Protein AF-0000000084722278 (afdb_homodimer)

Foldseek 3Di:
DDDDDPPDDDDDDDDDDDDDDDDDDDDDDDDDDDDDDDDDDDDDDPDDPPPDVVVVVVVVVVVVVVVVVVVVVCVVVVVVPPDVPDPPPPQDDDDPPDPPQKDKWWKKKKKKKKWFQQQLQDDCVQRLFHDDDPPDGMDIWMFIKTKIWMKGDPDSFKIKIWIKIFRQRPTPPQAFCCFPPHPCPDDDPVPTDDGDFDDDPGSDVDGRMDTQWIWMWGDDPFWIKIFAKDFWADFLQFPAAQQPDPPGRDGDIWGKIKTWGPPDVQKIKIKMKTFDALAQWAAQPWPVDDIDRPDPQQTKMKTKMKIKRHDGPVRCVVQQVVQHKDKIKMKMKIKMFHFWHFAPRPVDDDDNRNVSDRDAQGIGGWGKMWIKMKIKMWMDHNFKIKIKMKMWIWIKTQWQDHHDPDRNDPLLQTRHMATETWMKMKMKMWGAPDNRQKIKMKMKIDTWDALFAAQALCQVQFAPDPPRGHDQQDNYHHRWAGGRNGTPGRYDYKDWTDLRSDDDDRPCNGRNSTDTQKIKMKIKMKGHPDVQKIKMKIKMWMWGNHLCHFQQRHGTTFWIKMKIKMWGADPQFWIKMKMKMKIGGDDSNWHHPPVPPPDGTNGHMMMMMMIMIMGTD/DDDDDDYDDDYDDDDDDDDDDDDDDDDDDDDDDDDDDPDDPDDPCPPPPVCPVVVVVVVVVCVVVVVVVCLVVCVVVVVVVVPPPDVPQPDDDDPQRDPPQKDKWWKKKKKKKKWFQQQLQDDCVQRLFDDDDPVDGMDIWMFIKTKIWMKGDPDPFKIKIWIKIFRQRPTPPQAFCCFFPHPCPDPDPVPTDDGDFDDDPTSDPDGRMDTQDIWMWGDDPFWIKIFAKDFWADALQFPAAQQPDPPGRDGDIWGKIKTWGPPDVQKIKMKMKTFPDLAQWAAQPWDVDDIGRPDNQQTKMKTKMKIKRHDHPVRCVVQQVVFHKDKIKMKMKIKMFHFWHWACRPVDDDDNHNVSDDDLTATGGWGKMWIKMKIKMWMDHNFKIKIKMKMWIWIKTQWQDDRDPDHDDPQLQTRHMATETWMKMKMKMWGAPDNRQKIKMKMKIDTWDALFAAQALCQVQFAPDPPRGHDQQDNYHHRWAGGRNGTPGRYHYWDWTDLRNDDDDRPCNGRNSTDTQKIKMKIKMKGHPDVQKIKMKIKMWMWGNHLCHFQQRHGTTFWIKMKIKMWGADPQFKIKMKMKMKIDGDDRNWHHPPVPPPDGDNGHMMMMMMIMIMGID

Organism: Cystobacter fuscus (strain ATCC 25194 / DSM 2262 / NBRC 100088 / M29) (NCBI:txid1242864)

Solvent-accessible surface area (backbone atoms only — not comparable to full-atom values): 63407 Å² total; per-residue (Å²): 142,90,79,94,83,79,94,78,86,94,90,96,74,99,67,97,76,87,90,78,89,83,85,90,80,91,85,88,95,86,86,91,90,84,91,86,86,82,87,86,83,87,82,92,77,89,82,84,80,78,58,60,71,54,45,52,53,46,45,52,49,44,49,54,46,45,49,45,44,46,51,44,43,48,45,42,50,55,54,62,62,52,71,73,56,55,84,79,60,63,68,78,79,81,80,87,65,83,74,61,47,68,45,71,36,39,35,38,38,41,36,41,38,37,39,33,32,65,43,28,57,48,55,80,94,68,37,60,35,53,64,40,55,95,90,45,52,58,27,54,48,35,28,27,33,34,39,43,33,43,32,41,37,78,46,98,44,33,36,39,42,35,30,36,33,35,40,66,52,37,48,50,19,53,30,24,57,65,30,23,82,51,85,23,60,56,71,51,73,82,69,42,70,25,45,47,52,43,35,45,60,28,41,20,82,48,44,32,69,41,81,60,28,46,29,42,38,40,59,48,98,71,30,37,38,36,40,37,29,34,70,34,70,48,79,83,11,48,74,34,23,43,30,88,48,95,86,42,57,36,55,36,58,43,39,34,40,36,42,40,26,58,91,42,92,48,32,36,43,30,50,33,44,35,59,75,37,59,52,56,56,15,15,67,72,21,82,86,37,74,68,38,72,68,43,72,48,29,22,28,42,29,49,32,42,34,39,33,38,46,73,38,71,66,53,46,51,53,34,30,74,67,72,30,74,44,77,30,40,34,41,35,38,34,42,33,40,30,46,22,38,51,45,65,66,84,74,55,77,92,70,62,43,43,78,41,68,58,68,72,40,38,64,38,66,22,57,26,39,37,42,33,47,36,39,28,41,36,39,36,42,77,49,36,35,39,36,39,32,39,36,36,45,37,39,39,32,43,24,66,57,68,74,61,89,50,59,57,50,78,53,71,50,32,54,52,54,36,39,36,56,20,36,34,36,40,36,40,36,38,39,47,37,80,93,63,34,34,37,44,32,40,35,39,39,38,22,30,41,46,66,40,18,9,47,40,66,45,40,89,43,70,17,85,31,83,95,29,29,38,33,83,44,25,66,29,2,30,53,45,39,68,48,60,87,53,54,87,35,44,45,44,23,55,17,64,42,24,65,44,48,74,84,55,80,48,61,35,54,55,45,57,40,34,52,31,17,25,38,39,42,34,46,33,43,36,37,51,80,47,93,44,31,36,37,38,37,35,44,33,42,35,28,33,72,36,24,33,11,23,27,28,36,73,29,33,45,37,31,42,33,38,38,37,36,40,38,38,44,49,93,67,25,44,34,40,35,41,36,44,33,40,36,44,65,34,64,7,62,32,70,46,76,81,78,78,67,71,76,79,59,68,72,37,64,25,38,38,40,40,38,38,43,33,41,41,74,142,89,91,90,81,93,96,92,85,91,89,92,84,95,85,95,82,92,87,85,91,83,87,91,84,93,90,87,82,91,81,86,87,80,86,82,83,81,81,84,78,81,80,83,70,82,73,70,74,66,46,56,67,50,43,48,48,45,44,51,48,44,48,52,44,46,48,48,43,46,51,45,45,48,42,44,50,52,52,60,60,50,68,74,48,58,91,77,62,75,64,78,87,75,74,90,59,84,68,59,44,69,43,72,37,38,37,38,39,41,37,41,39,38,38,32,32,64,40,27,58,49,58,82,94,66,39,61,35,96,61,75,58,95,84,56,49,71,48,72,52,35,28,28,32,35,39,41,34,44,33,39,31,63,42,97,43,32,35,39,41,37,28,35,32,36,41,65,69,39,50,70,83,62,28,34,59,74,34,54,82,53,63,67,83,56,93,51,78,87,67,64,86,51,73,47,85,41,35,45,84,58,42,32,87,47,45,40,66,40,50,59,27,44,29,41,36,40,59,47,98,74,30,38,39,38,41,39,30,32,70,35,67,47,80,82,12,47,74,35,23,42,31,89,49,91,86,44,90,39,52,20,16,38,31,34,40,37,40,39,26,58,89,43,93,49,31,37,42,32,49,33,43,36,35,35,24,32,50,55,57,17,16,66,67,42,84,62,34,63,63,40,38,32,37,62,44,30,22,22,42,30,50,31,42,35,39,33,38,46,71,46,72,68,52,48,51,54,35,31,75,66,71,31,75,45,78,30,38,34,42,35,37,33,43,33,41,28,45,22,38,53,37,54,68,46,73,46,53,42,72,69,36,40,56,45,60,47,73,73,62,26,71,42,66,21,56,26,42,38,42,34,48,35,39,28,41,37,38,36,41,76,50,37,35,40,36,38,33,39,36,35,43,36,39,37,29,44,23,63,53,65,63,53,94,63,54,73,60,81,51,72,51,31,52,51,55,35,36,36,55,17,35,32,36,41,36,42,35,38,39,47,37,80,93,63,34,34,34,43,31,40,35,39,38,38,22,29,41,47,66,40,18,8,46,41,55,29,30,43,37,68,18,84,31,83,96,29,27,38,33,82,44,26,67,32,3,29,50,45,38,69,48,63,87,52,53,86,35,43,46,42,24,54,17,64,40,22,66,43,49,74,87,54,81,47,62,34,56,58,45,57,48,34,52,32,17,24,38,40,42,34,46,32,44,36,38,50,79,47,95,46,32,37,39,35,39,35,44,32,43,35,26,34,72,36,24,32,12,23,25,28,36,71,28,31,45,37,31,41,33,37,39,39,36,40,39,39,45,48,95,81,24,44,34,39,37,40,35,43,33,38,36,46,65,34,63,7,62,32,66,45,76,82,76,78,67,68,74,78,57,70,72,38,63,25,38,38,38,39,39,36,42,32,40,41,82

InterPro domains:
  IPR030884 Uncharacterised protein family CHP04551 [TIGR04551] (102-617)

Sequence (1234 aa):
MSSNALLAALLVASATAAAQTPETPPTGSPAPAPESAQPATPPSSLEPTDSTEERIRQEVERRVEAAKQEMREEIRAQLATQSLASDWQEEWMEEKRKLELFTLDGYFRLRPNLYYQFDLGKQQERRLFPSPRTNERTQSGADMRLRLEPTFNISEEVRVKAQFDVLDNLLLGSTPSTSFPSDGYYLFDLFNDRQTSPRAGLNALRDAFSVREVYGEVSTPVGLLRFGRMNAHWGLGLLRNDGNCLECDFGDQVDRVMFVTEPLEGFYVTPMFEFNNEGRYAYPNGPDSEPVDVSKTDDVHSFVLAVARRDTPQQVKAKLDNNQGVLNYGLHVSYRSQQSSSEGLNGSGAVLNPDGSVGNSTYVPRNASLVIPDVWLRYEEKNFRVEFEVAAYLGTIGSRQNTPSAPGVEDPNQSQSLTVAEFGGAAVGEYRLLNGKLNIQLELGFASGDRAPGFGAYPGRRGSGPGGFTQPGDADGPQFRCGGTDCADSYLRNFRFNRAYRVDNILFRELIGTVTDAFYAKPTLRYTLTQGFDVFGSAIYSQAIYPQSTPSFTDRPLGLETNLGAKYETEDGFIARVDWSVLFPLSGLQDYNTGTGLQITELKTAHAVRGTIGIRFMSSNALLAALLVASATAAAQTPETPPTGSPAPAPESAQPATPPSSLEPTDSTEERIRQEVERRVEAAKQEMREEIRAQLATQSLASDWQEEWMEEKRKLELFTLDGYFRLRPNLYYQFDLGKQQERRLFPSPRTNERTQSGADMRLRLEPTFNISEEVRVKAQFDVLDNLLLGSTPSTSFPSDGYYLFDLFNDRQTSPRAGLNALRDAFSVREVYGEVSTPVGLLRFGRMNAHWGLGLLRNDGNCLECDFGDQVDRVMFVTEPLEGFYVTPMFEFNNEGRYAYPNGPDSEPVDVSKTDDVHSFVLAVARRDTPQQVKAKLDNNQGVLNYGLHVSYRSQQSSSEGLNGSGAVLNPDGSVGNSTYVPRNASLVIPDVWLRYEEKNFRVEFEVAAYLGTIGSRQNTPSAPGVEDPNQSQSLTVAEFGGAAVGEYRLLNGKLNIQLELGFASGDRAPGFGAYPGRRGSGPGGFTQPGDADGPQFRCGGTDCADSYLRNFRFNRAYRVDNILFRELIGTVTDAFYAKPTLRYTLTQGFDVFGSAIYSQAIYPQSTPSFTDRPLGLETNLGAKYETEDGFIARVDWSVLFPLSGLQDYNTGTGLQITELKTAHAVRGTIGIRF

Radius of gyration: 37.82 Å; Cα contacts (8 Å, |Δi|>4): 3107; chains: 2; bounding box: 111×126×102 Å

pLDDT: mean 81.74, std 25.51, range [13.97, 98.88]

Secondary structure (DSSP, 8-state):
------S------------------------------------------THHHHHHHHHHHHHHHHHHHHHHHHHHHHHHHHH---TTTTTS--------SEEEEEEEEEEEEEEESTTTT--GGG-SS----TT--EEEEEEEEEEEEEEEE-SSSEEEEEEEEEEEEEETTSSBTTSSSP-S--SSGGG---B----BTTTBSS-SEEEEEEEEEEEETTEEEEEEEEE---TTSSS-----STT-----EEEEEEEEEEEETTEEEEEEEEEEE--SEE-TT-TTSPPEES-STT-EEEEEEEEEE---HHHHHHHHHTT--EEEEEEEEEEEEEEEEETTTTSS-----TT----TT-EEEEEEEEEEEEEEEEEE-SSEEEEEEEEEEEEEES------SSTT---GGG---EEEEEEEEEEEEEEEETTTTEEEEEEEEEE---SSSS-SS-TTS--SSGGG---TT-SS--S-EE-SS-EEE-EE---B--TTS---SSIIIIIISS-BSEEEEEEEEEEEEETTEEEEEEEEEEEES-GGGSTTSS--EEEEEEEEEEEEE-TTSEEEEEEEEEEEE-GGGSPP--SS----PPP--EEEEEEEEEEE-/------------------------------------------------STHHHHHHHHHHHHHHHHHHHHHHHHHHHHHHTTTT--TTS--S--------SEEEEEEEEEEEEEEESTTTT--GGG-SS---STT--EEEEEEEEEEEEEEEE-SSSEEEEEEEEEEEEEETTSSBTTSSSP-S--SSGGG---B----BTTTBSS-SEEEEEEEEEEEETTEEEEEEEEE---TTSSS-----STT-----EEEEEEEEEEEETTEEEEEEEEEEE---EE-TT-TTSPPEE--STT-EEEEEEEEEE---HHHHHHHHHTT--EEEEEEEEEEEEEEEEETTTTTS-----TT--BTB--EEEEEEEEEEEEEEEEEE-SSEEEEEEEEEEEEEES------SSTT---GGG---EEEEEEEEEEEEEEEETTTTEEEEEEEEEE---SSSS-SS-TTS--SSGGG---TT-SS--S-EE-SS-EEE-EE---B--TTS---SSIIIIIISS-BSEEEEEEEEEEEEETTEEEEEEEEEEEES-GGGSTTSS--EEEEEEEEEEEEE-TTSEEEEEEEEEEEE-GGGSPP--SS----PPP--EEEEEEEEEEE-

Structure (mmCIF, N/CA/C/O backbone):
data_AF-0000000084722278-model_v1
#
loop_
_entity.id
_entity.type
_entity.pdbx_description
1 polymer 'TIGR04551 family protein'
#
loop_
_atom_site.group_PDB
_atom_site.id
_atom_site.type_symbol
_atom_site.label_atom_id
_atom_site.label_alt_id
_atom_site.label_comp_id
_atom_site.label_asym_id
_atom_site.label_entity_id
_atom_site.label_seq_id
_atom_site.pdbx_PDB_ins_code
_atom_site.Cartn_x
_atom_site.Cartn_y
_atom_site.Cartn_z
_atom_site.occupancy
_atom_site.B_iso_or_equiv
_atom_site.auth_seq_id
_atom_site.auth_comp_id
_atom_site.auth_asym_id
_atom_site.auth_atom_id
_atom_site.pdbx_PDB_model_num
ATOM 1 N N . MET A 1 1 ? 25.875 -50.625 -32.469 1 16.55 1 MET A N 1
ATOM 2 C CA . MET A 1 1 ? 26 -51.688 -31.484 1 16.55 1 MET A CA 1
ATOM 3 C C . MET A 1 1 ? 24.734 -51.812 -30.656 1 16.55 1 MET A C 1
ATOM 5 O O . MET A 1 1 ? 23.875 -50.938 -30.688 1 16.55 1 MET A O 1
ATOM 9 N N . SER A 1 2 ? 24.844 -52.531 -29.266 1 16.16 2 SER A N 1
ATOM 10 C CA . SER A 1 2 ? 24.266 -53.438 -28.281 1 16.16 2 SER A CA 1
ATOM 11 C C . SER A 1 2 ? 23.266 -52.719 -27.391 1 16.16 2 SER A C 1
ATOM 13 O O . SER A 1 2 ? 23.172 -51.5 -27.391 1 16.16 2 SER A O 1
ATOM 15 N N . SER A 1 3 ? 23.328 -53.062 -25.938 1 16.06 3 SER A N 1
ATOM 16 C CA . SER A 1 3 ? 22.672 -53.688 -24.812 1 16.06 3 SER A CA 1
ATOM 17 C C . SER A 1 3 ? 22.094 -52.656 -23.844 1 16.06 3 SER A C 1
ATOM 19 O O . SER A 1 3 ? 21.219 -53 -23.031 1 16.06 3 SER A O 1
ATOM 21 N N . ASN A 1 4 ? 22.672 -51.562 -23.359 1 17.06 4 ASN A N 1
ATOM 22 C CA . ASN A 1 4 ? 23.141 -51.469 -21.984 1 17.06 4 ASN A CA 1
ATOM 23 C C . ASN A 1 4 ? 21.984 -51.188 -21.016 1 17.06 4 ASN A C 1
ATOM 25 O O . ASN A 1 4 ? 21.25 -50.219 -21.203 1 17.06 4 ASN A O 1
ATOM 29 N N . ALA A 1 5 ? 21.594 -51.781 -19.781 1 16.22 5 ALA A N 1
ATOM 30 C CA . ALA A 1 5 ? 20.859 -52.844 -19.078 1 16.22 5 ALA A CA 1
ATOM 31 C C . ALA A 1 5 ? 19.922 -52.219 -18.031 1 16.22 5 ALA A C 1
ATOM 33 O O . ALA A 1 5 ? 18.719 -52.5 -18.031 1 16.22 5 ALA A O 1
ATOM 34 N N . LEU A 1 6 ? 20.344 -51.969 -16.531 1 14.98 6 LEU A N 1
ATOM 35 C CA . LEU A 1 6 ? 20.016 -52.688 -15.305 1 14.98 6 LEU A CA 1
ATOM 36 C C . LEU A 1 6 ? 19.109 -51.812 -14.422 1 14.98 6 LEU A C 1
ATOM 38 O O . LEU A 1 6 ? 19.562 -50.875 -13.789 1 14.98 6 LEU A O 1
ATOM 42 N N . LEU A 1 7 ? 18.047 -51.125 -14.414 1 16.62 7 LEU A N 1
ATOM 43 C CA . LEU A 1 7 ? 17.156 -50.656 -13.352 1 16.62 7 LEU A CA 1
ATOM 44 C C . LEU A 1 7 ? 16.719 -51.812 -12.453 1 16.62 7 LEU A C 1
ATOM 46 O O . LEU A 1 7 ? 15.531 -52.125 -12.359 1 16.62 7 LEU A O 1
ATOM 50 N N . ALA A 1 8 ? 17.594 -53 -12.148 1 15 8 ALA A N 1
ATOM 51 C CA . ALA A 1 8 ? 17.5 -54.375 -11.688 1 15 8 ALA A CA 1
ATOM 52 C C . ALA A 1 8 ? 17 -54.438 -10.242 1 15 8 ALA A C 1
ATOM 54 O O . ALA A 1 8 ? 15.922 -53.938 -9.93 1 15 8 ALA A O 1
ATOM 55 N N . ALA A 1 9 ? 17.688 -55.406 -9.18 1 13.97 9 ALA A N 1
ATOM 56 C CA . ALA A 1 9 ? 17.5 -56.656 -8.453 1 13.97 9 ALA A CA 1
ATOM 57 C C . ALA A 1 9 ? 17.172 -56.375 -6.984 1 13.97 9 ALA A C 1
ATOM 59 O O . ALA A 1 9 ? 16.328 -57.062 -6.395 1 13.97 9 ALA A O 1
ATOM 60 N N . LEU A 1 10 ? 18.094 -55.906 -5.984 1 14.27 10 LEU A N 1
ATOM 61 C CA . LEU A 1 10 ? 18.562 -56.719 -4.855 1 14.27 10 LEU A CA 1
ATOM 62 C C . LEU A 1 10 ? 17.516 -56.781 -3.754 1 14.27 10 LEU A C 1
ATOM 64 O O . LEU A 1 10 ? 16.656 -55.875 -3.67 1 14.27 10 LEU A O 1
ATOM 68 N N . LEU A 1 11 ? 17.828 -57.5 -2.344 1 13.98 11 LEU A N 1
ATOM 69 C CA . LEU A 1 11 ? 17.859 -58.625 -1.439 1 13.98 11 LEU A CA 1
ATOM 70 C C . LEU A 1 11 ? 17.125 -58.312 -0.143 1 13.98 11 LEU A C 1
ATOM 72 O O . LEU A 1 11 ? 16.234 -59.062 0.263 1 13.98 11 LEU A O 1
ATOM 76 N N . VAL A 1 12 ? 17.828 -58.281 1.317 1 14.7 12 VAL A N 1
ATOM 77 C CA . VAL A 1 12 ? 18.031 -59.25 2.377 1 14.7 12 VAL A CA 1
ATOM 78 C C . VAL A 1 12 ? 17.062 -58.969 3.527 1 14.7 12 VAL A C 1
ATOM 80 O O . VAL A 1 12 ? 16.516 -57.875 3.633 1 14.7 12 VAL A O 1
ATOM 83 N N . ALA A 1 13 ? 17.25 -59.719 5.059 1 14.06 13 ALA A N 1
ATOM 84 C CA . ALA A 1 13 ? 16.922 -60.75 6.047 1 14.06 13 ALA A CA 1
ATOM 85 C C . ALA A 1 13 ? 16.469 -60.125 7.363 1 14.06 13 ALA A C 1
ATOM 87 O O . ALA A 1 13 ? 15.914 -60.781 8.227 1 14.06 13 ALA A O 1
ATOM 88 N N . SER A 1 14 ? 16.875 -58.938 7.992 1 14.95 14 SER A N 1
ATOM 89 C CA . SER A 1 14 ? 17.219 -59.281 9.375 1 14.95 14 SER A CA 1
ATOM 90 C C . SER A 1 14 ? 15.961 -59.594 10.195 1 14.95 14 SER A C 1
ATOM 92 O O . SER A 1 14 ? 14.984 -58.844 10.141 1 14.95 14 SER A O 1
ATOM 94 N N . ALA A 1 15 ? 15.75 -60.906 10.961 1 14.7 15 ALA A N 1
ATOM 95 C CA . ALA A 1 15 ? 15.117 -61.938 11.766 1 14.7 15 ALA A CA 1
ATOM 96 C C . ALA A 1 15 ? 14.891 -61.469 13.203 1 14.7 15 ALA A C 1
ATOM 98 O O . ALA A 1 15 ? 14.32 -62.188 14.016 1 14.7 15 ALA A O 1
ATOM 99 N N . THR A 1 16 ? 15.562 -60.5 13.891 1 15.42 16 THR A N 1
ATOM 100 C CA . THR A 1 16 ? 15.812 -61.062 15.219 1 15.42 16 THR A CA 1
ATOM 101 C C . THR A 1 16 ? 14.492 -61.438 15.891 1 15.42 16 THR A C 1
ATOM 103 O O . THR A 1 16 ? 13.453 -60.844 15.625 1 15.42 16 THR A O 1
ATOM 106 N N . ALA A 1 17 ? 14.477 -62.562 16.922 1 15.48 17 ALA A N 1
ATOM 107 C CA . ALA A 1 17 ? 14.031 -63.719 17.688 1 15.48 17 ALA A CA 1
ATOM 108 C C . ALA A 1 17 ? 13.25 -63.281 18.922 1 15.48 17 ALA A C 1
ATOM 110 O O . ALA A 1 17 ? 12.195 -63.844 19.219 1 15.48 17 ALA A O 1
ATOM 111 N N . ALA A 1 18 ? 13.953 -62.688 19.984 1 15.55 18 ALA A N 1
ATOM 112 C CA . ALA A 1 18 ? 14.016 -63.562 21.156 1 15.55 18 ALA A CA 1
ATOM 113 C C . ALA A 1 18 ? 12.648 -63.688 21.812 1 15.55 18 ALA A C 1
ATOM 115 O O . ALA A 1 18 ? 11.758 -62.875 21.578 1 15.55 18 ALA A O 1
ATOM 116 N N . ALA A 1 19 ? 12.812 -63.938 23.234 1 15.54 19 ALA A N 1
ATOM 117 C CA . ALA A 1 19 ? 12.57 -65 24.203 1 15.54 19 ALA A CA 1
ATOM 118 C C . ALA A 1 19 ? 11.281 -64.75 24.984 1 15.54 19 ALA A C 1
ATOM 120 O O . ALA A 1 19 ? 10.812 -63.594 25.062 1 15.54 19 ALA A O 1
ATOM 121 N N . GLN A 1 20 ? 11.094 -65.562 25.984 1 15.16 20 GLN A N 1
ATOM 122 C CA . GLN A 1 20 ? 10.094 -66.438 26.594 1 15.16 20 GLN A CA 1
ATOM 123 C C . GLN A 1 20 ? 9.398 -65.75 27.766 1 15.16 20 GLN A C 1
ATOM 125 O O . GLN A 1 20 ? 8.18 -65.875 27.906 1 15.16 20 GLN A O 1
ATOM 130 N N . THR A 1 21 ? 10.102 -65.062 28.766 1 15.09 21 THR A N 1
ATOM 131 C CA . THR A 1 21 ? 9.891 -65.812 30 1 15.09 21 THR A CA 1
ATOM 132 C C . THR A 1 21 ? 8.469 -65.562 30.531 1 15.09 21 THR A C 1
ATOM 134 O O . THR A 1 21 ? 7.859 -64.562 30.281 1 15.09 21 THR A O 1
ATOM 137 N N . PRO A 1 22 ? 8.07 -66.375 31.594 1 15.73 22 PRO A N 1
ATOM 138 C CA . PRO A 1 22 ? 6.984 -67.125 32.156 1 15.73 22 PRO A CA 1
ATOM 139 C C . PRO A 1 22 ? 6.094 -66.312 33.094 1 15.73 22 PRO A C 1
ATOM 141 O O . PRO A 1 22 ? 4.871 -66.375 32.969 1 15.73 22 PRO A O 1
ATOM 144 N N . GLU A 1 23 ? 6.555 -66.125 34.438 1 14.95 23 GLU A N 1
ATOM 145 C CA . GLU A 1 23 ? 5.93 -66.875 35.5 1 14.95 23 GLU A CA 1
ATOM 146 C C . GLU A 1 23 ? 4.762 -66.125 36.125 1 14.95 23 GLU A C 1
ATOM 148 O O . GLU A 1 23 ? 3.615 -66.562 36.062 1 14.95 23 GLU A O 1
ATOM 153 N N . THR A 1 24 ? 4.887 -65.625 37.531 1 15.92 24 THR A N 1
ATOM 154 C CA . THR A 1 24 ? 4.324 -66.312 38.688 1 15.92 24 THR A CA 1
ATOM 155 C C . THR A 1 24 ? 3.051 -65.625 39.156 1 15.92 24 THR A C 1
ATOM 157 O O . THR A 1 24 ? 2.869 -64.438 38.938 1 15.92 24 THR A O 1
ATOM 160 N N . PRO A 1 25 ? 2.373 -66.125 40.312 1 16.52 25 PRO A N 1
ATOM 161 C CA . PRO A 1 25 ? 1.09 -66.5 40.875 1 16.52 25 PRO A CA 1
ATOM 162 C C . PRO A 1 25 ? 0.47 -65.438 41.781 1 16.52 25 PRO A C 1
ATOM 164 O O . PRO A 1 25 ? -0.749 -65.312 41.781 1 16.52 25 PRO A O 1
ATOM 167 N N . PRO A 1 26 ? 1.207 -64.688 42.75 1 15.38 26 PRO A N 1
ATOM 168 C CA . PRO A 1 26 ? 0.715 -65.062 44.094 1 15.38 26 PRO A CA 1
ATOM 169 C C . PRO A 1 26 ? -0.594 -64.312 44.438 1 15.38 26 PRO A C 1
ATOM 171 O O . PRO A 1 26 ? -0.983 -63.375 43.781 1 15.38 26 PRO A O 1
ATOM 174 N N . THR A 1 27 ? -0.877 -64.062 45.906 1 15.91 27 THR A N 1
ATOM 175 C CA . THR A 1 27 ? -1.67 -64.562 47.031 1 15.91 27 THR A CA 1
ATOM 176 C C . THR A 1 27 ? -2.652 -63.5 47.5 1 15.91 27 THR A C 1
ATOM 178 O O . THR A 1 27 ? -3.85 -63.781 47.625 1 15.91 27 THR A O 1
ATOM 181 N N . GLY A 1 28 ? -2.459 -62.719 48.75 1 15.16 28 GLY A N 1
ATOM 182 C CA . GLY A 1 28 ? -3.123 -62.938 50.031 1 15.16 28 GLY A CA 1
ATOM 183 C C . GLY A 1 28 ? -4.184 -61.906 50.312 1 15.16 28 GLY A C 1
ATOM 184 O O . GLY A 1 28 ? -5.371 -62.125 50.062 1 15.16 28 GLY A O 1
ATOM 185 N N . SER A 1 29 ? -4.023 -60.812 51.312 1 16.11 29 SER A N 1
ATOM 186 C CA . SER A 1 29 ? -4.652 -60.844 52.656 1 16.11 29 SER A CA 1
ATOM 187 C C . SER A 1 29 ? -5.918 -60 52.688 1 16.11 29 SER A C 1
ATOM 189 O O . SER A 1 29 ? -6.086 -59.094 51.875 1 16.11 29 SER A O 1
ATOM 191 N N . PRO A 1 30 ? -6.586 -59.625 54 1 17.02 30 PRO A N 1
ATOM 192 C CA . PRO A 1 30 ? -7.816 -59.844 54.781 1 17.02 30 PRO A CA 1
ATOM 193 C C . PRO A 1 30 ? -8.641 -58.562 54.938 1 17.02 30 PRO A C 1
ATOM 195 O O . PRO A 1 30 ? -9.852 -58.562 54.688 1 17.02 30 PRO A O 1
ATOM 198 N N . ALA A 1 31 ? -8.25 -57.312 55.688 1 16.38 31 ALA A N 1
ATOM 199 C CA . ALA A 1 31 ? -8.82 -57.094 57 1 16.38 31 ALA A CA 1
ATOM 200 C C . ALA A 1 31 ? -10.039 -56.156 56.938 1 16.38 31 ALA A C 1
ATOM 202 O O . ALA A 1 31 ? -10.227 -55.469 55.938 1 16.38 31 ALA A O 1
ATOM 203 N N . PRO A 1 32 ? -10.227 -55 57.906 1 16.92 32 PRO A N 1
ATOM 204 C CA . PRO A 1 32 ? -11.281 -54.969 58.906 1 16.92 32 PRO A CA 1
ATOM 205 C C . PRO A 1 32 ? -12.438 -54.031 58.531 1 16.92 32 PRO A C 1
ATOM 207 O O . PRO A 1 32 ? -12.336 -53.312 57.531 1 16.92 32 PRO A O 1
ATOM 210 N N . ALA A 1 33 ? -13.094 -52.969 59.531 1 17.44 33 ALA A N 1
ATOM 211 C CA . ALA A 1 33 ? -14.297 -53.062 60.344 1 17.44 33 ALA A CA 1
ATOM 212 C C . ALA A 1 33 ? -15.289 -51.969 59.969 1 17.44 33 ALA A C 1
ATOM 214 O O . ALA A 1 33 ? -16.453 -52.25 59.688 1 17.44 33 ALA A O 1
ATOM 215 N N . PRO A 1 34 ? -15.508 -50.625 60.875 1 16.86 34 PRO A N 1
ATOM 216 C CA . PRO A 1 34 ? -16.672 -50.406 61.719 1 16.86 34 PRO A CA 1
ATOM 217 C C . PRO A 1 34 ? -17.578 -49.312 61.219 1 16.86 34 PRO A C 1
ATOM 219 O O . PRO A 1 34 ? -18.812 -49.438 61.25 1 16.86 34 PRO A O 1
ATOM 222 N N . GLU A 1 35 ? -17.234 -47.875 60.906 1 19.19 35 GLU A N 1
ATOM 223 C CA . GLU A 1 35 ? -17.828 -46.875 61.781 1 19.19 35 GLU A CA 1
ATOM 224 C C . GLU A 1 35 ? -19.219 -46.438 61.281 1 19.19 35 GLU A C 1
ATOM 226 O O . GLU A 1 35 ? -19.516 -46.562 60.094 1 19.19 35 GLU A O 1
ATOM 231 N N . SER A 1 36 ? -20.141 -45.562 62.188 1 18.22 36 SER A N 1
ATOM 232 C CA . SER A 1 36 ? -21.531 -45.406 62.625 1 18.22 36 SER A CA 1
ATOM 233 C C . SER A 1 36 ? -22.25 -44.344 61.812 1 18.22 36 SER A C 1
ATOM 235 O O . SER A 1 36 ? -21.672 -43.281 61.5 1 18.22 36 SER A O 1
ATOM 237 N N . ALA A 1 37 ? -23.484 -44.469 61.312 1 19.22 37 ALA A N 1
ATOM 238 C CA . ALA A 1 37 ? -24.391 -43.875 60.312 1 19.22 37 ALA A CA 1
ATOM 239 C C . ALA A 1 37 ? -25.172 -42.719 60.906 1 19.22 37 ALA A C 1
ATOM 241 O O . ALA A 1 37 ? -26 -42.906 61.812 1 19.22 37 ALA A O 1
ATOM 242 N N . GLN A 1 38 ? -24.547 -41.5 61 1 20.39 38 GLN A N 1
ATOM 243 C CA . GLN A 1 38 ? -25.281 -40.469 61.719 1 20.39 38 GLN A CA 1
ATOM 244 C C . GLN A 1 38 ? -26.594 -40.156 61 1 20.39 38 GLN A C 1
ATOM 246 O O . GLN A 1 38 ? -26.688 -40.312 59.781 1 20.39 38 GLN A O 1
ATOM 251 N N . PRO A 1 39 ? -27.734 -39.5 61.719 1 18.48 39 PRO A N 1
ATOM 252 C CA . PRO A 1 39 ? -29.188 -39.469 61.688 1 18.48 39 PRO A CA 1
ATOM 253 C C . PRO A 1 39 ? -29.734 -38.5 60.656 1 18.48 39 PRO A C 1
ATOM 255 O O . PRO A 1 39 ? -29.062 -37.531 60.281 1 18.48 39 PRO A O 1
ATOM 258 N N . ALA A 1 40 ? -30.938 -38.656 60 1 19.86 40 ALA A N 1
ATOM 259 C CA . ALA A 1 40 ? -31.781 -38.312 58.844 1 19.86 40 ALA A CA 1
ATOM 260 C C . ALA A 1 40 ? -32.625 -37.062 59.156 1 19.86 40 ALA A C 1
ATOM 262 O O . ALA A 1 40 ? -33.531 -37.125 59.969 1 19.86 40 ALA A O 1
ATOM 263 N N . THR A 1 41 ? -32.062 -35.812 59.406 1 20.67 41 THR A N 1
ATOM 264 C CA . THR A 1 41 ? -33 -34.812 59.906 1 20.67 41 THR A CA 1
ATOM 265 C C . THR A 1 41 ? -34.062 -34.5 58.875 1 20.67 41 THR A C 1
ATOM 267 O O . THR A 1 41 ? -33.781 -34.438 57.688 1 20.67 41 THR A O 1
ATOM 270 N N . PRO A 1 42 ? -35.5 -34.031 59.188 1 20.28 42 PRO A N 1
ATOM 271 C CA . PRO A 1 42 ? -36.844 -34.094 58.688 1 20.28 42 PRO A CA 1
ATOM 272 C C . PRO A 1 42 ? -37.156 -33.031 57.656 1 20.28 42 PRO A C 1
ATOM 274 O O . PRO A 1 42 ? -36.469 -31.984 57.625 1 20.28 42 PRO A O 1
ATOM 277 N N . PRO A 1 43 ? -38.25 -33.094 56.562 1 21.62 43 PRO A N 1
ATOM 278 C CA . PRO A 1 43 ? -38.719 -32.625 55.281 1 21.62 43 PRO A CA 1
ATOM 279 C C . PRO A 1 43 ? -39.562 -31.359 55.375 1 21.62 43 PRO A C 1
ATOM 281 O O . PRO A 1 43 ? -40.156 -30.938 54.375 1 21.62 43 PRO A O 1
ATOM 284 N N . SER A 1 44 ? -39.344 -30.141 56 1 20.66 44 SER A N 1
ATOM 285 C CA . SER A 1 44 ? -40.406 -29.188 56.219 1 20.66 44 SER A CA 1
ATOM 286 C C . SER A 1 44 ? -40.875 -28.578 54.906 1 20.66 44 SER A C 1
ATOM 288 O O . SER A 1 44 ? -40.062 -28.188 54.062 1 20.66 44 SER A O 1
ATOM 290 N N . SER A 1 45 ? -42.312 -28.578 54.344 1 20 45 SER A N 1
ATOM 291 C CA . SER A 1 45 ? -43.188 -28.516 53.188 1 20 45 SER A CA 1
ATOM 292 C C . SER A 1 45 ? -43.594 -27.078 52.875 1 20 45 SER A C 1
ATOM 294 O O . SER A 1 45 ? -44.469 -26.844 52.031 1 20 45 SER A O 1
ATOM 296 N N . LEU A 1 46 ? -43.125 -25.875 53.281 1 22.89 46 LEU A N 1
ATOM 297 C CA . LEU A 1 46 ? -43.938 -24.688 53.156 1 22.89 46 LEU A CA 1
ATOM 298 C C . LEU A 1 46 ? -44.156 -24.312 51.688 1 22.89 46 LEU A C 1
ATOM 300 O O . LEU A 1 46 ? -43.188 -24.25 50.938 1 22.89 46 LEU A O 1
ATOM 304 N N . GLU A 1 47 ? -45.5 -24.219 51.031 1 24.7 47 GLU A N 1
ATOM 305 C CA . GLU A 1 47 ? -46.188 -24.172 49.75 1 24.7 47 GLU A CA 1
ATOM 306 C C . GLU A 1 47 ? -46.25 -22.75 49.188 1 24.7 47 GLU A C 1
ATOM 308 O O . GLU A 1 47 ? -46.938 -21.906 49.719 1 24.7 47 GLU A O 1
ATOM 313 N N . PRO A 1 48 ? -45.188 -21.875 48.844 1 28.22 48 PRO A N 1
ATOM 314 C CA . PRO A 1 48 ? -45.344 -20.438 48.594 1 28.22 48 PRO A CA 1
ATOM 315 C C . PRO A 1 48 ? -46.125 -20.125 47.312 1 28.22 48 PRO A C 1
ATOM 317 O O . PRO A 1 48 ? -46.031 -20.859 46.344 1 28.22 48 PRO A O 1
ATOM 320 N N . THR A 1 49 ? -47.312 -19.375 47.312 1 32.06 49 THR A N 1
ATOM 321 C CA . THR A 1 49 ? -48.438 -18.828 46.531 1 32.06 49 THR A CA 1
ATOM 322 C C . THR A 1 49 ? -47.906 -17.938 45.406 1 32.06 49 THR A C 1
ATOM 324 O O . THR A 1 49 ? -48.688 -17.312 44.688 1 32.06 49 THR A O 1
ATOM 327 N N . ASP A 1 50 ? -46.688 -17.469 45.344 1 32.16 50 ASP A N 1
ATOM 328 C CA . ASP A 1 50 ? -46.219 -16.375 44.5 1 32.16 50 ASP A CA 1
ATOM 329 C C . ASP A 1 50 ? -46.312 -16.719 43.031 1 32.16 50 ASP A C 1
ATOM 331 O O . ASP A 1 50 ? -45.656 -16.094 42.188 1 32.16 50 ASP A O 1
ATOM 335 N N . SER A 1 51 ? -47.312 -17.609 42.531 1 38.75 51 SER A N 1
ATOM 336 C CA . SER A 1 51 ? -47.125 -18.328 41.281 1 38.75 51 SER A CA 1
ATOM 337 C C . SER A 1 51 ? -47.656 -17.531 40.094 1 38.75 51 SER A C 1
ATOM 339 O O . SER A 1 51 ? -47.156 -17.672 39 1 38.75 51 SER A O 1
ATOM 341 N N . THR A 1 52 ? -48.75 -16.734 40.312 1 43.78 52 THR A N 1
ATOM 342 C CA . THR A 1 52 ? -49.5 -16.422 39.125 1 43.78 52 THR A CA 1
ATOM 343 C C . THR A 1 52 ? -48.875 -15.258 38.375 1 43.78 52 THR A C 1
ATOM 345 O O . THR A 1 52 ? -48.812 -15.273 37.125 1 43.78 52 THR A O 1
ATOM 348 N N . GLU A 1 53 ? -48.719 -14.094 39.125 1 43.12 53 GLU A N 1
ATOM 349 C CA . GLU A 1 53 ? -48.156 -12.891 38.5 1 43.12 53 GLU A CA 1
ATOM 350 C C . GLU A 1 53 ? -46.844 -13.188 37.781 1 43.12 53 GLU A C 1
ATOM 352 O O . GLU A 1 53 ? -46.562 -12.633 36.719 1 43.12 53 GLU A O 1
ATOM 357 N N . GLU A 1 54 ? -46.094 -14.117 38.406 1 47.94 54 GLU A N 1
ATOM 358 C CA . GLU A 1 54 ? -44.812 -14.508 37.812 1 47.94 54 GLU A CA 1
ATOM 359 C C . GLU A 1 54 ? -45.031 -15.258 36.5 1 47.94 54 GLU A C 1
ATOM 361 O O . GLU A 1 54 ? -44.219 -15.133 35.562 1 47.94 54 GLU A O 1
ATOM 366 N N . ARG A 1 55 ? -46.281 -15.859 36.406 1 53.31 55 ARG A N 1
ATOM 367 C CA . ARG A 1 55 ? -46.531 -16.609 35.156 1 53.31 55 ARG A CA 1
ATOM 368 C C . ARG A 1 55 ? -46.812 -15.656 34 1 53.31 55 ARG A C 1
ATOM 370 O O . ARG A 1 55 ? -46.344 -15.875 32.906 1 53.31 55 ARG A O 1
ATOM 377 N N . ILE A 1 56 ? -47.594 -14.633 34.312 1 52.28 56 ILE A N 1
ATOM 378 C CA . ILE A 1 56 ? -48 -13.711 33.25 1 52.28 56 ILE A CA 1
ATOM 379 C C . ILE A 1 56 ? -46.781 -12.906 32.812 1 52.28 56 ILE A C 1
ATOM 381 O O . ILE A 1 56 ? -46.594 -12.711 31.594 1 52.28 56 ILE A O 1
ATOM 385 N N . ARG A 1 57 ? -45.969 -12.43 33.75 1 53.56 57 ARG A N 1
ATOM 386 C CA . ARG A 1 57 ? -44.719 -11.766 33.406 1 53.56 57 ARG A CA 1
ATOM 387 C C . ARG A 1 57 ? -43.812 -12.695 32.594 1 53.56 57 ARG A C 1
ATOM 389 O O . ARG A 1 57 ? -43.219 -12.273 31.625 1 53.56 57 ARG A O 1
ATOM 396 N N . GLN A 1 58 ? -43.969 -13.969 33.031 1 55.53 58 GLN A N 1
ATOM 397 C CA . GLN A 1 58 ? -43.125 -14.938 32.281 1 55.53 58 GLN A CA 1
ATOM 398 C C . GLN A 1 58 ? -43.656 -15.164 30.875 1 55.53 58 GLN A C 1
ATOM 400 O O . GLN A 1 58 ? -42.875 -15.336 29.938 1 55.53 58 GLN A O 1
ATOM 405 N N . GLU A 1 59 ? -45.031 -15.023 30.859 1 59.34 59 GLU A N 1
ATOM 406 C CA . GLU A 1 59 ? -45.594 -15.227 29.531 1 59.34 59 GLU A CA 1
ATOM 407 C C . GLU A 1 59 ? -45.312 -14.031 28.625 1 59.34 59 GLU A C 1
ATOM 409 O O . GLU A 1 59 ? -44.969 -14.195 27.453 1 59.34 59 GLU A O 1
ATOM 414 N N . VAL A 1 60 ? -45.5 -12.781 29.141 1 55.09 60 VAL A N 1
ATOM 415 C CA . VAL A 1 60 ? -45.219 -11.586 28.359 1 55.09 60 VAL A CA 1
ATOM 416 C C . VAL A 1 60 ? -43.719 -11.555 28.016 1 55.09 60 VAL A C 1
ATOM 418 O O . VAL A 1 60 ? -43.344 -11.258 26.875 1 55.09 60 VAL A O 1
ATOM 421 N N . GLU A 1 61 ? -42.875 -11.922 28.953 1 57.88 61 GLU A N 1
ATOM 422 C CA . GLU A 1 61 ? -41.438 -11.984 28.688 1 57.88 61 GLU A CA 1
ATOM 423 C C . GLU A 1 61 ? -41.125 -13.062 27.656 1 57.88 61 GLU A C 1
ATOM 425 O O . GLU A 1 61 ? -40.281 -12.859 26.781 1 57.88 61 GLU A O 1
ATOM 430 N N . ARG A 1 62 ? -41.875 -14.195 27.75 1 60.31 62 ARG A N 1
ATOM 431 C CA . ARG A 1 62 ? -41.656 -15.25 26.766 1 60.31 62 ARG A CA 1
ATOM 432 C C . ARG A 1 62 ? -42.125 -14.805 25.375 1 60.31 62 ARG A C 1
ATOM 434 O O . ARG A 1 62 ? -41.469 -15.078 24.375 1 60.31 62 ARG A O 1
ATOM 441 N N . ARG A 1 63 ? -43.25 -14.086 25.453 1 59.84 63 ARG A N 1
ATOM 442 C CA . ARG A 1 63 ? -43.75 -13.656 24.156 1 59.84 63 ARG A CA 1
ATOM 443 C C . ARG A 1 63 ? -42.875 -12.547 23.578 1 59.84 63 ARG A C 1
ATOM 445 O O . ARG A 1 63 ? -42.656 -12.5 22.359 1 59.84 63 ARG A O 1
ATOM 452 N N . VAL A 1 64 ? -42.406 -11.609 24.453 1 56.34 64 VAL A N 1
ATOM 453 C CA . VAL A 1 64 ? -41.469 -10.594 24.016 1 56.34 64 VAL A CA 1
ATOM 454 C C . VAL A 1 64 ? -40.156 -11.258 23.578 1 56.34 64 VAL A C 1
ATOM 456 O O . VAL A 1 64 ? -39.594 -10.898 22.547 1 56.34 64 VAL A O 1
ATOM 459 N N . GLU A 1 65 ? -39.75 -12.312 24.297 1 56.78 65 GLU A N 1
ATOM 460 C CA . GLU A 1 65 ? -38.531 -13.031 23.922 1 56.78 65 GLU A CA 1
ATOM 461 C C . GLU A 1 65 ? -38.781 -13.883 22.672 1 56.78 65 GLU A C 1
ATOM 463 O O . GLU A 1 65 ? -37.906 -13.953 21.797 1 56.78 65 GLU A O 1
ATOM 468 N N . ALA A 1 66 ? -39.938 -14.602 22.641 1 57.38 66 ALA A N 1
ATOM 469 C CA . ALA A 1 66 ? -40.281 -15.367 21.438 1 57.38 66 ALA A CA 1
ATOM 470 C C . ALA A 1 66 ? -40.375 -14.445 20.219 1 57.38 66 ALA A C 1
ATOM 472 O O . ALA A 1 66 ? -39.938 -14.789 19.125 1 57.38 66 ALA A O 1
ATOM 473 N N . ALA A 1 67 ? -41.031 -13.273 20.438 1 53.03 67 ALA A N 1
ATOM 474 C CA . ALA A 1 67 ? -41.125 -12.32 19.328 1 53.03 67 ALA A CA 1
ATOM 475 C C . ALA A 1 67 ? -39.75 -11.758 18.969 1 53.03 67 ALA A C 1
ATOM 477 O O . ALA A 1 67 ? -39.438 -11.57 17.797 1 53.03 67 ALA A O 1
ATOM 478 N N . LYS A 1 68 ? -38.906 -11.617 20.016 1 51.34 68 LYS A N 1
ATOM 479 C CA . LYS A 1 68 ? -37.5 -11.258 19.766 1 51.34 68 LYS A CA 1
ATOM 480 C C . LYS A 1 68 ? -36.781 -12.391 19.062 1 51.34 68 LYS A C 1
ATOM 482 O O . LYS A 1 68 ? -36 -12.156 18.125 1 51.34 68 LYS A O 1
ATOM 487 N N . GLN A 1 69 ? -37 -13.586 19.547 1 50.28 69 GLN A N 1
ATOM 488 C CA . GLN A 1 69 ? -36.375 -14.734 18.906 1 50.28 69 GLN A CA 1
ATOM 489 C C . GLN A 1 69 ? -36.938 -14.953 17.5 1 50.28 69 GLN A C 1
ATOM 491 O O . GLN A 1 69 ? -36.188 -15.242 16.562 1 50.28 69 GLN A O 1
ATOM 496 N N . GLU A 1 70 ? -38.281 -14.875 17.375 1 49.5 70 GLU A N 1
ATOM 497 C CA . GLU A 1 70 ? -38.844 -14.977 16.031 1 49.5 70 GLU A CA 1
ATOM 498 C C . GLU A 1 70 ? -38.344 -13.859 15.125 1 49.5 70 GLU A C 1
ATOM 500 O O . GLU A 1 70 ? -38 -14.094 13.961 1 49.5 70 GLU A O 1
ATOM 505 N N . MET A 1 71 ? -38.312 -12.633 15.672 1 44.88 71 MET A N 1
ATOM 506 C CA . MET A 1 71 ? -37.75 -11.547 14.883 1 44.88 71 MET A CA 1
ATOM 507 C C . MET A 1 71 ? -36.25 -11.773 14.664 1 44.88 71 MET A C 1
ATOM 509 O O . MET A 1 71 ? -35.719 -11.516 13.57 1 44.88 71 MET A O 1
ATOM 513 N N . ARG A 1 72 ? -35.562 -12.352 15.688 1 45.41 72 ARG A N 1
ATOM 514 C CA . ARG A 1 72 ? -34.156 -12.734 15.492 1 45.41 72 ARG A CA 1
ATOM 515 C C . ARG A 1 72 ? -34.062 -13.906 14.516 1 45.41 72 ARG A C 1
ATOM 517 O O . ARG A 1 72 ? -33.188 -13.914 13.648 1 45.41 72 ARG A O 1
ATOM 524 N N . GLU A 1 73 ? -34.844 -14.914 14.68 1 44.59 73 GLU A N 1
ATOM 525 C CA . GLU A 1 73 ? -34.844 -16.031 13.742 1 44.59 73 GLU A CA 1
ATOM 526 C C . GLU A 1 73 ? -35.312 -15.594 12.352 1 44.59 73 GLU A C 1
ATOM 528 O O . GLU A 1 73 ? -34.75 -16.047 11.344 1 44.59 73 GLU A O 1
ATOM 533 N N . GLU A 1 74 ? -36.344 -14.742 12.328 1 41.06 74 GLU A N 1
ATOM 534 C CA . GLU A 1 74 ? -36.719 -14.18 11.031 1 41.06 74 GLU A CA 1
ATOM 535 C C . GLU A 1 74 ? -35.562 -13.336 10.461 1 41.06 74 GLU A C 1
ATOM 537 O O . GLU A 1 74 ? -35.281 -13.406 9.266 1 41.06 74 GLU A O 1
ATOM 542 N N . ILE A 1 75 ? -35 -12.594 11.352 1 37.12 75 ILE A N 1
ATOM 543 C CA . ILE A 1 75 ? -33.812 -11.859 10.875 1 37.12 75 ILE A CA 1
ATOM 544 C C . ILE A 1 75 ? -32.688 -12.836 10.555 1 37.12 75 ILE A C 1
ATOM 546 O O . ILE A 1 75 ? -32.031 -12.719 9.516 1 37.12 75 ILE A O 1
ATOM 550 N N . ARG A 1 76 ? -32.375 -13.789 11.383 1 35.97 76 ARG A N 1
ATOM 551 C CA . ARG A 1 76 ? -31.375 -14.812 11.078 1 35.97 76 ARG A CA 1
ATOM 552 C C . ARG A 1 76 ? -31.781 -15.641 9.867 1 35.97 76 ARG A C 1
ATOM 554 O O . ARG A 1 76 ? -30.969 -15.938 9 1 35.97 76 ARG A O 1
ATOM 561 N N . ALA A 1 77 ? -33 -16.219 9.883 1 33.75 77 ALA A N 1
ATOM 562 C CA . ALA A 1 77 ? -33.469 -16.953 8.719 1 33.75 77 ALA A CA 1
ATOM 563 C C . ALA A 1 77 ? -33.469 -16.078 7.473 1 33.75 77 ALA A C 1
ATOM 565 O O . ALA A 1 77 ? -33.156 -16.547 6.379 1 33.75 77 ALA A O 1
ATOM 566 N N . GLN A 1 78 ? -33.938 -14.812 7.676 1 30.39 78 GLN A N 1
ATOM 567 C CA . GLN A 1 78 ? -33.812 -13.922 6.523 1 30.39 78 GLN A CA 1
ATOM 568 C C . GLN A 1 78 ? -32.344 -13.656 6.207 1 30.39 78 GLN A C 1
ATOM 570 O O . GLN A 1 78 ? -31.969 -13.547 5.039 1 30.39 78 GLN A O 1
ATOM 575 N N . LEU A 1 79 ? -31.594 -13.523 7.285 1 28.02 79 LEU A N 1
ATOM 576 C CA . LEU A 1 79 ? -30.172 -13.297 7.016 1 28.02 79 LEU A CA 1
ATOM 577 C C . LEU A 1 79 ? -29.5 -14.578 6.547 1 28.02 79 LEU A C 1
ATOM 579 O O . LEU A 1 79 ? -28.609 -14.547 5.703 1 28.02 79 LEU A O 1
ATOM 583 N N . ALA A 1 80 ? -29.703 -15.773 7.168 1 28.83 80 ALA A N 1
ATOM 584 C CA . ALA A 1 80 ? -29.125 -17.047 6.77 1 28.83 80 ALA A CA 1
ATOM 585 C C . ALA A 1 80 ? -29.562 -17.438 5.359 1 28.83 80 ALA A C 1
ATOM 587 O O . ALA A 1 80 ? -28.844 -18.156 4.656 1 28.83 80 ALA A O 1
ATOM 588 N N . THR A 1 81 ? -30.859 -17.203 5.074 1 25.64 81 THR A N 1
ATOM 589 C CA . THR A 1 81 ? -31.266 -17.719 3.77 1 25.64 81 THR A CA 1
ATOM 590 C C . THR A 1 81 ? -30.484 -17.031 2.656 1 25.64 81 THR A C 1
ATOM 592 O O . THR A 1 81 ? -30.391 -17.547 1.543 1 25.64 81 THR A O 1
ATOM 595 N N . GLN A 1 82 ? -30.141 -15.719 2.904 1 22.81 82 GLN A N 1
ATOM 596 C CA . GLN A 1 82 ? -29.812 -15.242 1.566 1 22.81 82 GLN A CA 1
ATOM 597 C C . GLN A 1 82 ? -28.484 -15.836 1.081 1 22.81 82 GLN A C 1
ATOM 599 O O . GLN A 1 82 ? -28.359 -16.188 -0.092 1 22.81 82 GLN A O 1
ATOM 604 N N . SER A 1 83 ? -27.281 -15.539 1.791 1 24.03 83 SER A N 1
ATOM 605 C CA . SER A 1 83 ? -26.172 -15.414 0.858 1 24.03 83 SER A CA 1
ATOM 606 C C . SER A 1 83 ? -25.594 -16.781 0.492 1 24.03 83 SER A C 1
ATOM 608 O O . SER A 1 83 ? -24.531 -16.859 -0.12 1 24.03 83 SER A O 1
ATOM 610 N N . LEU A 1 84 ? -26 -17.844 1.117 1 22.03 84 LEU A N 1
ATOM 611 C CA . LEU A 1 84 ? -25.203 -18.984 0.67 1 22.03 84 LEU A CA 1
ATOM 612 C C . LEU A 1 84 ? -25.422 -19.25 -0.815 1 22.03 84 LEU A C 1
ATOM 614 O O . LEU A 1 84 ? -25.781 -20.359 -1.202 1 22.03 84 LEU A O 1
ATOM 618 N N . ALA A 1 85 ? -26.062 -18.359 -1.551 1 22.84 85 ALA A N 1
ATOM 619 C CA . ALA A 1 85 ? -26.234 -18.812 -2.924 1 22.84 85 ALA A CA 1
ATOM 620 C C . ALA A 1 85 ? -24.906 -19.219 -3.545 1 22.84 85 ALA A C 1
ATOM 622 O O . ALA A 1 85 ? -23.969 -18.422 -3.574 1 22.84 85 ALA A O 1
ATOM 623 N N . SER A 1 86 ? -24.5 -20.422 -3.527 1 23.33 86 SER A N 1
ATOM 624 C CA . SER A 1 86 ? -23.562 -21.125 -4.395 1 23.33 86 SER A CA 1
ATOM 625 C C . SER A 1 86 ? -23.609 -20.562 -5.816 1 23.33 86 SER A C 1
ATOM 627 O O . SER A 1 86 ? -24.688 -20.203 -6.312 1 23.33 86 SER A O 1
ATOM 629 N N . ASP A 1 87 ? -22.484 -20.078 -6.426 1 27 87 ASP A N 1
ATOM 630 C CA . ASP A 1 87 ? -22.453 -19.422 -7.727 1 27 87 ASP A CA 1
ATOM 631 C C . ASP A 1 87 ? -23.297 -20.172 -8.75 1 27 87 ASP A C 1
ATOM 633 O O . ASP A 1 87 ? -23.859 -19.562 -9.672 1 27 87 ASP A O 1
ATOM 637 N N . TRP A 1 88 ? -23.125 -21.562 -8.945 1 23.97 88 TRP A N 1
ATOM 638 C CA . TRP A 1 88 ? -23.734 -22.031 -10.188 1 23.97 88 TRP A CA 1
ATOM 639 C C . TRP A 1 88 ? -25.25 -21.938 -10.117 1 23.97 88 TRP A C 1
ATOM 641 O O . TRP A 1 88 ? -25.906 -21.484 -11.062 1 23.97 88 TRP A O 1
ATOM 651 N N . GLN A 1 89 ? -25.812 -22.828 -9.258 1 26.3 89 GLN A N 1
ATOM 652 C CA . GLN A 1 89 ? -27.219 -23.203 -9.344 1 26.3 89 GLN A CA 1
ATOM 653 C C . GLN A 1 89 ? -28.125 -22.125 -8.758 1 26.3 89 GLN A C 1
ATOM 655 O O . GLN A 1 89 ? -29.328 -22.312 -8.648 1 26.3 89 GLN A O 1
ATOM 660 N N . GLU A 1 90 ? -27.641 -21.188 -8.055 1 29.86 90 GLU A N 1
ATOM 661 C CA . GLU A 1 90 ? -28.656 -20.344 -7.438 1 29.86 90 GLU A CA 1
ATOM 662 C C . GLU A 1 90 ? -29.516 -19.672 -8.492 1 29.86 90 GLU A C 1
ATOM 664 O O . GLU A 1 90 ? -30.281 -18.75 -8.18 1 29.86 90 GLU A O 1
ATOM 669 N N . GLU A 1 91 ? -29.469 -20.047 -9.727 1 27.02 91 GLU A N 1
ATOM 670 C CA . GLU A 1 91 ? -30.234 -19.25 -10.688 1 27.02 91 GLU A CA 1
ATOM 671 C C . GLU A 1 91 ? -31.734 -19.391 -10.445 1 27.02 91 GLU A C 1
ATOM 673 O O . GLU A 1 91 ? -32.5 -18.469 -10.773 1 27.02 91 GLU A O 1
ATOM 678 N N . TRP A 1 92 ? -32.438 -20.656 -10.453 1 25.44 92 TRP A N 1
ATOM 679 C CA . TRP A 1 92 ? -33.781 -20.672 -11.031 1 25.44 92 TRP A CA 1
ATOM 680 C C . TRP A 1 92 ? -34.781 -20.047 -10.086 1 25.44 92 TRP A C 1
ATOM 682 O O . TRP A 1 92 ? -35.562 -19.172 -10.477 1 25.44 92 TRP A O 1
ATOM 692 N N . MET A 1 93 ? -35.594 -20.797 -9.266 1 26.92 93 MET A N 1
ATOM 693 C CA . MET A 1 93 ? -37.031 -20.641 -9.047 1 26.92 93 MET A CA 1
ATOM 694 C C . MET A 1 93 ? -37.312 -19.531 -8.023 1 26.92 93 MET A C 1
ATOM 696 O O . MET A 1 93 ? -38.438 -19.016 -7.957 1 26.92 93 MET A O 1
ATOM 700 N N . GLU A 1 94 ? -36.656 -19.359 -6.789 1 28.12 94 GLU A N 1
ATOM 701 C CA . GLU A 1 94 ? -37.594 -19.141 -5.707 1 28.12 94 GLU A CA 1
ATOM 702 C C . GLU A 1 94 ? -38.281 -17.781 -5.836 1 28.12 94 GLU A C 1
ATOM 704 O O . GLU A 1 94 ? -37.812 -16.922 -6.602 1 28.12 94 GLU A O 1
ATOM 709 N N . GLU A 1 95 ? -38.906 -17.266 -4.66 1 31.5 95 GLU A N 1
ATOM 710 C CA . GLU A 1 95 ? -39.688 -16.172 -4.09 1 31.5 95 GLU A CA 1
ATOM 711 C C . GLU A 1 95 ? -38.938 -14.844 -4.258 1 31.5 95 GLU A C 1
ATOM 713 O O . GLU A 1 95 ? -37.75 -14.742 -3.979 1 31.5 95 GLU A O 1
ATOM 718 N N . LYS A 1 96 ? -39.469 -13.828 -4.926 1 35.91 96 LYS A N 1
ATOM 719 C CA . LYS A 1 96 ? -39 -12.523 -5.352 1 35.91 96 LYS A CA 1
ATOM 720 C C . LYS A 1 96 ? -38.344 -11.766 -4.191 1 35.91 96 LYS A C 1
ATOM 722 O O . LYS A 1 96 ? -39.062 -11.18 -3.365 1 35.91 96 LYS A O 1
ATOM 727 N N . ARG A 1 97 ? -37.375 -12.18 -3.51 1 39.81 97 ARG A N 1
ATOM 728 C CA . ARG A 1 97 ? -36.75 -11.328 -2.508 1 39.81 97 ARG A CA 1
ATOM 729 C C . ARG A 1 97 ? -36.312 -10 -3.119 1 39.81 97 ARG A C 1
ATOM 731 O O . ARG A 1 97 ? -35.938 -9.953 -4.293 1 39.81 97 ARG A O 1
ATOM 738 N N . LYS A 1 98 ? -36.562 -8.852 -2.453 1 49.06 98 LYS A N 1
ATOM 739 C CA . LYS A 1 98 ? -36.156 -7.484 -2.766 1 49.06 98 LYS A CA 1
ATOM 740 C C . LYS A 1 98 ? -34.688 -7.402 -3.129 1 49.06 98 LYS 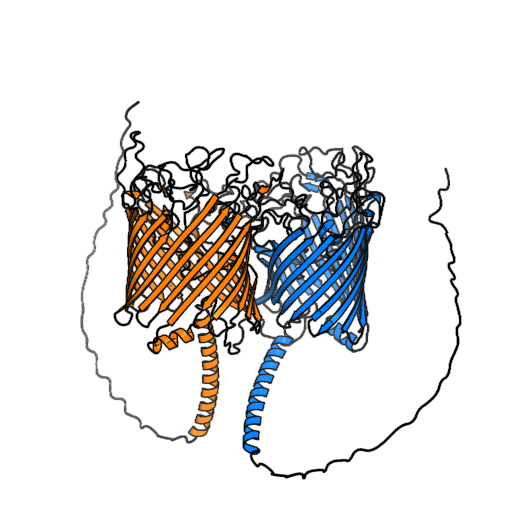A C 1
ATOM 742 O O . LYS A 1 98 ? -33.812 -7.828 -2.354 1 49.06 98 LYS A O 1
ATOM 747 N N . LEU A 1 99 ? -34.406 -7.328 -4.395 1 58.88 99 LEU A N 1
ATOM 748 C CA . LEU A 1 99 ? -33.062 -7.246 -4.973 1 58.88 99 LEU A CA 1
ATOM 749 C C . LEU A 1 99 ? -32.281 -6.113 -4.336 1 58.88 99 LEU A C 1
ATOM 751 O O . LEU A 1 99 ? -32.688 -4.953 -4.375 1 58.88 99 LEU A O 1
ATOM 755 N N . GLU A 1 100 ? -31.438 -6.484 -3.395 1 72.75 100 GLU A N 1
ATOM 756 C CA . GLU A 1 100 ? -30.516 -5.441 -2.949 1 72.75 100 GLU A CA 1
ATOM 757 C C . GLU A 1 100 ? -29.625 -4.965 -4.094 1 72.75 100 GLU A C 1
ATOM 759 O O . GLU A 1 100 ? -28.875 -5.75 -4.672 1 72.75 100 GLU A O 1
ATOM 764 N N . LEU A 1 101 ? -29.922 -3.793 -4.469 1 78.94 101 LEU A N 1
ATOM 765 C CA . LEU A 1 101 ? -29.234 -3.197 -5.605 1 78.94 101 LEU A CA 1
ATOM 766 C C . LEU A 1 101 ? -27.719 -3.305 -5.441 1 78.94 101 LEU A C 1
ATOM 768 O O . LEU A 1 101 ? -27 -3.541 -6.418 1 78.94 101 LEU A O 1
ATOM 772 N N . PHE A 1 102 ? -27.281 -3.23 -4.207 1 87.62 102 PHE A N 1
ATOM 773 C CA . PHE A 1 102 ? -25.844 -3.211 -3.963 1 87.62 102 PHE A CA 1
ATOM 774 C C . PHE A 1 102 ? -25.469 -4.199 -2.865 1 87.62 102 PHE A C 1
ATOM 776 O O . PHE A 1 102 ? -26.031 -4.16 -1.769 1 87.62 102 PHE A O 1
ATOM 783 N N . THR A 1 103 ? -24.625 -5.105 -3.166 1 88.56 103 THR A N 1
ATOM 784 C CA . THR A 1 103 ? -24.047 -6.023 -2.186 1 88.56 103 THR A CA 1
ATOM 785 C C . THR A 1 103 ? -22.531 -5.938 -2.189 1 88.56 103 THR A C 1
ATOM 787 O O . THR A 1 103 ? -21.906 -5.691 -3.232 1 88.56 103 THR A O 1
ATOM 790 N N . LEU A 1 104 ? -21.922 -6.07 -1.007 1 91.25 104 LEU A N 1
ATOM 791 C CA . LEU A 1 104 ? -20.469 -5.957 -0.884 1 91.25 104 LEU A CA 1
ATOM 792 C C . LEU A 1 104 ? -19.906 -7.125 -0.082 1 91.25 104 LEU A C 1
ATOM 794 O O . LEU A 1 104 ? -20.297 -7.344 1.066 1 91.25 104 LEU A O 1
ATOM 798 N N . ASP A 1 105 ? -19.094 -7.895 -0.704 1 92.62 105 ASP A N 1
ATOM 799 C CA . ASP A 1 105 ? -18.297 -8.93 -0.05 1 92.62 105 ASP A CA 1
ATOM 800 C C . ASP A 1 105 ? -16.812 -8.57 -0.069 1 92.62 105 ASP A C 1
ATOM 802 O O . ASP A 1 105 ? -16.391 -7.625 -0.744 1 92.62 105 ASP A O 1
ATOM 806 N N . GLY A 1 106 ? -16.047 -9.242 0.76 1 94.81 106 GLY A N 1
ATOM 807 C CA . GLY A 1 106 ? -14.625 -8.992 0.78 1 94.81 106 GLY A CA 1
ATOM 808 C C . GLY A 1 106 ? -13.953 -9.438 2.07 1 94.81 106 GLY A C 1
ATOM 809 O O . GLY A 1 106 ? -14.516 -10.242 2.816 1 94.81 106 GLY A O 1
ATOM 810 N N . TYR A 1 107 ? -12.719 -9.008 2.221 1 96.94 107 TYR A N 1
ATOM 811 C CA . TYR A 1 107 ? -11.992 -9.266 3.459 1 96.94 107 TYR A CA 1
ATOM 812 C C . TYR A 1 107 ? -10.883 -8.242 3.658 1 96.94 107 TYR A C 1
ATOM 814 O O . TYR A 1 107 ? -10.453 -7.59 2.705 1 96.94 107 TYR A O 1
ATOM 822 N N . PHE A 1 108 ? -10.578 -7.992 4.844 1 98.06 108 PHE A N 1
ATOM 823 C CA . PHE A 1 108 ? -9.352 -7.297 5.23 1 98.06 108 PHE A CA 1
ATOM 824 C C . PHE A 1 108 ? -8.422 -8.227 5.996 1 98.06 108 PHE A C 1
ATOM 826 O O . PHE A 1 108 ? -8.859 -8.977 6.871 1 98.06 108 PHE A O 1
ATOM 833 N N . ARG A 1 109 ? -7.105 -8.164 5.633 1 98.12 109 ARG A N 1
ATOM 834 C CA . ARG A 1 109 ? -6.188 -9.039 6.359 1 98.12 109 ARG A CA 1
ATOM 835 C C . ARG A 1 109 ? -4.859 -8.336 6.617 1 98.12 109 ARG A C 1
ATOM 837 O O . ARG A 1 109 ? -4.453 -7.457 5.855 1 98.12 109 ARG A O 1
ATOM 844 N N . LEU A 1 110 ? -4.23 -8.695 7.688 1 98.25 110 LEU A N 1
ATOM 845 C CA . LEU A 1 110 ? -2.846 -8.422 8.055 1 98.25 110 LEU A CA 1
ATOM 846 C C . LEU A 1 110 ? -2.068 -9.727 8.242 1 98.25 110 LEU A C 1
ATOM 848 O O . LEU A 1 110 ? -2.533 -10.633 8.93 1 98.25 110 LEU A O 1
ATOM 852 N N . ARG A 1 111 ? -0.867 -9.781 7.629 1 97.94 111 ARG A N 1
ATOM 853 C CA . ARG A 1 111 ? -0.101 -11.023 7.645 1 97.94 111 ARG A CA 1
ATOM 854 C C . ARG A 1 111 ? 1.343 -10.773 8.07 1 97.94 111 ARG A C 1
ATOM 856 O O . ARG A 1 111 ? 2.18 -10.391 7.246 1 97.94 111 ARG A O 1
ATOM 863 N N . PRO A 1 112 ? 1.703 -11.016 9.352 1 97.38 112 PRO A N 1
ATOM 864 C CA . PRO A 1 112 ? 3.109 -11.008 9.766 1 97.38 112 PRO A CA 1
ATOM 865 C C . PRO A 1 112 ? 3.857 -12.266 9.336 1 97.38 112 PRO A C 1
ATOM 867 O O . PRO A 1 112 ? 3.297 -13.359 9.359 1 97.38 112 PRO A O 1
ATOM 870 N N . ASN A 1 113 ? 5.113 -12.141 8.945 1 96.75 113 ASN A N 1
ATOM 871 C CA . ASN A 1 113 ? 5.957 -13.242 8.5 1 96.75 113 ASN A CA 1
ATOM 872 C C . ASN A 1 113 ? 7.348 -13.172 9.125 1 96.75 113 ASN A C 1
ATOM 874 O O . ASN A 1 113 ? 7.902 -12.086 9.297 1 96.75 113 ASN A O 1
ATOM 878 N N . LEU A 1 114 ? 7.859 -14.297 9.477 1 97.19 114 LEU A N 1
ATOM 879 C CA . LEU A 1 114 ? 9.227 -14.453 9.953 1 97.19 114 LEU A CA 1
ATOM 880 C C . LEU A 1 114 ? 9.938 -15.586 9.203 1 97.19 114 LEU A C 1
ATOM 882 O O . LEU A 1 114 ? 9.438 -16.703 9.156 1 97.19 114 LEU A O 1
ATOM 886 N N . TYR A 1 115 ? 11.016 -15.219 8.562 1 96.12 115 TYR A N 1
ATOM 887 C CA . TYR A 1 115 ? 11.867 -16.172 7.859 1 96.12 115 TYR A CA 1
ATOM 888 C C . TYR A 1 115 ? 13.195 -16.359 8.586 1 96.12 115 TYR A C 1
ATOM 890 O O . TYR A 1 115 ? 13.883 -15.375 8.883 1 96.12 115 TYR A O 1
ATOM 898 N N . TYR A 1 116 ? 13.523 -17.547 8.891 1 96.44 116 TYR A N 1
ATOM 899 C CA . TYR A 1 116 ? 14.805 -17.844 9.516 1 96.44 116 TYR A CA 1
ATOM 900 C C . TYR A 1 116 ? 15.633 -18.781 8.641 1 96.44 116 TYR A C 1
ATOM 902 O O . TYR A 1 116 ? 15.18 -19.859 8.258 1 96.44 116 TYR A O 1
ATOM 910 N N . GLN A 1 117 ? 16.828 -18.359 8.211 1 94.44 117 GLN A N 1
ATOM 911 C CA . GLN A 1 117 ? 17.828 -19.172 7.52 1 94.44 117 GLN A CA 1
ATOM 912 C C . GLN A 1 117 ? 17.344 -19.578 6.137 1 94.44 117 GLN A C 1
ATOM 914 O O . GLN A 1 117 ? 17.5 -20.734 5.73 1 94.44 117 GLN A O 1
ATOM 919 N N . PHE A 1 118 ? 16.781 -18.656 5.402 1 94.06 118 PHE A N 1
ATOM 920 C CA . PHE A 1 118 ? 16.25 -18.938 4.082 1 94.06 118 PHE A CA 1
ATOM 921 C C . PHE A 1 118 ? 17.359 -19 3.041 1 94.06 118 PHE A C 1
ATOM 923 O O . PHE A 1 118 ? 17.141 -19.406 1.901 1 94.06 118 PHE A O 1
ATOM 930 N N . ASP A 1 119 ? 18.516 -18.625 3.402 1 90.88 119 ASP A N 1
ATOM 931 C CA . ASP A 1 119 ? 19.672 -18.797 2.523 1 90.88 119 ASP A CA 1
ATOM 932 C C . ASP A 1 119 ? 20.125 -20.266 2.482 1 90.88 119 ASP A C 1
ATOM 934 O O . ASP A 1 119 ? 20.922 -20.656 1.63 1 90.88 119 ASP A O 1
ATOM 938 N N . LEU A 1 120 ? 19.688 -21.078 3.395 1 93.44 120 LEU A N 1
ATOM 939 C CA . LEU A 1 120 ? 19.922 -22.516 3.492 1 93.44 120 LEU A CA 1
ATOM 940 C C . LEU A 1 120 ? 21.406 -22.797 3.721 1 93.44 120 LEU A C 1
ATOM 942 O O . LEU A 1 120 ? 21.891 -23.891 3.391 1 93.44 120 LEU A O 1
ATOM 946 N N . GLY A 1 121 ? 22.109 -21.766 4.133 1 89.44 121 GLY A N 1
ATOM 947 C CA . GLY A 1 121 ? 23.547 -21.922 4.312 1 89.44 121 GLY A CA 1
ATOM 948 C C . GLY A 1 121 ? 24.312 -21.875 3.008 1 89.44 121 GLY A C 1
ATOM 949 O O . GLY A 1 121 ? 25.516 -22.172 2.98 1 89.44 121 GLY A O 1
ATOM 950 N N . LYS A 1 122 ? 23.688 -21.484 2.025 1 89.44 122 LYS A N 1
ATOM 951 C CA . LYS A 1 122 ? 24.312 -21.469 0.704 1 89.44 122 LYS A CA 1
ATOM 952 C C . LYS A 1 122 ? 25.203 -20.25 0.526 1 89.44 122 LYS A C 1
ATOM 954 O O . LYS A 1 122 ? 25.078 -19.266 1.267 1 89.44 122 LYS A O 1
ATOM 959 N N . GLN A 1 123 ? 25.969 -20.391 -0.557 1 81.88 123 GLN A N 1
ATOM 960 C CA . GLN A 1 123 ? 26.766 -19.234 -0.937 1 81.88 123 GLN A CA 1
ATOM 961 C C . GLN A 1 123 ? 25.891 -18.109 -1.491 1 81.88 123 GLN A C 1
ATOM 963 O O . GLN A 1 123 ? 24.859 -18.375 -2.115 1 81.88 123 GLN A O 1
ATOM 968 N N . GLN A 1 124 ? 26.297 -16.922 -1.33 1 78.19 124 GLN A N 1
ATOM 969 C CA . GLN A 1 124 ? 25.5 -15.742 -1.626 1 78.19 124 GLN A CA 1
ATOM 970 C C . GLN A 1 124 ? 25.016 -15.75 -3.076 1 78.19 124 GLN A C 1
ATOM 972 O O . GLN A 1 124 ? 23.844 -15.484 -3.35 1 78.19 124 GLN A O 1
ATOM 977 N N . GLU A 1 125 ? 25.859 -16.141 -3.99 1 77.25 125 GLU A N 1
ATOM 978 C CA . GLU A 1 125 ? 25.531 -16.078 -5.41 1 77.25 125 GLU A CA 1
ATOM 979 C C . GLU A 1 125 ? 24.578 -17.203 -5.812 1 77.25 125 GLU A C 1
ATOM 981 O O . GLU A 1 125 ? 24 -17.172 -6.898 1 77.25 125 GLU A O 1
ATOM 986 N N . ARG A 1 126 ? 24.359 -18.125 -4.883 1 85.56 126 ARG A N 1
ATOM 987 C CA . ARG A 1 126 ? 23.578 -19.312 -5.234 1 85.56 126 ARG A CA 1
ATOM 988 C C . ARG A 1 126 ? 22.312 -19.406 -4.379 1 85.56 126 ARG A C 1
ATOM 990 O O . ARG A 1 126 ? 21.641 -20.438 -4.383 1 85.56 126 ARG A O 1
ATOM 997 N N . ARG A 1 127 ? 22.047 -18.391 -3.693 1 88.62 127 ARG A N 1
ATOM 998 C CA . ARG A 1 127 ? 20.875 -18.375 -2.828 1 88.62 127 ARG A CA 1
ATOM 999 C C . ARG A 1 127 ? 19.594 -18.297 -3.648 1 88.62 127 ARG A C 1
ATOM 1001 O O . ARG A 1 127 ? 19.562 -17.688 -4.719 1 88.62 127 ARG A O 1
ATOM 1008 N N . LEU A 1 128 ? 18.531 -18.891 -3.15 1 91.25 128 LEU A N 1
ATOM 1009 C CA . LEU A 1 128 ? 17.25 -18.938 -3.838 1 91.25 128 LEU A CA 1
ATOM 1010 C C . LEU A 1 128 ? 16.297 -17.875 -3.291 1 91.25 128 LEU A C 1
ATOM 1012 O O . LEU A 1 128 ? 15.188 -17.719 -3.799 1 91.25 128 LEU A O 1
ATOM 1016 N N . PHE A 1 129 ? 16.703 -17.234 -2.295 1 91.69 129 PHE A N 1
ATOM 1017 C CA . PHE A 1 129 ? 15.93 -16.219 -1.587 1 91.69 129 PHE A CA 1
ATOM 1018 C C . PHE A 1 129 ? 16.766 -14.977 -1.309 1 91.69 129 PHE A C 1
ATOM 1020 O O . PHE A 1 129 ? 17.984 -15.078 -1.104 1 91.69 129 PHE A O 1
ATOM 1027 N N . PRO A 1 130 ? 16.016 -13.82 -1.349 1 86.5 130 PRO A N 1
ATOM 1028 C CA . PRO A 1 130 ? 16.828 -12.625 -1.098 1 86.5 130 PRO A CA 1
ATOM 1029 C C . PRO A 1 130 ? 17.578 -12.695 0.236 1 86.5 130 PRO A C 1
ATOM 1031 O O . PRO A 1 130 ? 17.047 -13.219 1.218 1 86.5 130 PRO A O 1
ATOM 1034 N N . SER A 1 131 ? 18.875 -12.344 0.144 1 73.62 131 SER A N 1
ATOM 1035 C CA . SER A 1 131 ? 19.781 -12.625 1.249 1 73.62 131 SER A CA 1
ATOM 1036 C C . SER A 1 131 ? 19.906 -11.422 2.184 1 73.62 131 SER A C 1
ATOM 1038 O O . SER A 1 131 ? 20.125 -10.297 1.73 1 73.62 131 SER A O 1
ATOM 1040 N N . PRO A 1 132 ? 19.625 -11.828 3.453 1 72 132 PRO A N 1
ATOM 1041 C CA . PRO A 1 132 ? 20 -10.797 4.426 1 72 132 PRO A CA 1
ATOM 1042 C C . PRO A 1 132 ? 21.5 -10.555 4.477 1 72 132 PRO A C 1
ATOM 1044 O O . PRO A 1 132 ? 22.266 -11.281 3.838 1 72 132 PRO A O 1
ATOM 1047 N N . ARG A 1 133 ? 21.953 -9.75 5.117 1 70.88 133 ARG A N 1
ATOM 1048 C CA . ARG A 1 133 ? 23.359 -9.484 5.359 1 70.88 133 ARG A CA 1
ATOM 1049 C C . ARG A 1 133 ? 24.047 -10.703 5.965 1 70.88 133 ARG A C 1
ATOM 1051 O O . ARG A 1 133 ? 23.391 -11.57 6.547 1 70.88 133 ARG A O 1
ATOM 1058 N N . THR A 1 134 ? 25.312 -10.906 5.715 1 69.19 134 THR A N 1
ATOM 1059 C CA . THR A 1 134 ? 26.078 -12.094 6.059 1 69.19 134 THR A CA 1
ATOM 1060 C C . THR A 1 134 ? 25.891 -12.469 7.527 1 69.19 134 THR A C 1
ATOM 1062 O O . THR A 1 134 ? 25.859 -13.648 7.871 1 69.19 134 THR A O 1
ATOM 1065 N N . ASN A 1 135 ? 25.641 -11.578 8.344 1 74.06 135 ASN A N 1
ATOM 1066 C CA . ASN A 1 135 ? 25.5 -11.891 9.766 1 74.06 135 ASN A CA 1
ATOM 1067 C C . ASN A 1 135 ? 24.031 -11.93 10.195 1 74.06 135 ASN A C 1
ATOM 1069 O O . ASN A 1 135 ? 23.734 -12.086 11.375 1 74.06 135 ASN A O 1
ATOM 1073 N N . GLU A 1 136 ? 23.203 -11.953 9.25 1 84.5 136 GLU A N 1
ATOM 1074 C CA . GLU A 1 136 ? 21.766 -11.961 9.547 1 84.5 136 GLU A CA 1
ATOM 1075 C C . GLU A 1 136 ? 21.094 -13.211 9 1 84.5 136 GLU A C 1
ATOM 1077 O O . GLU A 1 136 ? 21.359 -13.625 7.871 1 84.5 136 GLU A O 1
ATOM 1082 N N . ARG A 1 137 ? 20.266 -13.898 9.914 1 88.88 137 ARG A N 1
ATOM 1083 C CA . ARG A 1 137 ? 19.609 -15.125 9.484 1 88.88 137 ARG A CA 1
ATOM 1084 C C . ARG A 1 137 ? 18.094 -14.977 9.523 1 88.88 137 ARG A C 1
ATOM 1086 O O . ARG A 1 137 ? 17.359 -15.898 9.156 1 88.88 137 ARG A O 1
ATOM 1093 N N . THR A 1 138 ? 17.703 -13.859 10.039 1 92.75 138 THR A N 1
ATOM 1094 C CA . THR A 1 138 ? 16.266 -13.688 10.211 1 92.75 138 THR A CA 1
ATOM 1095 C C . THR A 1 138 ? 15.766 -12.5 9.391 1 92.75 138 THR A C 1
ATOM 1097 O O . THR A 1 138 ? 16.438 -11.469 9.305 1 92.75 138 THR A O 1
ATOM 1100 N N . GLN A 1 139 ? 14.656 -12.695 8.719 1 92.25 139 GLN A N 1
ATOM 1101 C CA . GLN A 1 139 ? 13.898 -11.656 8.031 1 92.25 139 GLN A CA 1
ATOM 1102 C C . GLN A 1 139 ? 12.445 -11.648 8.5 1 92.25 139 GLN A C 1
ATOM 1104 O O . GLN A 1 139 ? 11.844 -12.711 8.695 1 92.25 139 GLN A O 1
ATOM 1109 N N . SER A 1 140 ? 11.969 -10.453 8.781 1 94.12 140 SER A N 1
ATOM 1110 C CA . SER A 1 140 ? 10.586 -10.383 9.242 1 94.12 140 SER A CA 1
ATOM 1111 C C . SER A 1 140 ? 9.891 -9.148 8.68 1 94.12 140 SER A C 1
ATOM 1113 O O . SER A 1 140 ? 10.539 -8.148 8.359 1 94.12 140 SER A O 1
ATOM 1115 N N . GLY A 1 141 ? 8.633 -9.203 8.469 1 94.38 141 GLY A N 1
ATOM 1116 C CA . GLY A 1 141 ? 7.75 -8.141 8.016 1 94.38 141 GLY A CA 1
ATOM 1117 C C . GLY A 1 141 ? 6.281 -8.508 8.094 1 94.38 141 GLY A C 1
ATOM 1118 O O . GLY A 1 141 ? 5.934 -9.609 8.531 1 94.38 141 GLY A O 1
ATOM 1119 N N . ALA A 1 142 ? 5.426 -7.562 7.812 1 97.56 142 ALA A N 1
ATOM 1120 C CA . ALA A 1 142 ? 3.982 -7.781 7.758 1 97.56 142 ALA A CA 1
ATOM 1121 C C . ALA A 1 142 ? 3.359 -7.051 6.574 1 97.56 142 ALA A C 1
ATOM 1123 O O . ALA A 1 142 ? 3.762 -5.93 6.246 1 97.56 142 ALA A O 1
ATOM 1124 N N . ASP A 1 143 ? 2.418 -7.688 5.93 1 97.75 143 ASP A N 1
ATOM 1125 C CA . ASP A 1 143 ? 1.722 -7.039 4.824 1 97.75 143 ASP A CA 1
ATOM 1126 C C . ASP A 1 143 ? 0.213 -7.023 5.059 1 97.75 143 ASP A C 1
ATOM 1128 O O . ASP A 1 143 ? -0.298 -7.762 5.902 1 97.75 143 ASP A O 1
ATOM 1132 N N . MET A 1 144 ? -0.498 -6.18 4.309 1 98.19 144 MET A N 1
ATOM 1133 C CA . MET A 1 144 ? -1.946 -6.062 4.449 1 98.19 144 MET A CA 1
ATOM 1134 C C . MET A 1 144 ? -2.621 -5.977 3.086 1 98.19 144 MET A C 1
ATOM 1136 O O . MET A 1 144 ? -1.975 -5.656 2.088 1 98.19 144 MET A O 1
ATOM 1140 N N . ARG A 1 145 ? -3.92 -6.262 3.064 1 98.12 145 ARG A N 1
ATOM 1141 C CA . ARG A 1 145 ? -4.762 -6.152 1.877 1 98.12 145 ARG A CA 1
ATOM 1142 C C . ARG A 1 145 ? -6.23 -6.027 2.258 1 98.12 145 ARG A C 1
ATOM 1144 O O . ARG A 1 145 ? -6.711 -6.746 3.139 1 98.12 145 ARG A O 1
ATOM 1151 N N . LEU A 1 146 ? -6.906 -5.09 1.688 1 98.44 146 LEU A N 1
ATOM 1152 C CA . LEU A 1 146 ? -8.367 -5.031 1.679 1 98.44 146 LEU A CA 1
ATOM 1153 C C . LEU A 1 146 ? -8.914 -5.398 0.304 1 98.44 146 LEU A C 1
ATOM 1155 O O . LEU A 1 146 ? -8.609 -4.734 -0.689 1 98.44 146 LEU A O 1
ATOM 1159 N N . ARG A 1 147 ? -9.641 -6.441 0.206 1 97.75 147 ARG A N 1
ATOM 1160 C CA . ARG A 1 147 ? -10.32 -6.812 -1.03 1 97.75 147 ARG A CA 1
ATOM 1161 C C . ARG A 1 147 ? -11.812 -6.484 -0.951 1 97.75 147 ARG A C 1
ATOM 1163 O O . ARG A 1 147 ? -12.492 -6.895 -0.008 1 97.75 147 ARG A O 1
ATOM 1170 N N . LEU A 1 148 ? -12.289 -5.727 -1.922 1 97 148 LEU A N 1
ATOM 1171 C CA . LEU A 1 148 ? -13.695 -5.363 -2.061 1 97 148 LEU A CA 1
ATOM 1172 C C . LEU A 1 148 ? -14.32 -6.055 -3.268 1 97 148 LEU A C 1
ATOM 1174 O O . LEU A 1 148 ? -13.766 -6.012 -4.367 1 97 148 LEU A O 1
ATOM 1178 N N . GLU A 1 149 ? -15.445 -6.617 -3.049 1 96.31 149 GLU A N 1
ATOM 1179 C CA . GLU A 1 149 ? -16.156 -7.309 -4.125 1 96.31 149 GLU A CA 1
ATOM 1180 C C . GLU A 1 149 ? -17.594 -6.82 -4.242 1 96.31 149 GLU A C 1
ATOM 1182 O O . GLU A 1 149 ? -18.531 -7.578 -3.994 1 96.31 149 GLU A O 1
ATOM 1187 N N . PRO A 1 150 ? -17.766 -5.672 -4.754 1 95.06 150 PRO A N 1
ATOM 1188 C CA . PRO A 1 150 ? -19.125 -5.16 -4.949 1 95.06 150 PRO A CA 1
ATOM 1189 C C . PRO A 1 150 ? -19.859 -5.852 -6.094 1 95.06 150 PRO A C 1
ATOM 1191 O O . PRO A 1 150 ? -19.25 -6.188 -7.113 1 95.06 150 PRO A O 1
ATOM 1194 N N . THR A 1 151 ? -21.125 -6.051 -5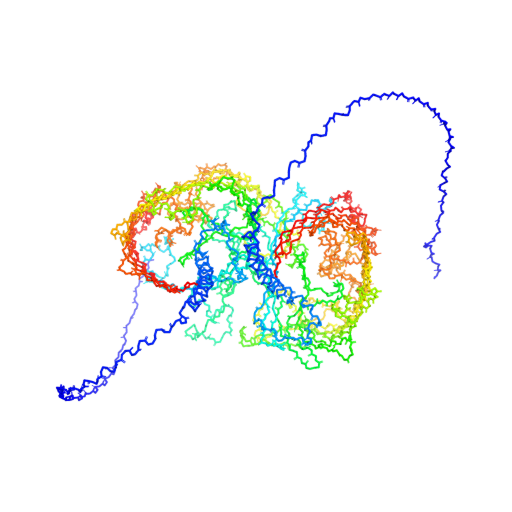.938 1 94.19 151 THR A N 1
ATOM 1195 C CA . THR A 1 151 ? -22.047 -6.527 -6.961 1 94.19 151 THR A CA 1
ATOM 1196 C C . THR A 1 151 ? -23.219 -5.566 -7.129 1 94.19 151 THR A C 1
ATOM 1198 O O . THR A 1 151 ? -23.906 -5.246 -6.156 1 94.19 151 THR A O 1
ATOM 1201 N N . PHE A 1 152 ? -23.359 -5.074 -8.312 1 94.75 152 PHE A N 1
ATOM 1202 C CA . PHE A 1 152 ? -24.5 -4.223 -8.656 1 94.75 152 PHE A CA 1
ATOM 1203 C C . PHE A 1 152 ? -25.609 -5.035 -9.305 1 94.75 152 PHE A C 1
ATOM 1205 O O . PHE A 1 152 ? -25.516 -5.387 -10.484 1 94.75 152 PHE A O 1
ATOM 1212 N N . ASN A 1 153 ? -26.609 -5.281 -8.547 1 93.5 153 ASN A N 1
ATOM 1213 C CA . ASN A 1 153 ? -27.766 -6.016 -9.055 1 93.5 153 ASN A CA 1
ATOM 1214 C C . ASN A 1 153 ? -28.781 -5.082 -9.711 1 93.5 153 ASN A C 1
ATOM 1216 O O . ASN A 1 153 ? -29.688 -4.578 -9.047 1 93.5 153 ASN A O 1
ATOM 1220 N N . ILE A 1 154 ? -28.672 -5.004 -10.961 1 92.19 154 ILE A N 1
ATOM 1221 C CA . ILE A 1 154 ? -29.531 -4.078 -11.703 1 92.19 154 ILE A CA 1
ATOM 1222 C C . ILE A 1 154 ? -30.953 -4.645 -11.797 1 92.19 154 ILE A C 1
ATOM 1224 O O . ILE A 1 154 ? -31.922 -3.916 -11.617 1 92.19 154 ILE A O 1
ATOM 1228 N N . SER A 1 155 ? -31.016 -5.875 -12.141 1 91.12 155 SER A N 1
ATOM 1229 C CA . SER A 1 155 ? -32.25 -6.652 -12.148 1 91.12 155 SER A CA 1
ATOM 1230 C C . SER A 1 155 ? -32 -8.102 -11.766 1 91.12 155 SER A C 1
ATOM 1232 O O . SER A 1 155 ? -30.875 -8.461 -11.383 1 91.12 155 SER A O 1
ATOM 1234 N N . GLU A 1 156 ? -33 -8.789 -11.781 1 88 156 GLU A N 1
ATOM 1235 C CA . GLU A 1 156 ? -32.844 -10.211 -11.492 1 88 156 GLU A CA 1
ATOM 1236 C C . GLU A 1 156 ? -31.984 -10.906 -12.555 1 88 156 GLU A C 1
ATOM 1238 O O . GLU A 1 156 ? -31.375 -11.938 -12.289 1 88 156 GLU A O 1
ATOM 1243 N N . GLU A 1 157 ? -31.984 -10.305 -13.672 1 92.31 157 GLU A N 1
ATOM 1244 C CA . GLU A 1 157 ? -31.359 -10.969 -14.805 1 92.31 157 GLU A CA 1
ATOM 1245 C C . GLU A 1 157 ? -30.031 -10.305 -15.156 1 92.31 157 GLU A C 1
ATOM 1247 O O . GLU A 1 157 ? -29.219 -10.875 -15.891 1 92.31 157 GLU A O 1
ATOM 1252 N N . VAL A 1 158 ? -29.859 -9.148 -14.703 1 94.62 158 VAL A N 1
ATOM 1253 C CA . VAL A 1 158 ? -28.703 -8.375 -15.125 1 94.62 158 VAL A CA 1
ATOM 1254 C C . VAL A 1 158 ? -27.938 -7.887 -13.906 1 94.62 158 VAL A C 1
ATOM 1256 O O . VAL A 1 158 ? -28.516 -7.309 -12.984 1 94.62 158 VAL A O 1
ATOM 1259 N N . ARG A 1 159 ? -26.688 -8.172 -13.938 1 96.06 159 ARG A N 1
ATOM 1260 C CA . ARG A 1 159 ? -25.844 -7.68 -12.852 1 96.06 159 ARG A CA 1
ATOM 1261 C C . ARG A 1 159 ? -24.453 -7.312 -13.359 1 96.06 159 ARG A C 1
ATOM 1263 O O . ARG A 1 159 ? -24.047 -7.75 -14.43 1 96.06 159 ARG A O 1
ATOM 1270 N N . VAL A 1 160 ? -23.703 -6.445 -12.633 1 97.62 160 VAL A N 1
ATOM 1271 C CA . VAL A 1 160 ? -22.297 -6.105 -12.828 1 97.62 160 VAL A CA 1
ATOM 1272 C C . VAL A 1 160 ? -21.5 -6.488 -11.586 1 97.62 160 VAL A C 1
ATOM 1274 O O . VAL A 1 160 ? -21.875 -6.145 -10.469 1 97.62 160 VAL A O 1
ATOM 1277 N N . LYS A 1 161 ? -20.469 -7.199 -11.805 1 97.19 161 LYS A N 1
ATOM 1278 C CA . LYS A 1 161 ? -19.578 -7.613 -10.719 1 97.19 161 LYS A CA 1
ATOM 1279 C C . LYS A 1 161 ? -18.203 -6.969 -10.852 1 97.19 161 LYS A C 1
ATOM 1281 O O . LYS A 1 161 ? -17.703 -6.785 -11.969 1 97.19 161 LYS A O 1
ATOM 1286 N N . ALA A 1 162 ? -17.641 -6.617 -9.703 1 97.81 162 ALA A N 1
ATOM 1287 C CA . ALA A 1 162 ? -16.312 -6.023 -9.672 1 97.81 162 ALA A CA 1
ATOM 1288 C C . ALA A 1 162 ? -15.523 -6.516 -8.461 1 97.81 162 ALA A C 1
ATOM 1290 O O . ALA A 1 162 ? -16.109 -7.043 -7.508 1 97.81 162 ALA A O 1
ATOM 1291 N N . GLN A 1 163 ? -14.258 -6.52 -8.562 1 97.81 163 GLN A N 1
ATOM 1292 C CA . GLN A 1 163 ? -13.344 -6.828 -7.465 1 97.81 163 GLN A CA 1
ATOM 1293 C C . GLN A 1 163 ? -12.164 -5.859 -7.445 1 97.81 163 GLN A C 1
ATOM 1295 O O . GLN A 1 163 ? -11.492 -5.672 -8.461 1 97.81 163 GLN A O 1
ATOM 1300 N N . PHE A 1 164 ? -11.984 -5.23 -6.277 1 97.06 164 PHE A N 1
ATOM 1301 C CA . PHE A 1 164 ? -10.906 -4.27 -6.082 1 97.06 164 PHE A CA 1
ATOM 1302 C C . PHE A 1 164 ? -10 -4.691 -4.93 1 97.06 164 PHE A C 1
ATOM 1304 O O . PHE A 1 164 ? -10.484 -5.18 -3.904 1 97.06 164 PHE A O 1
ATOM 1311 N N . ASP A 1 165 ? -8.742 -4.559 -5.125 1 97.31 165 ASP A N 1
ATOM 1312 C CA . ASP A 1 165 ? -7.793 -4.676 -4.023 1 97.31 165 ASP A CA 1
ATOM 1313 C C . ASP A 1 165 ? -7.254 -3.309 -3.613 1 97.31 165 ASP A C 1
ATOM 1315 O O . ASP A 1 165 ? -6.863 -2.508 -4.465 1 97.31 165 ASP A O 1
ATOM 1319 N N . VAL A 1 166 ? -7.348 -3.055 -2.291 1 98.12 166 VAL A N 1
ATOM 1320 C CA . VAL A 1 166 ? -6.789 -1.844 -1.698 1 98.12 166 VAL A CA 1
ATOM 1321 C C . VAL A 1 166 ? -5.574 -2.201 -0.842 1 98.12 166 VAL A C 1
ATOM 1323 O O . VAL A 1 166 ? -5.652 -3.078 0.021 1 98.12 166 VAL A O 1
ATOM 1326 N N . LEU A 1 167 ? -4.438 -1.52 -1.087 1 98 167 LEU A N 1
ATOM 1327 C CA . LEU A 1 167 ? -3.188 -1.801 -0.39 1 98 167 LEU A CA 1
ATOM 1328 C C . LEU A 1 167 ? -2.816 -3.275 -0.515 1 98 167 LEU A C 1
ATOM 1330 O O . LEU A 1 167 ? -2.564 -3.943 0.491 1 98 167 LEU A O 1
ATOM 1334 N N . ASP A 1 168 ? -2.744 -3.713 -1.748 1 97.12 168 ASP A N 1
ATOM 1335 C CA . ASP A 1 168 ? -2.564 -5.121 -2.094 1 97.12 168 ASP A CA 1
ATOM 1336 C C . ASP A 1 168 ? -1.171 -5.605 -1.707 1 97.12 168 ASP A C 1
ATOM 1338 O O . ASP A 1 168 ? -0.193 -5.324 -2.402 1 97.12 168 ASP A O 1
ATOM 1342 N N . ASN A 1 169 ? -1.104 -6.488 -0.677 1 96.88 169 ASN A N 1
ATOM 1343 C CA . ASN A 1 169 ? 0.148 -7.012 -0.136 1 96.88 169 ASN A CA 1
ATOM 1344 C C . ASN A 1 169 ? 1.133 -5.887 0.18 1 96.88 169 ASN A C 1
ATOM 1346 O O . ASN A 1 169 ? 2.32 -5.996 -0.128 1 96.88 169 ASN A O 1
ATOM 1350 N N . LEU A 1 170 ? 0.611 -4.84 0.694 1 97.12 170 LEU A N 1
ATOM 1351 C CA . LEU A 1 170 ? 1.481 -3.727 1.059 1 97.12 170 LEU A CA 1
ATOM 1352 C C . LEU A 1 170 ? 2.258 -4.039 2.334 1 97.12 170 LEU A C 1
ATOM 1354 O O . LEU A 1 170 ? 1.66 -4.297 3.381 1 97.12 170 LEU A O 1
ATOM 1358 N N . LEU A 1 171 ? 3.586 -4.062 2.17 1 96.88 171 LEU A N 1
ATOM 1359 C CA . LEU A 1 171 ? 4.445 -4.258 3.332 1 96.88 171 LEU A CA 1
ATOM 1360 C C . LEU A 1 171 ? 4.336 -3.082 4.297 1 96.88 171 LEU A C 1
ATOM 1362 O O . LEU A 1 171 ? 4.484 -1.927 3.893 1 96.88 171 LEU A O 1
ATOM 1366 N N . LEU A 1 172 ? 4.012 -3.373 5.57 1 98.06 172 LEU A N 1
ATOM 1367 C CA . LEU A 1 172 ? 3.893 -2.303 6.555 1 98.06 172 LEU A CA 1
ATOM 1368 C C . LEU A 1 172 ? 5.191 -1.51 6.656 1 98.06 172 LEU A C 1
ATOM 1370 O O . LEU A 1 172 ? 6.277 -2.092 6.695 1 98.06 172 LEU A O 1
ATOM 1374 N N . GLY A 1 173 ? 5.039 -0.145 6.613 1 96.88 173 GLY A N 1
ATOM 1375 C CA . GLY A 1 173 ? 6.184 0.742 6.742 1 96.88 173 GLY A CA 1
ATOM 1376 C C . GLY A 1 173 ? 6.941 0.937 5.445 1 96.88 173 GLY A C 1
ATOM 1377 O O . GLY A 1 173 ? 8.008 1.551 5.426 1 96.88 173 GLY A O 1
ATOM 1378 N N . SER A 1 174 ? 6.422 0.496 4.336 1 95.12 174 SER A N 1
ATOM 1379 C CA . SER A 1 174 ? 7.184 0.505 3.09 1 95.12 174 SER A CA 1
ATOM 1380 C C . SER A 1 174 ? 6.945 1.791 2.307 1 95.12 174 SER A C 1
ATOM 1382 O O . SER A 1 174 ? 7.57 2.016 1.268 1 95.12 174 SER A O 1
ATOM 1384 N N . THR A 1 175 ? 6.02 2.617 2.766 1 95.69 175 THR A N 1
ATOM 1385 C CA . THR A 1 175 ? 5.766 3.869 2.064 1 95.69 175 THR A CA 1
ATOM 1386 C C . THR A 1 175 ? 5.883 5.055 3.018 1 95.69 175 THR A C 1
ATOM 1388 O O . THR A 1 175 ? 4.977 5.887 3.098 1 95.69 175 THR A O 1
ATOM 1391 N N . PRO A 1 176 ? 6.977 5.113 3.621 1 94.31 176 PRO A N 1
ATOM 1392 C CA . PRO A 1 176 ? 7.168 6.254 4.523 1 94.31 176 PRO A CA 1
ATOM 1393 C C . PRO A 1 176 ? 7.164 7.594 3.791 1 94.31 176 PRO A C 1
ATOM 1395 O O . PRO A 1 176 ? 7.336 7.633 2.57 1 94.31 176 PRO A O 1
ATOM 1398 N N . SER A 1 177 ? 6.949 8.648 4.484 1 92 177 SER A N 1
ATOM 1399 C CA . SER A 1 177 ? 6.93 9.977 3.877 1 92 177 SER A CA 1
ATOM 1400 C C . SER A 1 177 ? 8.312 10.359 3.354 1 92 177 SER A C 1
ATOM 1402 O O . SER A 1 177 ? 8.438 11.305 2.57 1 92 177 SER A O 1
ATOM 1404 N N . THR A 1 178 ? 9.281 9.656 3.771 1 88 178 THR A N 1
ATOM 1405 C CA . THR A 1 178 ? 10.641 9.906 3.301 1 88 178 THR A CA 1
ATOM 1406 C C . THR A 1 178 ? 10.875 9.234 1.948 1 88 178 THR A C 1
ATOM 1408 O O . THR A 1 178 ? 11.914 9.453 1.315 1 88 178 THR A O 1
ATOM 1411 N N . SER A 1 179 ? 9.859 8.461 1.561 1 86.5 179 SER A N 1
ATOM 1412 C CA . SER A 1 179 ? 10.023 7.758 0.293 1 86.5 179 SER A CA 1
ATOM 1413 C C . SER A 1 179 ? 10.039 8.734 -0.882 1 86.5 179 SER A C 1
ATOM 1415 O O . SER A 1 179 ? 9.594 9.875 -0.755 1 86.5 179 SER A O 1
ATOM 1417 N N . PHE A 1 180 ? 10.445 8.234 -1.972 1 85 180 PHE A N 1
ATOM 1418 C CA . PHE A 1 180 ? 10.531 9.016 -3.203 1 85 180 PHE A CA 1
ATOM 1419 C C . PHE A 1 180 ? 9.141 9.367 -3.713 1 85 180 PHE A C 1
ATOM 1421 O O . PHE A 1 180 ? 8.273 8.5 -3.826 1 85 180 PHE A O 1
ATOM 1428 N N . PRO A 1 181 ? 8.875 10.617 -4.02 1 85.62 181 PRO A N 1
ATOM 1429 C CA . PRO A 1 181 ? 9.797 11.742 -3.854 1 85.62 181 PRO A CA 1
ATOM 1430 C C . PRO A 1 181 ? 9.727 12.367 -2.461 1 85.62 181 PRO A C 1
ATOM 1432 O O . PRO A 1 181 ? 8.633 12.602 -1.944 1 85.62 181 PRO A O 1
ATOM 1435 N N . SER A 1 182 ? 10.867 12.586 -1.955 1 84.31 182 SER A N 1
ATOM 1436 C CA . SER A 1 182 ? 10.922 13.172 -0.618 1 84.31 182 SER A CA 1
ATOM 1437 C C . SER A 1 182 ? 10.922 14.695 -0.68 1 84.31 182 SER A C 1
ATOM 1439 O O . SER A 1 182 ? 11.539 15.289 -1.566 1 84.31 182 SER A O 1
ATOM 1441 N N . ASP A 1 183 ? 10.32 15.281 0.289 1 82.06 183 ASP A N 1
ATOM 1442 C CA . ASP A 1 183 ? 10.297 16.734 0.342 1 82.06 183 ASP A CA 1
ATOM 1443 C C . ASP A 1 183 ? 11.383 17.266 1.275 1 82.06 183 ASP A C 1
ATOM 1445 O O . ASP A 1 183 ? 11.523 18.484 1.447 1 82.06 183 ASP A O 1
ATOM 1449 N N . GLY A 1 184 ? 12.094 16.438 1.93 1 85.81 184 GLY A N 1
ATOM 1450 C CA . GLY A 1 184 ? 13.195 16.859 2.779 1 85.81 184 GLY A CA 1
ATOM 1451 C C . GLY A 1 184 ? 12.75 17.281 4.168 1 85.81 184 GLY A C 1
ATOM 1452 O O . GLY A 1 184 ? 13.539 17.844 4.934 1 85.81 184 GLY A O 1
ATOM 1453 N N . TYR A 1 185 ? 11.578 17 4.52 1 91.25 185 TYR A N 1
ATOM 1454 C CA . TYR A 1 185 ? 11.062 17.375 5.832 1 91.25 185 TYR A CA 1
ATOM 1455 C C . TYR A 1 185 ? 11.781 16.594 6.938 1 91.25 185 TYR A C 1
ATOM 1457 O O . TYR A 1 185 ? 12.047 17.141 8.008 1 91.25 185 TYR A O 1
ATOM 1465 N N . TYR A 1 186 ? 12.109 15.352 6.637 1 89.56 186 TYR A N 1
ATOM 1466 C CA . TYR A 1 186 ? 12.844 14.547 7.605 1 89.56 186 TYR A CA 1
ATOM 1467 C C . TYR A 1 186 ? 14.297 14.367 7.172 1 89.56 186 TYR A C 1
ATOM 1469 O O . TYR A 1 186 ? 14.578 14.164 5.988 1 89.56 186 TYR A O 1
ATOM 1477 N N . LEU A 1 187 ? 15.109 14.43 8.141 1 87.88 187 LEU A N 1
ATOM 1478 C CA . LEU A 1 187 ? 16.531 14.297 7.895 1 87.88 187 LEU A CA 1
ATOM 1479 C C . LEU A 1 187 ? 16.922 12.828 7.723 1 87.88 187 LEU A C 1
ATOM 1481 O O . LEU A 1 187 ? 17.688 12.484 6.812 1 87.88 187 LEU A O 1
ATOM 1485 N N . PHE A 1 188 ? 16.469 12.023 8.68 1 89.25 188 PHE A N 1
ATOM 1486 C CA . PHE A 1 188 ? 16.734 10.594 8.672 1 89.25 188 PHE A CA 1
ATOM 1487 C C . PHE A 1 188 ? 15.43 9.797 8.703 1 89.25 188 PHE A C 1
ATOM 1489 O O . PHE A 1 188 ? 14.414 10.273 9.219 1 89.25 188 PHE A O 1
ATOM 1496 N N . ASP A 1 189 ? 15.484 8.5 8.289 1 89.75 189 ASP A N 1
ATOM 1497 C CA . ASP A 1 189 ? 14.336 7.598 8.344 1 89.75 189 ASP A CA 1
ATOM 1498 C C . ASP A 1 189 ? 13.859 7.414 9.781 1 89.75 189 ASP A C 1
ATOM 1500 O O . ASP A 1 189 ? 12.672 7.184 10.023 1 89.75 189 ASP A O 1
ATOM 1504 N N . LEU A 1 190 ? 14.758 7.594 10.641 1 92.25 190 LEU A N 1
ATOM 1505 C CA . LEU A 1 190 ? 14.5 7.422 12.07 1 92.25 190 LEU A CA 1
ATOM 1506 C C . LEU A 1 190 ? 13.375 8.344 12.531 1 92.25 190 LEU A C 1
ATOM 1508 O O . LEU A 1 190 ? 12.641 8.008 13.469 1 92.25 190 LEU A O 1
ATOM 1512 N N . PHE A 1 191 ? 13.156 9.461 11.859 1 93.19 191 PHE A N 1
ATOM 1513 C CA . PHE A 1 191 ? 12.219 10.484 12.312 1 93.19 191 PHE A CA 1
ATOM 1514 C C . PHE A 1 191 ? 10.867 10.312 11.633 1 93.19 191 PHE A C 1
ATOM 1516 O O . PHE A 1 191 ? 9.93 11.062 11.914 1 93.19 191 PHE A O 1
ATOM 1523 N N . ASN A 1 192 ? 10.742 9.352 10.789 1 92.62 192 ASN A N 1
ATOM 1524 C CA . ASN A 1 192 ? 9.516 9.219 10.023 1 92.62 192 ASN A CA 1
ATOM 1525 C C . ASN A 1 192 ? 8.32 8.891 10.914 1 92.62 192 ASN A C 1
ATOM 1527 O O . ASN A 1 192 ? 8.359 7.914 11.672 1 92.62 192 ASN A O 1
ATOM 1531 N N . ASP A 1 193 ? 7.215 9.68 10.625 1 92.19 193 ASP A N 1
ATOM 1532 C CA . ASP A 1 193 ? 6.047 9.492 11.484 1 92.19 193 ASP A CA 1
ATOM 1533 C C . ASP A 1 193 ? 4.809 9.164 10.656 1 92.19 193 ASP A C 1
ATOM 1535 O O . ASP A 1 193 ? 3.697 9.094 11.188 1 92.19 193 ASP A O 1
ATOM 1539 N N . ARG A 1 194 ? 4.996 9.031 9.453 1 94 194 ARG A N 1
ATOM 1540 C CA . ARG A 1 194 ? 3.775 8.82 8.68 1 94 194 ARG A CA 1
ATOM 1541 C C . ARG A 1 194 ? 4.055 7.992 7.434 1 94 194 ARG A C 1
ATOM 1543 O O . ARG A 1 194 ? 5.184 7.969 6.938 1 94 194 ARG A O 1
ATOM 1550 N N . GLN A 1 195 ? 3.014 7.336 7.039 1 96.69 195 GLN A N 1
ATOM 1551 C CA . GLN A 1 195 ? 2.99 6.617 5.77 1 96.69 195 GLN A CA 1
ATOM 1552 C C . GLN A 1 195 ? 2.191 7.383 4.719 1 96.69 195 GLN A C 1
ATOM 1554 O O . GLN A 1 195 ? 1.281 8.141 5.055 1 96.69 195 GLN A O 1
ATOM 1559 N N . THR A 1 196 ? 2.605 7.207 3.467 1 95.12 196 THR A N 1
ATOM 1560 C CA . THR A 1 196 ? 1.866 7.82 2.367 1 95.12 196 THR A CA 1
ATOM 1561 C C . THR A 1 196 ? 1.219 6.75 1.492 1 95.12 196 THR A C 1
ATOM 1563 O O . THR A 1 196 ? 1.599 5.578 1.552 1 95.12 196 THR A O 1
ATOM 1566 N N . SER A 1 197 ? 0.192 7.199 0.792 1 96.88 197 SER A N 1
ATOM 1567 C CA . SER A 1 197 ? -0.462 6.281 -0.135 1 96.88 197 SER A CA 1
ATOM 1568 C C . SER A 1 197 ? 0.521 5.75 -1.174 1 96.88 197 SER A C 1
ATOM 1570 O O . SER A 1 197 ? 1.348 6.5 -1.693 1 96.88 197 SER A O 1
ATOM 1572 N N . PRO A 1 198 ? 0.441 4.469 -1.424 1 96.31 198 PRO A N 1
ATOM 1573 C CA . PRO A 1 198 ? 1.323 3.938 -2.465 1 96.31 198 PRO A CA 1
ATOM 1574 C C . PRO A 1 198 ? 0.983 4.469 -3.855 1 96.31 198 PRO A C 1
ATOM 1576 O O . PRO A 1 198 ? -0.194 4.582 -4.207 1 96.31 198 PRO A O 1
ATOM 1579 N N . ARG A 1 199 ? 1.994 4.832 -4.672 1 94.06 199 ARG A N 1
ATOM 1580 C CA . ARG A 1 199 ? 1.933 5.32 -6.047 1 94.06 199 ARG A CA 1
ATOM 1581 C C . ARG A 1 199 ? 2.895 4.547 -6.945 1 94.06 199 ARG A C 1
ATOM 1583 O O . ARG A 1 199 ? 4.113 4.617 -6.762 1 94.06 199 ARG A O 1
ATOM 1590 N N . ALA A 1 200 ? 2.295 3.906 -7.895 1 91.56 200 ALA A N 1
ATOM 1591 C CA . ALA A 1 200 ? 3.092 3.039 -8.758 1 91.56 200 ALA A CA 1
ATOM 1592 C C . ALA A 1 200 ? 4.172 3.832 -9.484 1 91.56 200 ALA A C 1
ATOM 1594 O O . ALA A 1 200 ? 3.896 4.895 -10.047 1 91.56 200 ALA A O 1
ATOM 1595 N N . GLY A 1 201 ? 5.406 3.254 -9.484 1 87.81 201 GLY A N 1
ATOM 1596 C CA . GLY A 1 201 ? 6.52 3.855 -10.195 1 87.81 201 GLY A CA 1
ATOM 1597 C C . GLY A 1 201 ? 7.215 4.949 -9.406 1 87.81 201 GLY A C 1
ATOM 1598 O O . GLY A 1 201 ? 8.25 5.465 -9.828 1 87.81 201 GLY A O 1
ATOM 1599 N N . LEU A 1 202 ? 6.613 5.289 -8.312 1 92.81 202 LEU A N 1
ATOM 1600 C CA . LEU A 1 202 ? 7.223 6.297 -7.449 1 92.81 202 LEU A CA 1
ATOM 1601 C C . LEU A 1 202 ? 7.621 5.691 -6.109 1 92.81 202 LEU A C 1
ATOM 1603 O O . LEU A 1 202 ? 8.68 5.062 -5.996 1 92.81 202 LEU A O 1
ATOM 1607 N N . ASN A 1 203 ? 6.746 5.488 -5.203 1 92.62 203 ASN A N 1
ATOM 1608 C CA . ASN A 1 203 ? 7.148 4.988 -3.893 1 92.62 203 ASN A CA 1
ATOM 1609 C C . ASN A 1 203 ? 6.758 3.523 -3.711 1 92.62 203 ASN A C 1
ATOM 1611 O O . ASN A 1 203 ? 6.992 2.941 -2.65 1 92.62 203 ASN A O 1
ATOM 1615 N N . ALA A 1 204 ? 6.109 2.963 -4.688 1 92.44 204 ALA A N 1
ATOM 1616 C CA . ALA A 1 204 ? 5.715 1.557 -4.68 1 92.44 204 ALA A CA 1
ATOM 1617 C C . ALA A 1 204 ? 5.621 1.005 -6.098 1 92.44 204 ALA A C 1
ATOM 1619 O O . ALA A 1 204 ? 5.672 1.763 -7.07 1 92.44 204 ALA A O 1
ATOM 1620 N N . LEU A 1 205 ? 5.473 -0.316 -6.219 1 90.44 205 LEU A N 1
ATOM 1621 C CA . LEU A 1 205 ? 5.328 -0.929 -7.535 1 90.44 205 LEU A CA 1
ATOM 1622 C C . LEU A 1 205 ? 3.861 -0.993 -7.945 1 90.44 205 LEU A C 1
ATOM 1624 O O . LEU A 1 205 ? 3.549 -1.185 -9.125 1 90.44 205 LEU A O 1
ATOM 1628 N N . ARG A 1 206 ? 3.035 -0.864 -6.926 1 92 206 ARG A N 1
ATOM 1629 C CA . ARG A 1 206 ? 1.601 -0.915 -7.188 1 92 206 ARG A CA 1
ATOM 1630 C C . ARG A 1 206 ? 0.898 0.32 -6.633 1 92 206 ARG A C 1
ATOM 1632 O O . ARG A 1 206 ? 1.348 0.904 -5.645 1 92 206 ARG A O 1
ATOM 1639 N N . ASP A 1 207 ? -0.229 0.611 -7.305 1 94.81 207 ASP A N 1
ATOM 1640 C CA . ASP A 1 207 ? -1.042 1.714 -6.801 1 94.81 207 ASP A CA 1
ATOM 1641 C C . ASP A 1 207 ? -1.852 1.285 -5.578 1 94.81 207 ASP A C 1
ATOM 1643 O O . ASP A 1 207 ? -1.948 0.094 -5.277 1 94.81 207 ASP A O 1
ATOM 1647 N N . ALA A 1 208 ? -2.418 2.262 -4.996 1 96.31 208 ALA A N 1
ATOM 1648 C CA . ALA A 1 208 ? -3.221 2.016 -3.799 1 96.31 208 ALA A CA 1
ATOM 1649 C C . ALA A 1 208 ? -4.469 1.205 -4.133 1 96.31 208 ALA A C 1
ATOM 1651 O O . ALA A 1 208 ? -4.945 0.417 -3.312 1 96.31 208 ALA A O 1
ATOM 1652 N N . PHE A 1 209 ? -5.02 1.411 -5.316 1 95.31 209 PHE A N 1
ATOM 1653 C CA . PHE A 1 209 ? -6.184 0.689 -5.816 1 95.31 209 PHE A CA 1
ATOM 1654 C C . PHE A 1 209 ? -5.824 -0.127 -7.051 1 95.31 209 PHE A C 1
ATOM 1656 O O . PHE A 1 209 ? -5.219 0.393 -7.992 1 95.31 209 PHE A O 1
ATOM 1663 N N . SER A 1 210 ? -6.176 -1.355 -6.922 1 95.19 210 SER A N 1
ATOM 1664 C CA . SER A 1 210 ? -6.016 -2.215 -8.094 1 95.19 210 SER A CA 1
ATOM 1665 C C . SER A 1 210 ? -7.324 -2.906 -8.453 1 95.19 210 SER A C 1
ATOM 1667 O O . SER A 1 210 ? -8.102 -3.287 -7.57 1 95.19 210 SER A O 1
ATOM 1669 N N . VAL A 1 211 ? -7.598 -3.027 -9.766 1 96.44 211 VAL A N 1
ATOM 1670 C CA . VAL A 1 211 ? -8.805 -3.682 -10.25 1 96.44 211 VAL A CA 1
ATOM 1671 C C . VAL A 1 211 ? -8.484 -5.117 -10.664 1 96.44 211 VAL A C 1
ATOM 1673 O O . VAL A 1 211 ? -7.586 -5.352 -11.477 1 96.44 211 VAL A O 1
ATOM 1676 N N . ARG A 1 212 ? -9.227 -6.023 -10.188 1 96.81 212 ARG A N 1
ATOM 1677 C CA . ARG A 1 212 ? -9.023 -7.426 -10.539 1 96.81 212 ARG A CA 1
ATOM 1678 C C . ARG A 1 212 ? -10.062 -7.891 -11.555 1 96.81 212 ARG A C 1
ATOM 1680 O O . ARG A 1 212 ? -9.719 -8.523 -12.555 1 96.81 212 ARG A O 1
ATOM 1687 N N . GLU A 1 213 ? -11.328 -7.469 -11.203 1 97.38 213 GLU A N 1
ATOM 1688 C CA . GLU A 1 213 ? -12.406 -7.91 -12.078 1 97.38 213 GLU A CA 1
ATOM 1689 C C . GLU A 1 213 ? -13.422 -6.793 -12.305 1 97.38 213 GLU A C 1
ATOM 1691 O O . GLU A 1 213 ? -13.664 -5.977 -11.414 1 97.38 213 GLU A O 1
ATOM 1696 N N . VAL A 1 214 ? -13.953 -6.746 -13.469 1 98.38 214 VAL A N 1
ATOM 1697 C CA . VAL A 1 214 ? -15.156 -6.012 -13.844 1 98.38 214 VAL A CA 1
ATOM 1698 C C . VAL A 1 214 ? -15.836 -6.699 -15.031 1 98.38 214 VAL A C 1
ATOM 1700 O O . VAL A 1 214 ? -15.281 -6.734 -16.125 1 98.38 214 VAL A O 1
ATOM 1703 N N . TYR A 1 215 ? -17.031 -7.219 -14.82 1 98.31 215 TYR A N 1
ATOM 1704 C CA . TYR A 1 215 ? -17.703 -7.887 -15.922 1 98.31 215 TYR A CA 1
ATOM 1705 C C . TYR A 1 215 ? -19.219 -7.828 -15.75 1 98.31 215 TYR A C 1
ATOM 1707 O O . TYR A 1 215 ? -19.719 -7.652 -14.633 1 98.31 215 TYR A O 1
ATOM 1715 N N . GLY A 1 216 ? -19.906 -7.902 -16.891 1 98.12 216 GLY A N 1
ATOM 1716 C CA . GLY A 1 216 ? -21.359 -7.973 -16.906 1 98.12 216 GLY A CA 1
ATOM 1717 C C . GLY A 1 216 ? -21.891 -9.391 -17.016 1 98.12 216 GLY A C 1
ATOM 1718 O O . GLY A 1 216 ? -21.25 -10.242 -17.641 1 98.12 216 GLY A O 1
ATOM 1719 N N . GLU A 1 217 ? -23 -9.609 -16.391 1 96.81 217 GLU A N 1
ATOM 1720 C CA . GLU A 1 217 ? -23.688 -10.898 -16.438 1 96.81 217 GLU A CA 1
ATOM 1721 C C . GLU A 1 217 ? -25.156 -10.711 -16.828 1 96.81 217 GLU A C 1
ATOM 1723 O O . GLU A 1 217 ? -25.875 -9.898 -16.234 1 96.81 217 GLU A O 1
ATOM 1728 N N . VAL A 1 218 ? -25.562 -11.438 -17.812 1 96.75 218 VAL A N 1
ATOM 1729 C CA . VAL A 1 218 ? -26.938 -11.383 -18.281 1 96.75 218 VAL A CA 1
ATOM 1730 C C . VAL A 1 218 ? -27.516 -12.797 -18.328 1 96.75 218 VAL A C 1
ATOM 1732 O O . VAL A 1 218 ? -27.016 -13.656 -19.062 1 96.75 218 VAL A O 1
ATOM 1735 N N . SER A 1 219 ? -28.516 -13 -17.609 1 94.19 219 SER A N 1
ATOM 1736 C CA . SER A 1 219 ? -29.234 -14.273 -17.641 1 94.19 219 SER A CA 1
ATOM 1737 C C . SER A 1 219 ? -30.25 -14.312 -18.766 1 94.19 219 SER A C 1
ATOM 1739 O O . SER A 1 219 ? -31.125 -13.453 -18.844 1 94.19 219 SER A O 1
ATOM 1741 N N . THR A 1 220 ? -30.109 -15.32 -19.562 1 94 220 THR A N 1
ATOM 1742 C CA . THR A 1 220 ? -31.062 -15.562 -20.625 1 94 220 THR A CA 1
ATOM 1743 C C . THR A 1 220 ? -31.781 -16.891 -20.422 1 94 220 THR A C 1
ATOM 1745 O O . THR A 1 220 ? -31.359 -17.719 -19.609 1 94 220 THR A O 1
ATOM 1748 N N . PRO A 1 221 ? -32.844 -17.109 -21.172 1 91.69 221 PRO A N 1
ATOM 1749 C CA . PRO A 1 221 ? -33.562 -18.375 -21.031 1 91.69 221 PRO A CA 1
ATOM 1750 C C . PRO A 1 221 ? -32.719 -19.578 -21.391 1 91.69 221 PRO A C 1
ATOM 1752 O O . PRO A 1 221 ? -32.969 -20.688 -20.922 1 91.69 221 PRO A O 1
ATOM 1755 N N . VAL A 1 222 ? -31.719 -19.328 -22.188 1 93.19 222 VAL A N 1
ATOM 1756 C CA . VAL A 1 222 ? -30.953 -20.469 -22.688 1 93.19 222 VAL A CA 1
ATOM 1757 C C . VAL A 1 222 ? -29.594 -20.531 -21.984 1 93.19 222 VAL A C 1
ATOM 1759 O O . VAL A 1 222 ? -28.812 -21.453 -22.203 1 93.19 222 VAL A O 1
ATOM 1762 N N . GLY A 1 223 ? -29.344 -19.578 -21.203 1 95.25 223 GLY A N 1
ATOM 1763 C CA . GLY A 1 223 ? -28.047 -19.609 -20.547 1 95.25 223 GLY A CA 1
ATOM 1764 C C . GLY A 1 223 ? -27.641 -18.266 -19.969 1 95.25 223 GLY A C 1
ATOM 1765 O O . GLY A 1 223 ? -28.453 -17.328 -19.906 1 95.25 223 GLY A O 1
ATOM 1766 N N . LEU A 1 224 ? -26.422 -18.25 -19.484 1 96.25 224 LEU A N 1
ATOM 1767 C CA . LEU A 1 224 ? -25.859 -17.078 -18.844 1 96.25 224 LEU A CA 1
ATOM 1768 C C . LEU A 1 224 ? -24.719 -16.5 -19.656 1 96.25 224 LEU A C 1
ATOM 1770 O O . LEU A 1 224 ? -23.734 -17.188 -19.938 1 96.25 224 LEU A O 1
ATOM 1774 N N . LEU A 1 225 ? -24.844 -15.234 -20.016 1 98 225 LEU A N 1
ATOM 1775 C CA . LEU A 1 225 ? -23.812 -14.516 -20.734 1 98 225 LEU A CA 1
ATOM 1776 C C . LEU A 1 225 ? -22.953 -13.688 -19.781 1 98 225 LEU A C 1
ATOM 1778 O O . LEU A 1 225 ? -23.484 -12.93 -18.969 1 98 225 LEU A O 1
ATOM 1782 N N . ARG A 1 226 ? -21.703 -13.844 -19.844 1 98.19 226 ARG A N 1
ATOM 1783 C CA . ARG A 1 226 ? -20.75 -13.023 -19.094 1 98.19 226 ARG A CA 1
ATOM 1784 C C . ARG A 1 226 ? -19.719 -12.398 -20.031 1 98.19 226 ARG A C 1
ATOM 1786 O O . ARG A 1 226 ? -19.281 -13.031 -21 1 98.19 226 ARG A O 1
ATOM 1793 N N . PHE A 1 227 ? -19.344 -11.141 -19.828 1 98.62 227 PHE A N 1
ATOM 1794 C CA . PHE A 1 227 ? -18.391 -10.461 -20.688 1 98.62 227 PHE A CA 1
ATOM 1795 C C . PHE A 1 227 ? -17.625 -9.398 -19.906 1 98.62 227 PHE A C 1
ATOM 1797 O O . PHE A 1 227 ? -18.203 -8.695 -19.078 1 98.62 227 PHE A O 1
ATOM 1804 N N . GLY A 1 228 ? -16.359 -9.32 -20.062 1 98.75 228 GLY A N 1
ATOM 1805 C CA . GLY A 1 228 ? -15.461 -8.414 -19.359 1 98.75 228 GLY A CA 1
ATOM 1806 C C . GLY A 1 228 ? -14.242 -9.117 -18.781 1 98.75 228 GLY A C 1
ATOM 1807 O O . GLY A 1 228 ? -13.797 -10.141 -19.312 1 98.75 228 GLY A O 1
ATOM 1808 N N . ARG A 1 229 ? -13.531 -8.539 -17.906 1 98.25 229 ARG A N 1
ATOM 1809 C CA . ARG A 1 229 ? -12.414 -9.133 -17.172 1 98.25 229 ARG A CA 1
ATOM 1810 C C . ARG A 1 229 ? -12.914 -9.922 -15.969 1 98.25 229 ARG A C 1
ATOM 1812 O O . ARG A 1 229 ? -13.57 -9.367 -15.086 1 98.25 229 ARG A O 1
ATOM 1819 N N . MET A 1 230 ? -12.609 -11.125 -15.906 1 97 230 MET A N 1
ATOM 1820 C CA . MET A 1 230 ? -13.164 -11.969 -14.852 1 97 230 MET A CA 1
ATOM 1821 C C . MET A 1 230 ? -12.117 -12.953 -14.336 1 97 230 MET A C 1
ATOM 1823 O O . MET A 1 230 ? -11.094 -13.18 -14.984 1 97 230 MET A O 1
ATOM 1827 N N . ASN A 1 231 ? -12.375 -13.477 -13.203 1 95.75 231 ASN A N 1
ATOM 1828 C CA . ASN A 1 231 ? -11.531 -14.508 -12.617 1 95.75 231 ASN A CA 1
ATOM 1829 C C . ASN A 1 231 ? -11.664 -15.836 -13.367 1 95.75 231 ASN A C 1
ATOM 1831 O O . ASN A 1 231 ? -12.734 -16.156 -13.891 1 95.75 231 ASN A O 1
ATOM 1835 N N . ALA A 1 232 ? -10.555 -16.516 -13.438 1 97.38 232 ALA A N 1
ATOM 1836 C CA . ALA A 1 232 ? -10.539 -17.844 -14.047 1 97.38 232 ALA A CA 1
ATOM 1837 C C . ALA A 1 232 ? -10.148 -18.906 -13.031 1 97.38 232 ALA A C 1
ATOM 1839 O O . ALA A 1 232 ? -9.094 -18.828 -12.406 1 97.38 232 ALA A O 1
ATOM 1840 N N . HIS A 1 233 ? -11.023 -19.828 -12.93 1 96.44 233 HIS A N 1
ATOM 1841 C CA . HIS A 1 233 ? -10.781 -20.938 -12.008 1 96.44 233 HIS A CA 1
ATOM 1842 C C . HIS A 1 233 ? -11.352 -22.25 -12.555 1 96.44 233 HIS A C 1
ATOM 1844 O O . HIS A 1 233 ? -12.438 -22.266 -13.141 1 96.44 233 HIS A O 1
ATOM 1850 N N . TRP A 1 234 ? -10.609 -23.328 -12.391 1 97.81 234 TRP A N 1
ATOM 1851 C CA . TRP A 1 234 ? -11.078 -24.641 -12.828 1 97.81 234 TRP A CA 1
ATOM 1852 C C . TRP A 1 234 ? -10.562 -25.734 -11.898 1 97.81 234 TRP A C 1
ATOM 1854 O O . TRP A 1 234 ? -9.383 -25.766 -11.555 1 97.81 234 TRP A O 1
ATOM 1864 N N . GLY A 1 235 ? -11.406 -26.5 -11.461 1 97.25 235 GLY A N 1
ATOM 1865 C CA . GLY A 1 235 ? -11.047 -27.656 -10.641 1 97.25 235 GLY A CA 1
ATOM 1866 C C . GLY A 1 235 ? -10.32 -27.281 -9.367 1 97.25 235 GLY A C 1
ATOM 1867 O O . GLY A 1 235 ? -10.773 -26.422 -8.609 1 97.25 235 GLY A O 1
ATOM 1868 N N . LEU A 1 236 ? -9.148 -27.953 -9.18 1 97.75 236 LEU A N 1
ATOM 1869 C CA . LEU A 1 236 ? -8.328 -27.703 -8 1 97.75 236 LEU A CA 1
ATOM 1870 C C . LEU A 1 236 ? -7.574 -26.391 -8.133 1 97.75 236 LEU A C 1
ATOM 1872 O O . LEU A 1 236 ? -6.992 -25.891 -7.164 1 97.75 236 LEU A O 1
ATOM 1876 N N . GLY A 1 237 ? -7.605 -25.828 -9.25 1 98.25 237 GLY A N 1
ATOM 1877 C CA . GLY A 1 237 ? -6.867 -24.609 -9.508 1 98.25 237 GLY A CA 1
ATOM 1878 C C . GLY A 1 237 ? -5.426 -24.859 -9.914 1 98.25 237 GLY A C 1
ATOM 1879 O O . GLY A 1 237 ? -4.555 -24.031 -9.656 1 98.25 237 GLY A O 1
ATOM 1880 N N . LEU A 1 238 ? -5.207 -25.938 -10.508 1 97.94 238 LEU A N 1
ATOM 1881 C CA . LEU A 1 238 ? -3.84 -26.297 -10.867 1 97.94 238 LEU A CA 1
ATOM 1882 C C . LEU A 1 238 ? -3.322 -25.406 -12 1 97.94 238 LEU A C 1
ATOM 1884 O O . LEU A 1 238 ? -2.168 -24.984 -11.969 1 97.94 238 LEU A O 1
ATOM 1888 N N . LEU A 1 239 ? -4.156 -25.203 -12.961 1 97.44 239 LEU A N 1
ATOM 1889 C CA . LEU A 1 239 ? -3.764 -24.391 -14.109 1 97.44 239 LEU A CA 1
ATOM 1890 C C . LEU A 1 239 ? -4.402 -23.016 -14.039 1 97.44 239 LEU A C 1
ATOM 1892 O O . LEU A 1 239 ? -3.74 -22 -14.289 1 97.44 239 LEU A O 1
ATOM 1896 N N . ARG A 1 240 ? -5.629 -22.984 -13.789 1 97.5 240 ARG A N 1
ATOM 1897 C CA . ARG A 1 240 ? -6.379 -21.75 -13.633 1 97.5 240 ARG A CA 1
ATOM 1898 C C . ARG A 1 240 ? -6.867 -21.578 -12.195 1 97.5 240 ARG A C 1
ATOM 1900 O O . ARG A 1 240 ? -7.648 -22.391 -11.703 1 97.5 240 ARG A O 1
ATOM 1907 N N . ASN A 1 241 ? -6.41 -20.562 -11.594 1 98.06 241 ASN A N 1
ATOM 1908 C CA . ASN A 1 241 ? -6.727 -20.266 -10.195 1 98.06 241 ASN A CA 1
ATOM 1909 C C . ASN A 1 241 ? -7.016 -18.781 -9.992 1 98.06 241 ASN A C 1
ATOM 1911 O O . ASN A 1 241 ? -6.176 -17.938 -10.305 1 98.06 241 ASN A O 1
ATOM 1915 N N . ASP A 1 242 ? -8.164 -18.531 -9.461 1 96.5 242 ASP A N 1
ATOM 1916 C CA . ASP A 1 242 ? -8.586 -17.141 -9.352 1 96.5 242 ASP A CA 1
ATOM 1917 C C . ASP A 1 242 ? -7.902 -16.453 -8.172 1 96.5 242 ASP A C 1
ATOM 1919 O O . ASP A 1 242 ? -7.922 -15.219 -8.062 1 96.5 242 ASP A O 1
ATOM 1923 N N . GLY A 1 243 ? -7.254 -17.203 -7.234 1 96.5 243 GLY A N 1
ATOM 1924 C CA . GLY A 1 243 ? -6.52 -16.625 -6.117 1 96.5 243 GLY A CA 1
ATOM 1925 C C . GLY A 1 243 ? -7.422 -15.977 -5.082 1 96.5 243 GLY A C 1
ATOM 1926 O O . GLY A 1 243 ? -7.008 -15.047 -4.387 1 96.5 243 GLY A O 1
ATOM 1927 N N . ASN A 1 244 ? -8.68 -16.359 -5.039 1 93.94 244 ASN A N 1
ATOM 1928 C CA . ASN A 1 244 ? -9.602 -15.781 -4.062 1 93.94 244 ASN A CA 1
ATOM 1929 C C . ASN A 1 244 ? -9.516 -16.5 -2.721 1 93.94 244 ASN A C 1
ATOM 1931 O O . ASN A 1 244 ? -10.461 -17.188 -2.32 1 93.94 244 ASN A O 1
ATOM 1935 N N . CYS A 1 245 ? -8.477 -16.391 -2.094 1 92.62 245 CYS A N 1
ATOM 1936 C CA . CYS A 1 245 ? -8.25 -16.922 -0.753 1 92.62 245 CYS A CA 1
ATOM 1937 C C . CYS A 1 245 ? -7.547 -15.891 0.124 1 92.62 245 CYS A C 1
ATOM 1939 O O . CYS A 1 245 ? -6.883 -14.984 -0.384 1 92.62 245 CYS A O 1
ATOM 1941 N N . LEU A 1 246 ? -7.668 -16.047 1.343 1 93.44 246 LEU A N 1
ATOM 1942 C CA . LEU A 1 246 ? -7.156 -15.062 2.301 1 93.44 246 LEU A CA 1
ATOM 1943 C C . LEU A 1 246 ? -5.637 -14.992 2.246 1 93.44 246 LEU A C 1
ATOM 1945 O O . LEU A 1 246 ? -5.055 -13.922 2.412 1 93.44 246 LEU A O 1
ATOM 1949 N N . GLU A 1 247 ? -5.016 -16.141 1.916 1 93.06 247 GLU A N 1
ATOM 1950 C CA . GLU A 1 247 ? -3.557 -16.188 1.978 1 93.06 247 GLU A CA 1
ATOM 1951 C C . GLU A 1 247 ? -2.943 -16.156 0.58 1 93.06 247 GLU A C 1
ATOM 1953 O O . GLU A 1 247 ? -1.724 -16.25 0.429 1 93.06 247 GLU A O 1
ATOM 1958 N N . CYS A 1 248 ? -3.771 -16.016 -0.438 1 94.69 248 CYS A N 1
ATOM 1959 C CA . CYS A 1 248 ? -3.268 -16.062 -1.806 1 94.69 248 CYS A CA 1
ATOM 1960 C C . CYS A 1 248 ? -2.684 -14.719 -2.221 1 94.69 248 CYS A C 1
ATOM 1962 O O . CYS A 1 248 ? -3.195 -13.672 -1.827 1 94.69 248 CYS A O 1
ATOM 1964 N N . ASP A 1 249 ? -1.638 -14.812 -3.02 1 96 249 ASP A N 1
ATOM 1965 C CA . ASP A 1 249 ? -0.978 -13.609 -3.514 1 96 249 ASP A CA 1
ATOM 1966 C C . ASP A 1 249 ? -1.182 -13.453 -5.02 1 96 249 ASP A C 1
ATOM 1968 O O . ASP A 1 249 ? -1.096 -12.344 -5.547 1 96 249 ASP A O 1
ATOM 1972 N N . PHE A 1 250 ? -1.437 -14.586 -5.645 1 96.44 250 PHE A N 1
ATOM 1973 C CA . PHE A 1 250 ? -1.591 -14.609 -7.094 1 96.44 250 PHE A CA 1
ATOM 1974 C C . PHE A 1 250 ? -3.025 -14.945 -7.48 1 96.44 250 PHE A C 1
ATOM 1976 O O . PHE A 1 250 ? -3.82 -15.367 -6.633 1 96.44 250 PHE A O 1
ATOM 1983 N N . GLY A 1 251 ? -3.379 -14.727 -8.758 1 95.81 251 GLY A N 1
ATOM 1984 C CA . GLY A 1 251 ? -4.668 -15.086 -9.32 1 95.81 251 GLY A CA 1
ATOM 1985 C C . GLY A 1 251 ? -4.781 -14.789 -10.805 1 95.81 251 GLY A C 1
ATOM 1986 O O . GLY A 1 251 ? -4.207 -13.812 -11.289 1 95.81 251 GLY A O 1
ATOM 1987 N N . ASP A 1 252 ? -5.605 -15.562 -11.445 1 96.81 252 ASP A N 1
ATOM 1988 C CA . ASP A 1 252 ? -5.777 -15.398 -12.883 1 96.81 252 ASP A CA 1
ATOM 1989 C C . ASP A 1 252 ? -7.02 -14.562 -13.188 1 96.81 252 ASP A C 1
ATOM 1991 O O . ASP A 1 252 ? -8.141 -14.992 -12.914 1 96.81 252 ASP A O 1
ATOM 1995 N N . GLN A 1 253 ? -6.773 -13.445 -13.68 1 97.44 253 GLN A N 1
ATOM 1996 C CA . GLN A 1 253 ? -7.828 -12.648 -14.297 1 97.44 253 GLN A CA 1
ATOM 1997 C C . GLN A 1 253 ? -7.68 -12.617 -15.82 1 97.44 253 GLN A C 1
ATOM 1999 O O . GLN A 1 253 ? -6.578 -12.422 -16.344 1 97.44 253 GLN A O 1
ATOM 2004 N N . VAL A 1 254 ? -8.773 -12.812 -16.484 1 98.06 254 VAL A N 1
ATOM 2005 C CA . VAL A 1 254 ? -8.719 -12.891 -17.938 1 98.06 254 VAL A CA 1
ATOM 2006 C C . VAL A 1 254 ? -9.789 -11.992 -18.547 1 98.06 254 VAL A C 1
ATOM 2008 O O . VAL A 1 254 ? -10.836 -11.766 -17.938 1 98.06 254 VAL A O 1
ATOM 2011 N N . ASP A 1 255 ? -9.508 -11.461 -19.719 1 98.5 255 ASP A N 1
ATOM 2012 C CA . ASP A 1 255 ? -10.5 -10.773 -20.547 1 98.5 255 ASP A CA 1
ATOM 2013 C C . ASP A 1 255 ? -11.219 -11.75 -21.469 1 98.5 255 ASP A C 1
ATOM 2015 O O . ASP A 1 255 ? -10.594 -12.375 -22.328 1 98.5 255 ASP A O 1
ATOM 2019 N N . ARG A 1 256 ? -12.594 -11.859 -21.281 1 98.31 256 ARG A N 1
ATOM 2020 C CA . ARG A 1 256 ? -13.242 -12.859 -22.125 1 98.31 256 ARG A CA 1
ATOM 2021 C C . ARG A 1 256 ? -14.742 -12.594 -22.234 1 98.31 256 ARG A C 1
ATOM 2023 O O . ARG A 1 256 ? -15.281 -11.766 -21.5 1 98.31 256 ARG A O 1
ATOM 2030 N N . VAL A 1 257 ? -15.305 -13.227 -23.234 1 98.25 257 VAL A N 1
ATOM 2031 C CA . VAL A 1 257 ? -16.75 -13.422 -23.375 1 98.25 257 VAL A CA 1
ATOM 2032 C C . VAL A 1 257 ? -17.078 -14.906 -23.203 1 98.25 257 VAL A C 1
ATOM 2034 O O . VAL A 1 257 ? -16.422 -15.766 -23.797 1 98.25 257 VAL A O 1
ATOM 2037 N N . MET A 1 258 ? -18.016 -15.164 -22.375 1 97.75 258 MET A N 1
ATOM 2038 C CA . MET A 1 258 ? -18.359 -16.562 -22.172 1 97.75 258 MET A CA 1
ATOM 2039 C C . MET A 1 258 ? -19.875 -16.734 -22.078 1 97.75 258 MET A C 1
ATOM 2041 O O . MET A 1 258 ? -20.594 -15.82 -21.672 1 97.75 258 MET A O 1
ATOM 2045 N N . PHE A 1 259 ? -20.344 -17.844 -22.5 1 97.94 259 PHE A N 1
ATOM 2046 C CA . PHE A 1 259 ? -21.766 -18.203 -22.453 1 97.94 259 PHE A CA 1
ATOM 2047 C C . PHE A 1 259 ? -21.938 -19.547 -21.766 1 97.94 259 PHE A C 1
ATOM 2049 O O . PHE A 1 259 ? -21.516 -20.578 -22.297 1 97.94 259 PHE A O 1
ATOM 2056 N N . VAL A 1 260 ? -22.578 -19.562 -20.641 1 96.19 260 VAL A N 1
ATOM 2057 C CA . VAL A 1 260 ? -22.812 -20.797 -19.891 1 96.19 260 VAL A CA 1
ATOM 2058 C C . VAL A 1 260 ? -24.203 -21.344 -20.188 1 96.19 260 VAL A C 1
ATOM 2060 O O . VAL A 1 260 ? -25.203 -20.641 -19.984 1 96.19 260 VAL A O 1
ATOM 2063 N N . THR A 1 261 ? -24.266 -22.531 -20.641 1 95.88 261 THR A N 1
ATOM 2064 C CA . THR A 1 261 ? -25.562 -23.156 -20.922 1 95.88 261 THR A CA 1
ATOM 2065 C C . THR A 1 261 ? -25.641 -24.531 -20.281 1 95.88 261 THR A C 1
ATOM 2067 O O . THR A 1 261 ? -24.625 -25.156 -19.984 1 95.88 261 THR A O 1
ATOM 2070 N N . GLU A 1 262 ? -26.844 -24.938 -20.031 1 93.81 262 GLU A N 1
ATOM 2071 C CA . GLU A 1 262 ? -27.141 -26.25 -19.484 1 93.81 262 GLU A CA 1
ATOM 2072 C C . GLU A 1 262 ? -28.094 -27.031 -20.406 1 93.81 262 GLU A C 1
ATOM 2074 O O . GLU A 1 262 ? -29.266 -27.219 -20.062 1 93.81 262 GLU A O 1
ATOM 2079 N N . PRO A 1 263 ? -27.594 -27.594 -21.422 1 93.25 263 PRO A N 1
ATOM 2080 C CA . PRO A 1 263 ? -28.469 -28.281 -22.375 1 93.25 263 PRO A CA 1
ATOM 2081 C C . PRO A 1 263 ? -29.141 -29.531 -21.766 1 93.25 263 PRO A C 1
ATOM 2083 O O . PRO A 1 263 ? -30.25 -29.891 -22.172 1 93.25 263 PRO A O 1
ATOM 2086 N N . LEU A 1 264 ? -28.375 -30.25 -20.922 1 92.69 264 LEU A N 1
ATOM 2087 C CA . LEU A 1 264 ? -28.891 -31.375 -20.141 1 92.69 264 LEU A CA 1
ATOM 2088 C C . LEU A 1 264 ? -28.719 -31.109 -18.641 1 92.69 264 LEU A C 1
ATOM 2090 O O . LEU A 1 264 ? -27.734 -30.516 -18.219 1 92.69 264 LEU A O 1
ATOM 2094 N N . GLU A 1 265 ? -29.703 -31.562 -17.953 1 88 265 GLU A N 1
ATOM 2095 C CA . GLU A 1 265 ? -29.672 -31.312 -16.516 1 88 265 GLU A CA 1
ATOM 2096 C C . GLU A 1 265 ? -28.359 -31.75 -15.898 1 88 265 GLU A C 1
ATOM 2098 O O . GLU A 1 265 ? -27.969 -32.906 -16.031 1 88 265 GLU A O 1
ATOM 2103 N N . GLY A 1 266 ? -27.719 -30.797 -15.328 1 91.56 266 GLY A N 1
ATOM 2104 C CA . GLY A 1 266 ? -26.484 -31.094 -14.641 1 91.56 266 GLY A CA 1
ATOM 2105 C C . GLY A 1 266 ? -25.25 -30.984 -15.531 1 91.56 266 GLY A C 1
ATOM 2106 O O . GLY A 1 266 ? -24.125 -31.047 -15.047 1 91.56 266 GLY A O 1
ATOM 2107 N N . PHE A 1 267 ? -25.5 -30.953 -16.812 1 94.75 267 PHE A N 1
ATOM 2108 C CA . PHE A 1 267 ? -24.391 -30.812 -17.75 1 94.75 267 PHE A CA 1
ATOM 2109 C C . PHE A 1 267 ? -24.25 -29.375 -18.234 1 94.75 267 PHE A C 1
ATOM 2111 O O . PHE A 1 267 ? -25.156 -28.844 -18.906 1 94.75 267 PHE A O 1
ATOM 2118 N N . TYR A 1 268 ? -23.156 -28.812 -17.953 1 95.56 268 TYR A N 1
ATOM 2119 C CA . TYR A 1 268 ? -22.922 -27.438 -18.344 1 95.56 268 TYR A CA 1
ATOM 2120 C C . TYR A 1 268 ? -21.906 -27.359 -19.484 1 95.56 268 TYR A C 1
ATOM 2122 O O . TYR A 1 268 ? -20.875 -28.031 -19.453 1 95.56 268 TYR A O 1
ATOM 2130 N N . VAL A 1 269 ? -22.234 -26.625 -20.438 1 97.69 269 VAL A N 1
ATOM 2131 C CA . VAL A 1 269 ? -21.359 -26.359 -21.578 1 97.69 269 VAL A CA 1
ATOM 2132 C C . VAL A 1 269 ? -21.078 -24.859 -21.656 1 97.69 269 VAL A C 1
ATOM 2134 O O . VAL A 1 269 ? -22 -24.047 -21.719 1 97.69 269 VAL A O 1
ATOM 2137 N N . THR A 1 270 ? -19.797 -24.453 -21.703 1 97.88 270 THR A N 1
ATOM 2138 C CA . THR A 1 270 ? -19.438 -23.047 -21.625 1 97.88 270 THR A CA 1
ATOM 2139 C C . THR A 1 270 ? -18.422 -22.688 -22.719 1 97.88 270 THR A C 1
ATOM 2141 O O . THR A 1 270 ? -17.219 -22.719 -22.469 1 97.88 270 THR A O 1
ATOM 2144 N N . PRO A 1 271 ? -18.844 -22.328 -23.859 1 98.31 271 PRO A N 1
ATOM 2145 C CA . PRO A 1 271 ? -17.906 -21.75 -24.828 1 98.31 271 PRO A CA 1
ATOM 2146 C C . PRO A 1 271 ? -17.391 -20.375 -24.391 1 98.31 271 PRO A C 1
ATOM 2148 O O . PRO A 1 271 ? -18.141 -19.578 -23.828 1 98.31 271 PRO A O 1
ATOM 2151 N N . MET A 1 272 ? -16.125 -20.156 -24.594 1 98.38 272 MET A N 1
ATOM 2152 C CA . MET A 1 272 ? -15.484 -18.891 -24.234 1 98.38 272 MET A CA 1
ATOM 2153 C C . MET A 1 272 ? -14.531 -18.422 -25.328 1 98.38 272 MET A C 1
ATOM 2155 O O . MET A 1 272 ? -13.977 -19.234 -26.062 1 98.38 272 MET A O 1
ATOM 2159 N N . PHE A 1 273 ? -14.414 -17.125 -25.453 1 98.44 273 PHE A N 1
ATOM 2160 C CA . PHE A 1 273 ? -13.375 -16.469 -26.25 1 98.44 273 PHE A CA 1
ATOM 2161 C C . PHE A 1 273 ? -12.539 -15.539 -25.375 1 98.44 273 PHE A C 1
ATOM 2163 O O . PHE A 1 273 ? -13.062 -14.602 -24.781 1 98.44 273 PHE A O 1
ATOM 2170 N N . GLU A 1 274 ? -11.172 -15.797 -25.344 1 98.38 274 GLU A N 1
ATOM 2171 C CA . GLU A 1 274 ? -10.289 -15.062 -24.453 1 98.38 274 GLU A CA 1
ATOM 2172 C C . GLU A 1 274 ? -9.289 -14.219 -25.234 1 98.38 274 GLU A C 1
ATOM 2174 O O . GLU A 1 274 ? -8.75 -14.664 -26.25 1 98.38 274 GLU A O 1
ATOM 2179 N N . PHE A 1 275 ? -9.062 -13 -24.75 1 98.06 275 PHE A N 1
ATOM 2180 C CA . PHE A 1 275 ? -8.055 -12.086 -25.266 1 98.06 275 PHE A CA 1
ATOM 2181 C C . PHE A 1 275 ? -6.797 -12.125 -24.406 1 98.06 275 PHE A C 1
ATOM 2183 O O . PHE A 1 275 ? -6.703 -11.414 -23.406 1 98.06 275 PHE A O 1
ATOM 2190 N N . ASN A 1 276 ? -5.852 -12.906 -24.828 1 96.75 276 ASN A N 1
ATOM 2191 C CA . ASN A 1 276 ? -4.684 -13.164 -23.984 1 96.75 276 ASN A CA 1
ATOM 2192 C C . ASN A 1 276 ? -3.641 -12.055 -24.125 1 96.75 276 ASN A C 1
ATOM 2194 O O . ASN A 1 276 ? -2.984 -11.68 -23.156 1 96.75 276 ASN A O 1
ATOM 2198 N N . ASN A 1 277 ? -3.363 -11.562 -25.344 1 94.88 277 ASN A N 1
ATOM 2199 C CA . ASN A 1 277 ? -2.428 -10.484 -25.656 1 94.88 277 ASN A CA 1
ATOM 2200 C C . ASN A 1 277 ? -2.805 -9.773 -26.953 1 94.88 277 ASN A C 1
ATOM 2202 O O . ASN A 1 277 ? -2.869 -10.406 -28.016 1 94.88 277 ASN A O 1
ATOM 2206 N N . GLU A 1 278 ? -2.941 -8.492 -26.891 1 91.81 278 GLU A N 1
ATOM 2207 C CA . GLU A 1 278 ? -3.369 -7.742 -28.062 1 91.81 278 GLU A CA 1
ATOM 2208 C C . GLU A 1 278 ? -2.17 -7.242 -28.875 1 91.81 278 GLU A C 1
ATOM 2210 O O . GLU A 1 278 ? -2.33 -6.73 -29.984 1 91.81 278 GLU A O 1
ATOM 2215 N N . GLY A 1 279 ? -1.054 -7.473 -28.297 1 88.5 279 GLY A N 1
ATOM 2216 C CA . GLY A 1 279 ? 0.134 -6.996 -28.984 1 88.5 279 GLY A CA 1
ATOM 2217 C C . GLY A 1 279 ? 0.239 -5.48 -29.016 1 88.5 279 GLY A C 1
ATOM 2218 O O . GLY A 1 279 ? -0.104 -4.812 -28.031 1 88.5 279 GLY A O 1
ATOM 2219 N N . ARG A 1 280 ? 0.803 -5.016 -30.078 1 84.62 280 ARG A N 1
ATOM 2220 C CA . ARG A 1 280 ? 1.025 -3.578 -30.188 1 84.62 280 ARG A CA 1
ATOM 2221 C C . ARG A 1 280 ? -0.282 -2.842 -30.469 1 84.62 280 ARG A C 1
ATOM 2223 O O . ARG A 1 280 ? -1.107 -3.309 -31.266 1 84.62 280 ARG A O 1
ATOM 2230 N N . TYR A 1 281 ? -0.51 -1.809 -29.812 1 87.56 281 TYR A N 1
ATOM 2231 C CA . TYR A 1 281 ? -1.674 -0.958 -30.031 1 87.56 281 TYR A CA 1
ATOM 2232 C C . TYR A 1 281 ? -1.274 0.513 -30.062 1 87.56 281 TYR A C 1
ATOM 2234 O O . TYR A 1 281 ? -0.173 0.875 -29.641 1 87.56 281 TYR A O 1
ATOM 2242 N N . ALA A 1 282 ? -2.105 1.332 -30.641 1 86.88 282 ALA A N 1
ATOM 2243 C CA . ALA A 1 282 ? -1.812 2.748 -30.844 1 86.88 282 ALA A CA 1
ATOM 2244 C C . ALA A 1 282 ? -2.971 3.621 -30.359 1 86.88 282 ALA A C 1
ATOM 2246 O O . ALA A 1 282 ? -4.082 3.129 -30.156 1 86.88 282 ALA A O 1
ATOM 2247 N N . TYR A 1 283 ? -2.645 4.812 -30.078 1 88.44 283 TYR A N 1
ATOM 2248 C CA . TYR A 1 283 ? -3.617 5.863 -29.797 1 88.44 283 TYR A CA 1
ATOM 2249 C C . TYR A 1 283 ? -3.59 6.934 -30.891 1 88.44 283 TYR A C 1
ATOM 2251 O O . TYR A 1 283 ? -3 8 -30.703 1 88.44 283 TYR A O 1
ATOM 2259 N N . PRO A 1 284 ? -4.332 6.695 -31.906 1 87.06 284 PRO A N 1
ATOM 2260 C CA . PRO A 1 284 ? -4.219 7.625 -33.031 1 87.06 284 PRO A CA 1
ATOM 2261 C C . PRO A 1 284 ? -4.746 9.016 -32.719 1 87.06 284 PRO A C 1
ATOM 2263 O O . PRO A 1 284 ? -4.305 10.008 -33.312 1 87.06 284 PRO A O 1
ATOM 2266 N N . ASN A 1 285 ? -5.723 9.023 -31.844 1 87.69 285 ASN A N 1
ATOM 2267 C CA . ASN A 1 285 ? -6.367 10.305 -31.562 1 87.69 285 ASN A CA 1
ATOM 2268 C C . ASN A 1 285 ? -6.125 10.742 -30.125 1 87.69 285 ASN A C 1
ATOM 2270 O O . ASN A 1 285 ? -7.012 11.328 -29.484 1 87.69 285 ASN A O 1
ATOM 2274 N N . GLY A 1 286 ? -5.02 10.398 -29.609 1 83.69 286 GLY A N 1
ATOM 2275 C CA . GLY A 1 286 ? -4.645 10.836 -28.281 1 83.69 286 GLY A CA 1
ATOM 2276 C C . GLY A 1 286 ? -4.941 9.805 -27.203 1 83.69 286 GLY A C 1
ATOM 2277 O O . GLY A 1 286 ? -5.613 8.805 -27.469 1 83.69 286 GLY A O 1
ATOM 2278 N N . PRO A 1 287 ? -4.445 10.008 -26.031 1 81.56 287 PRO A N 1
ATOM 2279 C CA . PRO A 1 287 ? -4.488 9.008 -24.969 1 81.56 287 PRO A CA 1
ATOM 2280 C C . PRO A 1 287 ? -5.91 8.727 -24.484 1 81.56 287 PRO A C 1
ATOM 2282 O O . PRO A 1 287 ? -6.172 7.664 -23.906 1 81.56 287 PRO A O 1
ATOM 2285 N N . ASP A 1 288 ? -6.785 9.672 -24.703 1 83.69 288 ASP A N 1
ATOM 2286 C CA . ASP A 1 288 ? -8.148 9.477 -24.219 1 83.69 288 ASP A CA 1
ATOM 2287 C C . ASP A 1 288 ? -9.016 8.773 -25.266 1 83.69 288 ASP A C 1
ATOM 2289 O O . ASP A 1 288 ? -10.148 8.391 -24.984 1 83.69 288 ASP A O 1
ATOM 2293 N N . SER A 1 289 ? -8.414 8.602 -26.344 1 86.94 289 SER A N 1
ATOM 2294 C CA . SER A 1 289 ? -9.172 8 -27.438 1 86.94 289 SER A CA 1
ATOM 2295 C C . SER A 1 289 ? -9.211 6.48 -27.312 1 86.94 289 SER A C 1
ATOM 2297 O O . SER A 1 289 ? -8.539 5.906 -26.453 1 86.94 289 SER A O 1
ATOM 2299 N N . GLU A 1 290 ? -10.008 5.934 -28.156 1 91.25 290 GLU A N 1
ATOM 2300 C CA . GLU A 1 290 ? -10.008 4.477 -28.266 1 91.25 290 GLU A CA 1
ATOM 2301 C C . GLU A 1 290 ? -8.703 3.961 -28.859 1 91.25 290 GLU A C 1
ATOM 2303 O O . GLU A 1 290 ? -8.297 4.395 -29.953 1 91.25 290 GLU A O 1
ATOM 2308 N N . PRO A 1 291 ? -8.062 3.139 -28.125 1 91.19 291 PRO A N 1
ATOM 2309 C CA . PRO A 1 291 ? -6.887 2.527 -28.75 1 91.19 291 PRO A CA 1
ATOM 2310 C C . PRO A 1 291 ? -7.25 1.589 -29.891 1 91.19 291 PRO A C 1
ATOM 2312 O O . PRO A 1 291 ? -8.359 1.058 -29.938 1 91.19 291 PRO A O 1
ATOM 2315 N N . VAL A 1 292 ? -6.273 1.5 -30.734 1 91 292 VAL A N 1
ATOM 2316 C CA . VAL A 1 292 ? -6.504 0.639 -31.891 1 91 292 VAL A CA 1
ATOM 2317 C C . VAL A 1 292 ? -5.422 -0.436 -31.953 1 91 292 VAL A C 1
ATOM 2319 O O . VAL A 1 292 ? -4.242 -0.151 -31.734 1 91 292 VAL A O 1
ATOM 2322 N N . ASP A 1 293 ? -5.879 -1.651 -32.219 1 91.25 293 ASP A N 1
ATOM 2323 C CA . ASP A 1 293 ? -4.941 -2.736 -32.469 1 91.25 293 ASP A CA 1
ATOM 2324 C C . ASP A 1 293 ? -4.223 -2.527 -33.812 1 91.25 293 ASP A C 1
ATOM 2326 O O . ASP A 1 293 ? -4.867 -2.428 -34.844 1 91.25 293 ASP A O 1
ATOM 2330 N N . VAL A 1 294 ? -2.904 -2.525 -33.75 1 86.88 294 VAL A N 1
ATOM 2331 C CA . VAL A 1 294 ? -2.137 -2.18 -34.938 1 86.88 294 VAL A CA 1
ATOM 2332 C C . VAL A 1 294 ? -2.105 -3.369 -35.906 1 86.88 294 VAL A C 1
ATOM 2334 O O . VAL A 1 294 ? -2.117 -3.193 -37.125 1 86.88 294 VAL A O 1
ATOM 2337 N N . SER A 1 295 ? -1.991 -4.516 -35.25 1 87.75 295 SER A N 1
ATOM 2338 C CA . SER A 1 295 ? -1.917 -5.707 -36.094 1 87.75 295 SER A CA 1
ATOM 2339 C C . SER A 1 295 ? -2.539 -6.914 -35.406 1 87.75 295 SER A C 1
ATOM 2341 O O . SER A 1 295 ? -2.363 -7.102 -34.188 1 87.75 295 SER A O 1
ATOM 2343 N N . LYS A 1 296 ? -3.148 -7.676 -36.156 1 91.56 296 LYS A N 1
ATOM 2344 C CA . LYS A 1 296 ? -3.752 -8.898 -35.656 1 91.56 296 LYS A CA 1
ATOM 2345 C C . LYS A 1 296 ? -2.717 -10.008 -35.5 1 91.56 296 LYS A C 1
ATOM 2347 O O . LYS A 1 296 ? -2.941 -10.992 -34.812 1 91.56 296 LYS A O 1
ATOM 2352 N N . THR A 1 297 ? -1.636 -9.844 -36.25 1 89.56 297 THR A N 1
ATOM 2353 C CA . THR A 1 297 ? -0.688 -10.953 -36.344 1 89.56 297 THR A CA 1
ATOM 2354 C C . THR A 1 297 ? 0.002 -11.172 -35 1 89.56 297 THR A C 1
ATOM 2356 O O . THR A 1 297 ? 0.462 -12.273 -34.688 1 89.56 297 THR A O 1
ATOM 2359 N N . ASP A 1 298 ? 0.121 -10.133 -34.219 1 89.69 298 ASP A N 1
ATOM 2360 C CA . ASP A 1 298 ? 0.814 -10.289 -32.938 1 89.69 298 ASP A CA 1
ATOM 2361 C C . ASP A 1 298 ? -0.178 -10.484 -31.797 1 89.69 298 ASP A C 1
ATOM 2363 O O . ASP A 1 298 ? 0.208 -10.477 -30.625 1 89.69 298 ASP A O 1
ATOM 2367 N N . ASP A 1 299 ? -1.418 -10.656 -32.188 1 93.5 299 ASP A N 1
ATOM 2368 C CA . ASP A 1 299 ? -2.434 -10.961 -31.172 1 93.5 299 ASP A CA 1
ATOM 2369 C C . ASP A 1 299 ? -2.342 -12.414 -30.719 1 93.5 299 ASP A C 1
ATOM 2371 O O . ASP A 1 299 ? -1.969 -13.297 -31.5 1 93.5 299 ASP A O 1
ATOM 2375 N N . VAL A 1 300 ? -2.65 -12.617 -29.453 1 96.19 300 VAL A N 1
ATOM 2376 C CA . VAL A 1 300 ? -2.846 -13.953 -28.906 1 96.19 300 VAL A CA 1
ATOM 2377 C C . VAL A 1 300 ? -4.281 -14.109 -28.406 1 96.19 300 VAL A C 1
ATOM 2379 O O . VAL A 1 300 ? -4.73 -13.344 -27.562 1 96.19 300 VAL A O 1
ATOM 2382 N N . HIS A 1 301 ? -4.969 -15.039 -28.938 1 96.62 301 HIS A N 1
ATOM 2383 C CA . HIS A 1 301 ? -6.34 -15.344 -28.531 1 96.62 301 HIS A CA 1
ATOM 2384 C C . HIS A 1 301 ? -6.512 -16.828 -28.234 1 96.62 301 HIS A C 1
ATOM 2386 O O . HIS A 1 301 ? -5.754 -17.656 -28.734 1 96.62 301 HIS A O 1
ATOM 2392 N N . SER A 1 302 ? -7.523 -17.109 -27.422 1 98.06 302 SER A N 1
ATOM 2393 C CA . SER A 1 302 ? -7.859 -18.484 -27.109 1 98.06 302 SER A CA 1
ATOM 2394 C C . SER A 1 302 ? -9.344 -18.766 -27.328 1 98.06 302 SER A C 1
ATOM 2396 O O . SER A 1 302 ? -10.195 -17.953 -26.938 1 98.06 302 SER A O 1
ATOM 2398 N N . PHE A 1 303 ? -9.586 -19.812 -28.031 1 98.44 303 PHE A N 1
ATOM 2399 C CA . PHE A 1 303 ? -10.906 -20.422 -28.016 1 98.44 303 PHE A CA 1
ATOM 2400 C C . PHE A 1 303 ? -10.992 -21.5 -26.953 1 98.44 303 PHE A C 1
ATOM 2402 O O . PHE A 1 303 ? -10.227 -22.469 -26.969 1 98.44 303 PHE A O 1
ATOM 2409 N N . VAL A 1 304 ? -11.906 -21.266 -26.047 1 98.56 304 VAL A N 1
ATOM 2410 C CA . VAL A 1 304 ? -11.969 -22.156 -24.891 1 98.56 304 VAL A CA 1
ATOM 2411 C C . VAL A 1 304 ? -13.344 -22.812 -24.812 1 98.56 304 VAL A C 1
ATOM 2413 O O . VAL A 1 304 ? -14.367 -22.172 -25.078 1 98.56 304 VAL A O 1
ATOM 2416 N N . LEU A 1 305 ? -13.398 -24.047 -24.5 1 98.56 305 LEU A N 1
ATOM 2417 C CA . LEU A 1 305 ? -14.625 -24.781 -24.25 1 98.56 305 LEU A CA 1
ATOM 2418 C C . LEU A 1 305 ? -14.531 -25.578 -22.953 1 98.56 305 LEU A C 1
ATOM 2420 O O . LEU A 1 305 ? -13.609 -26.375 -22.766 1 98.56 305 LEU A O 1
ATOM 2424 N N . ALA A 1 306 ? -15.414 -25.266 -22.094 1 98.31 306 ALA A N 1
ATOM 2425 C CA . ALA A 1 306 ? -15.508 -26.031 -20.844 1 98.31 306 ALA A CA 1
ATOM 2426 C C . ALA A 1 306 ? -16.812 -26.828 -20.781 1 98.31 306 ALA A C 1
ATOM 2428 O O . ALA A 1 306 ? -17.891 -26.297 -21.062 1 98.31 306 ALA A O 1
ATOM 2429 N N . VAL A 1 307 ? -16.734 -28.094 -20.516 1 98.19 307 VAL A N 1
ATOM 2430 C CA . VAL A 1 307 ? -17.875 -28.969 -20.312 1 98.19 307 VAL A CA 1
ATOM 2431 C C . VAL A 1 307 ? -17.766 -29.656 -18.953 1 98.19 307 VAL A C 1
ATOM 2433 O O . VAL A 1 307 ? -16.719 -30.219 -18.609 1 98.19 307 VAL A O 1
ATOM 2436 N N . ALA A 1 308 ? -18.844 -29.531 -18.203 1 97.5 308 ALA A N 1
ATOM 2437 C CA . ALA A 1 308 ? -18.766 -30.125 -16.875 1 97.5 308 ALA A CA 1
ATOM 2438 C C . ALA A 1 308 ? -20.125 -30.719 -16.469 1 97.5 308 ALA A C 1
ATOM 2440 O O . ALA A 1 308 ? -21.172 -30.156 -16.797 1 97.5 308 ALA A O 1
ATOM 2441 N N . ARG A 1 309 ? -20.109 -31.812 -15.844 1 97.75 309 ARG A N 1
ATOM 2442 C CA . ARG A 1 309 ? -21.25 -32.344 -15.109 1 97.75 309 ARG A CA 1
ATOM 2443 C C . ARG A 1 309 ? -21.125 -32.062 -13.617 1 97.75 309 ARG A C 1
ATOM 2445 O O . ARG A 1 309 ? -20.219 -32.562 -12.953 1 97.75 309 ARG A O 1
ATOM 2452 N N . ARG A 1 310 ? -21.984 -31.266 -13.125 1 94.5 310 ARG A N 1
ATOM 2453 C CA . ARG A 1 310 ? -21.906 -30.844 -11.727 1 94.5 310 ARG A CA 1
ATOM 2454 C C . ARG A 1 310 ? -23.297 -30.828 -11.094 1 94.5 310 ARG A C 1
ATOM 2456 O O . ARG A 1 310 ? -24.266 -30.406 -11.727 1 94.5 310 ARG A O 1
ATOM 2463 N N . ASP A 1 311 ? -23.297 -31.281 -9.852 1 92.69 311 ASP A N 1
ATOM 2464 C CA . ASP A 1 311 ? -24.5 -31.125 -9.047 1 92.69 311 ASP A CA 1
ATOM 2465 C C . ASP A 1 311 ? -24.5 -29.766 -8.344 1 92.69 311 ASP A C 1
ATOM 2467 O O . ASP A 1 311 ? -23.453 -29.219 -8.023 1 92.69 311 ASP A O 1
ATOM 2471 N N . THR A 1 312 ? -25.688 -29.219 -8.172 1 87.94 312 THR A N 1
ATOM 2472 C CA . THR A 1 312 ? -25.797 -28.016 -7.363 1 87.94 312 THR A CA 1
ATOM 2473 C C . THR A 1 312 ? -25.453 -28.297 -5.906 1 87.94 312 THR A C 1
ATOM 2475 O O . THR A 1 312 ? -25.484 -29.438 -5.469 1 87.94 312 THR A O 1
ATOM 2478 N N . PRO A 1 313 ? -25.172 -27.312 -5.242 1 87.31 313 PRO A N 1
ATOM 2479 C CA . PRO A 1 313 ? -24.844 -27.516 -3.832 1 87.31 313 PRO A CA 1
ATOM 2480 C C . PRO A 1 313 ? -25.984 -28.172 -3.053 1 87.31 313 PRO A C 1
ATOM 2482 O O . PRO A 1 313 ? -25.734 -29 -2.166 1 87.31 313 PRO A O 1
ATOM 2485 N N . GLN A 1 314 ? -27.141 -27.828 -3.35 1 86.69 314 GLN A N 1
ATOM 2486 C CA . GLN A 1 314 ? -28.297 -28.422 -2.684 1 86.69 314 GLN A CA 1
ATOM 2487 C C . GLN A 1 314 ? -28.406 -29.906 -3.008 1 86.69 314 GLN A C 1
ATOM 2489 O O . GLN A 1 314 ? -28.719 -30.719 -2.129 1 86.69 314 GLN A O 1
ATOM 2494 N N . GLN A 1 315 ? -28.156 -30.141 -4.266 1 89.88 315 GLN A N 1
ATOM 2495 C CA . GLN A 1 315 ? -28.203 -31.547 -4.684 1 89.88 315 GLN A CA 1
ATOM 2496 C C . GLN A 1 315 ? -27.109 -32.375 -4.012 1 89.88 315 GLN A C 1
ATOM 2498 O O . GLN A 1 315 ? -27.328 -33.5 -3.609 1 89.88 315 GLN A O 1
ATOM 2503 N N . VAL A 1 316 ? -26 -31.844 -3.936 1 91.19 316 VAL A N 1
ATOM 2504 C CA . VAL A 1 316 ? -24.875 -32.531 -3.299 1 91.19 316 VAL A CA 1
ATOM 2505 C C . VAL A 1 316 ? -25.219 -32.844 -1.845 1 91.19 316 VAL A C 1
ATOM 2507 O O . VAL A 1 316 ? -25.031 -33.969 -1.387 1 91.19 316 VAL A O 1
ATOM 2510 N N . LYS A 1 317 ? -25.734 -31.844 -1.194 1 91.44 317 LYS A N 1
ATOM 2511 C CA . LYS A 1 317 ? -26.094 -32.031 0.207 1 91.44 317 LYS A CA 1
ATOM 2512 C C . LYS A 1 317 ? -27.156 -33.125 0.361 1 91.44 317 LYS A C 1
ATOM 2514 O O . LYS A 1 317 ? -27.047 -33.969 1.254 1 91.44 317 LYS A O 1
ATOM 2519 N N . ALA A 1 318 ? -28.094 -33.031 -0.428 1 92.06 318 ALA A N 1
ATOM 2520 C CA . ALA A 1 318 ? -29.188 -34 -0.362 1 92.06 318 ALA A CA 1
ATOM 2521 C C . ALA A 1 318 ? -28.656 -35.406 -0.601 1 92.06 318 ALA A C 1
ATOM 2523 O O . ALA A 1 318 ? -29.047 -36.344 0.094 1 92.06 318 ALA A O 1
ATOM 2524 N N . LYS A 1 319 ? -27.859 -35.5 -1.552 1 94.25 319 LYS A N 1
ATOM 2525 C CA . LYS A 1 319 ? -27.312 -36.812 -1.88 1 94.25 319 LYS A CA 1
ATOM 2526 C C . LYS A 1 319 ? -26.422 -37.344 -0.758 1 94.25 319 LYS A C 1
ATOM 2528 O O . LYS A 1 319 ? -26.5 -38.531 -0.392 1 94.25 319 LYS A O 1
ATOM 2533 N N . LEU A 1 320 ? -25.625 -36.594 -0.242 1 92.06 320 LEU A N 1
ATOM 2534 C CA . LEU A 1 320 ? -24.734 -37 0.834 1 92.06 320 LEU A CA 1
ATOM 2535 C C . LEU A 1 320 ? -25.516 -37.375 2.086 1 92.06 320 LEU A C 1
ATOM 2537 O O . LEU A 1 320 ? -25.172 -38.344 2.779 1 92.06 320 LEU A O 1
ATOM 2541 N N . ASP A 1 321 ? -26.562 -36.594 2.355 1 91.69 321 ASP A N 1
ATOM 2542 C CA . ASP A 1 321 ? -27.422 -36.906 3.504 1 91.69 321 ASP A CA 1
ATOM 2543 C C . ASP A 1 321 ? -28.094 -38.281 3.34 1 91.69 321 ASP A C 1
ATOM 2545 O O . ASP A 1 321 ? -28.391 -38.938 4.328 1 91.69 321 ASP A O 1
ATOM 2549 N N . ASN A 1 322 ? -28.281 -38.625 2.135 1 94.06 322 ASN A N 1
ATOM 2550 C CA . ASN A 1 322 ? -28.922 -39.906 1.858 1 94.06 322 ASN A CA 1
ATOM 2551 C C . ASN A 1 322 ? -27.875 -41 1.634 1 94.06 322 ASN A C 1
ATOM 2553 O O . ASN A 1 322 ? -28.188 -42.062 1.063 1 94.06 322 ASN A O 1
ATOM 2557 N N . ASN A 1 323 ? -26.672 -40.75 1.887 1 92 323 ASN A N 1
ATOM 2558 C CA . ASN A 1 323 ? -25.562 -41.688 1.806 1 92 323 ASN A CA 1
ATOM 2559 C C . ASN A 1 323 ? -25.297 -42.094 0.366 1 92 323 ASN A C 1
ATOM 2561 O O . ASN A 1 323 ? -25.016 -43.281 0.108 1 92 323 ASN A O 1
ATOM 2565 N N . GLN A 1 324 ? -25.531 -41.188 -0.481 1 94.06 324 GLN A N 1
ATOM 2566 C CA . GLN A 1 324 ? -25.219 -41.438 -1.884 1 94.06 324 GLN A CA 1
ATOM 2567 C C . GLN A 1 324 ? -23.938 -40.719 -2.303 1 94.06 324 GLN A C 1
ATOM 2569 O O . GLN A 1 324 ? -23.672 -39.625 -1.817 1 94.06 324 GLN A O 1
ATOM 2574 N N . GLY A 1 325 ? -23.234 -41.375 -3.164 1 94.94 325 GLY A N 1
ATOM 2575 C CA . GLY A 1 325 ? -22.047 -40.75 -3.697 1 94.94 325 GLY A CA 1
ATOM 2576 C C . GLY A 1 325 ? -22.344 -39.656 -4.734 1 94.94 325 GLY A C 1
ATOM 2577 O O . GLY A 1 325 ? -23.359 -39.719 -5.422 1 94.94 325 GLY A O 1
ATOM 2578 N N . VAL A 1 326 ? -21.516 -38.656 -4.754 1 96.56 326 VAL A N 1
ATOM 2579 C CA . VAL A 1 326 ? -21.641 -37.562 -5.727 1 96.56 326 VAL A CA 1
ATOM 2580 C C . VAL A 1 326 ? -20.406 -37.562 -6.641 1 96.56 326 VAL A C 1
ATOM 2582 O O . VAL A 1 326 ? -19.281 -37.531 -6.168 1 96.56 326 VAL A O 1
ATOM 2585 N N . LEU A 1 327 ? -20.641 -37.688 -7.926 1 97.06 327 LEU A N 1
ATOM 2586 C CA . LEU A 1 327 ? -19.562 -37.656 -8.914 1 97.06 327 LEU A CA 1
ATOM 2587 C C . LEU A 1 327 ? -19.703 -36.406 -9.805 1 97.06 327 LEU A C 1
ATOM 2589 O O . LEU A 1 327 ? -20.688 -36.281 -10.531 1 97.06 327 LEU A O 1
ATOM 2593 N N . ASN A 1 328 ? -18.812 -35.469 -9.711 1 97.31 328 ASN A N 1
ATOM 2594 C CA . ASN A 1 328 ? -18.688 -34.312 -10.586 1 97.31 328 ASN A CA 1
ATOM 2595 C C . ASN A 1 328 ? -17.422 -34.375 -11.43 1 97.31 328 ASN A C 1
ATOM 2597 O O . ASN A 1 328 ? -16.359 -34.812 -10.945 1 97.31 328 ASN A O 1
ATOM 2601 N N . TYR A 1 329 ? -17.469 -34.125 -12.672 1 98.06 329 TYR A N 1
ATOM 2602 C CA . TYR A 1 329 ? -16.312 -34.156 -13.555 1 98.06 329 TYR A CA 1
ATOM 2603 C C . TYR A 1 329 ? -16.453 -33.156 -14.695 1 98.06 329 TYR A C 1
ATOM 2605 O O . TYR A 1 329 ? -17.547 -32.625 -14.914 1 98.06 329 TYR A O 1
ATOM 2613 N N . GLY A 1 330 ? -15.336 -32.812 -15.336 1 98.38 330 GLY A N 1
ATOM 2614 C CA . GLY A 1 330 ? -15.383 -31.875 -16.438 1 98.38 330 GLY A CA 1
ATOM 2615 C C . GLY A 1 330 ? -14.102 -31.828 -17.234 1 98.38 330 GLY A C 1
ATOM 2616 O O . GLY A 1 330 ? -13.094 -32.406 -16.844 1 98.38 330 GLY A O 1
ATOM 2617 N N . LEU A 1 331 ? -14.258 -31.188 -18.344 1 98.5 331 LEU A N 1
ATOM 2618 C CA . LEU A 1 331 ? -13.156 -30.984 -19.281 1 98.5 331 LEU A CA 1
ATOM 2619 C C . LEU A 1 331 ? -13.094 -29.531 -19.734 1 98.5 331 LEU A C 1
ATOM 2621 O O . LEU A 1 331 ? -14.117 -28.938 -20.078 1 98.5 331 LEU A O 1
ATOM 2625 N N . HIS A 1 332 ? -11.984 -28.938 -19.578 1 98.38 332 HIS A N 1
ATOM 2626 C CA . HIS A 1 332 ? -11.664 -27.594 -20.062 1 98.38 332 HIS A CA 1
ATOM 2627 C C . HIS A 1 332 ? -10.586 -27.641 -21.141 1 98.38 332 HIS A C 1
ATOM 2629 O O . HIS A 1 332 ? -9.492 -28.172 -20.922 1 98.38 332 HIS A O 1
ATOM 2635 N N . VAL A 1 333 ? -10.898 -27.156 -22.328 1 98.69 333 VAL A N 1
ATOM 2636 C CA . VAL A 1 333 ? -9.938 -27.203 -23.422 1 98.69 333 VAL A CA 1
ATOM 2637 C C . VAL A 1 333 ? -9.766 -25.797 -24.016 1 98.69 333 VAL A C 1
ATOM 2639 O O . VAL A 1 333 ? -10.75 -25.125 -24.312 1 98.69 333 VAL A O 1
ATOM 2642 N N . SER A 1 334 ? -8.539 -25.375 -24.156 1 98.56 334 SER A N 1
ATOM 2643 C CA . SER A 1 334 ? -8.219 -24.094 -24.781 1 98.56 334 SER A CA 1
ATOM 2644 C C . SER A 1 334 ? -7.344 -24.297 -26.016 1 98.56 334 SER A C 1
ATOM 2646 O O . SER A 1 334 ? -6.406 -25.094 -26 1 98.56 334 SER A O 1
ATOM 2648 N N . TYR A 1 335 ? -7.719 -23.703 -27.062 1 98.81 335 TYR A N 1
ATOM 2649 C CA . TYR A 1 335 ? -6.867 -23.562 -28.234 1 98.81 335 TYR A CA 1
ATOM 2650 C C . TYR A 1 335 ? -6.348 -22.141 -28.375 1 98.81 335 TYR A C 1
ATOM 2652 O O . TYR A 1 335 ? -7.129 -21.203 -28.531 1 98.81 335 TYR A O 1
ATOM 2660 N N . ARG A 1 336 ? -5.012 -21.953 -28.375 1 98.38 336 ARG A N 1
ATOM 2661 C CA . ARG A 1 336 ? -4.359 -20.656 -28.406 1 98.38 336 ARG A CA 1
ATOM 2662 C C . ARG A 1 336 ? -3.41 -20.531 -29.594 1 98.38 336 ARG A C 1
ATOM 2664 O O . ARG A 1 336 ? -2.721 -21.5 -29.938 1 98.38 336 ARG A O 1
ATOM 2671 N N . SER A 1 337 ? -3.363 -19.375 -30.188 1 97.31 337 SER A N 1
ATOM 2672 C CA . SER A 1 337 ? -2.484 -19.203 -31.328 1 97.31 337 SER A CA 1
ATOM 2673 C C . SER A 1 337 ? -1.93 -17.797 -31.422 1 97.31 337 SER A C 1
ATOM 2675 O O . SER A 1 337 ? -2.504 -16.859 -30.844 1 97.31 337 SER A O 1
ATOM 2677 N N . GLN A 1 338 ? -0.789 -17.703 -32.031 1 94.81 338 GLN A N 1
ATOM 2678 C CA . GLN A 1 338 ? -0.11 -16.438 -32.312 1 94.81 338 GLN A CA 1
ATOM 2679 C C . GLN A 1 338 ? 0.696 -16.531 -33.625 1 94.81 338 GLN A C 1
ATOM 2681 O O . GLN A 1 338 ? 1.466 -17.484 -33.812 1 94.81 338 GLN A O 1
ATOM 2686 N N . GLN A 1 339 ? 0.55 -15.539 -34.406 1 93.5 339 GLN A N 1
ATOM 2687 C CA . GLN A 1 339 ? 1.265 -15.57 -35.688 1 93.5 339 GLN A CA 1
ATOM 2688 C C . GLN A 1 339 ? 2.609 -14.852 -35.562 1 93.5 339 GLN A C 1
ATOM 2690 O O . GLN A 1 339 ? 3.617 -15.336 -36.094 1 93.5 339 GLN A O 1
ATOM 2695 N N . SER A 1 340 ? 2.59 -13.75 -35 1 88.69 340 SER A N 1
ATOM 2696 C CA . SER A 1 340 ? 3.818 -12.984 -34.844 1 88.69 340 SER A CA 1
ATOM 2697 C C . SER A 1 340 ? 3.855 -12.305 -33.469 1 88.69 340 SER A C 1
ATOM 2699 O O . SER A 1 340 ? 2.85 -12.273 -32.75 1 88.69 340 SER A O 1
ATOM 2701 N N . SER A 1 341 ? 5.066 -11.93 -33.094 1 85.88 341 SER A N 1
ATOM 2702 C CA . SER A 1 341 ? 5.258 -11.117 -31.875 1 85.88 341 SER A CA 1
ATOM 2703 C C . SER A 1 341 ? 5.855 -9.758 -32.219 1 85.88 341 SER A C 1
ATOM 2705 O O . SER A 1 341 ? 6.648 -9.641 -33.156 1 85.88 341 SER A O 1
ATOM 2707 N N . SER A 1 342 ? 5.391 -8.781 -31.406 1 80 342 SER A N 1
ATOM 2708 C CA . SER A 1 342 ? 5.934 -7.445 -31.625 1 80 342 SER A CA 1
ATOM 2709 C C . SER A 1 342 ? 7.203 -7.227 -30.812 1 80 342 SER A C 1
ATOM 2711 O O . SER A 1 342 ? 7.199 -7.402 -29.594 1 80 342 SER A O 1
ATOM 2713 N N . GLU A 1 343 ? 8.219 -6.832 -31.484 1 69.94 343 GLU A N 1
ATOM 2714 C CA . GLU A 1 343 ? 9.5 -6.602 -30.812 1 69.94 343 GLU A CA 1
ATOM 2715 C C . GLU A 1 343 ? 9.406 -5.449 -29.812 1 69.94 343 GLU A C 1
ATOM 2717 O O . GLU A 1 343 ? 8.773 -4.43 -30.094 1 69.94 343 GLU A O 1
ATOM 2722 N N . GLY A 1 344 ? 10.016 -5.652 -28.672 1 66.75 344 GLY A N 1
ATOM 2723 C CA . GLY A 1 344 ? 10.172 -4.586 -27.703 1 66.75 344 GLY A CA 1
ATOM 2724 C C . GLY A 1 344 ? 8.891 -4.266 -26.953 1 66.75 344 GLY A C 1
ATOM 2725 O O . GLY A 1 344 ? 8.836 -3.305 -26.188 1 66.75 344 GLY A O 1
ATOM 2726 N N . LEU A 1 345 ? 7.82 -4.848 -27.25 1 67.62 345 LEU A N 1
ATOM 2727 C CA . LEU A 1 345 ? 6.512 -4.535 -26.688 1 67.62 345 LEU A CA 1
ATOM 2728 C C . LEU A 1 345 ? 6.566 -4.492 -25.172 1 67.62 345 LEU A C 1
ATOM 2730 O O . LEU A 1 345 ? 5.969 -3.611 -24.547 1 67.62 345 LEU A O 1
ATOM 2734 N N . ASN A 1 346 ? 7.344 -5.281 -24.438 1 68.44 346 ASN A N 1
ATOM 2735 C CA . ASN A 1 346 ? 7.281 -5.359 -22.969 1 68.44 346 ASN A CA 1
ATOM 2736 C C . ASN A 1 346 ? 8.609 -4.957 -22.344 1 68.44 346 ASN A C 1
ATOM 2738 O O . ASN A 1 346 ? 8.883 -5.312 -21.188 1 68.44 346 ASN A O 1
ATOM 2742 N N . GLY A 1 347 ? 9.273 -4.215 -23.109 1 69.12 347 GLY A N 1
ATOM 2743 C CA . GLY A 1 347 ? 10.586 -3.83 -22.609 1 69.12 347 GLY A CA 1
ATOM 2744 C C . GLY A 1 347 ? 10.594 -2.488 -21.906 1 69.12 347 GLY A C 1
ATOM 2745 O O . GLY A 1 347 ? 11.555 -2.145 -21.219 1 69.12 347 GLY A O 1
ATOM 2746 N N . SER A 1 348 ? 9.555 -1.763 -22.219 1 71.06 348 SER A N 1
ATOM 2747 C CA . SER A 1 348 ? 9.445 -0.449 -21.594 1 71.06 348 SER A CA 1
ATOM 2748 C C . SER A 1 348 ? 8 -0.149 -21.188 1 71.06 348 SER A C 1
ATOM 2750 O O . SER A 1 348 ? 7.094 -0.923 -21.5 1 71.06 348 SER A O 1
ATOM 2752 N N . GLY A 1 349 ? 7.906 0.981 -20.547 1 71.94 349 GLY A N 1
ATOM 2753 C CA . GLY A 1 349 ? 6.574 1.397 -20.125 1 71.94 349 GLY A CA 1
ATOM 2754 C C . GLY A 1 349 ? 5.695 1.816 -21.297 1 71.94 349 GLY A C 1
ATOM 2755 O O . GLY A 1 349 ? 6.18 1.98 -22.422 1 71.94 349 GLY A O 1
ATOM 2756 N N . ALA A 1 350 ? 4.379 1.913 -21.047 1 72 350 ALA A N 1
ATOM 2757 C CA . ALA A 1 350 ? 3.398 2.299 -22.062 1 72 350 ALA A CA 1
ATOM 2758 C C . ALA A 1 350 ? 3.691 3.695 -22.594 1 72 350 ALA A C 1
ATOM 2760 O O . ALA A 1 350 ? 4.074 4.594 -21.844 1 72 350 ALA A O 1
ATOM 2761 N N . VAL A 1 351 ? 3.584 3.842 -23.953 1 71.19 351 VAL A N 1
ATOM 2762 C CA . VAL A 1 351 ? 3.803 5.129 -24.609 1 71.19 351 VAL A CA 1
ATOM 2763 C C . VAL A 1 351 ? 2.611 5.465 -25.5 1 71.19 351 VAL A C 1
ATOM 2765 O O . VAL A 1 351 ? 1.902 4.57 -25.969 1 71.19 351 VAL A O 1
ATOM 2768 N N . LEU A 1 352 ? 2.1 6.707 -25.719 1 73.94 352 LEU A N 1
ATOM 2769 C CA . LEU A 1 352 ? 0.989 7.168 -26.547 1 73.94 352 LEU A CA 1
ATOM 2770 C C . LEU A 1 352 ? 1.103 6.621 -27.969 1 73.94 352 LEU A C 1
ATOM 2772 O O . LEU A 1 352 ? 0.105 6.195 -28.562 1 73.94 352 LEU A O 1
ATOM 2776 N N . ASN A 1 353 ? 2.135 6.27 -28.438 1 75.81 353 ASN A N 1
ATOM 2777 C CA . ASN A 1 353 ? 2.381 5.742 -29.781 1 75.81 353 ASN A CA 1
ATOM 2778 C C . ASN A 1 353 ? 1.218 6.043 -30.719 1 75.81 353 ASN A C 1
ATOM 2780 O O . ASN A 1 353 ? 0.477 5.137 -31.109 1 75.81 353 ASN A O 1
ATOM 2784 N N . PRO A 1 354 ? 1.001 7.336 -31.156 1 76.31 354 PRO A N 1
ATOM 2785 C CA . PRO A 1 354 ? -0.171 7.727 -31.938 1 76.31 354 PRO A CA 1
ATOM 2786 C C . PRO A 1 354 ? -0.252 6.996 -33.281 1 76.31 354 PRO A C 1
ATOM 2788 O O . PRO A 1 354 ? -1.35 6.742 -33.781 1 76.31 354 PRO A O 1
ATOM 2791 N N . ASP A 1 355 ? 0.909 6.82 -33.875 1 75.31 355 ASP A N 1
ATOM 2792 C CA . ASP A 1 355 ? 0.9 6.27 -35.25 1 75.31 355 ASP A CA 1
ATOM 2793 C C . ASP A 1 355 ? 1.079 4.754 -35.219 1 75.31 355 ASP A C 1
ATOM 2795 O O . ASP A 1 355 ? 1.061 4.109 -36.25 1 75.31 355 ASP A O 1
ATOM 2799 N N . GLY A 1 356 ? 1.091 4.352 -34.094 1 69.94 356 GLY A N 1
ATOM 2800 C CA . GLY A 1 356 ? 1.287 2.912 -34 1 69.94 356 GLY A CA 1
ATOM 2801 C C . GLY A 1 356 ? 2.625 2.457 -34.531 1 69.94 356 GLY A C 1
ATOM 2802 O O . GLY A 1 356 ? 2.809 1.277 -34.844 1 69.94 356 GLY A O 1
ATOM 2803 N N . SER A 1 357 ? 3.352 3.699 -34.938 1 64.69 357 SER A N 1
ATOM 2804 C CA . SER A 1 357 ? 4.613 3.357 -35.594 1 64.69 357 SER A CA 1
ATOM 2805 C C . SER A 1 357 ? 5.438 2.404 -34.719 1 64.69 357 SER A C 1
ATOM 2807 O O . SER A 1 357 ? 5.43 2.502 -33.5 1 64.69 357 SER A O 1
ATOM 2809 N N . VAL A 1 358 ? 5.473 1.329 -35.406 1 55.38 358 VAL A N 1
ATOM 2810 C CA . VAL A 1 358 ? 6.426 0.385 -34.812 1 55.38 358 VAL A CA 1
ATOM 2811 C C . VAL A 1 358 ? 7.82 0.655 -35.375 1 55.38 358 VAL A C 1
ATOM 2813 O O . VAL A 1 358 ? 7.965 1.104 -36.531 1 55.38 358 VAL A O 1
ATOM 2816 N N . GLY A 1 359 ? 8.617 1.366 -34.906 1 49.25 359 GLY A N 1
ATOM 2817 C CA . GLY A 1 359 ? 9.875 1.435 -35.625 1 49.25 359 GLY A CA 1
ATOM 2818 C C . GLY A 1 359 ? 9.969 0.418 -36.75 1 49.25 359 GLY A C 1
ATOM 2819 O O . GLY A 1 359 ? 9.008 -0.297 -37.031 1 49.25 359 GLY A O 1
ATOM 2820 N N . ASN A 1 360 ? 10.938 0.391 -37.688 1 46.34 360 ASN A N 1
ATOM 2821 C CA . ASN A 1 360 ? 11.109 -0.508 -38.812 1 46.34 360 ASN A CA 1
ATOM 2822 C C . ASN A 1 360 ? 10.555 -1.896 -38.531 1 46.34 360 ASN A C 1
ATOM 2824 O O . ASN A 1 360 ? 10.102 -2.166 -37.406 1 46.34 360 ASN A O 1
ATOM 2828 N N . SER A 1 361 ? 11.305 -3.154 -38.938 1 51.97 361 SER A N 1
ATOM 2829 C CA . SER A 1 361 ? 11.172 -4.59 -39.156 1 51.97 361 SER A CA 1
ATOM 2830 C C . SER A 1 361 ? 10.609 -5.281 -37.906 1 51.97 361 SER A C 1
ATOM 2832 O O . SER A 1 361 ? 11.109 -6.324 -37.5 1 51.97 361 SER A O 1
ATOM 2834 N N . THR A 1 362 ? 9.5 -4.844 -37.219 1 66.62 362 THR A N 1
ATOM 2835 C CA . THR A 1 362 ? 9.5 -4.953 -35.75 1 66.62 362 THR A CA 1
ATOM 2836 C C . THR A 1 362 ? 8.68 -6.16 -35.312 1 66.62 362 THR A C 1
ATOM 2838 O O . THR A 1 362 ? 8.477 -6.363 -34.125 1 66.62 362 THR A O 1
ATOM 2841 N N . TYR A 1 363 ? 7.996 -6.945 -36.312 1 79.12 363 TYR A N 1
ATOM 2842 C CA . TYR A 1 363 ? 7.277 -8.156 -35.938 1 79.12 363 TYR A CA 1
ATOM 2843 C C . TYR A 1 363 ? 8.133 -9.398 -36.188 1 79.12 363 TYR A C 1
ATOM 2845 O O . TYR A 1 363 ? 8.781 -9.523 -37.219 1 79.12 363 TYR A O 1
ATOM 2853 N N . VAL A 1 364 ? 8.219 -10.281 -35.312 1 81.12 364 VAL A N 1
ATOM 2854 C CA . VAL A 1 364 ? 8.93 -11.547 -35.375 1 81.12 364 VAL A CA 1
ATOM 2855 C C . VAL A 1 364 ? 7.934 -12.695 -35.562 1 81.12 364 VAL A C 1
ATOM 2857 O O . VAL A 1 364 ? 7 -12.828 -34.75 1 81.12 364 VAL A O 1
ATOM 2860 N N . PRO A 1 365 ? 8.211 -13.484 -36.656 1 85.06 365 PRO A N 1
ATOM 2861 C CA . PRO A 1 365 ? 7.285 -14.609 -36.812 1 85.06 365 PRO A CA 1
ATOM 2862 C C . PRO A 1 365 ? 7.32 -15.57 -35.625 1 85.06 365 PRO A C 1
ATOM 2864 O O . PRO A 1 365 ? 8.398 -15.922 -35.125 1 85.06 365 PRO A O 1
ATOM 2867 N N . ARG A 1 366 ? 6.184 -15.945 -35.125 1 89.81 366 ARG A N 1
ATOM 2868 C CA . ARG A 1 366 ? 6.051 -16.906 -34.031 1 89.81 366 ARG A CA 1
ATOM 2869 C C . ARG A 1 366 ? 5.391 -18.188 -34.5 1 89.81 366 ARG A C 1
ATOM 2871 O O . ARG A 1 366 ? 5.84 -19.297 -34.188 1 89.81 366 ARG A O 1
ATOM 2878 N N . ASN A 1 367 ? 4.344 -18.094 -35.344 1 92.75 367 ASN A N 1
ATOM 2879 C CA . ASN A 1 367 ? 3.586 -19.234 -35.875 1 92.75 367 ASN A CA 1
ATOM 2880 C C . ASN A 1 367 ? 3.387 -20.312 -34.812 1 92.75 367 ASN A C 1
ATOM 2882 O O . ASN A 1 367 ? 3.744 -21.469 -35.031 1 92.75 367 ASN A O 1
ATOM 2886 N N . ALA A 1 368 ? 2.787 -19.906 -33.781 1 95.94 368 ALA A N 1
ATOM 2887 C CA . ALA A 1 368 ? 2.66 -20.797 -32.625 1 95.94 368 ALA A CA 1
ATOM 2888 C C . ALA A 1 368 ? 1.206 -21.203 -32.406 1 95.94 368 ALA A C 1
ATOM 2890 O O . ALA A 1 368 ? 0.288 -20.438 -32.719 1 95.94 368 ALA A O 1
ATOM 2891 N N . SER A 1 369 ? 1.024 -22.375 -31.938 1 97.56 369 SER A N 1
ATOM 2892 C CA . SER A 1 369 ? -0.287 -22.859 -31.531 1 97.56 369 SER A CA 1
ATOM 2893 C C . SER A 1 369 ? -0.176 -23.812 -30.344 1 97.56 369 SER A C 1
ATOM 2895 O O . SER A 1 369 ? 0.763 -24.609 -30.266 1 97.56 369 SER A O 1
ATOM 2897 N N . LEU A 1 370 ? -1.162 -23.719 -29.469 1 98.56 370 LEU A N 1
ATOM 2898 C CA . LEU A 1 370 ? -1.216 -24.562 -28.281 1 98.56 370 LEU A CA 1
ATOM 2899 C C . LEU A 1 370 ? -2.613 -25.141 -28.094 1 98.56 370 LEU A C 1
ATOM 2901 O O . LEU A 1 370 ? -3.611 -24.453 -28.312 1 98.56 370 LEU A O 1
ATOM 2905 N N . VAL A 1 371 ? -2.674 -26.375 -27.766 1 98.75 371 VAL A N 1
ATOM 2906 C CA . VAL A 1 371 ? -3.869 -27.016 -27.219 1 98.75 371 VAL A CA 1
ATOM 2907 C C . VAL A 1 371 ? -3.662 -27.328 -25.734 1 98.75 371 VAL A C 1
ATOM 2909 O O . VAL A 1 371 ? -2.688 -27.984 -25.359 1 98.75 371 VAL A O 1
ATOM 2912 N N . ILE A 1 372 ? -4.59 -26.875 -24.906 1 98.75 372 ILE A N 1
ATOM 2913 C CA . ILE A 1 372 ? -4.426 -26.984 -23.469 1 98.75 372 ILE A CA 1
ATOM 2914 C C . ILE A 1 372 ? -5.617 -27.719 -22.859 1 98.75 372 ILE A C 1
ATOM 2916 O O . ILE A 1 372 ? -6.57 -27.109 -22.391 1 98.75 372 ILE A O 1
ATOM 2920 N N . PRO A 1 373 ? -5.543 -29 -22.781 1 98.75 373 PRO A N 1
ATOM 2921 C CA . PRO A 1 373 ? -6.582 -29.781 -22.094 1 98.75 373 PRO A CA 1
ATOM 2922 C C . PRO A 1 373 ? -6.414 -29.781 -20.578 1 98.75 373 PRO A C 1
ATOM 2924 O O . PRO A 1 373 ? -5.285 -29.828 -20.078 1 98.75 373 PRO A O 1
ATOM 2927 N N . ASP A 1 374 ? -7.488 -29.719 -19.859 1 98.81 374 ASP A N 1
ATOM 2928 C CA . ASP A 1 374 ? -7.539 -29.766 -18.406 1 98.81 374 ASP A CA 1
ATOM 2929 C C . ASP A 1 374 ? -8.742 -30.562 -17.906 1 98.81 374 ASP A C 1
ATOM 2931 O O . ASP A 1 374 ? -9.883 -30.141 -18.047 1 98.81 374 ASP A O 1
ATOM 2935 N N . VAL A 1 375 ? -8.445 -31.734 -17.328 1 98.81 375 VAL A N 1
ATOM 2936 C CA . VAL A 1 375 ? -9.492 -32.625 -16.875 1 98.81 375 VAL A CA 1
ATOM 2937 C C . VAL A 1 375 ? -9.594 -32.594 -15.352 1 98.81 375 VAL A C 1
ATOM 2939 O O . VAL A 1 375 ? -8.578 -32.625 -14.656 1 98.81 375 VAL A O 1
ATOM 2942 N N . TRP A 1 376 ? -10.797 -32.5 -14.875 1 98.5 376 TRP A N 1
ATOM 2943 C CA . TRP A 1 376 ? -11.062 -32.438 -13.438 1 98.5 376 TRP A CA 1
ATOM 2944 C C . TRP A 1 376 ? -12.133 -33.438 -13.031 1 98.5 376 TRP A C 1
ATOM 2946 O O . TRP A 1 376 ? -13.078 -33.688 -13.781 1 98.5 376 TRP A O 1
ATOM 2956 N N . LEU A 1 377 ? -11.969 -34.125 -11.914 1 98.44 377 LEU A N 1
ATOM 2957 C CA . LEU A 1 377 ? -12.914 -35.094 -11.367 1 98.44 377 LEU A CA 1
ATOM 2958 C C . LEU A 1 377 ? -12.953 -35 -9.844 1 98.44 377 LEU A C 1
ATOM 2960 O O . LEU A 1 377 ? -11.914 -34.906 -9.195 1 98.44 377 LEU A O 1
ATOM 2964 N N . ARG A 1 378 ? -14.141 -34.969 -9.312 1 97.88 378 ARG A N 1
ATOM 2965 C CA . ARG A 1 378 ? -14.352 -35 -7.867 1 97.88 378 ARG A CA 1
ATOM 2966 C C . ARG A 1 378 ? -15.406 -36.031 -7.473 1 97.88 378 ARG A C 1
ATOM 2968 O O . ARG A 1 378 ? -16.531 -36 -7.98 1 97.88 378 ARG A O 1
ATOM 2975 N N . TYR A 1 379 ? -15.062 -36.906 -6.633 1 98.06 379 TYR A N 1
ATOM 2976 C CA . TYR A 1 379 ? -15.977 -37.906 -6.055 1 98.06 379 TYR A CA 1
ATOM 2977 C C . TYR A 1 379 ? -16.047 -37.75 -4.543 1 98.06 379 TYR A C 1
ATOM 2979 O O . TYR A 1 379 ? -15.023 -37.656 -3.863 1 98.06 379 TYR A O 1
ATOM 2987 N N . GLU A 1 380 ? -17.281 -37.656 -4.082 1 96.31 380 GLU A N 1
ATOM 2988 C CA . GLU A 1 380 ? -17.453 -37.406 -2.652 1 96.31 380 GLU A CA 1
ATOM 2989 C C . GLU A 1 380 ? -18.547 -38.281 -2.066 1 96.31 380 GLU A C 1
ATOM 2991 O O . GLU A 1 380 ? -19.578 -38.531 -2.707 1 96.31 380 GLU A O 1
ATOM 2996 N N . GLU A 1 381 ? -18.266 -38.781 -0.929 1 95.25 381 GLU A N 1
ATOM 2997 C CA . GLU A 1 381 ? -19.234 -39.438 -0.048 1 95.25 381 GLU A CA 1
ATOM 2998 C C . GLU A 1 381 ? -19.266 -38.781 1.326 1 95.25 381 GLU A C 1
ATOM 3000 O O . GLU A 1 381 ? -18.594 -37.75 1.552 1 95.25 381 GLU A O 1
ATOM 3005 N N . LYS A 1 382 ? -20.094 -39.25 2.209 1 90.38 382 LYS A N 1
ATOM 3006 C CA . LYS A 1 382 ? -20.266 -38.625 3.51 1 90.38 382 LYS A CA 1
ATOM 3007 C C . LYS A 1 382 ? -18.938 -38.5 4.254 1 90.38 382 LYS A C 1
ATOM 3009 O O . LYS A 1 382 ? -18.656 -37.469 4.852 1 90.38 382 LYS A O 1
ATOM 3014 N N . ASN A 1 383 ? -18.094 -39.531 4.199 1 92.25 383 ASN A N 1
ATOM 3015 C CA . ASN A 1 383 ? -16.891 -39.5 5.012 1 92.25 383 ASN A CA 1
ATOM 3016 C C . ASN A 1 383 ? -15.633 -39.469 4.141 1 92.25 383 ASN A C 1
ATOM 3018 O O . ASN A 1 383 ? -14.508 -39.5 4.656 1 92.25 383 ASN A O 1
ATOM 3022 N N . PHE A 1 384 ? -15.828 -39.438 2.871 1 94.12 384 PHE A N 1
ATOM 3023 C CA . PHE A 1 384 ? -14.664 -39.531 1.99 1 94.12 384 PHE A CA 1
ATOM 3024 C C . PHE A 1 384 ? -14.836 -38.625 0.768 1 94.12 384 PHE A C 1
ATOM 3026 O O . PHE A 1 384 ? -15.945 -38.469 0.263 1 94.12 384 PHE A O 1
ATOM 3033 N N . ARG A 1 385 ? -13.75 -38.031 0.366 1 96.62 385 ARG A N 1
ATOM 3034 C CA . ARG A 1 385 ? -13.742 -37.219 -0.854 1 96.62 385 ARG A CA 1
ATOM 3035 C C . ARG A 1 385 ? -12.43 -37.406 -1.616 1 96.62 385 ARG A C 1
ATOM 3037 O O . ARG A 1 385 ? -11.359 -37.5 -1.011 1 96.62 385 ARG A O 1
ATOM 3044 N N . VAL A 1 386 ? -12.508 -37.594 -2.9 1 97.88 386 VAL A N 1
ATOM 3045 C CA . VAL A 1 386 ? -11.336 -37.625 -3.779 1 97.88 386 VAL A CA 1
ATOM 3046 C C . VAL A 1 386 ? -11.531 -36.656 -4.93 1 97.88 386 VAL A C 1
ATOM 3048 O O . VAL A 1 386 ? -12.617 -36.562 -5.512 1 97.88 386 VAL A O 1
ATOM 3051 N N . GLU A 1 387 ? -10.523 -35.906 -5.199 1 98.12 387 GLU A N 1
ATOM 3052 C CA . GLU A 1 387 ? -10.539 -34.938 -6.281 1 98.12 387 GLU A CA 1
ATOM 3053 C C . GLU A 1 387 ? -9.227 -34.969 -7.062 1 98.12 387 GLU A C 1
ATOM 3055 O O . GLU A 1 387 ? -8.148 -35.094 -6.48 1 98.12 387 GLU A O 1
ATOM 3060 N N . PHE A 1 388 ? -9.242 -34.875 -8.328 1 97.38 388 PHE A N 1
ATOM 3061 C CA . PHE A 1 388 ? -8.008 -34.844 -9.109 1 97.38 388 PHE A CA 1
ATOM 3062 C C . PHE A 1 388 ? -8.164 -33.906 -10.305 1 97.38 388 PHE A C 1
ATOM 3064 O O . PHE A 1 388 ? -9.281 -33.625 -10.734 1 97.38 388 PHE A O 1
ATOM 3071 N N . GLU A 1 389 ? -7.102 -33.375 -10.75 1 98.75 389 GLU A N 1
ATOM 3072 C CA . GLU A 1 389 ? -6.977 -32.531 -11.93 1 98.75 389 GLU A CA 1
ATOM 3073 C C . GLU A 1 389 ? -5.691 -32.812 -12.695 1 98.75 389 GLU A C 1
ATOM 3075 O O . GLU A 1 389 ? -4.629 -33 -12.102 1 98.75 389 GLU A O 1
ATOM 3080 N N . VAL A 1 390 ? -5.805 -33.062 -14.008 1 98.75 390 VAL A N 1
ATOM 3081 C CA . VAL A 1 390 ? -4.672 -33.281 -14.898 1 98.75 390 VAL A CA 1
ATOM 3082 C C . VAL A 1 390 ? -4.762 -32.375 -16.109 1 98.75 390 VAL A C 1
ATOM 3084 O O . VAL A 1 390 ? -5.844 -32.188 -16.672 1 98.75 390 VAL A O 1
ATOM 3087 N N . ALA A 1 391 ? -3.656 -31.75 -16.406 1 98.81 391 ALA A N 1
ATOM 3088 C CA . ALA A 1 391 ? -3.641 -30.797 -17.516 1 98.81 391 ALA A CA 1
ATOM 3089 C C . ALA A 1 391 ? -2.352 -30.906 -18.328 1 98.81 391 ALA A C 1
ATOM 3091 O O . ALA A 1 391 ? -1.4 -31.562 -17.891 1 98.81 391 ALA A O 1
ATOM 3092 N N . ALA A 1 392 ? -2.379 -30.281 -19.5 1 98.81 392 ALA A N 1
ATOM 3093 C CA . ALA A 1 392 ? -1.21 -30.312 -20.375 1 98.81 392 ALA A CA 1
ATOM 3094 C C . ALA A 1 392 ? -1.171 -29.078 -21.297 1 98.81 392 ALA A C 1
ATOM 3096 O O . ALA A 1 392 ? -2.199 -28.438 -21.531 1 98.81 392 ALA A O 1
ATOM 3097 N N . TYR A 1 393 ? -0.033 -28.641 -21.656 1 98.62 393 TYR A N 1
ATOM 3098 C CA . TYR A 1 393 ? 0.224 -27.766 -22.781 1 98.62 393 TYR A CA 1
ATOM 3099 C C . TYR A 1 393 ? 0.853 -28.516 -23.953 1 98.62 393 TYR A C 1
ATOM 3101 O O . TYR A 1 393 ? 1.933 -29.094 -23.812 1 98.62 393 TYR A O 1
ATOM 3109 N N . LEU A 1 394 ? 0.154 -28.547 -25.078 1 98.75 394 LEU A N 1
ATOM 3110 C CA . LEU A 1 394 ? 0.637 -29.25 -26.266 1 98.75 394 LEU A CA 1
ATOM 3111 C C . LEU A 1 394 ? 0.632 -28.344 -27.484 1 98.75 394 LEU A C 1
ATOM 3113 O O . LEU A 1 394 ? -0.364 -27.656 -27.766 1 98.75 394 LEU A O 1
ATOM 3117 N N . GLY A 1 395 ? 1.792 -28.234 -28.156 1 98.5 395 GLY A N 1
ATOM 3118 C CA . GLY A 1 395 ? 1.797 -27.438 -29.359 1 98.5 395 GLY A CA 1
ATOM 3119 C C . GLY A 1 395 ? 3.191 -27.172 -29.891 1 98.5 395 GLY A C 1
ATOM 3120 O O . GLY A 1 395 ? 4.109 -27.953 -29.672 1 98.5 395 GLY A O 1
ATOM 3121 N N . THR A 1 396 ? 3.254 -26.141 -30.781 1 97.56 396 THR A N 1
ATOM 3122 C CA . THR A 1 396 ? 4.512 -25.812 -31.438 1 97.56 396 THR A CA 1
ATOM 3123 C C . THR A 1 396 ? 4.699 -24.297 -31.516 1 97.56 396 THR A C 1
ATOM 3125 O O . THR A 1 396 ? 3.725 -23.547 -31.578 1 97.56 396 THR A O 1
ATOM 3128 N N . ILE A 1 397 ? 5.902 -23.938 -31.438 1 95.19 397 ILE A N 1
ATOM 3129 C CA . ILE A 1 397 ? 6.34 -22.578 -31.672 1 95.19 397 ILE A CA 1
ATOM 3130 C C . ILE A 1 397 ? 7.273 -22.531 -32.875 1 95.19 397 ILE A C 1
ATOM 3132 O O . ILE A 1 397 ? 8.359 -23.125 -32.844 1 95.19 397 ILE A O 1
ATOM 3136 N N . GLY A 1 398 ? 6.902 -21.797 -33.844 1 92.06 398 GLY A N 1
ATOM 3137 C CA . GLY A 1 398 ? 7.633 -21.812 -35.094 1 92.06 398 GLY A CA 1
ATOM 3138 C C . GLY A 1 398 ? 8.977 -21.109 -35.031 1 92.06 398 GLY A C 1
ATOM 3139 O O . GLY A 1 398 ? 9.914 -21.469 -35.75 1 92.06 398 GLY A O 1
ATOM 3140 N N . SER A 1 399 ? 9.062 -20.062 -34.188 1 88.06 399 SER A N 1
ATOM 3141 C CA . SER A 1 399 ? 10.312 -19.328 -34 1 88.06 399 SER A CA 1
ATOM 3142 C C . SER A 1 399 ? 10.5 -18.891 -32.562 1 88.06 399 SER A C 1
ATOM 3144 O O . SER A 1 399 ? 9.594 -18.297 -31.969 1 88.06 399 SER A O 1
ATOM 3146 N N . ARG A 1 400 ? 11.719 -19.094 -32.062 1 87.44 400 ARG A N 1
ATOM 3147 C CA . ARG A 1 400 ? 11.992 -18.75 -30.672 1 87.44 400 ARG A CA 1
ATOM 3148 C C . ARG A 1 400 ? 12.562 -17.328 -30.562 1 87.44 400 ARG A C 1
ATOM 3150 O O . ARG A 1 400 ? 13 -16.922 -29.484 1 87.44 400 ARG A O 1
ATOM 3157 N N . GLN A 1 401 ? 12.594 -16.594 -31.562 1 77.94 401 GLN A N 1
ATOM 3158 C CA . GLN A 1 401 ? 13.242 -15.289 -31.578 1 77.94 401 GLN A CA 1
ATOM 3159 C C . GLN A 1 401 ? 12.523 -14.312 -30.656 1 77.94 401 GLN A C 1
ATOM 3161 O O . GLN A 1 401 ? 11.312 -14.125 -30.766 1 77.94 401 GLN A O 1
ATOM 3166 N N . ASN A 1 402 ? 13.125 -13.875 -29.562 1 65.5 402 ASN A N 1
ATOM 3167 C CA . ASN A 1 402 ? 12.469 -12.898 -28.703 1 65.5 402 ASN A CA 1
ATOM 3168 C C . ASN A 1 402 ? 12.789 -11.469 -29.141 1 65.5 402 ASN A C 1
ATOM 3170 O O . ASN A 1 402 ? 11.914 -10.602 -29.094 1 65.5 402 ASN A O 1
ATOM 3174 N N . THR A 1 403 ? 14.227 -10.836 -28.812 1 53.88 403 THR A N 1
ATOM 3175 C CA . THR A 1 403 ? 14.578 -9.438 -29.016 1 53.88 403 THR A CA 1
ATOM 3176 C C . THR A 1 403 ? 15.203 -9.234 -30.406 1 53.88 403 THR A C 1
ATOM 3178 O O . THR A 1 403 ? 16.328 -9.656 -30.641 1 53.88 403 THR A O 1
ATOM 3181 N N . PRO A 1 404 ? 14.398 -8.992 -31.406 1 47.53 404 PRO A N 1
ATOM 3182 C CA . PRO A 1 404 ? 15.281 -8.805 -32.562 1 47.53 404 PRO A CA 1
ATOM 3183 C C . PRO A 1 404 ? 16.234 -7.613 -32.375 1 47.53 404 PRO A C 1
ATOM 3185 O O . PRO A 1 404 ? 15.844 -6.598 -31.797 1 47.53 404 PRO A O 1
ATOM 3188 N N . SER A 1 405 ? 17.547 -7.781 -32.156 1 44.5 405 SER A N 1
ATOM 3189 C CA . SER A 1 405 ? 18.547 -6.715 -32.156 1 44.5 405 SER A CA 1
ATOM 3190 C C . SER A 1 405 ? 18.125 -5.559 -33.062 1 44.5 405 SER A C 1
ATOM 3192 O O . SER A 1 405 ? 18.375 -4.395 -32.719 1 44.5 405 SER A O 1
ATOM 3194 N N . ALA A 1 406 ? 18 -5.793 -34.312 1 40.69 406 ALA A N 1
ATOM 3195 C CA . ALA A 1 406 ? 17.625 -4.77 -35.281 1 40.69 406 ALA A CA 1
ATOM 3196 C C . ALA A 1 406 ? 16.312 -5.121 -35.969 1 40.69 406 ALA A C 1
ATOM 3198 O O . ALA A 1 406 ? 16.016 -6.301 -36.188 1 40.69 406 ALA A O 1
ATOM 3199 N N . PRO A 1 407 ? 15.398 -4.191 -36.031 1 44.12 407 PRO A N 1
ATOM 3200 C CA . PRO A 1 407 ? 14.18 -4.309 -36.844 1 44.12 407 PRO A CA 1
ATOM 3201 C C . PRO A 1 407 ? 14.414 -4.992 -38.188 1 44.12 407 PRO A C 1
ATOM 3203 O O . PRO A 1 407 ? 15.375 -4.664 -38.875 1 44.12 407 PRO A O 1
ATOM 3206 N N . GLY A 1 408 ? 13.664 -6.074 -38.5 1 46.84 408 GLY A N 1
ATOM 3207 C CA . GLY A 1 408 ? 13.617 -6.625 -39.844 1 46.84 408 GLY A CA 1
ATOM 3208 C C . GLY A 1 408 ? 14.578 -7.781 -40.062 1 46.84 408 GLY A C 1
ATOM 3209 O O . GLY A 1 408 ? 14.57 -8.422 -41.125 1 46.84 408 GLY A O 1
ATOM 3210 N N . VAL A 1 409 ? 15.516 -7.828 -39.25 1 48.78 409 VAL A N 1
ATOM 3211 C CA . VAL A 1 409 ? 16.469 -8.867 -39.625 1 48.78 409 VAL A CA 1
ATOM 3212 C C . VAL A 1 409 ? 16.266 -10.102 -38.75 1 48.78 409 VAL A C 1
ATOM 3214 O O . VAL A 1 409 ? 16.406 -10.023 -37.531 1 48.78 409 VAL A O 1
ATOM 3217 N N . GLU A 1 410 ? 15.469 -10.992 -39.281 1 57.31 410 GLU A N 1
ATOM 3218 C CA . GLU A 1 410 ? 15.492 -12.312 -38.656 1 57.31 410 GLU A CA 1
ATOM 3219 C C . GLU A 1 410 ? 16.922 -12.75 -38.344 1 57.31 410 GLU A C 1
ATOM 3221 O O . GLU A 1 410 ? 17.812 -12.633 -39.156 1 57.31 410 GLU A O 1
ATOM 3226 N N . ASP A 1 411 ? 17.094 -12.844 -37.062 1 65.31 411 ASP A N 1
ATOM 3227 C CA . ASP A 1 411 ? 18.359 -13.492 -36.719 1 65.31 411 ASP A CA 1
ATOM 3228 C C . ASP A 1 411 ? 18.297 -14.992 -37 1 65.31 411 ASP A C 1
ATOM 3230 O O . ASP A 1 411 ? 17.625 -15.734 -36.281 1 65.31 411 ASP A O 1
ATOM 3234 N N . PRO A 1 412 ? 18.812 -15.273 -38.188 1 65.12 412 PRO A N 1
ATOM 3235 C CA . PRO A 1 412 ? 18.734 -16.688 -38.562 1 65.12 412 PRO A CA 1
ATOM 3236 C C . PRO A 1 412 ? 19.156 -17.625 -37.438 1 65.12 412 PRO A C 1
ATOM 3238 O O . PRO A 1 412 ? 18.781 -18.797 -37.438 1 65.12 412 PRO A O 1
ATOM 3241 N N . ASN A 1 413 ? 19.828 -17.016 -36.469 1 68.88 413 ASN A N 1
ATOM 3242 C CA . ASN A 1 413 ? 20.312 -17.875 -35.406 1 68.88 413 ASN A CA 1
ATOM 3243 C C . ASN A 1 413 ? 19.25 -18.078 -34.312 1 68.88 413 ASN A C 1
ATOM 3245 O O . ASN A 1 413 ? 19.484 -18.812 -33.375 1 68.88 413 ASN A O 1
ATOM 3249 N N . GLN A 1 414 ? 18.047 -17.547 -34.562 1 79.25 414 GLN A N 1
ATOM 3250 C CA . GLN A 1 414 ? 17 -17.688 -33.562 1 79.25 414 GLN A CA 1
ATOM 3251 C C . GLN A 1 414 ? 15.68 -18.109 -34.188 1 79.25 414 GLN A C 1
ATOM 3253 O O . GLN A 1 414 ? 14.609 -17.922 -33.594 1 79.25 414 GLN A O 1
ATOM 3258 N N . SER A 1 415 ? 15.68 -18.688 -35.375 1 79.94 415 SER A N 1
ATOM 3259 C CA . SER A 1 415 ? 14.477 -19.016 -36.125 1 79.94 415 SER A CA 1
ATOM 3260 C C . SER A 1 415 ? 14.078 -20.469 -35.906 1 79.94 415 SER A C 1
ATOM 3262 O O . SER A 1 415 ? 13.195 -21 -36.594 1 79.94 415 SER A O 1
ATOM 3264 N N . GLN A 1 416 ? 14.664 -21.094 -34.969 1 88.44 416 GLN A N 1
ATOM 3265 C CA . GLN A 1 416 ? 14.375 -22.516 -34.75 1 88.44 416 GLN A CA 1
ATOM 3266 C C . GLN A 1 416 ? 13 -22.688 -34.125 1 88.44 416 GLN A C 1
ATOM 3268 O O . GLN A 1 416 ? 12.547 -21.844 -33.344 1 88.44 416 GLN A O 1
ATOM 3273 N N . SER A 1 417 ? 12.445 -23.844 -34.469 1 91.75 417 SER A N 1
ATOM 3274 C CA . SER A 1 417 ? 11.148 -24.188 -33.906 1 91.75 417 SER A CA 1
ATOM 3275 C C . SER A 1 417 ? 11.289 -24.922 -32.562 1 91.75 417 SER A C 1
ATOM 3277 O O . SER A 1 417 ? 12.297 -25.578 -32.344 1 91.75 417 SER A O 1
ATOM 3279 N N . LEU A 1 418 ? 10.312 -24.734 -31.766 1 95.25 418 LEU A N 1
ATOM 3280 C CA . LEU A 1 418 ? 10.234 -25.438 -30.484 1 95.25 418 LEU A CA 1
ATOM 3281 C C . LEU A 1 418 ? 8.938 -26.25 -30.391 1 95.25 418 LEU A C 1
ATOM 3283 O O . LEU A 1 418 ? 7.914 -25.844 -30.953 1 95.25 418 LEU A O 1
ATOM 3287 N N . THR A 1 419 ? 9.016 -27.391 -29.781 1 97.5 419 THR A N 1
ATOM 3288 C CA . THR A 1 419 ? 7.84 -28.203 -29.484 1 97.5 419 THR A CA 1
ATOM 3289 C C . THR A 1 419 ? 7.465 -28.094 -28 1 97.5 419 THR A C 1
ATOM 3291 O O . THR A 1 419 ? 8.328 -28.203 -27.125 1 97.5 419 THR A O 1
ATOM 3294 N N . VAL A 1 420 ? 6.227 -27.828 -27.719 1 98.06 420 VAL A N 1
ATOM 3295 C CA . VAL A 1 420 ? 5.738 -27.719 -26.359 1 98.06 420 VAL A CA 1
ATOM 3296 C C . VAL A 1 420 ? 5.035 -29 -25.953 1 98.06 420 VAL A C 1
ATOM 3298 O O . VAL A 1 420 ? 4.074 -29.422 -26.594 1 98.06 420 VAL A O 1
ATOM 3301 N N . ALA A 1 421 ? 5.461 -29.656 -24.906 1 98.38 421 ALA A N 1
ATOM 3302 C CA . ALA A 1 421 ? 4.867 -30.859 -24.328 1 98.38 421 ALA A CA 1
ATOM 3303 C C . ALA A 1 421 ? 5.004 -30.875 -22.812 1 98.38 421 ALA A C 1
ATOM 3305 O O . ALA A 1 421 ? 5.887 -31.531 -22.266 1 98.38 421 ALA A O 1
ATOM 3306 N N . GLU A 1 422 ? 4.18 -30.188 -22.219 1 98.38 422 GLU A N 1
ATOM 3307 C CA . GLU A 1 422 ? 4.141 -30.078 -20.766 1 98.38 422 GLU A CA 1
ATOM 3308 C C . GLU A 1 422 ? 2.922 -30.797 -20.188 1 98.38 422 GLU A C 1
ATOM 3310 O O . GLU A 1 422 ? 1.826 -30.719 -20.734 1 98.38 422 GLU A O 1
ATOM 3315 N N . PHE A 1 423 ? 3.031 -31.5 -19.109 1 98.38 423 PHE A N 1
ATOM 3316 C CA . PHE A 1 423 ? 1.867 -32.125 -18.484 1 98.38 423 PHE A CA 1
ATOM 3317 C C . PHE A 1 423 ? 2.062 -32.25 -16.969 1 98.38 423 PHE A C 1
ATOM 3319 O O . PHE A 1 423 ? 3.195 -32.312 -16.484 1 98.38 423 PHE A O 1
ATOM 3326 N N . GLY A 1 424 ? 1.051 -32.219 -16.234 1 98.69 424 GLY A N 1
ATOM 3327 C CA . GLY A 1 424 ? 1.045 -32.344 -14.789 1 98.69 424 GLY A CA 1
ATOM 3328 C C . GLY A 1 424 ? -0.33 -32.625 -14.219 1 98.69 424 GLY A C 1
ATOM 3329 O O . GLY A 1 424 ? -1.317 -32.656 -14.953 1 98.69 424 GLY A O 1
ATOM 3330 N N . GLY A 1 425 ? -0.348 -32.938 -12.93 1 98.75 425 GLY A N 1
ATOM 3331 C CA . GLY A 1 425 ? -1.594 -33.25 -12.242 1 98.75 425 GLY A CA 1
ATOM 3332 C C . GLY A 1 425 ? -1.451 -33.281 -10.734 1 98.75 425 GLY A C 1
ATOM 3333 O O . GLY A 1 425 ? -0.335 -33.281 -10.211 1 98.75 425 GLY A O 1
ATOM 3334 N N . ALA A 1 426 ? -2.576 -33.156 -10.086 1 98.81 426 ALA A N 1
ATOM 3335 C CA . ALA A 1 426 ? -2.648 -33.281 -8.625 1 98.81 426 ALA A CA 1
ATOM 3336 C C . ALA A 1 426 ? -3.889 -34.031 -8.195 1 98.81 426 ALA A C 1
ATOM 3338 O O . ALA A 1 426 ? -4.867 -34.125 -8.945 1 98.81 426 ALA A O 1
ATOM 3339 N N . ALA A 1 427 ? -3.76 -34.688 -7.078 1 98.69 427 ALA A N 1
ATOM 3340 C CA . ALA A 1 427 ? -4.867 -35.406 -6.473 1 98.69 427 ALA A CA 1
ATOM 3341 C C . ALA A 1 427 ? -4.953 -35.125 -4.973 1 98.69 427 ALA A C 1
ATOM 3343 O O . ALA A 1 427 ? -3.93 -35.031 -4.293 1 98.69 427 ALA A O 1
ATOM 3344 N N . VAL A 1 428 ? -6.16 -35 -4.504 1 98.31 428 VAL A N 1
ATOM 3345 C CA . VAL A 1 428 ? -6.414 -34.781 -3.084 1 98.31 428 VAL A CA 1
ATOM 3346 C C . VAL A 1 428 ? -7.418 -35.812 -2.576 1 98.31 428 VAL A C 1
ATOM 3348 O O . VAL A 1 428 ? -8.492 -35.969 -3.162 1 98.31 428 VAL A O 1
ATOM 3351 N N . GLY A 1 429 ? -7.062 -36.531 -1.545 1 97.94 429 GLY A N 1
ATOM 3352 C CA . GLY A 1 429 ? -7.953 -37.438 -0.842 1 97.94 429 GLY A CA 1
ATOM 3353 C C . GLY A 1 429 ? -8.164 -37.062 0.612 1 97.94 429 GLY A C 1
ATOM 3354 O O . GLY A 1 429 ? -7.215 -36.719 1.314 1 97.94 429 GLY A O 1
ATOM 3355 N N . GLU A 1 430 ? -9.43 -37.062 0.966 1 97.44 430 GLU A N 1
ATOM 3356 C CA . GLU A 1 430 ? -9.766 -36.719 2.342 1 97.44 430 GLU A CA 1
ATOM 3357 C C . GLU A 1 430 ? -10.672 -37.781 2.979 1 97.44 430 GLU A C 1
ATOM 3359 O O . GLU A 1 430 ? -11.562 -38.312 2.32 1 97.44 430 GLU A O 1
ATOM 3364 N N . TYR A 1 431 ? -10.344 -38.031 4.184 1 97.38 431 TYR A N 1
ATOM 3365 C CA . TYR A 1 431 ? -11.172 -38.938 4.984 1 97.38 431 TYR A CA 1
ATOM 3366 C C . TYR A 1 431 ? -11.516 -38.312 6.328 1 97.38 431 TYR A C 1
ATOM 3368 O O . TYR A 1 431 ? -10.625 -37.875 7.062 1 97.38 431 TYR A O 1
ATOM 3376 N N . ARG A 1 432 ? -12.781 -38.281 6.629 1 95 432 ARG A N 1
ATOM 3377 C CA . ARG A 1 432 ? -13.258 -37.688 7.871 1 95 432 ARG A CA 1
ATOM 3378 C C . ARG A 1 432 ? -13.555 -38.75 8.914 1 95 432 ARG A C 1
ATOM 3380 O O . ARG A 1 432 ? -14.273 -39.719 8.641 1 95 432 ARG A O 1
ATOM 3387 N N . LEU A 1 433 ? -12.945 -38.562 10.078 1 94.19 433 LEU A N 1
ATOM 3388 C CA . LEU A 1 433 ? -13.117 -39.5 11.188 1 94.19 433 LEU A CA 1
ATOM 3389 C C . LEU A 1 433 ? -13.688 -38.75 12.406 1 94.19 433 LEU A C 1
ATOM 3391 O O . LEU A 1 433 ? -13.695 -37.531 12.461 1 94.19 433 LEU A O 1
ATOM 3395 N N . LEU A 1 434 ? -14.227 -39.562 13.375 1 93.69 434 LEU A N 1
ATOM 3396 C CA . LEU A 1 434 ? -14.734 -39.062 14.648 1 93.69 434 LEU A CA 1
ATOM 3397 C C . LEU A 1 434 ? -15.82 -38 14.43 1 93.69 434 LEU A C 1
ATOM 3399 O O . LEU A 1 434 ? -15.75 -36.906 14.969 1 93.69 434 LEU A O 1
ATOM 3403 N N . ASN A 1 435 ? -16.766 -38.281 13.609 1 88.25 435 ASN A N 1
ATOM 3404 C CA . ASN A 1 435 ? -17.922 -37.438 13.297 1 88.25 435 ASN A CA 1
ATOM 3405 C C . ASN A 1 435 ? -17.484 -36.094 12.742 1 88.25 435 ASN A C 1
ATOM 3407 O O . ASN A 1 435 ? -18.016 -35.062 13.148 1 88.25 435 ASN A O 1
ATOM 3411 N N . GLY A 1 436 ? -16.328 -36.188 12.055 1 86 436 GLY A N 1
ATOM 3412 C CA . GLY A 1 436 ? -15.914 -35 11.328 1 86 436 GLY A CA 1
ATOM 3413 C C . GLY A 1 436 ? -14.891 -34.156 12.086 1 86 436 GLY A C 1
ATOM 3414 O O . GLY A 1 436 ? -14.391 -33.156 11.57 1 86 436 GLY A O 1
ATOM 3415 N N . LYS A 1 437 ? -14.508 -34.531 13.25 1 92.31 437 LYS A N 1
ATOM 3416 C CA . LYS A 1 437 ? -13.57 -33.75 14.047 1 92.31 437 LYS A CA 1
ATOM 3417 C C . LYS A 1 437 ? -12.133 -33.969 13.578 1 92.31 437 LYS A C 1
ATOM 3419 O O . LYS A 1 437 ? -11.281 -33.094 13.758 1 92.31 437 LYS A O 1
ATOM 3424 N N . LEU A 1 438 ? -11.938 -35.125 13.117 1 95.62 438 LEU A N 1
ATOM 3425 C CA . LEU A 1 438 ? -10.609 -35.438 12.602 1 95.62 438 LEU A CA 1
ATOM 3426 C C . LEU A 1 438 ? -10.641 -35.656 11.094 1 95.62 438 LEU A C 1
ATOM 3428 O O . LEU A 1 438 ? -11.375 -36.531 10.609 1 95.62 438 LEU A O 1
ATOM 3432 N N . ASN A 1 439 ? -9.852 -34.906 10.43 1 96.31 439 ASN A N 1
ATOM 3433 C CA . ASN A 1 439 ? -9.742 -35 8.977 1 96.31 439 ASN A CA 1
ATOM 3434 C C . ASN A 1 439 ? -8.344 -35.438 8.547 1 96.31 439 ASN A C 1
ATOM 3436 O O . ASN A 1 439 ? -7.363 -34.75 8.883 1 96.31 439 ASN A O 1
ATOM 3440 N N . ILE A 1 440 ? -8.258 -36.531 7.805 1 97.75 440 ILE A N 1
ATOM 3441 C CA . ILE A 1 440 ? -7 -37 7.23 1 97.75 440 ILE A CA 1
ATOM 3442 C C . ILE A 1 440 ? -6.996 -36.75 5.723 1 97.75 440 ILE A C 1
ATOM 3444 O O . ILE A 1 440 ? -7.895 -37.188 5.008 1 97.75 440 ILE A O 1
ATOM 3448 N N . GLN A 1 441 ? -5.996 -36.094 5.324 1 98 441 GLN A N 1
ATOM 3449 C CA . GLN A 1 441 ? -5.922 -35.719 3.914 1 98 441 GLN A CA 1
ATOM 3450 C C . GLN A 1 441 ? -4.578 -36.125 3.309 1 98 441 GLN A C 1
ATOM 3452 O O . GLN A 1 441 ? -3.549 -36.062 3.98 1 98 441 GLN A O 1
ATOM 3457 N N . LEU A 1 442 ? -4.598 -36.562 2.117 1 98.44 442 LEU A N 1
ATOM 3458 C CA . LEU A 1 442 ? -3.395 -36.844 1.335 1 98.44 442 LEU A CA 1
ATOM 3459 C C . LEU A 1 442 ? -3.449 -36.125 -0.007 1 98.44 442 LEU A C 1
ATOM 3461 O O . LEU A 1 442 ? -4.414 -36.25 -0.76 1 98.44 442 LEU A O 1
ATOM 3465 N N . GLU A 1 443 ? -2.443 -35.312 -0.256 1 98.62 443 GLU A N 1
ATOM 3466 C CA . GLU A 1 443 ? -2.287 -34.656 -1.545 1 98.62 443 GLU A CA 1
ATOM 3467 C C . GLU A 1 443 ? -1.064 -35.156 -2.293 1 98.62 443 GLU A C 1
ATOM 3469 O O . GLU A 1 443 ? 0.015 -35.312 -1.712 1 98.62 443 GLU A O 1
ATOM 3474 N N . LEU A 1 444 ? -1.253 -35.5 -3.529 1 98.69 444 LEU A N 1
ATOM 3475 C CA . LEU A 1 444 ? -0.186 -35.906 -4.441 1 98.69 444 LEU A CA 1
ATOM 3476 C C . LEU A 1 444 ? -0.15 -35 -5.668 1 98.69 444 LEU A C 1
ATOM 3478 O O . LEU A 1 444 ? -1.195 -34.531 -6.145 1 98.69 444 LEU A O 1
ATOM 3482 N N . GLY A 1 445 ? 1.057 -34.688 -6.113 1 98.75 445 GLY A N 1
ATOM 3483 C CA . GLY A 1 445 ? 1.179 -33.875 -7.328 1 98.75 445 GLY A CA 1
ATOM 3484 C C . GLY A 1 445 ? 2.4 -34.219 -8.156 1 98.75 445 GLY A C 1
ATOM 3485 O O . GLY A 1 445 ? 3.357 -34.812 -7.637 1 98.75 445 GLY A O 1
ATOM 3486 N N . PHE A 1 446 ? 2.23 -33.938 -9.398 1 98.5 446 PHE A N 1
ATOM 3487 C CA . PHE A 1 446 ? 3.281 -34.219 -10.375 1 98.5 446 PHE A CA 1
ATOM 3488 C C . PHE A 1 446 ? 3.289 -33.125 -11.461 1 98.5 446 PHE A C 1
ATOM 3490 O O . PHE A 1 446 ? 2.236 -32.781 -11.984 1 98.5 446 PHE A O 1
ATOM 3497 N N . ALA A 1 447 ? 4.434 -32.594 -11.719 1 98.88 447 ALA A N 1
ATOM 3498 C CA . ALA A 1 447 ? 4.656 -31.672 -12.836 1 98.88 447 ALA A CA 1
ATOM 3499 C C . ALA A 1 447 ? 5.855 -32.125 -13.672 1 98.88 447 ALA A C 1
ATOM 3501 O O . ALA A 1 447 ? 6.938 -32.344 -13.133 1 98.88 447 ALA A O 1
ATOM 3502 N N . SER A 1 448 ? 5.68 -32.156 -14.953 1 98.56 448 SER A N 1
ATOM 3503 C CA . SER A 1 448 ? 6.766 -32.562 -15.836 1 98.56 448 SER A CA 1
ATOM 3504 C C . SER A 1 448 ? 7.902 -31.531 -15.82 1 98.56 448 SER A C 1
ATOM 3506 O O . SER A 1 448 ? 7.688 -30.359 -15.5 1 98.56 448 SER A O 1
ATOM 3508 N N . GLY A 1 449 ? 9.133 -32.062 -16.078 1 97.56 449 GLY A N 1
ATOM 3509 C CA . GLY A 1 449 ? 10.312 -31.203 -16.156 1 97.56 449 GLY A CA 1
ATOM 3510 C C . GLY A 1 449 ? 11.211 -31.531 -17.328 1 97.56 449 GLY A C 1
ATOM 3511 O O . GLY A 1 449 ? 10.789 -32.219 -18.266 1 97.56 449 GLY A O 1
ATOM 3512 N N . ASP A 1 450 ? 12.336 -30.906 -17.25 1 95.81 450 ASP A N 1
ATOM 3513 C CA . ASP A 1 450 ? 13.344 -31.047 -18.297 1 95.81 450 ASP A CA 1
ATOM 351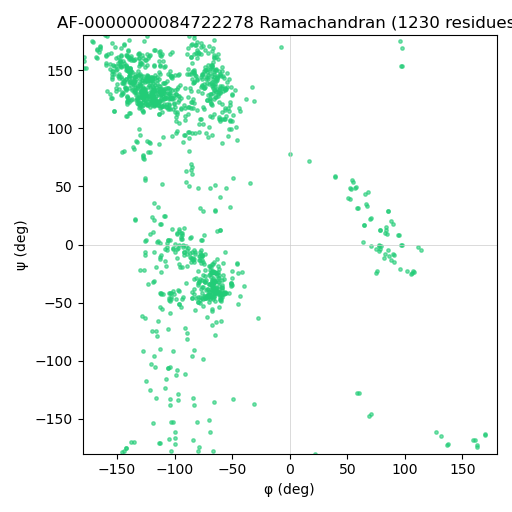4 C C . ASP A 1 450 ? 14.711 -31.359 -17.688 1 95.81 450 ASP A C 1
ATOM 3516 O O . ASP A 1 450 ? 14.953 -31.094 -16.516 1 95.81 450 ASP A O 1
ATOM 3520 N N . ARG A 1 451 ? 15.586 -31.891 -18.531 1 95.25 451 ARG A N 1
ATOM 3521 C CA . ARG A 1 451 ? 16.938 -32.219 -18.078 1 95.25 451 ARG A CA 1
ATOM 3522 C C . ARG A 1 451 ? 17.828 -30.984 -18.125 1 95.25 451 ARG A C 1
ATOM 3524 O O . ARG A 1 451 ? 18.953 -31 -17.625 1 95.25 451 ARG A O 1
ATOM 3531 N N . ALA A 1 452 ? 17.375 -29.938 -18.766 1 95.62 452 ALA A N 1
ATOM 3532 C CA . ALA A 1 452 ? 18.156 -28.688 -18.75 1 95.62 452 ALA A CA 1
ATOM 3533 C C . ALA A 1 452 ? 18.375 -28.203 -17.328 1 95.62 452 ALA A C 1
ATOM 3535 O O . ALA A 1 452 ? 17.484 -28.297 -16.484 1 95.62 452 ALA A O 1
ATOM 3536 N N . PRO A 1 453 ? 19.547 -27.609 -17.094 1 95.75 453 PRO A N 1
ATOM 3537 C CA . PRO A 1 453 ? 19.797 -27.078 -15.758 1 95.75 453 PRO A CA 1
ATOM 3538 C C . PRO A 1 453 ? 18.781 -26 -15.375 1 95.75 453 PRO A C 1
ATOM 3540 O O . PRO A 1 453 ? 18.375 -25.188 -16.219 1 95.75 453 PRO A O 1
ATOM 3543 N N . GLY A 1 454 ? 18.469 -25.969 -14.023 1 96.56 454 GLY A N 1
ATOM 3544 C CA . GLY A 1 454 ? 17.469 -25.047 -13.508 1 96.56 454 GLY A CA 1
ATOM 3545 C C . GLY A 1 454 ? 16.094 -25.672 -13.344 1 96.56 454 GLY A C 1
ATOM 3546 O O . GLY A 1 454 ? 15.703 -26.531 -14.133 1 96.56 454 GLY A O 1
ATOM 3547 N N . PHE A 1 455 ? 15.359 -25.109 -12.445 1 97.06 455 PHE A N 1
ATOM 3548 C CA . PHE A 1 455 ? 14.07 -25.719 -12.117 1 97.06 455 PHE A CA 1
ATOM 3549 C C . PHE A 1 455 ? 13.078 -25.547 -13.266 1 97.06 455 PHE A C 1
ATOM 3551 O O . PHE A 1 455 ? 12.18 -26.359 -13.438 1 97.06 455 PHE A O 1
ATOM 3558 N N . GLY A 1 456 ? 13.18 -24.422 -13.969 1 96.88 456 GLY A N 1
ATOM 3559 C CA . GLY A 1 456 ? 12.219 -24.078 -15.008 1 96.88 456 GLY A CA 1
ATOM 3560 C C . GLY A 1 456 ? 11.016 -23.328 -14.484 1 96.88 456 GLY A C 1
ATOM 3561 O O . GLY A 1 456 ? 9.961 -23.312 -15.117 1 96.88 456 GLY A O 1
ATOM 3562 N N . ALA A 1 457 ? 11.102 -22.719 -13.32 1 96.69 457 ALA A N 1
ATOM 3563 C CA . ALA A 1 457 ? 10.023 -21.922 -12.734 1 96.69 457 ALA A CA 1
ATOM 3564 C C . ALA A 1 457 ? 9.93 -20.547 -13.414 1 96.69 457 ALA A C 1
ATOM 3566 O O . ALA A 1 457 ? 8.828 -20.031 -13.609 1 96.69 457 ALA A O 1
ATOM 3567 N N . TYR A 1 458 ? 11.086 -20.016 -13.75 1 94.25 458 TYR A N 1
ATOM 3568 C CA . TYR A 1 458 ? 11.18 -18.719 -14.422 1 94.25 458 TYR A CA 1
ATOM 3569 C C . TYR A 1 458 ? 12.016 -18.812 -15.688 1 94.25 458 TYR A C 1
ATOM 3571 O O . TYR A 1 458 ? 13.109 -18.25 -15.758 1 94.25 458 TYR A O 1
ATOM 3579 N N . PRO A 1 459 ? 11.453 -19.344 -16.656 1 94 459 PRO A N 1
ATOM 3580 C CA . PRO A 1 459 ? 12.227 -19.578 -17.875 1 94 459 PRO A CA 1
ATOM 3581 C C . PRO A 1 459 ? 12.625 -18.281 -18.578 1 94 459 PRO A C 1
ATOM 3583 O O . PRO A 1 459 ? 13.508 -18.281 -19.453 1 94 459 PRO A O 1
ATOM 3586 N N . GLY A 1 460 ? 11.961 -17.188 -18.234 1 88.44 460 GLY A N 1
ATOM 3587 C CA . GLY A 1 460 ? 12.273 -15.898 -18.844 1 88.44 460 GLY A CA 1
ATOM 3588 C C . GLY A 1 460 ? 13.523 -15.258 -18.281 1 88.44 460 GLY A C 1
ATOM 3589 O O . GLY A 1 460 ? 14.039 -14.289 -18.844 1 88.44 460 GLY A O 1
ATOM 3590 N N . ARG A 1 461 ? 14.047 -15.828 -17.25 1 88.5 461 ARG A N 1
ATOM 3591 C CA . ARG A 1 461 ? 15.305 -15.336 -16.688 1 88.5 461 ARG A CA 1
ATOM 3592 C C . ARG A 1 461 ? 16.5 -15.859 -17.484 1 88.5 461 ARG A C 1
ATOM 3594 O O . ARG A 1 461 ? 16.391 -16.859 -18.172 1 88.5 461 ARG A O 1
ATOM 3601 N N . ARG A 1 462 ? 17.641 -15.164 -17.328 1 88 462 ARG A N 1
ATOM 3602 C CA . ARG A 1 462 ? 18.828 -15.555 -18.078 1 88 462 ARG A CA 1
ATOM 3603 C C . ARG A 1 462 ? 19.688 -16.547 -17.297 1 88 462 ARG A C 1
ATOM 3605 O O . ARG A 1 462 ? 19.875 -16.375 -16.078 1 88 462 ARG A O 1
ATOM 3612 N N . GLY A 1 463 ? 20.094 -17.547 -18.016 1 89.38 463 GLY A N 1
ATOM 3613 C CA . GLY A 1 463 ? 21.109 -18.422 -17.438 1 89.38 463 GLY A CA 1
ATOM 3614 C C . GLY A 1 463 ? 22.516 -17.859 -17.547 1 89.38 463 GLY A C 1
ATOM 3615 O O . GLY A 1 463 ? 22.719 -16.812 -18.141 1 89.38 463 GLY A O 1
ATOM 3616 N N . SER A 1 464 ? 23.438 -18.547 -16.953 1 89.81 464 SER A N 1
ATOM 3617 C CA . SER A 1 464 ? 24.812 -18.062 -16.922 1 89.81 464 SER A CA 1
ATOM 3618 C C . SER A 1 464 ? 25.578 -18.453 -18.188 1 89.81 464 SER A C 1
ATOM 3620 O O . SER A 1 464 ? 26.672 -17.969 -18.422 1 89.81 464 SER A O 1
ATOM 3622 N N . GLY A 1 465 ? 24.984 -19.234 -19.031 1 89.88 465 GLY A N 1
ATOM 3623 C CA . GLY A 1 465 ? 25.672 -19.703 -20.219 1 89.88 465 GLY A CA 1
ATOM 3624 C C . GLY A 1 465 ? 25.594 -18.734 -21.391 1 89.88 465 GLY A C 1
ATOM 3625 O O . GLY A 1 465 ? 24.906 -17.719 -21.297 1 89.88 465 GLY A O 1
ATOM 3626 N N . PRO A 1 466 ? 26.359 -19.094 -22.391 1 86.19 466 PRO A N 1
ATOM 3627 C CA . PRO A 1 466 ? 26.312 -18.25 -23.594 1 86.19 466 PRO A CA 1
ATOM 3628 C C . PRO A 1 466 ? 24.891 -18.109 -24.156 1 86.19 466 PRO A C 1
ATOM 3630 O O . PRO A 1 466 ? 24.141 -19.094 -24.219 1 86.19 466 PRO A O 1
ATOM 3633 N N . GLY A 1 467 ? 24.578 -16.922 -24.469 1 81.44 467 GLY A N 1
ATOM 3634 C CA . GLY A 1 467 ? 23.266 -16.641 -25.031 1 81.44 467 GLY A CA 1
ATOM 3635 C C . GLY A 1 467 ? 22.156 -16.609 -24 1 81.44 467 GLY A C 1
ATOM 3636 O O . GLY A 1 467 ? 20.984 -16.406 -24.328 1 81.44 467 GLY A O 1
ATOM 3637 N N . GLY A 1 468 ? 22.578 -16.875 -22.781 1 89.25 468 GLY A N 1
ATOM 3638 C CA . GLY A 1 468 ? 21.609 -16.812 -21.703 1 89.25 468 GLY A CA 1
ATOM 3639 C C . GLY A 1 468 ? 21 -18.172 -21.375 1 89.25 468 GLY A C 1
ATOM 3640 O O . GLY A 1 468 ? 20.031 -18.25 -20.609 1 89.25 468 GLY A O 1
ATOM 3641 N N . PHE A 1 469 ? 21.547 -19.156 -21.969 1 92.44 469 PHE A N 1
ATOM 3642 C CA . PHE A 1 469 ? 21.062 -20.5 -21.688 1 92.44 469 PHE A CA 1
ATOM 3643 C C . PHE A 1 469 ? 21.578 -21 -20.344 1 92.44 469 PHE A C 1
ATOM 3645 O O . PHE A 1 469 ? 22.562 -20.484 -19.828 1 92.44 469 PHE A O 1
ATOM 3652 N N . THR A 1 470 ? 20.984 -22 -19.844 1 94.56 470 THR A N 1
ATOM 3653 C CA . THR A 1 470 ? 21.297 -22.453 -18.484 1 94.56 470 THR A CA 1
ATOM 3654 C C . THR A 1 470 ? 22.531 -23.359 -18.5 1 94.56 470 THR A C 1
ATOM 3656 O O . THR A 1 470 ? 22.797 -24.031 -19.5 1 94.56 470 THR A O 1
ATOM 3659 N N . GLN A 1 471 ? 23.281 -23.281 -17.375 1 93.81 471 GLN A N 1
ATOM 3660 C CA . GLN A 1 471 ? 24.406 -24.141 -17.078 1 93.81 471 GLN A CA 1
ATOM 3661 C C . GLN A 1 471 ? 24.234 -24.828 -15.719 1 93.81 471 GLN A C 1
ATOM 3663 O O . GLN A 1 471 ? 23.438 -24.375 -14.891 1 93.81 471 GLN A O 1
ATOM 3668 N N . PRO A 1 472 ? 24.953 -25.938 -15.57 1 93.38 472 PRO A N 1
ATOM 3669 C CA . PRO A 1 472 ? 24.859 -26.578 -14.258 1 93.38 472 PRO A CA 1
ATOM 3670 C C . PRO A 1 472 ? 25.094 -25.594 -13.109 1 93.38 472 PRO A C 1
ATOM 3672 O O . PRO A 1 472 ? 26.047 -24.797 -13.156 1 93.38 472 PRO A O 1
ATOM 3675 N N . GLY A 1 473 ? 24.172 -25.625 -12.18 1 90.19 473 GLY A N 1
ATOM 3676 C CA . GLY A 1 473 ? 24.281 -24.719 -11.039 1 90.19 473 GLY A CA 1
ATOM 3677 C C . GLY A 1 473 ? 23.281 -23.578 -11.07 1 90.19 473 GLY A C 1
ATOM 3678 O O . GLY A 1 473 ? 23.031 -22.953 -10.047 1 90.19 473 GLY A O 1
ATOM 3679 N N . ASP A 1 474 ? 22.812 -23.297 -12.273 1 92.56 474 ASP A N 1
ATOM 3680 C CA . ASP A 1 474 ? 21.781 -22.266 -12.383 1 92.56 474 ASP A CA 1
ATOM 3681 C C . ASP A 1 474 ? 20.5 -22.688 -11.664 1 92.56 474 ASP A C 1
ATOM 3683 O O . ASP A 1 474 ? 20.109 -23.859 -11.727 1 92.56 474 ASP A O 1
ATOM 3687 N N . ALA A 1 475 ? 19.906 -21.719 -11.023 1 90.56 475 ALA A N 1
ATOM 3688 C CA . ALA A 1 475 ? 18.656 -22.031 -10.328 1 90.56 475 ALA A CA 1
ATOM 3689 C C . ALA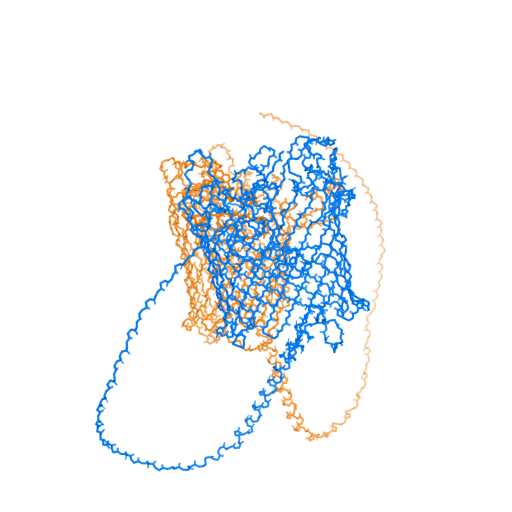 A 1 475 ? 17.469 -22.031 -11.297 1 90.56 475 ALA A C 1
ATOM 3691 O O . ALA A 1 475 ? 16.469 -22.703 -11.047 1 90.56 475 ALA A O 1
ATOM 3692 N N . ASP A 1 476 ? 17.609 -21.203 -12.375 1 93.62 476 ASP A N 1
ATOM 3693 C CA . ASP A 1 476 ? 16.5 -21.109 -13.328 1 93.62 476 ASP A CA 1
ATOM 3694 C C . ASP A 1 476 ? 16.984 -20.562 -14.672 1 93.62 476 ASP A C 1
ATOM 3696 O O . ASP A 1 476 ? 18.172 -20.297 -14.852 1 93.62 476 ASP A O 1
ATOM 3700 N N . GLY A 1 477 ? 15.977 -20.438 -15.656 1 93.56 477 GLY A N 1
ATOM 3701 C CA . GLY A 1 477 ? 16.297 -20 -17 1 93.56 477 GLY A CA 1
ATOM 3702 C C . GLY A 1 477 ? 15.594 -20.812 -18.078 1 93.56 477 GLY A C 1
ATOM 3703 O O . GLY A 1 477 ? 14.727 -21.641 -17.766 1 93.56 477 GLY A O 1
ATOM 3704 N N . PRO A 1 478 ? 15.969 -20.562 -19.281 1 93.56 478 PRO A N 1
ATOM 3705 C CA . PRO A 1 478 ? 15.312 -21.281 -20.375 1 93.56 478 PRO A CA 1
ATOM 3706 C C . PRO A 1 478 ? 15.562 -22.797 -20.297 1 93.56 478 PRO A C 1
ATOM 3708 O O . PRO A 1 478 ? 16.672 -23.219 -19.969 1 93.56 478 PRO A O 1
ATOM 3711 N N . GLN A 1 479 ? 14.57 -23.562 -20.656 1 96 479 GLN A N 1
ATOM 3712 C CA . GLN A 1 479 ? 14.656 -25.016 -20.547 1 96 479 GLN A CA 1
ATOM 3713 C C . GLN A 1 479 ? 14.773 -25.672 -21.922 1 96 479 GLN A C 1
ATOM 3715 O O . GLN A 1 479 ? 14.25 -26.766 -22.141 1 96 479 GLN A O 1
ATOM 3720 N N . PHE A 1 480 ? 15.25 -24.953 -22.844 1 93.38 480 PHE A N 1
ATOM 3721 C CA . PHE A 1 480 ? 15.664 -25.422 -24.156 1 93.38 480 PHE A CA 1
ATOM 3722 C C . PHE A 1 480 ? 17.047 -24.891 -24.516 1 93.38 480 PHE A C 1
ATOM 3724 O O . PHE A 1 480 ? 17.594 -24.047 -23.797 1 93.38 480 PHE A O 1
ATOM 3731 N N . ARG A 1 481 ? 17.656 -25.516 -25.516 1 92.12 481 ARG A N 1
ATOM 3732 C CA . ARG A 1 481 ? 19 -25.078 -25.906 1 92.12 481 ARG A CA 1
ATOM 3733 C C . ARG A 1 481 ? 19.156 -25.125 -27.422 1 92.12 481 ARG A C 1
ATOM 3735 O O . ARG A 1 481 ? 19 -26.172 -28.047 1 92.12 481 ARG A O 1
ATOM 3742 N N . CYS A 1 482 ? 19.484 -23.922 -27.844 1 88.44 482 CYS A N 1
ATOM 3743 C CA . CYS A 1 482 ? 19.688 -23.812 -29.281 1 88.44 482 CYS A CA 1
ATOM 3744 C C . CYS A 1 482 ? 21 -23.125 -29.594 1 88.44 482 CYS A C 1
ATOM 3746 O O . CYS A 1 482 ? 21.484 -22.281 -28.812 1 88.44 482 CYS A O 1
ATOM 3748 N N . GLY A 1 483 ? 21.531 -23.594 -30.672 1 77.25 483 GLY A N 1
ATOM 3749 C CA . GLY A 1 483 ? 22.672 -22.906 -31.234 1 77.25 483 GLY A CA 1
ATOM 3750 C C . GLY A 1 483 ? 22.328 -22.062 -32.438 1 77.25 483 GLY A C 1
ATOM 3751 O O . GLY A 1 483 ? 21.234 -21.516 -32.531 1 77.25 483 GLY A O 1
ATOM 3752 N N . GLY A 1 484 ? 23.281 -21.844 -33.344 1 70 484 GLY A N 1
ATOM 3753 C CA . GLY A 1 484 ? 23.078 -21.031 -34.531 1 70 484 GLY A CA 1
ATOM 3754 C C . GLY A 1 484 ? 22.203 -21.703 -35.562 1 70 484 GLY A C 1
ATOM 3755 O O . GLY A 1 484 ? 21.438 -21.031 -36.281 1 70 484 GLY A O 1
ATOM 3756 N N . THR A 1 485 ? 22.375 -22.969 -35.688 1 73.25 485 THR A N 1
ATOM 3757 C CA . THR A 1 485 ? 21.672 -23.609 -36.781 1 73.25 485 THR A CA 1
ATOM 3758 C C . THR A 1 485 ? 20.688 -24.656 -36.25 1 73.25 485 THR A C 1
ATOM 3760 O O . THR A 1 485 ? 19.625 -24.875 -36.875 1 73.25 485 THR A O 1
ATOM 3763 N N . ASP A 1 486 ? 21 -25.281 -35.156 1 83.5 486 ASP A N 1
ATOM 3764 C CA . ASP A 1 486 ? 20.172 -26.359 -34.656 1 83.5 486 ASP A CA 1
ATOM 3765 C C . ASP A 1 486 ? 20.047 -26.266 -33.125 1 83.5 486 ASP A C 1
ATOM 3767 O O . ASP A 1 486 ? 20.781 -25.516 -32.469 1 83.5 486 ASP A O 1
ATOM 3771 N N . CYS A 1 487 ? 18.969 -26.953 -32.688 1 90.06 487 CYS A N 1
ATOM 3772 C CA . CYS A 1 487 ? 18.766 -27.016 -31.25 1 90.06 487 CYS A CA 1
ATOM 3773 C C . CYS A 1 487 ? 19.203 -28.375 -30.688 1 90.06 487 CYS A C 1
ATOM 3775 O O . CYS A 1 487 ? 18.828 -29.422 -31.234 1 90.06 487 CYS A O 1
ATOM 3777 N N . ALA A 1 488 ? 20 -28.312 -29.781 1 89.56 488 ALA A N 1
ATOM 3778 C CA . ALA A 1 488 ? 20.312 -29.547 -29.062 1 89.56 488 ALA A CA 1
ATOM 3779 C C . ALA A 1 488 ? 19.109 -30.031 -28.266 1 89.56 488 ALA A C 1
ATOM 3781 O O . ALA A 1 488 ? 18.953 -31.234 -28.047 1 89.56 488 ALA A O 1
ATOM 3782 N N . ASP A 1 489 ? 18.312 -29.188 -27.812 1 93.5 489 ASP A N 1
ATOM 3783 C CA . ASP A 1 489 ? 17.031 -29.422 -27.141 1 93.5 489 ASP A CA 1
ATOM 3784 C C . ASP A 1 489 ? 15.984 -28.406 -27.609 1 93.5 489 ASP A C 1
ATOM 3786 O O . ASP A 1 489 ? 16.062 -27.234 -27.281 1 93.5 489 ASP A O 1
ATOM 3790 N N . SER A 1 490 ? 14.992 -28.906 -28.297 1 94.38 490 SER A N 1
ATOM 3791 C CA . SER A 1 490 ? 13.977 -28.031 -28.875 1 94.38 490 SER A CA 1
ATOM 3792 C C . SER A 1 490 ? 12.625 -28.25 -28.203 1 94.38 490 SER A C 1
ATOM 3794 O O . SER A 1 490 ? 11.586 -27.891 -28.766 1 94.38 490 SER A O 1
ATOM 3796 N N . TYR A 1 491 ? 12.633 -28.859 -27.031 1 96.38 491 TYR A N 1
ATOM 3797 C CA . TYR A 1 491 ? 11.375 -29.141 -26.359 1 96.38 491 TYR A CA 1
ATOM 3798 C C . TYR A 1 491 ? 11.195 -28.266 -25.125 1 96.38 491 TYR A C 1
ATOM 3800 O O . TYR A 1 491 ? 12.156 -28.031 -24.375 1 96.38 491 TYR A O 1
ATOM 3808 N N . LEU A 1 492 ? 10.086 -27.703 -24.969 1 96.94 492 LEU A N 1
ATOM 3809 C CA . LEU A 1 492 ? 9.625 -27.141 -23.703 1 96.94 492 LEU A CA 1
ATOM 3810 C C . LEU A 1 492 ? 8.766 -28.156 -22.953 1 96.94 492 LEU A C 1
ATOM 3812 O O . LEU A 1 492 ? 7.656 -28.469 -23.375 1 96.94 492 LEU A O 1
ATOM 3816 N N . ARG A 1 493 ? 9.219 -28.578 -21.781 1 98.19 493 ARG A N 1
ATOM 3817 C CA . ARG A 1 493 ? 8.562 -29.703 -21.141 1 98.19 493 ARG A CA 1
ATOM 3818 C C . ARG A 1 493 ? 8.125 -29.344 -19.719 1 98.19 493 ARG A C 1
ATOM 3820 O O . ARG A 1 493 ? 7.406 -30.125 -19.078 1 98.19 493 ARG A O 1
ATOM 3827 N N . ASN A 1 494 ? 8.555 -28.172 -19.219 1 98.38 494 ASN A N 1
ATOM 3828 C CA . ASN A 1 494 ? 8.289 -27.828 -17.828 1 98.38 494 ASN A CA 1
ATOM 3829 C C . ASN A 1 494 ? 6.836 -27.406 -17.625 1 98.38 494 ASN A C 1
ATOM 3831 O O . ASN A 1 494 ? 6.457 -26.281 -17.984 1 98.38 494 ASN A O 1
ATOM 3835 N N . PHE A 1 495 ? 6.066 -28.328 -17.047 1 98.62 495 PHE A N 1
ATOM 3836 C CA . PHE A 1 495 ? 4.734 -27.953 -16.594 1 98.62 495 PHE A CA 1
ATOM 3837 C C . PHE A 1 495 ? 4.82 -27.156 -15.289 1 98.62 495 PHE A C 1
ATOM 3839 O O . PHE A 1 495 ? 5.59 -27.516 -14.391 1 98.62 495 PHE A O 1
ATOM 3846 N N . ARG A 1 496 ? 4.098 -26.109 -15.117 1 98.5 496 ARG A N 1
ATOM 3847 C CA . ARG A 1 496 ? 4.113 -25.281 -13.922 1 98.5 496 ARG A CA 1
ATOM 3848 C C . ARG A 1 496 ? 2.723 -25.172 -13.312 1 98.5 496 ARG A C 1
ATOM 3850 O O . ARG A 1 496 ? 1.772 -24.766 -13.984 1 98.5 496 ARG A O 1
ATOM 3857 N N . PHE A 1 497 ? 2.609 -25.469 -12.031 1 98.56 497 PHE A N 1
ATOM 3858 C CA . PHE A 1 497 ? 1.368 -25.203 -11.312 1 98.56 497 PHE A CA 1
ATOM 3859 C C . PHE A 1 497 ? 1.103 -23.703 -11.227 1 98.56 497 PHE A C 1
ATOM 3861 O O . PHE A 1 497 ? 2.039 -22.906 -11.188 1 98.56 497 PHE A O 1
ATOM 3868 N N . ASN A 1 498 ? -0.196 -23.438 -11.227 1 98.19 498 ASN A N 1
ATOM 3869 C CA . ASN A 1 498 ? -0.526 -22.047 -10.93 1 98.19 498 ASN A CA 1
ATOM 3870 C C . ASN A 1 498 ? 0.094 -21.594 -9.609 1 98.19 498 ASN A C 1
ATOM 3872 O O . ASN A 1 498 ? 0.085 -22.344 -8.625 1 98.19 498 ASN A O 1
ATOM 3876 N N . ARG A 1 499 ? 0.568 -20.469 -9.531 1 96.75 499 ARG A N 1
ATOM 3877 C CA . ARG A 1 499 ? 1.278 -19.969 -8.352 1 96.75 499 ARG A CA 1
ATOM 3878 C C . ARG A 1 499 ? 0.328 -19.797 -7.172 1 96.75 499 ARG A C 1
ATOM 3880 O O . ARG A 1 499 ? 0.765 -19.703 -6.023 1 96.75 499 ARG A O 1
ATOM 3887 N N . ALA A 1 500 ? -0.912 -19.719 -7.477 1 97.25 500 ALA A N 1
ATOM 3888 C CA . ALA A 1 500 ? -1.903 -19.609 -6.41 1 97.25 500 ALA A CA 1
ATOM 3889 C C . ALA A 1 500 ? -2.248 -20.984 -5.836 1 97.25 500 ALA A C 1
ATOM 3891 O O . ALA A 1 500 ? -2.902 -21.078 -4.793 1 97.25 500 ALA A O 1
ATOM 3892 N N . TYR A 1 501 ? -1.877 -22.031 -6.547 1 97.38 501 TYR A N 1
ATOM 3893 C CA . TYR A 1 501 ? -2.02 -23.375 -5.98 1 97.38 501 TYR A CA 1
ATOM 3894 C C . TYR A 1 501 ? -0.922 -23.656 -4.961 1 97.38 501 TYR A C 1
ATOM 3896 O O . TYR A 1 501 ? 0.213 -23.953 -5.332 1 97.38 501 TYR A O 1
ATOM 3904 N N . ARG A 1 502 ? -1.261 -23.688 -3.75 1 93.75 502 ARG A N 1
ATOM 3905 C CA . ARG A 1 502 ? -0.241 -23.734 -2.707 1 93.75 502 ARG A CA 1
ATOM 3906 C C . ARG A 1 502 ? -0.094 -25.141 -2.154 1 93.75 502 ARG A C 1
ATOM 3908 O O . ARG A 1 502 ? -1.069 -25.75 -1.692 1 93.75 502 ARG A O 1
ATOM 3915 N N . VAL A 1 503 ? 1.096 -25.516 -2.205 1 97 503 VAL A N 1
ATOM 3916 C CA . VAL A 1 503 ? 1.407 -26.844 -1.697 1 97 503 VAL A CA 1
ATOM 3917 C C . VAL A 1 503 ? 2.092 -26.734 -0.337 1 97 503 VAL A C 1
ATOM 3919 O O . VAL A 1 503 ? 1.808 -27.516 0.575 1 97 503 VAL A O 1
ATOM 3922 N N . ASP A 1 504 ? 2.965 -25.797 -0.271 1 97.94 504 ASP A N 1
ATOM 3923 C CA . ASP A 1 504 ? 3.77 -25.641 0.937 1 97.94 504 ASP A CA 1
ATOM 3924 C C . ASP A 1 504 ? 3.996 -24.172 1.268 1 97.94 504 ASP A C 1
ATOM 3926 O O . ASP A 1 504 ? 3.373 -23.297 0.67 1 97.94 504 ASP A O 1
ATOM 3930 N N . ASN A 1 505 ? 4.805 -23.984 2.303 1 97.31 505 ASN A N 1
ATOM 3931 C CA . ASN A 1 505 ? 4.988 -22.609 2.771 1 97.31 505 ASN A CA 1
ATOM 3932 C C . ASN A 1 505 ? 6.41 -22.125 2.523 1 97.31 505 ASN A C 1
ATOM 3934 O O . ASN A 1 505 ? 6.695 -20.938 2.676 1 97.31 505 ASN A O 1
ATOM 3938 N N . ILE A 1 506 ? 7.324 -23.031 2.141 1 98 506 ILE A N 1
ATOM 3939 C CA . ILE A 1 506 ? 8.711 -22.578 2.031 1 98 506 ILE A CA 1
ATOM 3940 C C . ILE A 1 506 ? 9.266 -22.953 0.659 1 98 506 ILE A C 1
ATOM 3942 O O . ILE A 1 506 ? 9.516 -22.062 -0.173 1 98 506 ILE A O 1
ATOM 3946 N N . LEU A 1 507 ? 9.328 -24.172 0.335 1 98.38 507 LEU A N 1
ATOM 3947 C CA . LEU A 1 507 ? 10.094 -24.641 -0.821 1 98.38 507 LEU A CA 1
ATOM 3948 C C . LEU A 1 507 ? 9.508 -24.078 -2.115 1 98.38 507 LEU A C 1
ATOM 3950 O O . LEU A 1 507 ? 10.133 -23.25 -2.775 1 98.38 507 LEU A O 1
ATOM 3954 N N . PHE A 1 508 ? 8.273 -24.531 -2.412 1 98.12 508 PHE A N 1
ATOM 3955 C CA . PHE A 1 508 ? 7.688 -24.109 -3.678 1 98.12 508 PHE A CA 1
ATOM 3956 C C . PHE A 1 508 ? 7.133 -22.688 -3.566 1 98.12 508 PHE A C 1
ATOM 3958 O O . PHE A 1 508 ? 7.188 -21.922 -4.527 1 98.12 508 PHE A O 1
ATOM 3965 N N . ARG A 1 509 ? 6.66 -22.281 -2.492 1 96.62 509 ARG A N 1
ATOM 3966 C CA . ARG A 1 509 ? 6.02 -20.984 -2.336 1 96.62 509 ARG A CA 1
ATOM 3967 C C . ARG A 1 509 ? 7.047 -19.859 -2.389 1 96.62 509 ARG A C 1
ATOM 3969 O O . ARG A 1 509 ? 6.824 -18.844 -3.043 1 96.62 509 ARG A O 1
ATOM 3976 N N . GLU A 1 510 ? 8.133 -20.109 -1.682 1 95.69 510 GLU A N 1
ATOM 3977 C CA . GLU A 1 510 ? 9.039 -18.984 -1.482 1 95.69 510 GLU A CA 1
ATOM 3978 C C . GLU A 1 510 ? 10.344 -19.172 -2.258 1 95.69 510 GLU A C 1
ATOM 3980 O O . GLU A 1 510 ? 10.859 -18.219 -2.85 1 95.69 510 GLU A O 1
ATOM 3985 N N . LEU A 1 511 ? 10.883 -20.312 -2.26 1 95.62 511 LEU A N 1
ATOM 3986 C CA . LEU A 1 511 ? 12.227 -20.516 -2.793 1 95.62 511 LEU A CA 1
ATOM 3987 C C . LEU A 1 511 ? 12.188 -20.734 -4.305 1 95.62 511 LEU A C 1
ATOM 3989 O O . LEU A 1 511 ? 12.953 -20.109 -5.043 1 95.62 511 LEU A O 1
ATOM 3993 N N . ILE A 1 512 ? 11.25 -21.594 -4.73 1 96.06 512 ILE A N 1
ATOM 3994 C CA . ILE A 1 512 ? 11.219 -21.922 -6.152 1 96.06 512 ILE A CA 1
ATOM 3995 C C . ILE A 1 512 ? 10.188 -21.062 -6.863 1 96.06 512 ILE A C 1
ATOM 3997 O O . ILE A 1 512 ? 10.375 -20.672 -8.023 1 96.06 512 ILE A O 1
ATOM 4001 N N . GLY A 1 513 ? 9.039 -20.844 -6.16 1 95.25 513 GLY A N 1
ATOM 4002 C CA . GLY A 1 513 ? 8.016 -19.969 -6.707 1 95.25 513 GLY A CA 1
ATOM 4003 C C . GLY A 1 513 ? 6.812 -20.719 -7.25 1 95.25 513 GLY A C 1
ATOM 4004 O O . GLY A 1 513 ? 5.727 -20.156 -7.371 1 95.25 513 GLY A O 1
ATOM 4005 N N . THR A 1 514 ? 6.973 -21.969 -7.652 1 97.25 514 THR A N 1
ATOM 4006 C CA . THR A 1 514 ? 5.891 -22.812 -8.141 1 97.25 514 THR A CA 1
ATOM 4007 C C . THR A 1 514 ? 6.32 -24.281 -8.172 1 97.25 514 THR A C 1
ATOM 4009 O O . THR A 1 514 ? 7.504 -24.594 -8.008 1 97.25 514 THR A O 1
ATOM 4012 N N . VAL A 1 515 ? 5.391 -25.109 -8.352 1 98.5 515 VAL A N 1
ATOM 4013 C CA . VAL A 1 515 ? 5.707 -26.531 -8.531 1 98.5 515 VAL A CA 1
ATOM 4014 C C . VAL A 1 515 ? 6.016 -26.812 -9.992 1 98.5 515 VAL A C 1
ATOM 4016 O O . VAL A 1 515 ? 5.176 -26.578 -10.867 1 98.5 515 VAL A O 1
ATOM 4019 N N . THR A 1 516 ? 7.137 -27.219 -10.273 1 98.62 516 THR A N 1
ATOM 4020 C CA . THR A 1 516 ? 7.586 -27.641 -11.594 1 98.62 516 THR A CA 1
ATOM 4021 C C . THR A 1 516 ? 8.734 -28.641 -11.484 1 98.62 516 THR A C 1
ATOM 4023 O O . THR A 1 516 ? 9.445 -28.656 -10.477 1 98.62 516 THR A O 1
ATOM 4026 N N . ASP A 1 517 ? 8.773 -29.562 -12.43 1 98.5 517 ASP A N 1
ATOM 4027 C CA . ASP A 1 517 ? 9.828 -30.578 -12.438 1 98.5 517 ASP A CA 1
ATOM 4028 C C . ASP A 1 517 ? 9.922 -31.281 -11.086 1 98.5 517 ASP A C 1
ATOM 4030 O O . ASP A 1 517 ? 11 -31.375 -10.508 1 98.5 517 ASP A O 1
ATOM 4034 N N . ALA A 1 518 ? 8.727 -31.688 -10.633 1 98.69 518 ALA A N 1
ATOM 4035 C CA . ALA A 1 518 ? 8.766 -32.25 -9.289 1 98.69 518 ALA A CA 1
ATOM 4036 C C . ALA A 1 518 ? 7.547 -33.125 -9.023 1 98.69 518 ALA A C 1
ATOM 4038 O O . ALA A 1 518 ? 6.523 -33 -9.695 1 98.69 518 ALA A O 1
ATOM 4039 N N . PHE A 1 519 ? 7.777 -34 -8.133 1 98.31 519 PHE A N 1
ATOM 4040 C CA . PHE A 1 519 ? 6.738 -34.781 -7.465 1 98.31 519 PHE A CA 1
ATOM 4041 C C . PHE A 1 519 ? 6.688 -34.438 -5.977 1 98.31 519 PHE A C 1
ATOM 4043 O O . PHE A 1 519 ? 7.719 -34.188 -5.359 1 98.31 519 PHE A O 1
ATOM 4050 N N . TYR A 1 520 ? 5.449 -34.375 -5.434 1 98.81 520 TYR A N 1
ATOM 4051 C CA . TYR A 1 520 ? 5.363 -34.188 -3.988 1 98.81 520 TYR A CA 1
ATOM 4052 C C . TYR A 1 520 ? 4.254 -35.062 -3.396 1 98.81 520 TYR A C 1
ATOM 4054 O O . TYR A 1 520 ? 3.32 -35.438 -4.102 1 98.81 520 TYR A O 1
ATOM 4062 N N . ALA A 1 521 ? 4.383 -35.438 -2.219 1 98.88 521 ALA A N 1
ATOM 4063 C CA . ALA A 1 521 ? 3.381 -36.094 -1.376 1 98.88 521 ALA A CA 1
ATOM 4064 C C . ALA A 1 521 ? 3.189 -35.344 -0.068 1 98.88 521 ALA A C 1
ATOM 4066 O O . ALA A 1 521 ? 4.16 -35 0.615 1 98.88 521 ALA A O 1
ATOM 4067 N N . LYS A 1 522 ? 1.915 -35.062 0.271 1 98.81 522 LYS A N 1
ATOM 4068 C CA . LYS A 1 522 ? 1.626 -34.188 1.423 1 98.81 522 LYS A CA 1
ATOM 4069 C C . LYS A 1 522 ? 0.489 -34.781 2.26 1 98.81 522 LYS A C 1
ATOM 4071 O O . LYS A 1 522 ? -0.672 -34.406 2.082 1 98.81 522 LYS A O 1
ATOM 4076 N N . PRO A 1 523 ? 0.753 -35.688 3.146 1 98.62 523 PRO A N 1
ATOM 4077 C CA . PRO A 1 523 ? -0.26 -36.062 4.145 1 98.62 523 PRO A CA 1
ATOM 4078 C C . PRO A 1 523 ? -0.54 -34.938 5.129 1 98.62 523 PRO A C 1
ATOM 4080 O O . PRO A 1 523 ? 0.385 -34.219 5.555 1 98.62 523 PRO A O 1
ATOM 4083 N N . THR A 1 524 ? -1.774 -34.688 5.449 1 98.25 524 THR A N 1
ATOM 4084 C CA . THR A 1 524 ? -2.195 -33.625 6.363 1 98.25 524 THR A CA 1
ATOM 4085 C C . THR A 1 524 ? -3.205 -34.156 7.375 1 98.25 524 THR A C 1
ATOM 4087 O O . THR A 1 524 ? -4.086 -34.938 7.023 1 98.25 524 THR A O 1
ATOM 4090 N N . LEU A 1 525 ? -3.047 -33.844 8.609 1 98.25 525 LEU A N 1
ATOM 4091 C CA . LEU A 1 525 ? -4.012 -34.094 9.672 1 98.25 525 LEU A CA 1
ATOM 4092 C C . LEU A 1 525 ? -4.605 -32.812 10.203 1 98.25 525 LEU A C 1
ATOM 4094 O O . LEU A 1 525 ? -3.875 -31.844 10.484 1 98.25 525 LEU A O 1
ATOM 4098 N N . ARG A 1 526 ? -5.844 -32.688 10.297 1 97.56 526 ARG A N 1
ATOM 4099 C CA . ARG A 1 526 ? -6.543 -31.547 10.859 1 97.56 526 ARG A CA 1
ATOM 4100 C C . ARG A 1 526 ? -7.504 -31.984 11.961 1 97.56 526 ARG A C 1
ATOM 4102 O O . ARG A 1 526 ? -8.297 -32.906 11.773 1 97.56 526 ARG A O 1
ATOM 4109 N N . TYR A 1 527 ? -7.461 -31.391 13.055 1 97.88 527 TYR A N 1
ATOM 4110 C CA . TYR A 1 527 ? -8.312 -31.703 14.195 1 97.88 527 TYR A CA 1
ATOM 4111 C C . TYR A 1 527 ? -9.055 -30.469 14.688 1 97.88 527 TYR A C 1
ATOM 4113 O O . TYR A 1 527 ? -8.43 -29.453 15.016 1 97.88 527 TYR A O 1
ATOM 4121 N N . THR A 1 528 ? -10.305 -30.609 14.797 1 95.75 528 THR A N 1
ATOM 4122 C CA . THR A 1 528 ? -11.125 -29.516 15.32 1 95.75 528 THR A CA 1
ATOM 4123 C C . THR A 1 528 ? -11.281 -29.641 16.828 1 95.75 528 THR A C 1
ATOM 4125 O O . THR A 1 528 ? -11.992 -30.531 17.312 1 95.75 528 THR A O 1
ATOM 4128 N N . LEU A 1 529 ? -10.703 -28.781 17.531 1 94.31 529 LEU A N 1
ATOM 4129 C CA . LEU A 1 529 ? -10.734 -28.828 18.984 1 94.31 529 LEU A CA 1
ATOM 4130 C C . LEU A 1 529 ? -12.062 -28.312 19.516 1 94.31 529 LEU A C 1
ATOM 4132 O O . LEU A 1 529 ? -12.664 -28.922 20.406 1 94.31 529 LEU A O 1
ATOM 4136 N N . THR A 1 530 ? -12.422 -27.125 19 1 91.12 530 THR A N 1
ATOM 4137 C CA . THR A 1 530 ? -13.711 -26.5 19.312 1 91.12 530 THR A CA 1
ATOM 4138 C C . THR A 1 530 ? -14.258 -25.766 18.078 1 91.12 530 THR A C 1
ATOM 4140 O O . THR A 1 530 ? -13.586 -25.688 17.047 1 91.12 530 THR A O 1
ATOM 4143 N N . GLN A 1 531 ? -15.43 -25.375 18.281 1 88 531 GLN A N 1
ATOM 4144 C CA . GLN A 1 531 ? -16.062 -24.719 17.141 1 88 531 GLN A CA 1
ATOM 4145 C C . GLN A 1 531 ? -15.219 -23.531 16.672 1 88 531 GLN A C 1
ATOM 4147 O O . GLN A 1 531 ? -14.953 -22.609 17.438 1 88 531 GLN A O 1
ATOM 4152 N N . GLY A 1 532 ? -14.758 -23.703 15.461 1 90.38 532 GLY A N 1
ATOM 4153 C CA . GLY A 1 532 ? -14.016 -22.625 14.82 1 90.38 532 GLY A CA 1
ATOM 4154 C C . GLY A 1 532 ? -12.523 -22.703 15.07 1 90.38 532 GLY A C 1
ATOM 4155 O O . GLY A 1 532 ? -11.758 -21.891 14.547 1 90.38 532 GLY A O 1
ATOM 4156 N N . PHE A 1 533 ? -12.125 -23.562 15.922 1 95.5 533 PHE A N 1
ATOM 4157 C CA . PHE A 1 533 ? -10.711 -23.672 16.25 1 95.5 533 PHE A CA 1
ATOM 4158 C C . PHE A 1 533 ? -10.133 -24.984 15.727 1 95.5 533 PHE A C 1
ATOM 4160 O O . PHE A 1 533 ? -10.445 -26.047 16.25 1 95.5 533 PHE A O 1
ATOM 4167 N N . ASP A 1 534 ? -9.289 -24.875 14.844 1 96.94 534 ASP A N 1
ATOM 4168 C CA . ASP A 1 534 ? -8.672 -26.047 14.227 1 96.94 534 ASP A CA 1
ATOM 4169 C C . ASP A 1 534 ? -7.16 -26.047 14.445 1 96.94 534 ASP A C 1
ATOM 4171 O O . ASP A 1 534 ? -6.527 -24.984 14.445 1 96.94 534 ASP A O 1
ATOM 4175 N N . VAL A 1 535 ? -6.633 -27.234 14.625 1 97.88 535 VAL A N 1
ATOM 4176 C CA . VAL A 1 535 ? -5.191 -27.453 14.578 1 97.88 535 VAL A CA 1
ATOM 4177 C C . VAL A 1 535 ? -4.859 -28.438 13.453 1 97.88 535 VAL A C 1
ATOM 4179 O O . VAL A 1 535 ? -5.605 -29.391 13.211 1 97.88 535 VAL A O 1
ATOM 4182 N N . PHE A 1 536 ? -3.793 -28.172 12.797 1 97.25 536 PHE A N 1
ATOM 4183 C CA . PHE A 1 536 ? -3.469 -29.047 11.672 1 97.25 536 PHE A CA 1
ATOM 4184 C C . PHE A 1 536 ? -1.959 -29.188 11.516 1 97.25 536 PHE A C 1
ATOM 4186 O O . PHE A 1 536 ? -1.196 -28.359 12.031 1 97.25 536 PHE A O 1
ATOM 4193 N N . GLY A 1 537 ? -1.533 -30.172 10.82 1 98.12 537 GLY A N 1
ATOM 4194 C CA . GLY A 1 537 ? -0.142 -30.484 10.531 1 98.12 537 GLY A CA 1
ATOM 4195 C C . GLY A 1 537 ? 0.04 -31.281 9.258 1 98.12 537 GLY A C 1
ATOM 4196 O O . GLY A 1 537 ? -0.796 -32.125 8.914 1 98.12 537 GLY A O 1
ATOM 4197 N N . SER A 1 538 ? 1.094 -30.969 8.562 1 98.44 538 SER A N 1
ATOM 4198 C CA . SER A 1 538 ? 1.398 -31.688 7.328 1 98.44 538 SER A CA 1
ATOM 4199 C C . SER A 1 538 ? 2.891 -31.984 7.215 1 98.44 538 SER A C 1
ATOM 4201 O O . SER A 1 538 ? 3.711 -31.312 7.855 1 98.44 538 SER A O 1
ATOM 4203 N N . ALA A 1 539 ? 3.176 -33.031 6.527 1 98.75 539 ALA A N 1
ATOM 4204 C CA . ALA A 1 539 ? 4.523 -33.344 6.078 1 98.75 539 ALA A CA 1
ATOM 4205 C C . ALA A 1 539 ? 4.582 -33.469 4.555 1 98.75 539 ALA A C 1
ATOM 4207 O O . ALA A 1 539 ? 3.738 -34.125 3.947 1 98.75 539 ALA A O 1
ATO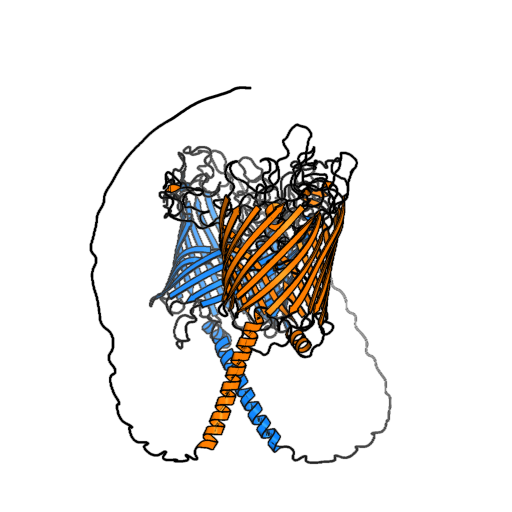M 4208 N N . ILE A 1 540 ? 5.527 -32.812 4.023 1 98.88 540 ILE A N 1
ATOM 4209 C CA . ILE A 1 540 ? 5.59 -32.781 2.566 1 98.88 540 ILE A CA 1
ATOM 4210 C C . ILE A 1 540 ? 6.953 -33.281 2.092 1 98.88 540 ILE A C 1
ATOM 4212 O O . ILE A 1 540 ? 7.988 -32.688 2.439 1 98.88 540 ILE A O 1
ATOM 4216 N N . TYR A 1 541 ? 6.926 -34.281 1.35 1 98.88 541 TYR A N 1
ATOM 4217 C CA . TYR A 1 541 ? 8.125 -34.719 0.657 1 98.88 541 TYR A CA 1
ATOM 4218 C C . TYR A 1 541 ? 8.109 -34.312 -0.805 1 98.88 541 TYR A C 1
ATOM 4220 O O . TYR A 1 541 ? 7.105 -34.469 -1.498 1 98.88 541 TYR A O 1
ATOM 4228 N N . SER A 1 542 ? 9.242 -33.75 -1.245 1 98.69 542 SER A N 1
ATOM 4229 C CA . SER A 1 542 ? 9.344 -33.312 -2.627 1 98.69 542 SER A CA 1
ATOM 4230 C C . SER A 1 542 ? 10.641 -33.75 -3.271 1 98.69 542 SER A C 1
ATOM 4232 O O . SER A 1 542 ? 11.695 -33.75 -2.629 1 98.69 542 SER A O 1
ATOM 4234 N N . GLN A 1 543 ? 10.562 -34.062 -4.535 1 98.25 543 GLN A N 1
ATOM 4235 C CA . GLN A 1 543 ? 11.734 -34.469 -5.301 1 98.25 543 GLN A CA 1
ATOM 4236 C C . GLN A 1 543 ? 11.609 -34.031 -6.762 1 98.25 543 GLN A C 1
ATOM 4238 O O . GLN A 1 543 ? 10.516 -34.062 -7.324 1 98.25 543 GLN A O 1
ATOM 4243 N N . ALA A 1 544 ? 12.695 -33.688 -7.336 1 98.56 544 ALA A N 1
ATOM 4244 C CA . ALA A 1 544 ? 12.727 -33.344 -8.75 1 98.56 544 ALA A CA 1
ATOM 4245 C C . ALA A 1 544 ? 12.578 -34.562 -9.633 1 98.56 544 ALA A C 1
ATOM 4247 O O . ALA A 1 544 ? 12.922 -35.688 -9.211 1 98.56 544 ALA A O 1
ATOM 4248 N N . ILE A 1 545 ? 12.031 -34.406 -10.766 1 98.31 545 ILE A N 1
ATOM 4249 C CA . ILE A 1 545 ? 11.938 -35.5 -11.727 1 98.31 545 ILE A CA 1
ATOM 4250 C C . ILE A 1 545 ? 13.32 -35.812 -12.289 1 98.31 545 ILE A C 1
ATOM 4252 O O . ILE A 1 545 ? 13.711 -36.969 -12.383 1 98.31 545 ILE A O 1
ATOM 4256 N N . TYR A 1 546 ? 14.07 -34.719 -12.594 1 97.88 546 TYR A N 1
ATOM 4257 C CA . TYR A 1 546 ? 15.406 -34.875 -13.141 1 97.88 546 TYR A CA 1
ATOM 4258 C C . TYR A 1 546 ? 16.453 -34.281 -12.211 1 97.88 546 TYR A C 1
ATOM 4260 O O . TYR A 1 546 ? 16.328 -33.125 -11.797 1 97.88 546 TYR A O 1
ATOM 4268 N N . PRO A 1 547 ? 17.531 -35 -11.953 1 96.75 547 PRO A N 1
ATOM 4269 C CA . PRO A 1 547 ? 18.578 -34.438 -11.102 1 96.75 547 PRO A CA 1
ATOM 4270 C C . PRO A 1 547 ? 19.328 -33.281 -11.75 1 96.75 547 PRO A C 1
ATOM 4272 O O . PRO A 1 547 ? 19.797 -32.375 -11.062 1 96.75 547 PRO A O 1
ATOM 4275 N N . GLN A 1 548 ? 19.375 -33.219 -13.086 1 95.81 548 GLN A N 1
ATOM 4276 C CA . GLN A 1 548 ? 20.109 -32.188 -13.812 1 95.81 548 GLN A CA 1
ATOM 4277 C C . GLN A 1 548 ? 19.484 -30.812 -13.609 1 95.81 548 GLN A C 1
ATOM 4279 O O . GLN A 1 548 ? 20.141 -29.797 -13.805 1 95.81 548 GLN A O 1
ATOM 4284 N N . SER A 1 549 ? 18.234 -30.797 -13.281 1 96.69 549 SER A N 1
ATOM 4285 C CA . SER A 1 549 ? 17.531 -29.531 -13.156 1 96.69 549 SER A CA 1
ATOM 4286 C C . SER A 1 549 ? 17.734 -28.922 -11.766 1 96.69 549 SER A C 1
ATOM 4288 O O . SER A 1 549 ? 17.422 -27.75 -11.547 1 96.69 549 SER A O 1
ATOM 4290 N N . THR A 1 550 ? 18.25 -29.641 -10.844 1 96.62 550 THR A N 1
ATOM 4291 C CA . THR A 1 550 ? 18.406 -29.156 -9.477 1 96.62 550 THR A CA 1
ATOM 4292 C C . THR A 1 550 ? 19.703 -28.375 -9.336 1 96.62 550 THR A C 1
ATOM 4294 O O . THR A 1 550 ? 20.609 -28.5 -10.164 1 96.62 550 THR A O 1
ATOM 4297 N N . PRO A 1 551 ? 19.812 -27.578 -8.305 1 94.5 551 PRO A N 1
ATOM 4298 C CA . PRO A 1 551 ? 21.062 -26.859 -8.078 1 94.5 551 PRO A CA 1
ATOM 4299 C C . PRO A 1 551 ? 22.266 -27.781 -7.953 1 94.5 551 PRO A C 1
ATOM 4301 O O . PRO A 1 551 ? 23.391 -27.406 -8.336 1 94.5 551 PRO A O 1
ATOM 4304 N N . SER A 1 552 ? 22.094 -29 -7.461 1 93.25 552 SER A N 1
ATOM 4305 C CA . SER A 1 552 ? 23.203 -29.938 -7.32 1 93.25 552 SER A CA 1
ATOM 4306 C C . SER A 1 552 ? 23.594 -30.547 -8.664 1 93.25 552 SER A C 1
ATOM 4308 O O . SER A 1 552 ? 24.734 -30.969 -8.852 1 93.25 552 SER A O 1
ATOM 4310 N N . PHE A 1 553 ? 22.688 -30.688 -9.516 1 94.88 553 PHE A N 1
ATOM 4311 C CA . PHE A 1 553 ? 22.844 -31.25 -10.859 1 94.88 553 PHE A CA 1
ATOM 4312 C C . PHE A 1 553 ? 22.938 -32.781 -10.805 1 94.88 553 PHE A C 1
ATOM 4314 O O . PHE A 1 553 ? 22.906 -33.438 -11.844 1 94.88 553 PHE A O 1
ATOM 4321 N N . THR A 1 554 ? 22.984 -33.375 -9.609 1 94.19 554 THR A N 1
ATOM 4322 C CA . THR A 1 554 ? 23.234 -34.812 -9.523 1 94.19 554 THR A CA 1
ATOM 4323 C C . THR A 1 554 ? 22.141 -35.5 -8.703 1 94.19 554 THR A C 1
ATOM 4325 O O . THR A 1 554 ? 21.953 -36.719 -8.805 1 94.19 554 THR A O 1
ATOM 4328 N N . ASP A 1 555 ? 21.484 -34.75 -7.883 1 95.62 555 ASP A N 1
ATOM 4329 C CA . ASP A 1 555 ? 20.562 -35.375 -6.945 1 95.62 555 ASP A CA 1
ATOM 4330 C C . ASP A 1 555 ? 19.125 -34.906 -7.18 1 95.62 555 ASP A C 1
ATOM 4332 O O . ASP A 1 555 ? 18.906 -33.781 -7.578 1 95.62 555 ASP A O 1
ATOM 4336 N N . ARG A 1 556 ? 18.141 -35.781 -6.797 1 97.62 556 ARG A N 1
ATOM 4337 C CA . ARG A 1 556 ? 16.734 -35.5 -7.086 1 97.62 556 ARG A CA 1
ATOM 4338 C C . ARG A 1 556 ? 16.016 -34.969 -5.848 1 97.62 556 ARG A C 1
ATOM 4340 O O . ARG A 1 556 ? 15.188 -34.062 -5.941 1 97.62 556 ARG A O 1
ATOM 4347 N N . PRO A 1 557 ? 16.297 -35.531 -4.652 1 98.44 557 PRO A N 1
ATOM 4348 C CA . PRO A 1 557 ? 15.492 -35.125 -3.492 1 98.44 557 PRO A CA 1
ATOM 4349 C C . PRO A 1 557 ? 15.656 -33.656 -3.141 1 98.44 557 PRO A C 1
ATOM 4351 O O . PRO A 1 557 ? 16.781 -33.188 -2.967 1 98.44 557 PRO A O 1
ATOM 4354 N N . LEU A 1 558 ? 14.602 -32.938 -3.027 1 98.5 558 LEU A N 1
ATOM 4355 C CA . LEU A 1 558 ? 14.648 -31.5 -2.797 1 98.5 558 LEU A CA 1
ATOM 4356 C C . LEU A 1 558 ? 14.5 -31.188 -1.313 1 98.5 558 LEU A C 1
ATOM 4358 O O . LEU A 1 558 ? 15.281 -30.406 -0.761 1 98.5 558 LEU A O 1
ATOM 4362 N N . GLY A 1 559 ? 13.398 -31.812 -0.686 1 98.56 559 GLY A N 1
ATOM 4363 C CA . GLY A 1 559 ? 13.273 -31.469 0.72 1 98.56 559 GLY A CA 1
ATOM 4364 C C . GLY A 1 559 ? 12.102 -32.156 1.4 1 98.56 559 GLY A C 1
ATOM 4365 O O . GLY A 1 559 ? 11.25 -32.75 0.735 1 98.56 559 GLY A O 1
ATOM 4366 N N . LEU A 1 560 ? 12.18 -32.188 2.68 1 98.75 560 LEU A N 1
ATOM 4367 C CA . LEU A 1 560 ? 11.086 -32.531 3.578 1 98.75 560 LEU A CA 1
ATOM 4368 C C . LEU A 1 560 ? 10.633 -31.312 4.371 1 98.75 560 LEU A C 1
ATOM 4370 O O . LEU A 1 560 ? 11.43 -30.703 5.078 1 98.75 560 LEU A O 1
ATOM 4374 N N . GLU A 1 561 ? 9.391 -30.938 4.203 1 98.88 561 GLU A N 1
ATOM 4375 C CA . GLU A 1 561 ? 8.859 -29.781 4.91 1 98.88 561 GLU A CA 1
ATOM 4376 C C . GLU A 1 561 ? 7.738 -30.188 5.867 1 98.88 561 GLU A C 1
ATOM 4378 O O . GLU A 1 561 ? 6.906 -31.031 5.539 1 98.88 561 GLU A O 1
ATOM 4383 N N . THR A 1 562 ? 7.773 -29.688 6.996 1 98.75 562 THR A N 1
ATOM 4384 C CA . THR A 1 562 ? 6.691 -29.875 7.961 1 98.75 562 THR A CA 1
ATOM 4385 C C . THR A 1 562 ? 5.984 -28.547 8.242 1 98.75 562 THR A C 1
ATOM 4387 O O . THR A 1 562 ? 6.629 -27.516 8.383 1 98.75 562 THR A O 1
ATOM 4390 N N . ASN A 1 563 ? 4.73 -28.594 8.234 1 98.44 563 ASN A N 1
ATOM 4391 C CA . ASN A 1 563 ? 3.891 -27.438 8.539 1 98.44 563 ASN A CA 1
ATOM 4392 C C . ASN A 1 563 ? 2.969 -27.719 9.719 1 98.44 563 ASN A C 1
ATOM 4394 O O . ASN A 1 563 ? 2.27 -28.734 9.75 1 98.44 563 ASN A O 1
ATOM 4398 N N . LEU A 1 564 ? 3.041 -26.906 10.664 1 98.5 564 LEU A N 1
ATOM 4399 C CA . LEU A 1 564 ? 2.137 -26.938 11.805 1 98.5 564 LEU A CA 1
ATOM 4400 C C . LEU A 1 564 ? 1.387 -25.609 11.945 1 98.5 564 LEU A C 1
ATOM 4402 O O . LEU A 1 564 ? 1.969 -24.547 11.758 1 98.5 564 LEU A O 1
ATOM 4406 N N . GLY A 1 565 ? 0.068 -25.766 12.195 1 98 565 GLY A N 1
ATOM 4407 C CA . GLY A 1 565 ? -0.667 -24.516 12.289 1 98 565 GLY A CA 1
ATOM 4408 C C . GLY A 1 565 ? -1.934 -24.625 13.117 1 98 565 GLY A C 1
ATOM 4409 O O . GLY A 1 565 ? -2.33 -25.719 13.508 1 98 565 GLY A O 1
ATOM 4410 N N . ALA A 1 566 ? -2.432 -23.5 13.477 1 98.19 566 ALA A N 1
ATOM 4411 C CA . ALA A 1 566 ? -3.711 -23.344 14.164 1 98.19 566 ALA A CA 1
ATOM 4412 C C . ALA A 1 566 ? -4.523 -22.203 13.555 1 98.19 566 ALA A C 1
ATOM 4414 O O . ALA A 1 566 ? -3.961 -21.188 13.133 1 98.19 566 ALA A O 1
ATOM 4415 N N . LYS A 1 567 ? -5.773 -22.391 13.516 1 96.94 567 LYS A N 1
ATOM 4416 C CA . LYS A 1 567 ? -6.68 -21.406 12.945 1 96.94 567 LYS A CA 1
ATOM 4417 C C . LYS A 1 567 ? -7.922 -21.234 13.812 1 96.94 567 LYS A C 1
ATOM 4419 O O . LYS A 1 567 ? -8.492 -22.203 14.297 1 96.94 567 LYS A O 1
ATOM 4424 N N . TYR A 1 568 ? -8.273 -20.047 14.07 1 96.31 568 TYR A N 1
ATOM 4425 C CA . TYR A 1 568 ? -9.492 -19.672 14.773 1 96.31 568 TYR A CA 1
ATOM 4426 C C . TYR A 1 568 ? -10.375 -18.797 13.898 1 96.31 568 TYR A C 1
ATOM 4428 O O . TYR A 1 568 ? -9.93 -17.766 13.391 1 96.31 568 TYR A O 1
ATOM 4436 N N . GLU A 1 569 ? -11.555 -19.172 13.703 1 92.94 569 GLU A N 1
ATOM 4437 C CA . GLU A 1 569 ? -12.516 -18.422 12.898 1 92.94 569 GLU A CA 1
ATOM 4438 C C . GLU A 1 569 ? -13.844 -18.266 13.633 1 92.94 569 GLU A C 1
ATOM 4440 O O . GLU A 1 569 ? -14.383 -19.234 14.164 1 92.94 569 GLU A O 1
ATOM 4445 N N . THR A 1 570 ? -14.344 -17.047 13.586 1 90.38 570 THR A N 1
ATOM 4446 C CA . THR A 1 570 ? -15.641 -16.797 14.203 1 90.38 570 THR A CA 1
ATOM 4447 C C . THR A 1 570 ? -16.75 -16.719 13.148 1 90.38 570 THR A C 1
ATOM 4449 O O . THR A 1 570 ? -16.453 -16.578 11.961 1 90.38 570 THR A O 1
ATOM 4452 N N . GLU A 1 571 ? -17.938 -16.797 13.648 1 86.44 571 GLU A N 1
ATOM 4453 C CA . GLU A 1 571 ? -19.094 -16.766 12.75 1 86.44 571 GLU A CA 1
ATOM 4454 C C . GLU A 1 571 ? -19.266 -15.375 12.125 1 86.44 571 GLU A C 1
ATOM 4456 O O . GLU A 1 571 ? -19.781 -15.242 11.023 1 86.44 571 GLU A O 1
ATOM 4461 N N . ASP A 1 572 ? -18.703 -14.469 12.82 1 85.25 572 ASP A N 1
ATOM 4462 C CA . ASP A 1 572 ? -18.891 -13.102 12.336 1 85.25 572 ASP A CA 1
ATOM 4463 C C . ASP A 1 572 ? -17.781 -12.703 11.367 1 85.25 572 ASP A C 1
ATOM 4465 O O . ASP A 1 572 ? -17.719 -11.555 10.93 1 85.25 572 ASP A O 1
ATOM 4469 N N . GLY A 1 573 ? -16.875 -13.578 11.141 1 88.81 573 GLY A N 1
ATOM 4470 C CA . GLY A 1 573 ? -15.945 -13.336 10.039 1 88.81 573 GLY A CA 1
ATOM 4471 C C . GLY A 1 573 ? -14.531 -13.062 10.508 1 88.81 573 GLY A C 1
ATOM 4472 O O . GLY A 1 573 ? -13.617 -12.922 9.688 1 88.81 573 GLY A O 1
ATOM 4473 N N . PHE A 1 574 ? -14.328 -13.031 11.797 1 93.5 574 PHE A N 1
ATOM 4474 C CA . PHE A 1 574 ? -12.961 -12.852 12.289 1 93.5 574 PHE A CA 1
ATOM 4475 C C . PHE A 1 574 ? -12.156 -14.125 12.109 1 93.5 574 PHE A C 1
ATOM 4477 O O . PHE A 1 574 ? -12.664 -15.227 12.344 1 93.5 574 PHE A O 1
ATOM 4484 N N . ILE A 1 575 ? -10.93 -13.922 11.68 1 96.12 575 ILE A N 1
ATOM 4485 C CA . ILE A 1 575 ? -10.055 -15.062 11.453 1 96.12 575 ILE A CA 1
ATOM 4486 C C . ILE A 1 575 ? -8.68 -14.781 12.047 1 96.12 575 ILE A C 1
ATOM 4488 O O . ILE A 1 575 ? -8.117 -13.703 11.852 1 96.12 575 ILE A O 1
ATOM 4492 N N . ALA A 1 576 ? -8.133 -15.672 12.805 1 96.94 576 ALA A N 1
ATOM 4493 C CA . ALA A 1 576 ? -6.754 -15.672 13.281 1 96.94 576 ALA A CA 1
ATOM 4494 C C . ALA A 1 576 ? -6.066 -17 12.969 1 96.94 576 ALA A C 1
ATOM 4496 O O . ALA A 1 576 ? -6.625 -18.078 13.219 1 96.94 576 ALA A O 1
ATOM 4497 N N . ARG A 1 577 ? -4.938 -16.922 12.383 1 97.62 577 ARG A N 1
ATOM 4498 C CA . ARG A 1 577 ? -4.215 -18.125 11.969 1 97.62 577 ARG A CA 1
ATOM 4499 C C . ARG A 1 577 ? -2.719 -17.984 12.234 1 97.62 577 ARG A C 1
ATOM 4501 O O . ARG A 1 577 ? -2.164 -16.891 12.109 1 97.62 577 ARG A O 1
ATOM 4508 N N . VAL A 1 578 ? -2.035 -19.062 12.641 1 98.12 578 VAL A N 1
ATOM 4509 C CA . VAL A 1 578 ? -0.583 -19.094 12.797 1 98.12 578 VAL A CA 1
ATOM 4510 C C . VAL A 1 578 ? -0.035 -20.391 12.203 1 98.12 578 VAL A C 1
ATOM 4512 O O . VAL A 1 578 ? -0.628 -21.453 12.367 1 98.12 578 VAL A O 1
ATOM 4515 N N . ASP A 1 579 ? 0.972 -20.281 11.461 1 98.06 579 ASP A N 1
ATOM 4516 C CA . ASP A 1 579 ? 1.646 -21.422 10.836 1 98.06 579 ASP A CA 1
ATOM 4517 C C . ASP A 1 579 ? 3.137 -21.422 11.172 1 98.06 579 ASP A C 1
ATOM 4519 O O . ASP A 1 579 ? 3.793 -20.375 11.109 1 98.06 579 ASP A O 1
ATOM 4523 N N . TRP A 1 580 ? 3.676 -22.516 11.562 1 98.75 580 TRP A N 1
ATOM 4524 C CA . TRP A 1 580 ? 5.105 -22.75 11.703 1 98.75 580 TRP A CA 1
ATOM 4525 C C . TRP A 1 580 ? 5.57 -23.859 10.766 1 98.75 580 TRP A C 1
ATOM 4527 O O . TRP A 1 580 ? 5.086 -25 10.844 1 98.75 580 TRP A O 1
ATOM 4537 N N . SER A 1 581 ? 6.453 -23.516 9.898 1 98.75 581 SER A N 1
ATOM 4538 C CA . SER A 1 581 ? 6.934 -24.469 8.898 1 98.75 581 SER A CA 1
ATOM 4539 C C . SER A 1 581 ? 8.445 -24.641 8.984 1 98.75 581 SER A C 1
ATOM 4541 O O . SER A 1 581 ? 9.172 -23.672 9.234 1 98.75 581 SER A O 1
ATOM 4543 N N . VAL A 1 582 ? 8.891 -25.844 8.758 1 98.81 582 VAL A N 1
ATOM 4544 C CA . VAL A 1 582 ? 10.312 -26.172 8.75 1 98.81 582 VAL A CA 1
ATOM 4545 C C . VAL A 1 582 ? 10.656 -26.969 7.492 1 98.81 582 VAL A C 1
ATOM 4547 O O . VAL A 1 582 ? 10.023 -27.984 7.199 1 98.81 582 VAL A O 1
ATOM 4550 N N . LEU A 1 583 ? 11.633 -26.484 6.805 1 98.81 583 LEU A N 1
ATOM 4551 C CA . LEU A 1 583 ? 12.125 -27.203 5.633 1 98.81 583 LEU A CA 1
ATOM 4552 C C . LEU A 1 583 ? 13.477 -27.859 5.922 1 98.81 583 LEU A C 1
ATOM 4554 O O . LEU A 1 583 ? 14.438 -27.156 6.27 1 98.81 583 LEU A O 1
ATOM 4558 N N . PHE A 1 584 ? 13.57 -29.125 5.844 1 98.62 584 PHE A N 1
ATOM 4559 C CA . PHE A 1 584 ? 14.82 -29.875 5.812 1 98.62 584 PHE A CA 1
ATOM 4560 C C . PHE A 1 584 ? 15.289 -30.094 4.379 1 98.62 584 PHE A C 1
ATOM 4562 O O . PHE A 1 584 ? 14.836 -31.016 3.709 1 98.62 584 PHE A O 1
ATOM 4569 N N . PRO A 1 585 ? 16.188 -29.156 3.92 1 98.12 585 PRO A N 1
ATOM 4570 C CA . PRO A 1 585 ? 16.656 -29.312 2.539 1 98.12 585 PRO A CA 1
ATOM 4571 C C . PRO A 1 585 ? 17.438 -30.609 2.328 1 98.12 585 PRO A C 1
ATOM 4573 O O . PRO A 1 585 ? 18.188 -31.047 3.217 1 98.12 585 PRO A O 1
ATOM 4576 N N . LEU A 1 586 ? 17.297 -31.203 1.184 1 97.81 586 LEU A N 1
ATOM 4577 C CA . LEU A 1 586 ? 17.984 -32.469 0.863 1 97.81 586 LEU A CA 1
ATOM 4578 C C . LEU A 1 586 ? 19.016 -32.25 -0.249 1 97.81 586 LEU A C 1
ATOM 4580 O O . LEU A 1 586 ? 19.328 -31.094 -0.593 1 97.81 586 LEU A O 1
ATOM 4584 N N . SER A 1 587 ? 19.562 -33.281 -0.754 1 95.81 587 SER A N 1
ATOM 4585 C CA . SER A 1 587 ? 20.766 -33.219 -1.575 1 95.81 587 SER A CA 1
ATOM 4586 C C . SER A 1 587 ? 20.5 -32.531 -2.908 1 95.81 587 SER A C 1
ATOM 4588 O O . SER A 1 587 ? 21.422 -32 -3.525 1 95.81 587 SER A O 1
ATOM 4590 N N . GLY A 1 588 ? 19.312 -32.5 -3.371 1 96.62 588 GLY A N 1
ATOM 4591 C CA . GLY A 1 588 ? 19 -31.812 -4.617 1 96.62 588 GLY A CA 1
ATOM 4592 C C . GLY A 1 588 ? 19.25 -30.328 -4.555 1 96.62 588 GLY A C 1
ATOM 4593 O O . GLY A 1 588 ? 19.516 -29.688 -5.578 1 96.62 588 GLY A O 1
ATOM 4594 N N . LEU A 1 589 ? 19.188 -29.75 -3.371 1 96.75 589 LEU A N 1
ATOM 4595 C CA . LEU A 1 589 ? 19.328 -28.297 -3.215 1 96.75 589 LEU A CA 1
ATOM 4596 C C . LEU A 1 589 ? 20.781 -27.922 -2.941 1 96.75 589 LEU A C 1
ATOM 4598 O O . LEU A 1 589 ? 21.109 -26.734 -2.818 1 96.75 589 LEU A O 1
ATOM 4602 N N . GLN A 1 590 ? 21.625 -28.875 -2.873 1 94.06 590 GLN A N 1
ATOM 4603 C CA . GLN A 1 590 ? 23.047 -28.594 -2.676 1 94.06 590 GLN A CA 1
ATOM 4604 C C . GLN A 1 590 ? 23.625 -27.844 -3.873 1 94.06 590 GLN A C 1
ATOM 4606 O O . GLN A 1 590 ? 23.156 -28 -5 1 94.06 590 GLN A O 1
ATOM 4611 N N . ASP A 1 591 ? 24.625 -27.031 -3.557 1 91.88 591 ASP A N 1
ATOM 4612 C CA . ASP A 1 591 ? 25.281 -26.297 -4.633 1 91.88 591 ASP A CA 1
ATOM 4613 C C . ASP A 1 591 ? 26.047 -27.234 -5.547 1 91.88 591 ASP A C 1
ATOM 4615 O O . ASP A 1 591 ? 26.562 -28.266 -5.098 1 91.88 591 ASP A O 1
ATOM 4619 N N . TYR A 1 592 ? 26.125 -26.719 -6.715 1 89.38 592 TYR A N 1
ATOM 4620 C CA . TYR A 1 592 ? 26.875 -27.469 -7.707 1 89.38 592 TYR A CA 1
ATOM 4621 C C . TYR A 1 592 ? 28.375 -27.422 -7.395 1 89.38 592 TYR A C 1
ATOM 4623 O O . TYR A 1 592 ? 28.922 -26.359 -7.148 1 89.38 592 TYR A O 1
ATOM 4631 N N . ASN A 1 593 ? 28.938 -28.578 -7.363 1 79.5 593 ASN A N 1
ATOM 4632 C CA . ASN A 1 593 ? 30.375 -28.688 -7.125 1 79.5 593 ASN A CA 1
ATOM 4633 C C . ASN A 1 593 ? 31.172 -28.469 -8.406 1 79.5 593 ASN A C 1
ATOM 4635 O O . ASN A 1 593 ? 31.25 -29.375 -9.258 1 79.5 593 ASN A O 1
ATOM 4639 N N . THR A 1 594 ? 31.672 -27.203 -8.648 1 70.75 594 THR A N 1
ATOM 4640 C CA . THR A 1 594 ? 32.375 -26.891 -9.875 1 70.75 594 THR A CA 1
ATOM 4641 C C . THR A 1 594 ? 33.812 -27.438 -9.828 1 70.75 594 THR A C 1
ATOM 4643 O O . THR A 1 594 ? 34.531 -27.344 -10.812 1 70.75 594 THR A O 1
ATOM 4646 N N . GLY A 1 595 ? 34.156 -28.094 -8.852 1 62.53 595 GLY A N 1
ATOM 4647 C CA . GLY A 1 595 ? 35.562 -28.5 -8.688 1 62.53 595 GLY A CA 1
ATOM 4648 C C . GLY A 1 595 ? 36.469 -27.359 -8.227 1 62.53 595 GLY A C 1
ATOM 4649 O O . GLY A 1 595 ? 37.625 -27.578 -7.906 1 62.53 595 GLY A O 1
ATOM 4650 N N . THR A 1 596 ? 36 -26.078 -8.5 1 54.28 596 THR A N 1
ATOM 4651 C CA . THR A 1 596 ? 36.875 -24.938 -8.297 1 54.28 596 THR A CA 1
ATOM 4652 C C . THR A 1 596 ? 36.969 -24.578 -6.816 1 54.28 596 THR A C 1
ATOM 4654 O O . THR A 1 596 ? 37.375 -23.453 -6.465 1 54.28 596 THR A O 1
ATOM 4657 N N . GLY A 1 597 ? 36.875 -25.5 -5.906 1 54.78 597 GLY A N 1
ATOM 4658 C CA . GLY A 1 597 ? 37.156 -25.219 -4.508 1 54.78 597 GLY A CA 1
ATOM 4659 C C . GLY A 1 597 ? 36 -24.594 -3.766 1 54.78 597 GLY A C 1
ATOM 4660 O O . GLY A 1 597 ? 36.156 -24.156 -2.621 1 54.78 597 GLY A O 1
ATOM 4661 N N . LEU A 1 598 ? 35.062 -24.203 -4.434 1 55.47 598 LEU A N 1
ATOM 4662 C CA . LEU A 1 598 ? 34 -23.609 -3.631 1 55.47 598 LEU A CA 1
ATOM 4663 C C . LEU A 1 598 ? 33.438 -24.625 -2.637 1 55.47 598 LEU A C 1
ATOM 4665 O O . LEU A 1 598 ? 33.156 -25.766 -3 1 55.47 598 LEU A O 1
ATOM 4669 N N . GLN A 1 599 ? 33.781 -24.438 -1.402 1 56.91 599 GLN A N 1
ATOM 4670 C CA . GLN A 1 599 ? 33.375 -25.281 -0.285 1 56.91 599 GLN A CA 1
ATOM 4671 C C . GLN A 1 599 ? 31.859 -25.516 -0.283 1 56.91 599 GLN A C 1
ATOM 4673 O O . GLN A 1 599 ? 31.078 -24.562 -0.37 1 56.91 599 GLN A O 1
ATOM 4678 N N . ILE A 1 600 ? 31.453 -26.734 -0.669 1 63.84 600 ILE A N 1
ATOM 4679 C CA . ILE A 1 600 ? 30.062 -27.156 -0.501 1 63.84 600 ILE A CA 1
ATOM 4680 C C . ILE A 1 600 ? 29.672 -27.031 0.968 1 63.84 600 ILE A C 1
ATOM 4682 O O . ILE A 1 600 ? 30.234 -27.703 1.83 1 63.84 600 ILE A O 1
ATOM 4686 N N . THR A 1 601 ? 28.859 -26.047 1.204 1 76.31 601 THR A N 1
ATOM 4687 C CA . THR A 1 601 ? 28.391 -25.828 2.568 1 76.31 601 THR A CA 1
ATOM 4688 C C . THR A 1 601 ? 27.203 -26.734 2.887 1 76.31 601 THR A C 1
ATOM 4690 O O . THR A 1 601 ? 26.453 -27.125 1.991 1 76.31 601 THR A O 1
ATOM 4693 N N . GLU A 1 602 ? 27.266 -27.219 4.094 1 88.56 602 GLU A N 1
ATOM 4694 C CA . GLU A 1 602 ? 26.141 -28.031 4.57 1 88.56 602 GLU A CA 1
ATOM 4695 C C . GLU A 1 602 ? 24.859 -27.203 4.617 1 88.56 602 GLU A C 1
ATOM 4697 O O . GLU A 1 602 ? 24.859 -26.062 5.09 1 88.56 602 GLU A O 1
ATOM 4702 N N . LEU A 1 603 ? 23.906 -27.812 4.023 1 95.44 603 LEU A N 1
ATOM 4703 C CA . LEU A 1 603 ? 22.625 -27.125 4 1 95.44 603 LEU A CA 1
ATOM 4704 C C . LEU A 1 603 ? 22.047 -27 5.406 1 95.44 603 LEU A C 1
ATOM 4706 O O . LEU A 1 603 ? 22.219 -27.891 6.238 1 95.44 603 LEU A O 1
ATOM 4710 N N . LYS A 1 604 ? 21.406 -25.906 5.609 1 95.56 604 LYS A N 1
ATOM 4711 C CA . LYS A 1 604 ? 20.797 -25.641 6.906 1 95.56 604 LYS A CA 1
ATOM 4712 C C . LYS A 1 604 ? 19.266 -25.641 6.801 1 95.56 604 LYS A C 1
ATOM 4714 O O . LYS A 1 604 ? 18.719 -25.312 5.75 1 95.56 604 LYS A O 1
ATOM 4719 N N . THR A 1 605 ? 18.656 -25.938 7.902 1 97.81 605 THR A N 1
ATOM 4720 C CA . THR A 1 605 ? 17.203 -25.984 7.98 1 97.81 605 THR A CA 1
ATOM 4721 C C . THR A 1 605 ? 16.609 -24.578 7.984 1 97.81 605 THR A C 1
ATOM 4723 O O . THR A 1 605 ? 17.109 -23.688 8.68 1 97.81 605 THR A O 1
ATOM 4726 N N . ALA A 1 606 ? 15.57 -24.422 7.176 1 97.75 606 ALA A N 1
ATOM 4727 C CA . ALA A 1 606 ? 14.875 -23.141 7.113 1 97.75 606 ALA A CA 1
ATOM 4728 C C . ALA A 1 606 ? 13.57 -23.188 7.906 1 97.75 606 ALA A C 1
ATOM 4730 O O . ALA A 1 606 ? 12.867 -24.203 7.898 1 97.75 606 ALA A O 1
ATOM 4731 N N . HIS A 1 607 ? 13.219 -22.109 8.562 1 98.19 607 HIS A N 1
ATOM 4732 C CA . HIS A 1 607 ? 11.984 -21.984 9.32 1 98.19 607 HIS A CA 1
ATOM 4733 C C . HIS A 1 607 ? 11.172 -20.781 8.836 1 98.19 607 HIS A C 1
ATOM 4735 O O . HIS A 1 607 ? 11.734 -19.734 8.523 1 98.19 607 HIS A O 1
ATOM 4741 N N . ALA A 1 608 ? 9.883 -20.922 8.812 1 98.12 608 ALA A N 1
ATOM 4742 C CA . ALA A 1 608 ? 8.969 -19.828 8.539 1 98.12 608 ALA A CA 1
ATOM 4743 C C . ALA A 1 608 ? 7.82 -19.797 9.555 1 98.12 608 ALA A C 1
ATOM 4745 O O . ALA A 1 608 ? 7.242 -20.844 9.867 1 98.12 608 ALA A O 1
ATOM 4746 N N . VAL A 1 609 ? 7.582 -18.719 10.117 1 98.44 609 VAL A N 1
ATOM 4747 C CA . VAL A 1 609 ? 6.395 -18.484 10.938 1 98.44 609 VAL A CA 1
ATOM 4748 C C . VAL A 1 609 ? 5.52 -17.406 10.297 1 98.44 609 VAL A C 1
ATOM 4750 O O . VAL A 1 609 ? 5.988 -16.312 10.016 1 98.44 609 VAL A O 1
ATOM 4753 N N . ARG A 1 610 ? 4.285 -17.75 10.039 1 97.75 610 ARG A N 1
ATOM 4754 C CA . ARG A 1 610 ? 3.352 -16.812 9.422 1 97.75 610 ARG A CA 1
ATOM 4755 C C . ARG A 1 610 ? 2.082 -16.672 10.258 1 97.75 610 ARG A C 1
ATOM 4757 O O . ARG A 1 610 ? 1.507 -17.672 10.688 1 97.75 610 ARG A O 1
ATOM 4764 N N . GLY A 1 611 ? 1.753 -15.453 10.523 1 97.69 611 GLY A N 1
ATOM 4765 C CA . GLY A 1 611 ? 0.466 -15.148 11.133 1 97.69 611 GLY A CA 1
ATOM 4766 C C . GLY A 1 611 ? -0.505 -14.484 10.18 1 97.69 611 GLY A C 1
ATOM 4767 O O . GLY A 1 611 ? -0.097 -13.945 9.148 1 97.69 611 GLY A O 1
ATOM 4768 N N . THR A 1 612 ? -1.798 -14.672 10.469 1 97.62 612 THR A N 1
ATOM 4769 C CA . THR A 1 612 ? -2.832 -13.961 9.719 1 97.62 612 THR A CA 1
ATOM 4770 C C . THR A 1 612 ? -3.965 -13.523 10.641 1 97.62 612 THR A C 1
ATOM 4772 O O . THR A 1 612 ? -4.496 -14.336 11.406 1 97.62 612 THR A O 1
ATOM 4775 N N . ILE A 1 613 ? -4.211 -12.32 10.633 1 97.12 613 ILE A N 1
ATOM 4776 C CA . ILE A 1 613 ? -5.43 -11.797 11.234 1 97.12 613 ILE A CA 1
ATOM 4777 C C . ILE A 1 613 ? -6.305 -11.156 10.156 1 97.12 613 ILE A C 1
ATOM 4779 O O . ILE A 1 613 ? -5.832 -10.336 9.375 1 97.12 613 ILE A O 1
ATOM 4783 N N . GLY A 1 614 ? -7.523 -11.617 10.078 1 96 614 GLY A N 1
ATOM 4784 C CA . GLY A 1 614 ? -8.359 -11.117 9 1 96 614 GLY A CA 1
ATOM 4785 C C . GLY A 1 614 ? -9.828 -11.031 9.375 1 96 614 GLY A C 1
ATOM 4786 O O . GLY A 1 614 ? -10.242 -11.562 10.406 1 96 614 GLY A O 1
ATOM 4787 N N . ILE A 1 615 ? -10.555 -10.203 8.656 1 96.19 615 ILE A N 1
ATOM 4788 C CA . ILE A 1 615 ? -12 -10.023 8.766 1 96.19 615 ILE A CA 1
ATOM 4789 C C . ILE A 1 615 ? -12.648 -10.266 7.406 1 96.19 615 ILE A C 1
ATOM 4791 O O . ILE A 1 615 ? -12.375 -9.547 6.441 1 96.19 615 ILE A O 1
ATOM 4795 N N . ARG A 1 616 ? -13.516 -11.211 7.426 1 94.75 616 ARG A N 1
ATOM 4796 C CA . ARG A 1 616 ? -14.273 -11.492 6.211 1 94.75 616 ARG A CA 1
ATOM 4797 C C . ARG A 1 616 ? -15.688 -10.914 6.297 1 94.75 616 ARG A C 1
ATOM 4799 O O . ARG A 1 616 ? -16.312 -10.953 7.359 1 94.75 616 ARG A O 1
ATOM 4806 N N . PHE A 1 617 ? -16.203 -10.445 5.168 1 92.12 617 PHE A N 1
ATOM 4807 C CA . PHE A 1 617 ? -17.562 -9.922 5.137 1 92.12 617 PHE A CA 1
ATOM 4808 C C . PHE A 1 617 ? -18.219 -10.156 3.779 1 92.12 617 PHE A C 1
ATOM 4810 O O . PHE A 1 617 ? -17.516 -10.383 2.787 1 92.12 617 PHE A O 1
ATOM 4817 N N . MET B 1 1 ? 28.812 46.844 -17.844 1 18.45 1 MET B N 1
ATOM 4818 C CA . MET B 1 1 ? 28.547 48.281 -17.812 1 18.45 1 MET B CA 1
ATOM 4819 C C . MET B 1 1 ? 27.125 48.594 -18.281 1 18.45 1 MET B C 1
ATOM 4821 O O . MET B 1 1 ? 26.422 49.375 -17.656 1 18.45 1 MET B O 1
ATOM 4825 N N . SER B 1 2 ? 26.75 48.5 -19.656 1 15.8 2 SER B N 1
ATOM 4826 C CA . SER B 1 2 ? 26.188 49.469 -20.562 1 15.8 2 SER B CA 1
ATOM 4827 C C . SER B 1 2 ? 24.672 49.562 -20.406 1 15.8 2 SER B C 1
ATOM 4829 O O . SER B 1 2 ? 24.031 48.625 -19.938 1 15.8 2 SER B O 1
ATOM 4831 N N . SER B 1 3 ? 23.953 50.5 -21.25 1 17.11 3 SER B N 1
ATOM 4832 C CA . SER B 1 3 ? 23.078 51.656 -21.484 1 17.11 3 SER B CA 1
ATOM 4833 C C . SER B 1 3 ? 21.641 51.219 -21.719 1 17.11 3 SER B C 1
ATOM 4835 O O . SER B 1 3 ? 21.312 50.031 -21.609 1 17.11 3 SER B O 1
ATOM 4837 N N . ASN B 1 4 ? 20.891 51.688 -22.875 1 16.03 4 ASN B N 1
ATOM 4838 C CA . ASN B 1 4 ? 19.984 52.75 -23.281 1 16.03 4 ASN B CA 1
ATOM 4839 C C . ASN B 1 4 ? 18.547 52.25 -23.453 1 16.03 4 ASN B C 1
ATOM 4841 O O . ASN B 1 4 ? 17.609 52.812 -22.906 1 16.03 4 ASN B O 1
ATOM 4845 N N . ALA B 1 5 ? 17.734 52.219 -24.766 1 14.49 5 ALA B N 1
ATOM 4846 C CA . ALA B 1 5 ? 16.844 53.031 -25.578 1 14.49 5 ALA B CA 1
ATOM 4847 C C . ALA B 1 5 ? 15.469 52.375 -25.703 1 14.49 5 ALA B C 1
ATOM 4849 O O . ALA B 1 5 ? 14.445 53.062 -25.547 1 14.49 5 ALA B O 1
ATOM 4850 N N . LEU B 1 6 ? 14.969 51.594 -26.656 1 15.16 6 LEU B N 1
ATOM 4851 C CA . LEU B 1 6 ? 14.008 52 -27.672 1 15.16 6 LEU B CA 1
ATOM 4852 C C . LEU B 1 6 ? 12.594 52.031 -27.094 1 15.16 6 LEU B C 1
ATOM 4854 O O . LEU B 1 6 ? 12.281 51.281 -26.172 1 15.16 6 LEU B O 1
ATOM 4858 N N . LEU B 1 7 ? 11.297 52.406 -28.016 1 15.01 7 LEU B N 1
ATOM 4859 C CA . LEU B 1 7 ? 10.344 53.312 -28.625 1 15.01 7 LEU B CA 1
ATOM 4860 C C . LEU B 1 7 ? 8.922 53.031 -28.172 1 15.01 7 LEU B C 1
ATOM 4862 O O . LEU B 1 7 ? 8.641 51.906 -27.703 1 15.01 7 LEU B O 1
ATOM 4866 N N . ALA B 1 8 ? 7.684 53.406 -29.078 1 14.97 8 ALA B N 1
ATOM 4867 C CA . ALA B 1 8 ? 6.719 54.406 -29.484 1 14.97 8 ALA B CA 1
ATOM 4868 C C . ALA B 1 8 ? 5.289 53.938 -29.234 1 14.97 8 ALA B C 1
ATOM 4870 O O . ALA B 1 8 ? 4.508 54.656 -28.578 1 14.97 8 ALA B O 1
ATOM 4871 N N . ALA B 1 9 ? 4.176 53.906 -30.391 1 14.2 9 ALA B N 1
ATOM 4872 C CA . ALA B 1 9 ? 3.117 54.75 -30.938 1 14.2 9 ALA B CA 1
ATOM 4873 C C . ALA B 1 9 ? 1.739 54.25 -30.531 1 14.2 9 ALA B C 1
ATOM 4875 O O . ALA B 1 9 ? 0.907 55 -30.031 1 14.2 9 ALA B O 1
ATOM 4876 N N . LEU B 1 10 ? 0.848 53.562 -31.516 1 14.69 10 LEU B N 1
ATOM 4877 C CA . LEU B 1 10 ? -0.306 54.031 -32.281 1 14.69 10 LEU B CA 1
ATOM 4878 C C . LEU B 1 10 ? -1.577 53.938 -31.438 1 14.69 10 LEU B C 1
ATOM 4880 O O . LEU B 1 10 ? -1.657 53.156 -30.5 1 14.69 10 LEU B O 1
ATOM 4884 N N . LEU B 1 11 ? -2.979 54.125 -32.125 1 14.59 11 LEU B N 1
ATOM 4885 C CA . LEU B 1 11 ? -4.047 55.062 -32.469 1 14.59 11 LEU B CA 1
ATOM 4886 C C . LEU B 1 11 ? -5.348 54.688 -31.766 1 14.59 11 LEU B C 1
ATOM 4888 O O . LEU B 1 11 ? -5.465 53.594 -31.234 1 14.59 11 LEU B O 1
ATOM 4892 N N . VAL B 1 12 ? -6.707 54.625 -32.594 1 14.96 12 VAL B N 1
ATOM 4893 C CA . VAL B 1 12 ? -7.824 55.531 -32.844 1 14.96 12 VAL B CA 1
ATOM 4894 C C . VAL B 1 12 ? -9.055 55.031 -32.094 1 14.96 12 VAL B C 1
ATOM 4896 O O . VAL B 1 12 ? -8.953 54.188 -31.188 1 14.96 12 VAL B O 1
ATOM 4899 N N . ALA B 1 13 ? -10.5 54.688 -32.781 1 14.57 13 ALA B N 1
ATOM 4900 C CA . ALA B 1 13 ? -11.695 55.469 -33.031 1 14.57 13 ALA B CA 1
ATOM 4901 C C . ALA B 1 13 ? -12.867 55 -32.188 1 14.57 13 ALA B C 1
ATOM 4903 O O . ALA B 1 13 ? -13.523 55.812 -31.531 1 14.57 13 ALA B O 1
ATOM 4904 N N . SER B 1 14 ? -13.844 53.938 -32.625 1 15.92 14 SER B N 1
ATOM 4905 C CA . SER B 1 14 ? -15.18 54.25 -33.125 1 15.92 14 SER B CA 1
ATOM 4906 C C . SER B 1 14 ? -16.156 54.5 -31.969 1 15.92 14 SER B C 1
ATOM 4908 O O . SER B 1 14 ? -15.953 54 -30.859 1 15.92 14 SER B O 1
ATOM 4910 N N . ALA B 1 15 ? -17.656 55.062 -32.219 1 15.18 15 ALA B N 1
ATOM 4911 C CA . ALA B 1 15 ? -18.656 56.125 -32.062 1 15.18 15 ALA B CA 1
ATOM 4912 C C . ALA B 1 15 ? -19.828 55.656 -31.219 1 15.18 15 ALA B C 1
ATOM 4914 O O . ALA B 1 15 ? -20.266 56.375 -30.297 1 15.18 15 ALA B O 1
ATOM 4915 N N . THR B 1 16 ? -20.859 54.719 -31.766 1 16.09 16 THR B N 1
ATOM 4916 C CA . THR B 1 16 ? -22.234 55.188 -31.984 1 16.09 16 THR B CA 1
ATOM 4917 C C . THR B 1 16 ? -22.969 55.344 -30.656 1 16.09 16 THR B C 1
ATOM 4919 O O . THR B 1 16 ? -22.625 54.719 -29.656 1 16.09 16 THR B O 1
ATOM 4922 N N . ALA B 1 17 ? -24.375 56.125 -30.578 1 15.75 17 ALA B N 1
ATOM 4923 C CA . ALA B 1 17 ? -25.219 57.188 -30.016 1 15.75 17 ALA B CA 1
ATOM 4924 C C . ALA B 1 17 ? -26.344 56.594 -29.188 1 15.75 17 ALA B C 1
ATOM 4926 O O . ALA B 1 17 ? -26.734 57.156 -28.156 1 15.75 17 ALA B O 1
ATOM 4927 N N . ALA B 1 18 ? -27.25 55.625 -29.656 1 15.67 18 ALA B N 1
ATOM 4928 C CA . ALA B 1 18 ? -28.625 56.062 -29.766 1 15.67 18 ALA B CA 1
ATOM 4929 C C . ALA B 1 18 ? -29.25 56.281 -28.375 1 15.67 18 ALA B C 1
ATOM 4931 O O . ALA B 1 18 ? -28.828 55.656 -27.406 1 15.67 18 ALA B O 1
ATOM 4932 N N . ALA B 1 19 ? -30.594 56.938 -28.328 1 16.11 19 ALA B N 1
ATOM 4933 C CA . ALA B 1 19 ? -31.391 58 -27.734 1 16.11 19 ALA B CA 1
ATOM 4934 C C . ALA B 1 19 ? -32.25 57.469 -26.594 1 16.11 19 ALA B C 1
ATOM 4936 O O . ALA B 1 19 ? -32.156 57.906 -25.453 1 16.11 19 ALA B O 1
ATOM 4937 N N . GLN B 1 20 ? -33.781 57.438 -26.781 1 14.96 20 GLN B N 1
ATOM 4938 C CA . GLN B 1 20 ? -34.719 58.375 -26.188 1 14.96 20 GLN B CA 1
ATOM 4939 C C . GLN B 1 20 ? -35.406 57.75 -24.969 1 14.96 20 GLN B C 1
ATOM 4941 O O . GLN B 1 20 ? -35.438 58.344 -23.891 1 14.96 20 GLN B O 1
ATOM 4946 N N . THR B 1 21 ? -36.719 57 -25.156 1 15.66 21 THR B N 1
ATOM 4947 C CA . THR B 1 21 ? -37.969 57.625 -24.812 1 15.66 21 THR B CA 1
ATOM 4948 C C . THR B 1 21 ? -38.344 57.375 -23.359 1 15.66 21 THR B C 1
ATOM 4950 O O . THR B 1 21 ? -38 56.344 -22.797 1 15.66 21 THR B O 1
ATOM 4953 N N . PRO B 1 22 ? -39.344 58.156 -22.719 1 16.05 22 PRO B N 1
ATOM 4954 C CA . PRO B 1 22 ? -39.688 58.781 -21.438 1 16.05 22 PRO B CA 1
ATOM 4955 C C . PRO B 1 22 ? -40.594 57.906 -20.562 1 16.05 22 PRO B C 1
ATOM 4957 O O . PRO B 1 22 ? -40.375 57.781 -19.375 1 16.05 22 PRO B O 1
ATOM 4960 N N . GLU B 1 23 ? -41.844 57.375 -21.047 1 15.4 23 GLU B N 1
ATOM 4961 C CA . GLU B 1 23 ? -43 58.031 -20.438 1 15.4 23 GLU B CA 1
ATOM 4962 C C . GLU B 1 23 ? -43.344 57.406 -19.094 1 15.4 23 GLU B C 1
ATOM 4964 O O . GLU B 1 23 ? -42.875 56.312 -18.781 1 15.4 23 GLU B O 1
ATOM 4969 N N . THR B 1 24 ? -44.906 57.031 -18.859 1 16.22 24 THR B N 1
ATOM 4970 C CA . THR B 1 24 ? -45.875 57.75 -18.047 1 16.22 24 THR B CA 1
ATOM 4971 C C . THR B 1 24 ? -46.125 57.031 -16.734 1 16.22 24 THR B C 1
ATOM 4973 O O . THR B 1 24 ? -45.875 55.812 -16.641 1 16.22 24 THR B O 1
ATOM 4976 N N . PRO B 1 25 ? -47.594 56.969 -16.297 1 16.25 25 PRO B N 1
ATOM 4977 C CA . PRO B 1 25 ? -48.219 57.562 -15.117 1 16.25 25 PRO B CA 1
ATOM 4978 C C . PRO B 1 25 ? -48.531 56.562 -14.023 1 16.25 25 PRO B C 1
ATOM 4980 O O . PRO B 1 25 ? -47.844 56.5 -13.008 1 16.25 25 PRO B O 1
ATOM 4983 N N . PRO B 1 26 ? -50 56.156 -13.836 1 16.64 26 PRO B N 1
ATOM 4984 C CA . PRO B 1 26 ? -50.719 56.656 -12.672 1 16.64 26 PRO B CA 1
ATOM 4985 C C . PRO B 1 26 ? -50.781 55.656 -11.523 1 16.64 26 PRO B C 1
ATOM 4987 O O . PRO B 1 26 ? -49.875 54.844 -11.367 1 16.64 26 PRO B O 1
ATOM 4990 N N . THR B 1 27 ? -52.188 54.938 -11.195 1 16.41 27 THR B N 1
ATOM 4991 C CA . THR B 1 27 ? -53.219 55.312 -10.234 1 16.41 27 THR B CA 1
ATOM 4992 C C . THR B 1 27 ? -53.312 54.281 -9.117 1 16.41 27 THR B C 1
ATOM 4994 O O . THR B 1 27 ? -53 53.094 -9.328 1 16.41 27 THR B O 1
ATOM 4997 N N . GLY B 1 28 ? -53.969 54.594 -7.91 1 16.45 28 GLY B N 1
ATOM 4998 C CA . GLY B 1 28 ? -54.031 54.438 -6.465 1 16.45 28 GLY B CA 1
ATOM 4999 C C . GLY B 1 28 ? -54.781 53.188 -6.023 1 16.45 28 GLY B C 1
ATOM 5000 O O . GLY B 1 28 ? -54.156 52.156 -5.773 1 16.45 28 GLY B O 1
ATOM 5001 N N . SER B 1 29 ? -56.156 53.281 -5.668 1 16.38 29 SER B N 1
ATOM 5002 C CA . SER B 1 29 ? -56.625 53.219 -4.297 1 16.38 29 SER B CA 1
ATOM 5003 C C . SER B 1 29 ? -57.25 51.844 -4.008 1 16.38 29 SER B C 1
ATOM 5005 O O . SER B 1 29 ? -56.969 51.25 -2.965 1 16.38 29 SER B O 1
ATOM 5007 N N . PRO B 1 30 ? -58.469 51.188 -4.742 1 16.81 30 PRO B N 1
ATOM 5008 C CA . PRO B 1 30 ? -59.656 51.219 -3.891 1 16.81 30 PRO B CA 1
ATOM 5009 C C . PRO B 1 30 ? -59.75 50 -2.975 1 16.81 30 PRO B C 1
ATOM 5011 O O . PRO B 1 30 ? -59.094 49 -3.227 1 16.81 30 PRO B O 1
ATOM 5014 N N . ALA B 1 31 ? -60.906 49.875 -2.023 1 18.44 31 ALA B N 1
ATOM 5015 C CA . ALA B 1 31 ? -61.406 49.656 -0.668 1 18.44 31 ALA B CA 1
ATOM 5016 C C . ALA B 1 31 ? -62.031 48.281 -0.52 1 18.44 31 ALA B C 1
ATOM 5018 O O . ALA B 1 31 ? -62.281 47.812 0.596 1 18.44 31 ALA B O 1
ATOM 5019 N N . PRO B 1 32 ? -62.094 47.25 -1.622 1 17.53 32 PRO B N 1
ATOM 5020 C CA . PRO B 1 32 ? -63.469 46.781 -1.462 1 17.53 32 PRO B CA 1
ATOM 5021 C C . PRO B 1 32 ? -63.688 46.031 -0.15 1 17.53 32 PRO B C 1
ATOM 5023 O O . PRO B 1 32 ? -62.719 45.562 0.456 1 17.53 32 PRO B O 1
ATOM 5026 N N . ALA B 1 33 ? -65.062 45.438 0.108 1 18.61 33 ALA B N 1
ATOM 5027 C CA . ALA B 1 33 ? -66.125 45.406 1.089 1 18.61 33 ALA B CA 1
ATOM 5028 C C . ALA B 1 33 ? -66.062 44.125 1.936 1 18.61 33 ALA B C 1
ATOM 5030 O O . ALA B 1 33 ? -65.375 43.188 1.563 1 18.61 33 ALA B O 1
ATOM 5031 N N . PRO B 1 34 ? -67.25 43.75 2.646 1 18.22 34 PRO B N 1
ATOM 5032 C CA . PRO B 1 34 ? -67.75 43.406 3.992 1 18.22 34 PRO B CA 1
ATOM 5033 C C . PRO B 1 34 ? -67.875 41.906 4.195 1 18.22 34 PRO B C 1
ATOM 5035 O O . PRO B 1 34 ? -68.125 41.438 5.32 1 18.22 34 PRO B O 1
ATOM 5038 N N . GLU B 1 35 ? -67.562 40.875 3.281 1 18.86 35 GLU B N 1
ATOM 5039 C CA . GLU B 1 35 ? -68.688 39.906 3.256 1 18.86 35 GLU B CA 1
ATOM 5040 C C . GLU B 1 35 ? -68.812 39.188 4.594 1 18.86 35 GLU B C 1
ATOM 5042 O O . GLU B 1 35 ? -67.75 38.938 5.273 1 18.86 35 GLU B O 1
ATOM 5047 N N . SER B 1 36 ? -70.062 38.625 4.914 1 18.56 36 SER B N 1
ATOM 5048 C CA . SER B 1 36 ? -71 38.312 6 1 18.56 36 SER B CA 1
ATOM 5049 C C . SER B 1 36 ? -70.562 37 6.695 1 18.56 36 SER B C 1
ATOM 5051 O O . SER B 1 36 ? -69.875 36.188 6.117 1 18.56 36 SER B O 1
ATOM 5053 N N . ALA B 1 37 ? -71.188 36.781 7.957 1 19.75 37 ALA B N 1
ATOM 5054 C CA . ALA B 1 37 ? -71 36.219 9.281 1 19.75 37 ALA B CA 1
ATOM 5055 C C . ALA B 1 37 ? -71.438 34.75 9.297 1 19.75 37 ALA B C 1
ATOM 5057 O O . ALA B 1 37 ? -72.625 34.438 9.273 1 19.75 37 ALA B O 1
ATOM 5058 N N . GLN B 1 38 ? -70.938 33.844 8.406 1 20.94 38 GLN B N 1
ATOM 5059 C CA . GLN B 1 38 ? -71.688 32.562 8.328 1 20.94 38 GLN B CA 1
ATOM 5060 C C . GLN B 1 38 ? -71.688 31.859 9.68 1 20.94 38 GLN B C 1
ATOM 5062 O O . GLN B 1 38 ? -70.688 31.812 10.375 1 20.94 38 GLN B O 1
ATOM 5067 N N . PRO B 1 39 ? -73 31.438 10.094 1 19.27 39 PRO B N 1
ATOM 5068 C CA . PRO B 1 39 ? -73.5 30.984 11.391 1 19.27 39 PRO B CA 1
ATOM 5069 C C . PRO B 1 39 ? -72.812 29.703 11.883 1 19.27 39 PRO B C 1
ATOM 5071 O O . PRO B 1 39 ? -72.312 28.938 11.07 1 19.27 39 PRO B O 1
ATOM 5074 N N . ALA B 1 40 ? -72.688 29.562 13.25 1 21.28 40 ALA B N 1
ATOM 5075 C CA . ALA B 1 40 ? -71.938 28.859 14.312 1 21.28 40 ALA B CA 1
ATOM 5076 C C . ALA B 1 40 ? -72.5 27.438 14.461 1 21.28 40 ALA B C 1
ATOM 5078 O O . ALA B 1 40 ? -73.625 27.219 14.945 1 21.28 40 ALA B O 1
ATOM 5079 N N . THR B 1 41 ? -72.688 26.641 13.344 1 22.48 41 THR B N 1
ATOM 5080 C CA . THR B 1 41 ? -73.438 25.453 13.625 1 22.48 41 THR B CA 1
ATOM 5081 C C . THR B 1 41 ? -72.812 24.625 14.734 1 22.48 41 THR B C 1
ATOM 5083 O O . THR B 1 41 ? -71.625 24.438 14.758 1 22.48 41 THR B O 1
ATOM 5086 N N . PRO B 1 42 ? -73.688 24.141 15.758 1 21.27 42 PRO B N 1
ATOM 5087 C CA . PRO B 1 42 ? -73.5 23.641 17.125 1 21.27 42 PRO B CA 1
ATOM 5088 C C . PRO B 1 42 ? -72.75 22.312 17.188 1 21.27 42 PRO B C 1
ATOM 5090 O O . PRO B 1 42 ? -72.75 21.562 16.203 1 21.27 42 PRO B O 1
ATOM 5093 N N . PRO B 1 43 ? -71.812 22.094 18.281 1 23.08 43 PRO B N 1
ATOM 5094 C CA . PRO B 1 43 ? -70.75 21.188 18.672 1 23.08 43 PRO B CA 1
ATOM 5095 C C . PRO B 1 43 ? -71.25 19.781 19.016 1 23.08 43 PRO B C 1
ATOM 5097 O O . PRO B 1 43 ? -70.438 18.953 19.469 1 23.08 43 PRO B O 1
ATOM 5100 N N . SER B 1 44 ? -72.125 19.094 18.172 1 22.19 44 SER B N 1
ATOM 5101 C CA . SER B 1 44 ? -72.688 17.906 18.766 1 22.19 44 SER B CA 1
ATOM 5102 C C . SER B 1 44 ? -71.625 16.969 19.312 1 22.19 44 SER B C 1
ATOM 5104 O O . SER B 1 44 ? -70.625 16.703 18.641 1 22.19 44 SER B O 1
ATOM 5106 N N . SER B 1 45 ? -71.562 16.672 20.688 1 21.61 45 SER B N 1
ATOM 5107 C CA . SER B 1 45 ? -70.75 16.156 21.781 1 21.61 45 SER B CA 1
ATOM 5108 C C . SER B 1 45 ? -70.625 14.633 21.688 1 21.61 45 SER B C 1
ATOM 5110 O O . SER B 1 45 ? -70.125 14 22.609 1 21.61 45 SER B O 1
ATOM 5112 N N . LEU B 1 46 ? -71.062 13.906 20.625 1 25.12 46 LEU B N 1
ATOM 5113 C CA . LEU B 1 46 ? -71.188 12.5 20.984 1 25.12 46 LEU B CA 1
ATOM 5114 C C . LEU B 1 46 ? -69.875 11.922 21.453 1 25.12 46 LEU B C 1
ATOM 5116 O O . LEU B 1 46 ? -68.875 12.086 20.781 1 25.12 46 LEU B O 1
ATOM 5120 N N . GLU B 1 47 ? -69.812 11.68 22.766 1 25.88 47 GLU B N 1
ATOM 5121 C CA . GLU B 1 47 ? -68.75 11.258 23.703 1 25.88 47 GLU B CA 1
ATOM 5122 C C . GLU B 1 47 ? -68.25 9.852 23.391 1 25.88 47 GLU B C 1
ATOM 5124 O O . GLU B 1 47 ? -69 8.875 23.578 1 25.88 47 GLU B O 1
ATOM 5129 N N . PRO B 1 48 ? -67.875 9.555 22.141 1 29.55 48 PRO B N 1
ATOM 5130 C CA . PRO B 1 48 ? -67.688 8.125 21.891 1 29.55 48 PRO B CA 1
ATOM 5131 C C . PRO B 1 48 ? -66.688 7.484 22.891 1 29.55 48 PRO B C 1
ATOM 5133 O O . PRO B 1 48 ? -65.75 8.109 23.312 1 29.55 48 PRO B O 1
ATOM 5136 N N . THR B 1 49 ? -67.312 6.621 23.781 1 33.25 49 THR B N 1
ATOM 5137 C CA . THR B 1 49 ? -66.812 5.73 24.844 1 33.25 49 THR B CA 1
ATOM 5138 C C . THR B 1 49 ? -65.625 4.949 24.406 1 33.25 49 THR B C 1
ATOM 5140 O O . THR B 1 49 ? -65.062 4.141 25.172 1 33.25 49 THR B O 1
ATOM 5143 N N . ASP B 1 50 ? -65.625 4.836 23.094 1 33.81 50 ASP B N 1
ATOM 5144 C CA . ASP B 1 50 ? -64.688 3.844 22.578 1 33.81 50 ASP B CA 1
ATOM 5145 C C . ASP B 1 50 ? -63.25 4.191 22.969 1 33.81 50 ASP B C 1
ATOM 5147 O O . ASP B 1 50 ? -62.281 3.629 22.422 1 33.81 50 ASP B O 1
ATOM 5151 N N . SER B 1 51 ? -63.188 5.199 23.938 1 38.59 51 SER B N 1
ATOM 5152 C CA . SER B 1 51 ? -61.938 5.949 23.984 1 38.59 51 SER B CA 1
ATOM 5153 C C . SER B 1 51 ? -60.844 5.156 24.688 1 38.59 51 SER B C 1
ATOM 5155 O O . SER B 1 51 ? -59.656 5.43 24.516 1 38.59 51 SER B O 1
ATOM 5157 N N . THR B 1 52 ? -61.469 4.336 25.609 1 40.66 52 THR B N 1
ATOM 5158 C CA . THR B 1 52 ? -60.406 3.918 26.516 1 40.66 52 THR B CA 1
ATOM 5159 C C . THR B 1 52 ? -59.5 2.852 25.875 1 40.66 52 THR B C 1
ATOM 5161 O O . THR B 1 52 ? -58.281 2.877 26.016 1 40.66 52 THR B O 1
ATOM 5164 N N . GLU B 1 53 ? -60.25 1.771 25.375 1 42.94 53 GLU B N 1
ATOM 5165 C CA . GLU B 1 53 ? -59.5 0.686 24.781 1 42.94 53 GLU B CA 1
ATOM 5166 C C . GLU B 1 53 ? -58.625 1.193 23.625 1 42.94 53 GLU B C 1
ATOM 5168 O O . GLU B 1 53 ? -57.5 0.756 23.453 1 42.94 53 GLU B O 1
ATOM 5173 N N . GLU B 1 54 ? -59.281 2.121 22.828 1 47.59 54 GLU B N 1
ATOM 5174 C CA . GLU B 1 54 ? -58.531 2.721 21.734 1 47.59 54 GLU B CA 1
ATOM 5175 C C . GLU B 1 54 ? -57.375 3.57 22.25 1 47.59 54 GLU B C 1
ATOM 5177 O O . GLU B 1 54 ? -56.312 3.613 21.641 1 47.59 54 GLU B O 1
ATOM 5182 N N . ARG B 1 55 ? -57.625 4.172 23.5 1 51 55 ARG B N 1
ATOM 5183 C CA . ARG B 1 55 ? -56.562 4.945 24.094 1 51 55 ARG B CA 1
ATOM 5184 C C . ARG B 1 55 ? -55.406 4.035 24.531 1 51 55 ARG B C 1
ATOM 5186 O O . ARG B 1 55 ? -54.25 4.367 24.344 1 51 55 ARG B O 1
ATOM 5193 N N . ILE B 1 56 ? -55.812 2.871 25.109 1 51.69 56 ILE B N 1
ATOM 5194 C CA . ILE B 1 56 ? -54.781 1.955 25.578 1 51.69 56 ILE B CA 1
ATOM 5195 C C . ILE B 1 56 ? -54.062 1.354 24.375 1 51.69 56 ILE B C 1
ATOM 5197 O O . ILE B 1 56 ? -52.844 1.248 24.375 1 51.69 56 ILE B O 1
ATOM 5201 N N . ARG B 1 57 ? -54.844 0.957 23.359 1 54.22 57 ARG B N 1
ATOM 5202 C CA . ARG B 1 57 ? -54.219 0.476 22.141 1 54.22 57 ARG B CA 1
ATOM 5203 C C . ARG B 1 57 ? -53.375 1.571 21.484 1 54.22 57 ARG B C 1
ATOM 5205 O O . ARG B 1 57 ? -52.281 1.315 21.031 1 54.22 57 ARG B O 1
ATOM 5212 N N . GLN B 1 58 ? -54 2.777 21.562 1 53.56 58 GLN B N 1
ATOM 5213 C CA . GLN B 1 58 ? -53.25 3.895 21.016 1 53.56 58 GLN B CA 1
ATOM 5214 C C . GLN B 1 58 ? -52.031 4.215 21.875 1 53.56 58 GLN B C 1
ATOM 5216 O O . GLN B 1 58 ? -50.969 4.578 21.344 1 53.56 58 GLN B O 1
ATOM 5221 N N . GLU B 1 59 ? -52.281 3.99 23.188 1 57.94 59 GLU B N 1
ATOM 5222 C CA . GLU B 1 59 ? -51.125 4.199 24.062 1 57.94 59 GLU B CA 1
ATOM 5223 C C . GLU B 1 59 ? -50.094 3.1 23.859 1 57.94 59 GLU B C 1
ATOM 5225 O O . GLU B 1 59 ? -48.906 3.371 23.844 1 57.94 59 GLU B O 1
ATOM 5230 N N . VAL B 1 60 ? -50.562 1.787 23.812 1 55.03 60 VAL B N 1
ATOM 5231 C CA . VAL B 1 60 ? -49.625 0.696 23.547 1 55.03 60 VAL B CA 1
ATOM 5232 C C . VAL B 1 60 ? -49 0.887 22.172 1 55.03 60 VAL B C 1
ATOM 5234 O O . VAL B 1 60 ? -47.781 0.729 22.016 1 55.03 60 VAL B O 1
ATOM 5237 N N . GLU B 1 61 ? -49.812 1.279 21.188 1 58.19 61 GLU B N 1
ATOM 5238 C CA . GLU B 1 61 ? -49.25 1.544 19.859 1 58.19 61 GLU B CA 1
ATOM 5239 C C . GLU B 1 61 ? -48.344 2.76 19.875 1 58.19 61 GLU B C 1
ATOM 5241 O O . GLU B 1 61 ? -47.281 2.754 19.25 1 58.19 61 GLU B O 1
ATOM 5246 N N . ARG B 1 62 ? -48.719 3.828 20.625 1 58.75 62 ARG B N 1
ATOM 5247 C CA . ARG B 1 62 ? -47.844 4.977 20.781 1 58.75 62 ARG B CA 1
ATOM 5248 C C . ARG B 1 62 ? -46.562 4.594 21.531 1 58.75 62 ARG B C 1
ATOM 5250 O O . ARG B 1 62 ? -45.469 5.039 21.188 1 58.75 62 ARG B O 1
ATOM 5257 N N . ARG B 1 63 ? -46.812 3.717 22.578 1 57.06 63 ARG B N 1
ATOM 5258 C CA . ARG B 1 63 ? -45.594 3.293 23.297 1 57.06 63 ARG B CA 1
ATOM 5259 C C . ARG B 1 63 ? -44.75 2.363 22.422 1 57.06 63 ARG B C 1
ATOM 5261 O O . ARG B 1 63 ? -43.531 2.43 22.469 1 57.06 63 ARG B O 1
ATOM 5268 N N . VAL B 1 64 ? -45.406 1.436 21.688 1 56.28 64 VAL B N 1
ATOM 5269 C CA . VAL B 1 64 ? -44.688 0.596 20.75 1 56.28 64 VAL B CA 1
ATOM 5270 C C . VAL B 1 64 ? -44.062 1.464 19.656 1 56.28 64 VAL B C 1
ATOM 5272 O O . VAL B 1 64 ? -42.906 1.278 19.297 1 56.28 64 VAL B O 1
ATOM 5275 N N . GLU B 1 65 ? -44.781 2.49 19.141 1 56.34 65 GLU B N 1
ATOM 5276 C CA . GLU B 1 65 ? -44.219 3.398 18.141 1 56.34 65 GLU B CA 1
ATOM 5277 C C . GLU B 1 65 ? -43.188 4.336 18.75 1 56.34 65 GLU B C 1
ATOM 5279 O O . GLU B 1 65 ? -42.156 4.613 18.141 1 56.34 65 GLU B O 1
ATOM 5284 N N . ALA B 1 66 ? -43.5 4.969 19.969 1 54.59 66 ALA B N 1
ATOM 5285 C CA . ALA B 1 66 ? -42.5 5.758 20.672 1 54.59 66 ALA B CA 1
ATOM 5286 C C . ALA B 1 66 ? -41.281 4.91 21 1 54.59 66 ALA B C 1
ATOM 5288 O O . ALA B 1 66 ? -40.125 5.387 20.891 1 54.59 66 ALA B O 1
ATOM 5289 N N . ALA B 1 67 ? -41.5 3.613 21.406 1 50.72 67 ALA B N 1
ATOM 5290 C CA . ALA B 1 67 ? -40.344 2.727 21.625 1 50.72 67 ALA B CA 1
ATOM 5291 C C . ALA B 1 67 ? -39.625 2.416 20.328 1 50.72 67 ALA B C 1
ATOM 5293 O O . ALA B 1 67 ? -38.406 2.365 20.281 1 50.72 67 ALA B O 1
ATOM 5294 N N . LYS B 1 68 ? -40.438 2.324 19.234 1 51.59 68 LYS B N 1
ATOM 5295 C CA . LYS B 1 68 ? -39.812 2.199 17.922 1 51.59 68 LYS B CA 1
ATOM 5296 C C . LYS B 1 68 ? -39.125 3.494 17.531 1 51.59 68 LYS B C 1
ATOM 5298 O O . LYS B 1 68 ? -38 3.467 17 1 51.59 68 LYS B O 1
ATOM 5303 N N . GLN B 1 69 ? -39.75 4.652 17.766 1 49.59 69 GLN B N 1
ATOM 5304 C CA . GLN B 1 69 ? -39.125 5.934 17.469 1 49.59 69 GLN B CA 1
ATOM 5305 C C . GLN B 1 69 ? -37.969 6.211 18.422 1 49.59 69 GLN B C 1
ATOM 5307 O O . GLN B 1 69 ? -36.938 6.723 18 1 49.59 69 GLN B O 1
ATOM 5312 N N . GLU B 1 70 ? -38.188 5.973 19.719 1 47.66 70 GLU B N 1
ATOM 5313 C CA . GLU B 1 70 ? -37.031 6.074 20.625 1 47.66 70 GLU B CA 1
ATOM 5314 C C . GLU B 1 70 ? -35.906 5.117 20.219 1 47.66 70 GLU B C 1
ATOM 5316 O O . GLU B 1 70 ? -34.75 5.48 20.234 1 47.66 70 GLU B O 1
ATOM 5321 N N . MET B 1 71 ? -36.312 3.912 19.844 1 44.66 71 MET B N 1
ATOM 5322 C CA . MET B 1 71 ? -35.312 3.006 19.328 1 44.66 71 MET B CA 1
ATOM 5323 C C . MET B 1 71 ? -34.75 3.518 18 1 44.66 71 MET B C 1
ATOM 5325 O O . MET B 1 71 ? -33.531 3.436 17.766 1 44.66 71 MET B O 1
ATOM 5329 N N . ARG B 1 72 ? -35.562 4.184 17.156 1 45.69 72 ARG B N 1
ATOM 5330 C CA . ARG B 1 72 ? -35.062 4.82 15.945 1 45.69 72 ARG B CA 1
ATOM 5331 C C . ARG B 1 72 ? -34.281 6.074 16.281 1 45.69 72 ARG B C 1
ATOM 5333 O O . ARG B 1 72 ? -33.219 6.324 15.68 1 45.69 72 ARG B O 1
ATOM 5340 N N . GLU B 1 73 ? -34.75 6.953 17.141 1 44.34 73 GLU B N 1
ATOM 5341 C CA . GLU B 1 73 ? -34 8.133 17.562 1 44.34 73 GLU B CA 1
ATOM 5342 C C . GLU B 1 73 ? -32.75 7.73 18.375 1 44.34 73 GLU B C 1
ATOM 5344 O O . GLU B 1 73 ? -31.688 8.344 18.234 1 44.34 73 GLU B O 1
ATOM 5349 N N . GLU B 1 74 ? -32.906 6.734 19.266 1 40.78 74 GLU B N 1
ATOM 5350 C CA . GLU B 1 74 ? -31.719 6.215 19.906 1 40.78 74 GLU B CA 1
ATOM 5351 C C . GLU B 1 74 ? -30.766 5.613 18.891 1 40.78 74 GLU B C 1
ATOM 5353 O O . GLU B 1 74 ? -29.547 5.824 18.969 1 40.78 74 GLU B O 1
ATOM 5358 N N . ILE B 1 75 ? -31.344 5.02 17.922 1 39.09 75 ILE B N 1
ATOM 5359 C CA . ILE B 1 75 ? -30.484 4.547 16.828 1 39.09 75 ILE B CA 1
ATOM 5360 C C . ILE B 1 75 ? -29.953 5.734 16.031 1 39.09 75 ILE B C 1
ATOM 5362 O O . ILE B 1 75 ? -28.766 5.797 15.719 1 39.09 75 ILE B O 1
ATOM 5366 N N . ARG B 1 76 ? -30.75 6.688 15.703 1 36.91 76 ARG B N 1
ATOM 5367 C CA . ARG B 1 76 ? -30.281 7.895 15.031 1 36.91 76 ARG B CA 1
ATOM 5368 C C . ARG B 1 76 ? -29.391 8.719 15.945 1 36.91 76 ARG B C 1
ATOM 5370 O O . ARG B 1 76 ? -28.359 9.234 15.516 1 36.91 76 ARG B O 1
ATOM 5377 N N . ALA B 1 77 ? -29.781 9.133 17.141 1 34.94 77 ALA B N 1
ATOM 5378 C CA . ALA B 1 77 ? -28.906 9.82 18.078 1 34.94 77 ALA B CA 1
ATOM 5379 C C . ALA B 1 77 ? -27.656 8.992 18.375 1 34.94 77 ALA B C 1
ATOM 5381 O O . ALA B 1 77 ? -26.562 9.539 18.516 1 34.94 77 ALA B O 1
ATOM 5382 N N . GLN B 1 78 ? -27.812 7.699 18.547 1 33.19 78 GLN B N 1
ATOM 5383 C CA . GLN B 1 78 ? -26.625 6.867 18.656 1 33.19 78 GLN B CA 1
ATOM 5384 C C . GLN B 1 78 ? -25.828 6.867 17.344 1 33.19 78 GLN B C 1
ATOM 5386 O O . GLN B 1 78 ? -24.594 6.879 17.359 1 33.19 78 GLN B O 1
ATOM 5391 N N . LEU B 1 79 ? -26.516 6.992 16.219 1 30.11 79 LEU B N 1
ATOM 5392 C CA . LEU B 1 79 ? -25.797 7.105 14.953 1 30.11 79 LEU B CA 1
ATOM 5393 C C . LEU B 1 79 ? -25.219 8.5 14.781 1 30.11 79 LEU B C 1
ATOM 5395 O O . LEU B 1 79 ? -24.109 8.656 14.242 1 30.11 79 LEU B O 1
ATOM 5399 N N . ALA B 1 80 ? -25.859 9.664 15 1 30.02 80 ALA B N 1
ATOM 5400 C CA . ALA B 1 80 ? -25.328 11.031 14.906 1 30.02 80 ALA B CA 1
ATOM 5401 C C . ALA B 1 80 ? -24.25 11.273 15.953 1 30.02 80 ALA B C 1
ATOM 5403 O O . ALA B 1 80 ? -23.297 12.023 15.719 1 30.02 80 ALA B O 1
ATOM 5404 N N . THR B 1 81 ? -24.484 10.93 17.219 1 27.67 81 THR B N 1
ATOM 5405 C CA . THR B 1 81 ? -23.391 11.086 18.188 1 27.67 81 THR B CA 1
ATOM 5406 C C . THR B 1 81 ? -22.219 10.172 17.828 1 27.67 81 THR B C 1
ATOM 5408 O O . THR B 1 81 ? -21.156 10.266 18.438 1 27.67 81 THR B O 1
ATOM 5411 N N . GLN B 1 82 ? -22.484 9.266 16.922 1 27.53 82 GLN B N 1
ATOM 5412 C CA . GLN B 1 82 ? -21.344 8.398 16.609 1 27.53 82 GLN B CA 1
ATOM 5413 C C . GLN B 1 82 ? -20.328 9.125 15.742 1 27.53 82 GLN B C 1
ATOM 5415 O O . GLN B 1 82 ? -19.188 8.672 15.609 1 27.53 82 GLN B O 1
ATOM 5420 N N . SER B 1 83 ? -20.688 10.109 14.969 1 26.94 83 SER B N 1
ATOM 5421 C CA . SER B 1 83 ? -19.703 10.664 14.047 1 26.94 83 SER B CA 1
ATOM 5422 C C . SER B 1 83 ? -18.625 11.43 14.789 1 26.94 83 SER B C 1
ATOM 5424 O O . SER B 1 83 ? -17.5 11.57 14.289 1 26.94 83 SER B O 1
ATOM 5426 N N . LEU B 1 84 ? -19 12.328 15.688 1 24.47 84 LEU B N 1
ATOM 5427 C CA . LEU B 1 84 ? -17.969 13.133 16.344 1 24.47 84 LEU B CA 1
ATOM 5428 C C . LEU B 1 84 ? -17.203 12.305 17.359 1 24.47 84 LEU B C 1
ATOM 5430 O O . LEU B 1 84 ? -16.656 12.852 18.328 1 24.47 84 LEU B O 1
ATOM 5434 N N . ALA B 1 85 ? -17.578 11.047 17.703 1 25.05 85 ALA B N 1
ATOM 5435 C CA . ALA B 1 85 ? -16.719 10.414 18.703 1 25.05 85 ALA B CA 1
ATOM 5436 C C . ALA B 1 85 ? -15.258 10.484 18.281 1 25.05 85 ALA B C 1
ATOM 5438 O O . ALA B 1 85 ? -14.906 10.141 17.156 1 25.05 85 ALA B O 1
ATOM 5439 N N . SER B 1 86 ? -14.469 11.242 18.844 1 25.98 86 SER B N 1
ATOM 5440 C CA . SER B 1 86 ? -13.023 11.062 18.953 1 25.98 86 SER B CA 1
ATOM 5441 C C . SER B 1 86 ? -12.656 9.586 19.047 1 25.98 86 SER B C 1
ATOM 5443 O O . SER B 1 86 ? -13.453 8.766 19.5 1 25.98 86 SER B O 1
ATOM 5445 N N . ASP B 1 87 ? -11.609 9.055 18.312 1 27.42 87 ASP B N 1
ATOM 5446 C CA . ASP B 1 87 ? -11.195 7.676 18.094 1 27.42 87 ASP B CA 1
ATOM 5447 C C . ASP B 1 87 ? -11.336 6.852 19.375 1 27.42 87 ASP B C 1
ATOM 5449 O O . ASP B 1 87 ? -11.453 5.625 19.328 1 27.42 87 ASP B O 1
ATOM 5453 N N . TRP B 1 88 ? -11.078 7.441 20.594 1 23.75 88 TRP B N 1
ATOM 5454 C CA . TRP B 1 88 ? -10.914 6.539 21.719 1 23.75 88 TRP B CA 1
ATOM 5455 C C . TRP B 1 88 ? -12.266 6.07 22.25 1 23.75 88 TRP B C 1
ATOM 5457 O O . TRP B 1 88 ? -12.375 4.977 22.812 1 23.75 88 TRP B O 1
ATOM 5467 N N . GLN B 1 89 ? -13.195 6.996 22.406 1 25.11 89 GLN B N 1
ATOM 5468 C CA . GLN B 1 89 ? -14.297 6.762 23.328 1 25.11 89 GLN B CA 1
ATOM 5469 C C . GLN B 1 89 ? -15.32 5.805 22.734 1 25.11 89 GLN B C 1
ATOM 5471 O O . GLN B 1 89 ? -16.375 5.57 23.312 1 25.11 89 GLN B O 1
ATOM 5476 N N . GLU B 1 90 ? -15.258 5.566 21.547 1 29.44 90 GLU B N 1
ATOM 5477 C CA . GLU B 1 90 ? -16.422 4.812 21.094 1 29.44 90 GLU B CA 1
ATOM 5478 C C . GLU B 1 90 ? -16.469 3.428 21.734 1 29.44 90 GLU B C 1
ATOM 5480 O O . GLU B 1 90 ? -16.344 2.414 21.047 1 29.44 90 GLU B O 1
ATOM 5485 N N . GLU B 1 91 ? -15.93 3.303 22.922 1 25.56 91 GLU B N 1
ATOM 5486 C CA . GLU B 1 91 ? -15.852 1.95 23.469 1 25.56 91 GLU B CA 1
ATOM 5487 C C . GLU B 1 91 ? -17.25 1.38 23.719 1 25.56 91 GLU B C 1
ATOM 5489 O O . GLU B 1 91 ? -17.516 0.227 23.375 1 25.56 91 GLU B O 1
ATOM 5494 N N . TRP B 1 92 ? -18.078 1.813 24.953 1 24.73 92 TRP B N 1
ATOM 5495 C CA . TRP B 1 92 ? -18.734 0.836 25.812 1 24.73 92 TRP B CA 1
ATOM 5496 C C . TRP B 1 92 ? -20.078 0.422 25.234 1 24.73 92 TRP B C 1
ATOM 5498 O O . TRP B 1 92 ? -20.375 -0.771 25.109 1 24.73 92 TRP B O 1
ATOM 5508 N N . MET B 1 93 ? -21.234 1.142 25.609 1 26.89 93 MET B N 1
ATOM 5509 C CA . MET B 1 93 ? -22.516 0.551 25.938 1 26.89 93 MET B CA 1
ATOM 5510 C C . MET B 1 93 ? -23.359 0.309 24.688 1 26.89 93 MET B C 1
ATOM 5512 O O . MET B 1 93 ? -23.922 1.247 24.125 1 26.89 93 MET B O 1
ATOM 5516 N N . GLU B 1 94 ? -22.969 -0.539 23.766 1 30.14 94 GLU B N 1
ATOM 5517 C CA . GLU B 1 94 ? -23.781 -0.621 22.562 1 30.14 94 GLU B CA 1
ATOM 5518 C C . GLU B 1 94 ? -25.156 -1.212 22.859 1 30.14 94 GLU B C 1
ATOM 5520 O O . GLU B 1 94 ? -25.25 -2.285 23.453 1 30.14 94 GLU B O 1
ATOM 5525 N N . GLU B 1 95 ? -26.156 -0.472 23.094 1 29.48 95 GLU B N 1
ATOM 5526 C CA . GLU B 1 95 ? -27.469 -1.019 22.75 1 29.48 95 GLU B CA 1
ATOM 5527 C C . GLU B 1 95 ? -27.469 -1.612 21.344 1 29.48 95 GLU B C 1
ATOM 5529 O O . GLU B 1 95 ? -26.875 -1.039 20.422 1 29.48 95 GLU B O 1
ATOM 5534 N N . LYS B 1 96 ? -27.969 -2.816 21 1 33.78 96 LYS B N 1
ATOM 5535 C CA . LYS B 1 96 ? -27.906 -3.701 19.844 1 33.78 96 LYS B CA 1
ATOM 5536 C C . LYS B 1 96 ? -28.469 -3.021 18.594 1 33.78 96 LYS B C 1
ATOM 5538 O O . LYS B 1 96 ? -29.688 -3.08 18.344 1 33.78 96 LYS B O 1
ATOM 5543 N N . ARG B 1 97 ? -28.312 -1.85 18.219 1 35.88 97 ARG B N 1
ATOM 5544 C CA . ARG B 1 97 ? -28.891 -1.282 17.016 1 35.88 97 ARG B CA 1
ATOM 5545 C C . ARG B 1 97 ? -28.484 -2.078 15.773 1 35.88 97 ARG B C 1
ATOM 5547 O O . ARG B 1 97 ? -27.406 -2.682 15.758 1 35.88 97 ARG B O 1
ATOM 5554 N N . LYS B 1 98 ? -29.422 -2.244 14.742 1 42.84 98 LYS B N 1
ATOM 5555 C CA . LYS B 1 98 ? -29.266 -2.922 13.461 1 42.84 98 LYS B CA 1
ATOM 5556 C C . LYS B 1 98 ? -28.016 -2.424 12.727 1 42.84 98 LYS B C 1
ATOM 5558 O O . LYS B 1 98 ? -27.875 -1.224 12.477 1 42.84 98 LYS B O 1
ATOM 5563 N N . LEU B 1 99 ? -26.984 -3.012 12.734 1 54.91 99 LEU B N 1
ATOM 5564 C CA . LEU B 1 99 ? -25.672 -2.662 12.227 1 54.91 99 LEU B CA 1
ATOM 5565 C C . LEU B 1 99 ? -25.719 -2.383 10.727 1 54.91 99 LEU B C 1
ATOM 5567 O O . LEU B 1 99 ? -26.109 -3.25 9.945 1 54.91 99 LEU B O 1
ATOM 5571 N N . GLU B 1 100 ? -26.031 -1.082 10.367 1 66.38 100 GLU B N 1
ATOM 5572 C CA . GLU B 1 100 ? -25.812 -0.797 8.953 1 66.38 100 GLU B CA 1
ATOM 5573 C C . GLU B 1 100 ? -24.422 -1.256 8.508 1 66.38 100 GLU B C 1
ATOM 5575 O O . GLU B 1 100 ? -23.406 -0.788 9.031 1 66.38 100 GLU B O 1
ATOM 5580 N N . LEU B 1 101 ? -24.516 -2.221 7.727 1 75.06 101 LEU B N 1
ATOM 5581 C CA . LEU B 1 101 ? -23.266 -2.824 7.266 1 75.06 101 LEU B CA 1
ATOM 5582 C C . LEU B 1 101 ? -22.328 -1.763 6.719 1 75.06 101 LEU B C 1
ATOM 5584 O O . LEU B 1 101 ? -21.109 -1.824 6.957 1 75.06 101 LEU B O 1
ATOM 5588 N N . PHE B 1 102 ? -23.031 -0.691 6.098 1 86.38 102 PHE B N 1
ATOM 5589 C CA . PHE B 1 102 ? -22.203 0.296 5.426 1 86.38 102 PHE B CA 1
ATOM 5590 C C . PHE B 1 102 ? -22.578 1.709 5.855 1 86.38 102 PHE B C 1
ATOM 5592 O O . PHE B 1 102 ? -23.75 2.102 5.762 1 86.38 102 PHE B O 1
ATOM 5599 N N . THR B 1 103 ? -21.656 2.391 6.406 1 91.38 103 THR B N 1
ATOM 5600 C CA . THR B 1 103 ? -21.812 3.809 6.707 1 91.38 103 THR B CA 1
ATOM 5601 C C . THR B 1 103 ? -20.75 4.641 6.004 1 91.38 103 THR B C 1
ATOM 5603 O O . THR B 1 103 ? -19.609 4.199 5.855 1 91.38 103 THR B O 1
ATOM 5606 N N . LEU B 1 104 ? -21.156 5.844 5.516 1 93.38 104 LEU B N 1
ATOM 5607 C CA . LEU B 1 104 ? -20.234 6.699 4.773 1 93.38 104 LEU B CA 1
ATOM 5608 C C . LEU B 1 104 ? -20.219 8.109 5.355 1 93.38 104 LEU B C 1
ATOM 5610 O O . LEU B 1 104 ? -21.266 8.781 5.391 1 93.38 104 LEU B O 1
ATOM 5614 N N . ASP B 1 105 ? -19.156 8.5 5.848 1 95.38 105 ASP B N 1
ATOM 5615 C CA . ASP B 1 105 ? -18.906 9.875 6.262 1 95.38 105 ASP B CA 1
ATOM 5616 C C . ASP B 1 105 ? -17.875 10.531 5.367 1 95.38 105 ASP B C 1
ATOM 5618 O O . ASP B 1 105 ? -17.234 9.867 4.539 1 95.38 105 ASP B O 1
ATOM 5622 N N . GLY B 1 106 ? -17.812 11.828 5.387 1 96.94 106 GLY B N 1
ATOM 5623 C CA . GLY B 1 106 ? -16.812 12.531 4.586 1 96.94 106 GLY B CA 1
ATOM 5624 C C . GLY B 1 106 ? -17.156 13.992 4.355 1 96.94 106 GLY B C 1
ATOM 5625 O O . GLY B 1 106 ? -17.953 14.57 5.098 1 96.94 106 GLY B O 1
ATOM 5626 N N . TYR B 1 107 ? -16.438 14.555 3.473 1 97.69 107 TYR B N 1
ATOM 5627 C CA . TYR B 1 107 ? -16.734 15.93 3.062 1 97.69 107 TYR B CA 1
ATOM 5628 C C . TYR B 1 107 ? -16.203 16.203 1.661 1 97.69 107 TYR B C 1
ATOM 5630 O O . TYR B 1 107 ? -15.367 15.453 1.149 1 97.69 107 TYR B O 1
ATOM 5638 N N . PHE B 1 108 ? -16.828 17.188 1.001 1 98.25 108 PHE B N 1
ATOM 5639 C CA . PHE B 1 108 ? -16.328 17.812 -0.214 1 98.25 108 PHE B CA 1
ATOM 5640 C C . PHE B 1 108 ? -16.047 19.297 0.019 1 98.25 108 PHE B C 1
ATOM 5642 O O . PHE B 1 108 ? -16.844 20 0.632 1 98.25 108 PHE B O 1
ATOM 5649 N N . ARG B 1 109 ? -14.828 19.672 -0.43 1 98.44 109 ARG B N 1
ATOM 5650 C CA . ARG B 1 109 ? -14.547 21.078 -0.241 1 98.44 109 ARG B CA 1
ATOM 5651 C C . ARG B 1 109 ? -13.859 21.672 -1.472 1 98.44 109 ARG B C 1
ATOM 5653 O O . ARG B 1 109 ? -13.188 20.953 -2.217 1 98.44 109 ARG B O 1
ATOM 5660 N N . LEU B 1 110 ? -14.07 22.859 -1.719 1 98.44 110 LEU B N 1
ATOM 5661 C CA . LEU B 1 110 ? -13.367 23.766 -2.635 1 98.44 110 LEU B CA 1
ATOM 5662 C C . LEU B 1 110 ? -12.773 24.953 -1.888 1 98.44 110 LEU B C 1
ATOM 5664 O O . LEU B 1 110 ? -13.461 25.578 -1.082 1 98.44 110 LEU B O 1
ATOM 5668 N N . ARG B 1 111 ? -11.484 25.25 -2.15 1 98.19 111 ARG B N 1
ATOM 5669 C CA . ARG B 1 111 ? -10.789 26.281 -1.389 1 98.19 111 ARG B CA 1
ATOM 5670 C C . ARG B 1 111 ? -10.078 27.266 -2.316 1 98.19 111 ARG B C 1
ATOM 5672 O O . ARG B 1 111 ? -8.969 27 -2.777 1 98.19 111 ARG B O 1
ATOM 5679 N N . PRO B 1 112 ? -10.664 28.391 -2.686 1 98.06 112 PRO B N 1
ATOM 5680 C CA . PRO B 1 112 ? -9.938 29.453 -3.373 1 98.06 112 PRO B CA 1
ATOM 5681 C C . PRO B 1 112 ? -8.945 30.188 -2.463 1 98.06 112 PRO B C 1
ATOM 5683 O O . PRO B 1 112 ? -9.234 30.406 -1.282 1 98.06 112 PRO B O 1
ATOM 5686 N N . ASN B 1 113 ? -7.816 30.547 -2.98 1 97.62 113 ASN B N 1
ATOM 5687 C CA . ASN B 1 113 ? -6.77 31.25 -2.242 1 97.62 113 ASN B CA 1
ATOM 5688 C C . ASN B 1 113 ? -6.199 32.406 -3.041 1 97.62 113 ASN B C 1
ATOM 5690 O O . ASN B 1 113 ? -6.043 32.312 -4.258 1 97.62 113 ASN B O 1
ATOM 5694 N N . LEU B 1 114 ? -5.945 33.469 -2.41 1 97.75 114 LEU B N 1
ATOM 5695 C CA . LEU B 1 114 ? -5.258 34.625 -2.961 1 97.75 114 LEU B CA 1
ATOM 5696 C C . LEU B 1 114 ? -4.09 35.031 -2.07 1 97.75 114 LEU B C 1
ATOM 5698 O O . LEU B 1 114 ? -4.266 35.25 -0.869 1 97.75 114 LEU B O 1
ATOM 5702 N N . TYR B 1 115 ? -2.932 35.062 -2.652 1 96.94 115 TYR B N 1
ATOM 5703 C CA . TYR B 1 115 ? -1.717 35.5 -1.98 1 96.94 115 TYR B CA 1
ATOM 5704 C C . TYR B 1 115 ? -1.221 36.812 -2.568 1 96.94 115 TYR B C 1
ATOM 5706 O O . TYR B 1 115 ? -1.025 36.906 -3.781 1 96.94 115 TYR B O 1
ATOM 5714 N N . TYR B 1 116 ? -1.047 37.75 -1.787 1 96.5 116 TYR B N 1
ATOM 5715 C CA . TYR B 1 116 ? -0.516 39.031 -2.225 1 96.5 116 TYR B CA 1
ATOM 5716 C C . TYR B 1 116 ? 0.801 39.344 -1.522 1 96.5 116 TYR B C 1
ATOM 5718 O O . TYR B 1 116 ? 0.871 39.344 -0.292 1 96.5 116 TYR B O 1
ATOM 5726 N N . GLN B 1 117 ? 1.898 39.562 -2.258 1 94.62 117 GLN B N 1
ATOM 5727 C CA . GLN B 1 117 ? 3.193 40.031 -1.778 1 94.62 117 GLN B CA 1
ATOM 5728 C C . GLN B 1 117 ? 3.842 39.031 -0.851 1 94.62 117 GLN B C 1
ATOM 5730 O O . GLN B 1 117 ? 4.395 39.375 0.191 1 94.62 117 GLN B O 1
ATOM 5735 N N . PHE B 1 118 ? 3.783 37.781 -1.217 1 95.31 118 PHE B N 1
ATOM 5736 C CA . PHE B 1 118 ? 4.324 36.719 -0.384 1 95.31 118 PHE B CA 1
ATOM 5737 C C . PHE B 1 118 ? 5.84 36.656 -0.508 1 95.31 118 PHE B C 1
ATOM 5739 O O . PHE B 1 118 ? 6.5 35.938 0.253 1 95.31 118 PHE B O 1
ATOM 5746 N N . ASP B 1 119 ? 6.379 37.344 -1.389 1 92.5 119 ASP B N 1
ATOM 5747 C CA . ASP B 1 119 ? 7.832 37.469 -1.478 1 92.5 119 ASP B CA 1
ATOM 5748 C C . ASP B 1 119 ? 8.383 38.375 -0.397 1 92.5 119 ASP B C 1
ATOM 5750 O O . ASP B 1 119 ? 9.594 38.438 -0.167 1 92.5 119 ASP B O 1
ATOM 5754 N N . LEU B 1 120 ? 7.547 39.188 0.256 1 93.56 120 LEU B N 1
ATOM 5755 C CA . LEU B 1 120 ? 7.852 40.094 1.366 1 93.56 120 LEU B CA 1
ATOM 5756 C C . LEU B 1 120 ? 8.797 41.188 0.924 1 93.56 120 LEU B C 1
ATOM 5758 O O . LEU B 1 120 ? 9.516 41.75 1.745 1 93.56 120 LEU B O 1
ATOM 5762 N N . GLY B 1 121 ? 8.883 41.344 -0.371 1 89.44 121 GLY B N 1
ATOM 5763 C CA . GLY B 1 121 ? 9.812 42.312 -0.896 1 89.44 121 GLY B CA 1
ATOM 5764 C C . GLY B 1 121 ? 11.25 41.844 -0.911 1 89.44 121 GLY B C 1
ATOM 5765 O O . GLY B 1 121 ? 12.164 42.625 -1.195 1 89.44 121 GLY B O 1
ATOM 5766 N N . LYS B 1 122 ? 11.398 40.656 -0.709 1 89.62 122 LYS B N 1
ATOM 5767 C CA . LYS B 1 122 ? 12.75 40.094 -0.623 1 89.62 122 LYS B CA 1
ATOM 5768 C C . LYS B 1 122 ? 13.344 39.875 -2.012 1 89.62 122 LYS B C 1
ATOM 5770 O O . LYS B 1 122 ? 12.609 39.812 -3.002 1 89.62 122 LYS B O 1
ATOM 5775 N N . GLN B 1 123 ? 14.648 39.656 -1.978 1 82.56 123 GLN B N 1
ATOM 5776 C CA . GLN B 1 123 ? 15.328 39.312 -3.217 1 82.56 123 GLN B CA 1
ATOM 5777 C C . GLN B 1 123 ? 14.945 37.906 -3.664 1 82.56 123 GLN B C 1
ATOM 5779 O O . GLN B 1 123 ? 14.68 37.031 -2.832 1 82.56 123 GLN B O 1
ATOM 5784 N N . GLN B 1 124 ? 15.023 37.625 -4.91 1 81.31 124 GLN B N 1
ATOM 5785 C CA . GLN B 1 124 ? 14.508 36.406 -5.523 1 81.31 124 GLN B CA 1
ATOM 5786 C C . GLN B 1 124 ? 15.172 35.188 -4.918 1 81.31 124 GLN B C 1
ATOM 5788 O O . GLN B 1 124 ? 14.492 34.188 -4.609 1 81.31 124 GLN B O 1
ATOM 5793 N N . GLU B 1 125 ? 16.422 35.219 -4.691 1 79.62 125 GLU B N 1
ATOM 5794 C CA . GLU B 1 125 ? 17.156 34.031 -4.23 1 79.62 125 GLU B CA 1
ATOM 5795 C C . GLU B 1 125 ? 16.906 33.781 -2.75 1 79.62 125 GLU B C 1
ATOM 5797 O O . GLU B 1 125 ? 17.234 32.688 -2.242 1 79.62 125 GLU B O 1
ATOM 5802 N N . ARG B 1 126 ? 16.172 34.719 -2.117 1 86.69 126 ARG B N 1
ATOM 5803 C CA . ARG B 1 126 ? 16.016 34.625 -0.67 1 86.69 126 ARG B CA 1
ATOM 5804 C C . ARG B 1 126 ? 14.539 34.531 -0.29 1 86.69 126 ARG B C 1
ATOM 5806 O O . ARG B 1 126 ? 14.188 34.625 0.888 1 86.69 126 ARG B O 1
ATOM 5813 N N . ARG B 1 127 ? 13.781 34.375 -1.216 1 89.81 127 ARG B N 1
ATOM 5814 C CA . ARG B 1 127 ? 12.352 34.281 -0.975 1 89.81 127 ARG B CA 1
ATOM 5815 C C . ARG B 1 127 ? 11.984 33 -0.273 1 89.81 127 ARG B C 1
ATOM 5817 O O . ARG B 1 127 ? 12.609 31.953 -0.513 1 89.81 127 ARG B O 1
ATOM 5824 N N . LEU B 1 128 ? 10.977 33.062 0.539 1 93.25 128 LEU B N 1
ATOM 5825 C CA . LEU B 1 128 ? 10.523 31.906 1.305 1 93.25 128 LEU B CA 1
ATOM 5826 C C . LEU B 1 128 ? 9.336 31.234 0.627 1 93.25 128 LEU B C 1
ATOM 5828 O O . LEU B 1 128 ? 8.906 30.156 1.04 1 93.25 128 LEU B O 1
ATOM 5832 N N . PHE B 1 129 ? 8.789 31.859 -0.327 1 93.75 129 PHE B N 1
ATOM 5833 C CA . PHE B 1 129 ? 7.621 31.406 -1.072 1 93.75 129 PHE B CA 1
ATOM 5834 C C . PHE B 1 129 ? 7.871 31.484 -2.574 1 93.75 129 PHE B C 1
ATOM 5836 O O . PHE B 1 129 ? 8.523 32.438 -3.047 1 93.75 129 PHE B O 1
ATOM 5843 N N . PRO B 1 130 ? 7.305 30.422 -3.246 1 88.69 130 PRO B N 1
ATOM 5844 C CA . PRO B 1 130 ? 7.5 30.516 -4.695 1 88.69 130 PRO B CA 1
ATOM 5845 C C . PRO B 1 130 ? 6.852 31.766 -5.293 1 88.69 130 PRO B C 1
ATOM 5847 O O . PRO B 1 130 ? 5.695 32.062 -4.992 1 88.69 130 PRO B O 1
ATOM 5850 N N . SER B 1 131 ? 7.695 32.5 -5.922 1 78.81 131 SER B N 1
ATOM 5851 C CA . SER B 1 131 ? 7.176 33.781 -6.445 1 78.81 131 SER B CA 1
ATOM 5852 C C . SER B 1 131 ? 7.57 33.969 -7.902 1 78.81 131 SER B C 1
ATOM 5854 O O . SER B 1 131 ? 8.734 33.781 -8.266 1 78.81 131 SER B O 1
ATOM 5856 N N . PRO B 1 132 ? 6.535 34.125 -8.594 1 72.06 132 PRO B N 1
ATOM 5857 C CA . PRO B 1 132 ? 6.77 34.25 -10.039 1 72.06 132 PRO B CA 1
ATOM 5858 C C . PRO B 1 132 ? 7.848 35.25 -10.375 1 72.06 132 PRO B C 1
ATOM 5860 O O . PRO B 1 132 ? 8.555 35.75 -9.484 1 72.06 132 PRO B O 1
ATOM 5863 N N . ARG B 1 133 ? 7.547 36.094 -11.312 1 72.75 133 ARG B N 1
ATOM 5864 C CA . ARG B 1 133 ? 8.414 37.094 -11.969 1 72.75 133 ARG B CA 1
ATOM 5865 C C . ARG B 1 133 ? 8.469 38.375 -11.172 1 72.75 133 ARG B C 1
ATOM 5867 O O . ARG B 1 133 ? 7.578 38.656 -10.367 1 72.75 133 ARG B O 1
ATOM 5874 N N . THR B 1 134 ? 9.406 39.094 -11.008 1 73.38 134 THR B N 1
ATOM 5875 C CA . THR B 1 134 ? 9.734 40.281 -10.227 1 73.38 134 THR B CA 1
ATOM 5876 C C . THR B 1 134 ? 8.57 41.281 -10.242 1 73.38 134 THR B C 1
ATOM 5878 O O . THR B 1 134 ? 8.344 42 -9.266 1 73.38 134 THR B O 1
ATOM 5881 N N . ASN B 1 135 ? 7.75 41.219 -11.211 1 77.38 135 ASN B N 1
ATOM 5882 C CA . ASN B 1 135 ? 6.711 42.25 -11.289 1 77.38 135 ASN B CA 1
ATOM 5883 C C . ASN B 1 135 ? 5.348 41.688 -10.883 1 77.38 135 ASN B C 1
ATOM 5885 O O . ASN B 1 135 ? 4.363 42.438 -10.836 1 77.38 135 ASN B O 1
ATOM 5889 N N . GLU B 1 136 ? 5.254 40.562 -10.492 1 85.75 136 GLU B N 1
ATOM 5890 C CA . GLU B 1 136 ? 3.992 39.938 -10.094 1 85.75 136 GLU B CA 1
ATOM 5891 C C . GLU B 1 136 ? 3.939 39.719 -8.578 1 85.75 136 GLU B C 1
ATOM 5893 O O . GLU B 1 136 ? 4.816 39.062 -8.016 1 85.75 136 GLU B O 1
ATOM 5898 N N . ARG B 1 137 ? 2.85 40.375 -7.957 1 89.44 137 ARG B N 1
ATOM 5899 C CA . ARG B 1 137 ? 2.779 40.312 -6.5 1 89.44 137 ARG B CA 1
ATOM 5900 C C . ARG B 1 137 ? 1.606 39.469 -6.031 1 89.44 137 ARG B C 1
ATOM 5902 O O . ARG B 1 137 ? 1.422 39.25 -4.832 1 89.44 137 ARG B O 1
ATOM 5909 N N . THR B 1 138 ? 0.793 39.125 -7.027 1 93.75 138 THR B N 1
ATOM 5910 C CA . THR B 1 138 ? -0.409 38.375 -6.66 1 93.75 138 THR B CA 1
ATOM 5911 C C . THR B 1 138 ? -0.386 36.969 -7.258 1 93.75 138 THR B C 1
ATOM 5913 O O . THR B 1 138 ? -0.024 36.781 -8.422 1 93.75 138 THR B O 1
ATOM 5916 N N . GLN B 1 139 ? -0.659 36.031 -6.406 1 94.81 139 GLN B N 1
ATOM 5917 C CA . GLN B 1 139 ? -0.873 34.625 -6.824 1 94.81 139 GLN B CA 1
ATOM 5918 C C . GLN B 1 139 ? -2.223 34.125 -6.336 1 94.81 139 GLN B C 1
ATOM 5920 O O . GLN B 1 139 ? -2.627 34.375 -5.203 1 94.81 139 GLN B O 1
ATOM 5925 N N . SER B 1 140 ? -2.936 33.562 -7.25 1 94.94 140 SER B N 1
ATOM 5926 C CA . SER B 1 140 ? -4.246 33.031 -6.855 1 94.94 140 SER B CA 1
ATOM 5927 C C . SER B 1 140 ? -4.535 31.688 -7.496 1 94.94 140 SER B C 1
ATOM 5929 O O . SER B 1 140 ? -3.969 31.359 -8.539 1 94.94 140 SER B O 1
ATOM 5931 N N . GLY B 1 141 ? -5.32 30.859 -6.832 1 96.62 141 GLY B N 1
ATOM 5932 C CA . GLY B 1 141 ? -5.793 29.547 -7.285 1 96.62 141 GLY B CA 1
ATOM 5933 C C . GLY B 1 141 ? -6.836 28.938 -6.367 1 96.62 141 GLY B C 1
ATOM 5934 O O . GLY B 1 141 ? -7.242 29.562 -5.383 1 96.62 141 GLY B O 1
ATOM 5935 N N . ALA B 1 142 ? -7.344 27.844 -6.758 1 98.25 142 ALA B N 1
ATOM 5936 C CA . ALA B 1 142 ? -8.305 27.094 -5.949 1 98.25 142 ALA B CA 1
ATOM 5937 C C . ALA B 1 142 ? -8.031 25.594 -6.02 1 98.25 142 ALA B C 1
ATOM 5939 O O . ALA B 1 142 ? -7.629 25.078 -7.066 1 98.25 142 ALA B O 1
ATOM 5940 N N . ASP B 1 143 ? -8.266 24.938 -4.902 1 98.12 143 ASP B N 1
ATOM 5941 C CA . ASP B 1 143 ? -8.086 23.5 -4.895 1 98.12 143 ASP B CA 1
ATOM 5942 C C . ASP B 1 143 ? -9.328 22.797 -4.344 1 98.12 143 ASP B C 1
ATOM 5944 O O . ASP B 1 143 ? -10.195 23.438 -3.746 1 98.12 143 ASP B O 1
ATOM 5948 N N . MET B 1 144 ? -9.438 21.516 -4.59 1 98.31 144 MET B N 1
ATOM 5949 C CA . MET B 1 144 ? -10.586 20.734 -4.145 1 98.31 144 MET B CA 1
ATOM 5950 C C . MET B 1 144 ? -10.141 19.391 -3.566 1 98.31 144 MET B C 1
ATOM 5952 O O . MET B 1 144 ? -9.023 18.938 -3.818 1 98.31 144 MET B O 1
ATOM 5956 N N . ARG B 1 145 ? -11.016 18.797 -2.742 1 98.38 145 ARG B N 1
ATOM 5957 C CA . ARG B 1 145 ? -10.82 17.469 -2.182 1 98.38 145 ARG B CA 1
ATOM 5958 C C . ARG B 1 145 ? -12.148 16.828 -1.788 1 98.38 145 ARG B C 1
ATOM 5960 O O . ARG B 1 145 ? -13.008 17.5 -1.204 1 98.38 145 ARG B O 1
ATOM 5967 N N . LEU B 1 146 ? -12.375 15.656 -2.211 1 98.56 146 LEU B N 1
ATOM 5968 C CA . LEU B 1 146 ? -13.422 14.805 -1.663 1 98.56 146 LEU B CA 1
ATOM 5969 C C . LEU B 1 146 ? -12.82 13.734 -0.749 1 98.56 146 LEU B C 1
ATOM 5971 O O . LEU B 1 146 ? -12 12.93 -1.182 1 98.56 146 LEU B O 1
ATOM 5975 N N . ARG B 1 147 ? -13.18 13.773 0.562 1 97.69 147 ARG B N 1
ATOM 5976 C CA . ARG B 1 147 ? -12.773 12.719 1.486 1 97.69 147 ARG B CA 1
ATOM 5977 C C . ARG B 1 147 ? -13.945 11.781 1.787 1 97.69 147 ARG B C 1
ATOM 5979 O O . ARG B 1 147 ? -15.016 12.227 2.193 1 97.69 147 ARG B O 1
ATOM 5986 N N . LEU B 1 148 ? -13.672 10.445 1.557 1 97.94 148 LEU B N 1
ATOM 5987 C CA . LEU B 1 148 ? -14.633 9.383 1.854 1 97.94 148 LEU B CA 1
ATOM 5988 C C . LEU B 1 148 ? -14.156 8.539 3.031 1 97.94 148 LEU B C 1
ATOM 5990 O O . LEU B 1 148 ? -13.008 8.094 3.061 1 97.94 148 LEU B O 1
ATOM 5994 N N . GLU B 1 149 ? -15.062 8.336 3.959 1 97.12 149 GLU B N 1
ATOM 5995 C CA . GLU B 1 149 ? -14.734 7.547 5.141 1 97.12 149 GLU B CA 1
ATOM 5996 C C . GLU B 1 149 ? -15.742 6.41 5.332 1 97.12 149 GLU B C 1
ATOM 5998 O O . GLU B 1 149 ? -16.484 6.391 6.316 1 97.12 149 GLU B O 1
ATOM 6003 N N . PRO B 1 150 ? -15.625 5.434 4.496 1 95.81 150 PRO B N 1
ATOM 6004 C CA . PRO B 1 150 ? -16.531 4.289 4.66 1 95.81 150 PRO B CA 1
ATOM 6005 C C . PRO B 1 150 ? -16.172 3.434 5.879 1 95.81 150 PRO B C 1
ATOM 6007 O O . PRO B 1 150 ? -14.992 3.252 6.191 1 95.81 150 PRO B O 1
ATOM 6010 N N . THR B 1 151 ? -17.172 2.945 6.555 1 94.5 151 THR B N 1
ATOM 6011 C CA . THR B 1 151 ? -17.062 1.967 7.633 1 94.5 151 THR B CA 1
ATOM 6012 C C . THR B 1 151 ? -17.922 0.739 7.336 1 94.5 151 THR B C 1
ATOM 6014 O O . THR B 1 151 ? -19.109 0.859 7.07 1 94.5 151 THR B O 1
ATOM 6017 N N . PHE B 1 152 ? -17.266 -0.36 7.336 1 93.19 152 PHE B N 1
ATOM 6018 C CA . PHE B 1 152 ? -17.969 -1.629 7.16 1 93.19 152 PHE B CA 1
ATOM 6019 C C . PHE B 1 152 ? -18.203 -2.301 8.508 1 93.19 152 PHE B C 1
ATOM 6021 O O . PHE B 1 152 ? -17.297 -2.869 9.102 1 93.19 152 PHE B O 1
ATOM 6028 N N . ASN B 1 153 ? -19.422 -2.23 8.891 1 91.94 153 ASN B N 1
ATOM 6029 C CA . ASN B 1 153 ? -19.812 -2.857 10.148 1 91.94 153 ASN B CA 1
ATOM 6030 C C . ASN B 1 153 ? -20.219 -4.316 9.953 1 91.94 153 ASN B C 1
ATOM 6032 O O . ASN B 1 153 ? -21.375 -4.609 9.68 1 91.94 153 ASN B O 1
ATOM 6036 N N . ILE B 1 154 ? -19.312 -5.152 10.188 1 89.38 154 ILE B N 1
ATOM 6037 C CA . ILE B 1 154 ? -19.531 -6.57 9.914 1 89.38 154 ILE B CA 1
ATOM 6038 C C . ILE B 1 154 ? -20.375 -7.184 11.023 1 89.38 154 ILE B C 1
ATOM 6040 O O . ILE B 1 154 ? -21.312 -7.934 10.75 1 89.38 154 ILE B O 1
ATOM 6044 N N . SER B 1 155 ? -20 -6.902 12.203 1 88.88 155 SER B N 1
ATOM 6045 C CA . SER B 1 155 ? -20.766 -7.25 13.391 1 88.88 155 SER B CA 1
ATOM 6046 C C . SER B 1 155 ? -20.656 -6.164 14.461 1 88.88 155 SER B C 1
ATOM 6048 O O . SER B 1 155 ? -20.094 -5.09 14.203 1 88.88 155 SER B O 1
ATOM 6050 N N . GLU B 1 156 ? -21.25 -6.418 15.531 1 85.94 156 GLU B N 1
ATOM 6051 C CA . GLU B 1 156 ? -21.141 -5.453 16.625 1 85.94 156 GLU B CA 1
ATOM 6052 C C . GLU B 1 156 ? -19.719 -5.363 17.141 1 85.94 156 GLU B C 1
ATOM 6054 O O . GLU B 1 156 ? -19.312 -4.332 17.688 1 85.94 156 GLU B O 1
ATOM 6059 N N . GLU B 1 157 ? -19.031 -6.422 16.891 1 89.88 157 GLU B N 1
ATOM 6060 C CA . GLU B 1 157 ? -17.703 -6.496 17.5 1 89.88 157 GLU B CA 1
ATOM 6061 C C . GLU B 1 157 ? -16.609 -6.32 16.453 1 89.88 157 GLU B C 1
ATOM 6063 O O . GLU B 1 157 ? -15.438 -6.09 16.797 1 89.88 157 GLU B O 1
ATOM 6068 N N . VAL B 1 158 ? -17.016 -6.426 15.234 1 92.62 158 VAL B N 1
ATOM 6069 C CA . VAL B 1 158 ? -15.992 -6.43 14.188 1 92.62 158 VAL B CA 1
ATOM 6070 C C . VAL B 1 158 ? -16.344 -5.398 13.125 1 92.62 158 VAL B C 1
ATOM 6072 O O . VAL B 1 158 ? -17.469 -5.359 12.625 1 92.62 158 VAL B O 1
ATOM 6075 N N . ARG B 1 159 ? -15.367 -4.586 12.789 1 95.06 159 ARG B N 1
ATOM 6076 C CA . ARG B 1 159 ? -15.57 -3.588 11.742 1 95.06 159 ARG B CA 1
ATOM 6077 C C . ARG B 1 159 ? -14.281 -3.342 10.969 1 95.06 159 ARG B C 1
ATOM 6079 O O . ARG B 1 159 ? -13.188 -3.633 11.461 1 95.06 159 ARG B O 1
ATOM 6086 N N . VAL B 1 160 ? -14.414 -2.861 9.758 1 96.44 160 VAL B N 1
ATOM 6087 C CA . VAL B 1 160 ? -13.312 -2.379 8.93 1 96.44 160 VAL B CA 1
ATOM 6088 C C . VAL B 1 160 ? -13.531 -0.905 8.586 1 96.44 160 VAL B C 1
ATOM 6090 O O . VAL B 1 160 ? -14.609 -0.519 8.133 1 96.44 160 VAL B O 1
ATOM 6093 N N . LYS B 1 161 ? -12.57 -0.167 8.82 1 97.38 161 LYS B N 1
ATOM 6094 C CA . LYS B 1 161 ? -12.633 1.262 8.531 1 97.38 161 LYS B CA 1
ATOM 6095 C C . LYS B 1 161 ? -11.633 1.646 7.438 1 97.38 161 LYS B C 1
ATOM 6097 O O . LYS B 1 161 ? -10.531 1.097 7.379 1 97.38 161 LYS B O 1
ATOM 6102 N N . ALA B 1 162 ? -12.07 2.588 6.629 1 97.44 162 ALA B N 1
ATOM 6103 C CA . ALA B 1 162 ? -11.211 3.09 5.559 1 97.44 162 ALA B CA 1
ATOM 6104 C C . ALA B 1 162 ? -11.414 4.586 5.348 1 97.44 162 ALA B C 1
ATOM 6106 O O . ALA B 1 162 ? -12.406 5.156 5.812 1 97.44 162 ALA B O 1
ATOM 6107 N N . GLN B 1 163 ? -10.445 5.191 4.812 1 98 163 GLN B N 1
ATOM 6108 C CA . GLN B 1 163 ? -10.508 6.598 4.422 1 98 163 GLN B CA 1
ATOM 6109 C C . GLN B 1 163 ? -9.797 6.828 3.092 1 98 163 GLN B C 1
ATOM 6111 O O . GLN B 1 163 ? -8.641 6.445 2.926 1 98 163 GLN B O 1
ATOM 6116 N N . PHE B 1 164 ? -10.555 7.445 2.166 1 97.31 164 PHE B N 1
ATOM 6117 C CA . PHE B 1 164 ? -10.039 7.719 0.828 1 97.31 164 PHE B CA 1
ATOM 6118 C C . PHE B 1 164 ? -10.133 9.203 0.507 1 97.31 164 PHE B C 1
ATOM 6120 O O . PHE B 1 164 ? -11.117 9.859 0.853 1 97.31 164 PHE B O 1
ATOM 6127 N N . ASP B 1 165 ? -9.141 9.688 -0.138 1 97.81 165 ASP B N 1
ATOM 6128 C CA . ASP B 1 165 ? -9.203 11.023 -0.713 1 97.81 165 ASP B CA 1
ATOM 6129 C C . ASP B 1 165 ? -9.289 10.969 -2.236 1 97.81 165 ASP B C 1
ATOM 6131 O O . ASP B 1 165 ? -8.562 10.203 -2.877 1 97.81 165 ASP B O 1
ATOM 6135 N N . VAL B 1 166 ? -10.25 11.711 -2.76 1 97.88 166 VAL B N 1
ATOM 6136 C CA . VAL B 1 166 ? -10.422 11.859 -4.199 1 97.88 166 VAL B CA 1
ATOM 6137 C C . VAL B 1 166 ? -10.086 13.289 -4.613 1 97.88 166 VAL B C 1
ATOM 6139 O O . VAL B 1 166 ? -10.609 14.25 -4.039 1 97.88 166 VAL B O 1
ATOM 6142 N N . LEU B 1 167 ? -9.164 13.391 -5.605 1 97.88 167 LEU B N 1
ATOM 6143 C CA . LEU B 1 167 ? -8.703 14.703 -6.062 1 97.88 167 LEU B CA 1
ATOM 6144 C C . LEU B 1 167 ? -8.172 15.531 -4.898 1 97.88 167 LEU B C 1
ATOM 6146 O O . LEU B 1 167 ? -8.594 16.672 -4.699 1 97.88 167 LEU B O 1
ATOM 6150 N N . ASP B 1 168 ? -7.27 15 -4.176 1 97.44 168 ASP B N 1
ATOM 6151 C CA . ASP B 1 168 ? -6.723 15.539 -2.932 1 97.44 168 ASP B CA 1
ATOM 6152 C C . ASP B 1 168 ? -5.918 16.812 -3.186 1 97.44 168 ASP B C 1
ATOM 6154 O O . ASP B 1 168 ? -4.77 16.75 -3.637 1 97.44 168 ASP B O 1
ATOM 6158 N N . ASN B 1 169 ? -6.441 17.891 -2.771 1 97.62 169 ASN B N 1
ATOM 6159 C CA . ASN B 1 169 ? -5.828 19.188 -2.965 1 97.62 169 ASN B CA 1
ATOM 6160 C C . ASN B 1 169 ? -5.461 19.438 -4.426 1 97.62 169 ASN B C 1
ATOM 6162 O O . ASN B 1 169 ? -4.367 19.906 -4.727 1 97.62 169 ASN B O 1
ATOM 6166 N N . LEU B 1 170 ? -6.312 19.016 -5.297 1 97.94 170 LEU B N 1
ATOM 6167 C CA . LEU B 1 170 ? -6.086 19.219 -6.723 1 97.94 170 LEU B CA 1
ATOM 6168 C C . LEU B 1 170 ? -6.328 20.672 -7.105 1 97.94 170 LEU B C 1
ATOM 6170 O O . LEU B 1 170 ? -7.434 21.188 -6.922 1 97.94 170 LEU B O 1
ATOM 6174 N N . LEU B 1 171 ? -5.273 21.297 -7.551 1 98.12 171 LEU B N 1
ATOM 6175 C CA . LEU B 1 171 ? -5.414 22.672 -8.047 1 98.12 171 LEU B CA 1
ATOM 6176 C C . LEU B 1 171 ? -6.289 22.703 -9.289 1 98.12 171 LEU B C 1
ATOM 6178 O O . LEU B 1 171 ? -6.035 21.984 -10.258 1 98.12 171 LEU B O 1
ATOM 6182 N N . LEU B 1 172 ? -7.352 23.578 -9.258 1 97.62 172 LEU B N 1
ATOM 6183 C CA . LEU B 1 172 ? -8.242 23.656 -10.406 1 97.62 172 LEU B CA 1
ATOM 6184 C C . LEU B 1 172 ? -7.477 24.078 -11.656 1 97.62 172 LEU B C 1
ATOM 6186 O O . LEU B 1 172 ? -6.633 24.969 -11.609 1 97.62 172 LEU B O 1
ATOM 6190 N N . GLY B 1 173 ? -7.695 23.328 -12.742 1 96.94 173 GLY B N 1
ATOM 6191 C CA . GLY B 1 173 ? -7.078 23.625 -14.023 1 96.94 173 GLY B CA 1
ATOM 6192 C C . GLY B 1 173 ? -5.684 23.047 -14.164 1 96.94 173 GLY B C 1
ATOM 6193 O O . GLY B 1 173 ? -4.992 23.297 -15.148 1 96.94 173 GLY B O 1
ATOM 6194 N N . SER B 1 174 ? -5.195 22.219 -13.281 1 96.62 174 SER B N 1
ATOM 6195 C CA . SER B 1 174 ? -3.805 21.781 -13.258 1 96.62 174 SER B CA 1
ATOM 6196 C C . SER B 1 174 ? -3.615 20.516 -14.109 1 96.62 174 SER B C 1
ATOM 6198 O O . SER B 1 174 ? -2.486 20.078 -14.328 1 96.62 174 SER B O 1
ATOM 6200 N N . THR B 1 175 ? -4.672 19.938 -14.578 1 96.12 175 THR B N 1
ATOM 6201 C CA . THR B 1 175 ? -4.539 18.734 -15.398 1 96.12 175 THR B CA 1
ATOM 6202 C C . THR B 1 175 ? -5.258 18.906 -16.734 1 96.12 175 THR B C 1
ATOM 6204 O O . THR B 1 175 ? -6.09 18.078 -17.109 1 96.12 175 THR B O 1
ATOM 6207 N N . PRO B 1 176 ? -4.828 19.922 -17.391 1 94.62 176 PRO B N 1
ATOM 6208 C CA . PRO B 1 176 ? -5.457 20.141 -18.688 1 94.62 176 PRO B CA 1
ATOM 6209 C C . PRO B 1 176 ? -5.152 19.031 -19.688 1 94.62 176 PRO B C 1
ATOM 6211 O O . PRO B 1 176 ? -4.219 18.25 -19.484 1 94.62 176 PRO B O 1
ATOM 6214 N N . SER B 1 177 ? -5.898 18.938 -20.719 1 89.12 177 SER B N 1
ATOM 6215 C CA . SER B 1 177 ? -5.711 17.906 -21.719 1 89.12 177 SER B CA 1
ATOM 6216 C C . SER B 1 177 ? -4.395 18.094 -22.469 1 89.12 177 SER B C 1
ATOM 6218 O O . SER B 1 177 ? -3.926 17.188 -23.156 1 89.12 177 SER B O 1
ATOM 6220 N N . THR B 1 178 ? -3.912 19.312 -22.297 1 87.75 178 THR B N 1
ATOM 6221 C CA . THR B 1 178 ? -2.637 19.594 -22.953 1 87.75 178 THR B CA 1
ATOM 6222 C C . THR B 1 178 ? -1.474 19.094 -22.094 1 87.75 178 THR B C 1
ATOM 6224 O O . THR B 1 178 ? -0.315 19.172 -22.516 1 87.75 178 THR B O 1
ATOM 6227 N N . SER B 1 179 ? -1.831 18.609 -20.906 1 86.5 179 SER B N 1
ATOM 6228 C CA . SER B 1 179 ? -0.777 18.125 -20.016 1 86.5 179 SER B CA 1
ATOM 6229 C C . SER B 1 179 ? -0.105 16.875 -20.594 1 86.5 179 SER B C 1
ATOM 6231 O O . SER B 1 179 ? -0.62 16.25 -21.516 1 86.5 179 SER B O 1
ATOM 6233 N N . PHE B 1 180 ? 0.927 16.547 -20 1 85.19 180 PHE B N 1
ATOM 6234 C CA . PHE B 1 180 ? 1.697 15.375 -20.406 1 85.19 180 PHE B CA 1
ATOM 6235 C C . PHE B 1 180 ? 0.954 14.094 -20.078 1 85.19 180 PHE B C 1
ATOM 6237 O O . PHE B 1 180 ? 0.479 13.922 -18.953 1 85.19 180 PHE B O 1
ATOM 6244 N N . PRO B 1 181 ? 1.005 13.172 -21.016 1 81.56 181 PRO B N 1
ATOM 6245 C CA . PRO B 1 181 ? 1.424 13.312 -22.422 1 81.56 181 PRO B CA 1
ATOM 6246 C C . PRO B 1 181 ? 0.362 13.977 -23.281 1 81.56 181 PRO B C 1
ATOM 6248 O O . PRO B 1 181 ? -0.815 13.617 -23.219 1 81.56 181 PRO B O 1
ATOM 6251 N N . SER B 1 182 ? 0.86 14.961 -23.984 1 83.81 182 SER B N 1
ATOM 6252 C CA . SER B 1 182 ? -0.054 15.688 -24.859 1 83.81 182 SER B CA 1
ATOM 6253 C C . SER B 1 182 ? -0.23 14.969 -26.203 1 83.81 182 SER B C 1
ATOM 6255 O O . SER B 1 182 ? 0.719 14.383 -26.719 1 83.81 182 SER B O 1
ATOM 6257 N N . ASP B 1 183 ? -1.395 15.078 -26.797 1 83.06 183 ASP B N 1
ATOM 6258 C CA . ASP B 1 183 ? -1.651 14.438 -28.078 1 83.06 183 ASP B CA 1
ATOM 6259 C C . ASP B 1 183 ? -1.559 15.453 -29.219 1 83.06 183 ASP B C 1
ATOM 6261 O O . ASP B 1 183 ? -1.79 15.109 -30.375 1 83.06 183 ASP B O 1
ATOM 6265 N N . GLY B 1 184 ? -1.354 16.688 -28.891 1 85.12 184 GLY B N 1
ATOM 6266 C CA . GLY B 1 184 ? -1.146 17.703 -29.906 1 85.12 184 GLY B CA 1
ATOM 6267 C C . GLY B 1 184 ? -2.441 18.25 -30.484 1 85.12 184 GLY B C 1
ATOM 6268 O O . GLY B 1 184 ? -2.436 18.938 -31.516 1 85.12 184 GLY B O 1
ATOM 6269 N N . TYR B 1 185 ? -3.457 18 -29.859 1 86.62 185 TYR B N 1
ATOM 6270 C CA . TYR B 1 185 ? -4.758 18.438 -30.344 1 86.62 185 TYR B CA 1
ATOM 6271 C C . TYR B 1 185 ? -4.875 19.953 -30.297 1 86.62 185 TYR B C 1
ATOM 6273 O O . TYR B 1 185 ? -5.484 20.578 -31.172 1 86.62 185 TYR B O 1
ATOM 6281 N N . TYR B 1 186 ? -4.27 20.484 -29.266 1 89.19 186 TYR B N 1
ATOM 6282 C CA . TYR B 1 186 ? -4.289 21.938 -29.109 1 89.19 186 TYR B CA 1
ATOM 6283 C C . TYR B 1 186 ? -2.918 22.531 -29.391 1 89.19 186 TYR B C 1
ATOM 6285 O O . TYR B 1 186 ? -1.897 22 -28.969 1 89.19 186 TYR B O 1
ATOM 6293 N N . LEU B 1 187 ? -2.828 23.672 -30.094 1 89.75 187 LEU B N 1
ATOM 6294 C CA . LEU B 1 187 ? -1.587 24.359 -30.453 1 89.75 187 LEU B CA 1
ATOM 6295 C C . LEU B 1 187 ? -1.037 25.141 -29.266 1 89.75 187 LEU B C 1
ATOM 6297 O O . LEU B 1 187 ? 0.177 25.188 -29.047 1 89.75 187 LEU B O 1
ATOM 6301 N N . PHE B 1 188 ? -1.948 25.828 -28.625 1 91.44 188 PHE B N 1
ATOM 6302 C CA . PHE B 1 188 ? -1.604 26.625 -27.453 1 91.44 188 PHE B CA 1
ATOM 6303 C C . PHE B 1 188 ? -2.496 26.281 -26.266 1 91.44 188 PHE B C 1
ATOM 6305 O O . PHE B 1 188 ? -3.617 25.797 -26.453 1 91.44 188 PHE B O 1
ATOM 6312 N N . ASP B 1 189 ? -2.082 26.594 -25.109 1 90.62 189 ASP B N 1
ATOM 6313 C CA . ASP B 1 189 ? -2.852 26.328 -23.891 1 90.62 189 ASP B CA 1
ATOM 6314 C C . ASP B 1 189 ? -4.16 27.109 -23.906 1 90.62 189 ASP B C 1
ATOM 6316 O O . ASP B 1 189 ? -5.141 26.703 -23.266 1 90.62 189 ASP B O 1
ATOM 6320 N N . LEU B 1 190 ? -4.195 28.156 -24.609 1 93.5 190 LEU B N 1
ATOM 6321 C CA . LEU B 1 190 ? -5.344 29.047 -24.656 1 93.5 190 LEU B CA 1
ATOM 6322 C C . LEU B 1 190 ? -6.57 28.328 -25.203 1 93.5 190 LEU B C 1
ATOM 6324 O O . LEU B 1 190 ? -7.707 28.719 -24.922 1 93.5 190 LEU B O 1
ATOM 6328 N N . PHE B 1 191 ? -6.305 27.219 -25.875 1 92.75 191 PHE B N 1
ATOM 6329 C CA . PHE B 1 191 ? -7.398 26.531 -26.531 1 92.75 191 PHE B CA 1
ATOM 6330 C C . PHE B 1 191 ? -7.93 25.391 -25.672 1 92.75 191 PHE B C 1
ATOM 6332 O O . PHE B 1 191 ? -8.922 24.75 -26.016 1 92.75 191 PHE B O 1
ATOM 6339 N N . ASN B 1 192 ? -7.344 25.141 -24.547 1 92.06 192 ASN B N 1
ATOM 6340 C CA . ASN B 1 192 ? -7.727 24 -23.703 1 92.06 192 ASN B CA 1
ATOM 6341 C C . ASN B 1 192 ? -9.148 24.156 -23.172 1 92.06 192 ASN B C 1
ATOM 6343 O O . ASN B 1 192 ? -9.492 25.188 -22.594 1 92.06 192 ASN B O 1
ATOM 6347 N N . ASP B 1 193 ? -9.992 23.031 -23.281 1 90.5 193 ASP B N 1
ATOM 6348 C CA . ASP B 1 193 ? -11.375 23.109 -22.828 1 90.5 193 ASP B CA 1
ATOM 6349 C C . ASP B 1 193 ? -11.688 21.984 -21.828 1 90.5 193 ASP B C 1
ATOM 6351 O O . ASP B 1 193 ? -12.844 21.812 -21.438 1 90.5 193 ASP B O 1
ATOM 6355 N N . ARG B 1 194 ? -10.805 21.219 -21.484 1 91.88 194 ARG B N 1
ATOM 6356 C CA . ARG B 1 194 ? -11.133 20.062 -20.656 1 91.88 194 ARG B CA 1
ATOM 6357 C C . ARG B 1 194 ? -9.984 19.75 -19.703 1 91.88 194 ARG B C 1
ATOM 6359 O O . ARG B 1 194 ? -8.836 20.125 -19.953 1 91.88 194 ARG B O 1
ATOM 6366 N N . GLN B 1 195 ? -10.328 19.141 -18.562 1 94.75 195 GLN B N 1
ATOM 6367 C CA . GLN B 1 195 ? -9.375 18.578 -17.609 1 94.75 195 GLN B CA 1
ATOM 6368 C C . GLN B 1 195 ? -9.359 17.062 -17.688 1 94.75 195 GLN B C 1
ATOM 6370 O O . GLN B 1 195 ? -10.359 16.438 -18.031 1 94.75 195 GLN B O 1
ATOM 6375 N N . THR B 1 196 ? -8.188 16.484 -17.453 1 93.56 196 THR B N 1
ATOM 6376 C CA . THR B 1 196 ? -8.07 15.031 -17.391 1 93.56 196 THR B CA 1
ATOM 6377 C C . THR B 1 196 ? -7.801 14.57 -15.953 1 93.56 196 THR B C 1
ATOM 6379 O O . THR B 1 196 ? -7.395 15.367 -15.109 1 93.56 196 THR B O 1
ATOM 6382 N N . SER B 1 197 ? -8.141 13.273 -15.703 1 95.44 197 SER B N 1
ATOM 6383 C CA . SER B 1 197 ? -7.895 12.719 -14.375 1 95.44 197 SER B CA 1
ATOM 6384 C C . SER B 1 197 ? -6.414 12.789 -14.016 1 95.44 197 SER B C 1
ATOM 6386 O O . SER B 1 197 ? -5.551 12.516 -14.852 1 95.44 197 SER B O 1
ATOM 6388 N N . PRO B 1 198 ? -6.086 13.242 -12.75 1 95.56 198 PRO B N 1
ATOM 6389 C CA . PRO B 1 198 ? -4.68 13.242 -12.352 1 95.56 198 PRO B CA 1
ATOM 6390 C C . PRO B 1 198 ? -4.082 11.844 -12.273 1 95.56 198 PRO B C 1
ATOM 6392 O O . PRO B 1 198 ? -4.73 10.922 -11.766 1 95.56 198 PRO B O 1
ATOM 6395 N N . ARG B 1 199 ? -2.92 11.656 -12.758 1 92.56 199 ARG B N 1
ATOM 6396 C CA . ARG B 1 199 ? -2.115 10.438 -12.727 1 92.56 199 ARG B CA 1
ATOM 6397 C C . ARG B 1 199 ? -0.703 10.727 -12.234 1 92.56 199 ARG B C 1
ATOM 6399 O O . ARG B 1 199 ? 0.048 11.461 -12.875 1 92.56 199 ARG B O 1
ATOM 6406 N N . ALA B 1 200 ? -0.379 10.055 -11.18 1 93.62 200 ALA B N 1
ATOM 6407 C CA . ALA B 1 200 ? 0.912 10.328 -10.555 1 93.62 200 ALA B CA 1
ATOM 6408 C C . ALA B 1 200 ? 2.062 9.992 -11.5 1 93.62 200 ALA B C 1
ATOM 6410 O O . ALA B 1 200 ? 2.082 8.914 -12.109 1 93.62 200 ALA B O 1
ATOM 6411 N N . GLY B 1 201 ? 3.055 10.914 -11.602 1 89.81 201 GLY B N 1
ATOM 6412 C CA . GLY B 1 201 ? 4.242 10.711 -12.422 1 89.81 201 GLY B CA 1
ATOM 6413 C C . GLY B 1 201 ? 4.043 11.094 -13.875 1 89.81 201 GLY B C 1
ATOM 6414 O O . GLY B 1 201 ? 4.988 11.062 -14.664 1 89.81 201 GLY B O 1
ATOM 6415 N N . LEU B 1 202 ? 2.836 11.453 -14.203 1 91.5 202 LEU B N 1
ATOM 6416 C CA . LEU B 1 202 ? 2.549 11.891 -15.57 1 91.5 202 LEU B CA 1
ATOM 6417 C C . LEU B 1 202 ? 2.039 13.32 -15.586 1 91.5 202 LEU B C 1
ATOM 6419 O O . LEU B 1 202 ? 2.832 14.266 -15.602 1 91.5 202 LEU B O 1
ATOM 6423 N N . ASN B 1 203 ? 0.857 13.531 -15.195 1 92.69 203 ASN B N 1
ATOM 6424 C CA . ASN B 1 203 ? 0.327 14.891 -15.281 1 92.69 203 ASN B CA 1
ATOM 6425 C C . ASN B 1 203 ? 0.1 15.492 -13.891 1 92.69 203 ASN B C 1
ATOM 6427 O O . ASN B 1 203 ? -0.444 16.594 -13.766 1 92.69 203 ASN B O 1
ATOM 6431 N N . ALA B 1 204 ? 0.442 14.711 -12.875 1 94.19 204 ALA B N 1
ATOM 6432 C CA . ALA B 1 204 ? 0.326 15.164 -11.492 1 94.19 204 ALA B CA 1
ATOM 6433 C C . ALA B 1 204 ? 1.306 14.414 -10.586 1 94.19 204 ALA B C 1
ATOM 6435 O O . ALA B 1 204 ? 1.952 13.461 -11.023 1 94.19 204 ALA B O 1
ATOM 6436 N N . LEU B 1 205 ? 1.391 14.852 -9.312 1 91.69 205 LEU B N 1
ATOM 6437 C CA . LEU B 1 205 ? 2.25 14.164 -8.359 1 91.69 205 LEU B CA 1
ATOM 6438 C C . LEU B 1 205 ? 1.453 13.156 -7.535 1 91.69 205 LEU B C 1
ATOM 6440 O O . LEU B 1 205 ? 2.031 12.312 -6.84 1 91.69 205 LEU B O 1
ATOM 6444 N N . ARG B 1 206 ? 0.155 13.305 -7.562 1 92.94 206 ARG B N 1
ATOM 6445 C CA . ARG B 1 206 ? -0.732 12.383 -6.863 1 92.94 206 ARG B CA 1
ATOM 6446 C C . ARG B 1 206 ? -1.759 11.781 -7.816 1 92.94 206 ARG B C 1
ATOM 6448 O O . ARG B 1 206 ? -2.129 12.406 -8.812 1 92.94 206 ARG B O 1
ATOM 6455 N N . ASP B 1 207 ? -2.217 10.594 -7.402 1 95.81 207 ASP B N 1
ATOM 6456 C CA . ASP B 1 207 ? -3.287 9.953 -8.164 1 95.81 207 ASP B CA 1
ATOM 6457 C C . ASP B 1 207 ? -4.645 10.555 -7.809 1 95.81 207 ASP B C 1
ATOM 6459 O O . ASP B 1 207 ? -4.773 11.266 -6.809 1 95.81 207 ASP B O 1
ATOM 6463 N N . ALA B 1 208 ? -5.605 10.258 -8.703 1 96.25 208 ALA B N 1
ATOM 6464 C CA . ALA B 1 208 ? -6.965 10.734 -8.469 1 96.25 208 ALA B CA 1
ATOM 6465 C C . ALA B 1 208 ? -7.531 10.164 -7.172 1 96.25 208 ALA B C 1
ATOM 6467 O O . ALA B 1 208 ? -8.336 10.82 -6.504 1 96.25 208 ALA B O 1
ATOM 6468 N N . PHE B 1 209 ? -7.117 8.922 -6.824 1 95.75 209 PHE B N 1
ATOM 6469 C CA . PHE B 1 209 ? -7.539 8.258 -5.602 1 95.75 209 PHE B CA 1
ATOM 6470 C C . PHE B 1 209 ? -6.344 7.949 -4.707 1 95.75 209 PHE B C 1
ATOM 6472 O O . PHE B 1 209 ? -5.344 7.395 -5.168 1 95.75 209 PHE B O 1
ATOM 6479 N N . SER B 1 210 ? -6.426 8.391 -3.463 1 96.38 210 SER B N 1
ATOM 6480 C CA . SER B 1 210 ? -5.402 8.086 -2.469 1 96.38 210 SER B CA 1
ATOM 6481 C C . SER B 1 210 ? -6.008 7.418 -1.241 1 96.38 210 SER B C 1
ATOM 6483 O O . SER B 1 210 ? -7.152 7.691 -0.876 1 96.38 210 SER B O 1
ATOM 6485 N N . VAL B 1 211 ? -5.246 6.484 -0.612 1 97.69 211 VAL B N 1
ATOM 6486 C CA . VAL B 1 211 ? -5.695 5.777 0.584 1 97.69 211 VAL B CA 1
ATOM 6487 C C . VAL B 1 211 ? -4.996 6.352 1.814 1 97.69 211 VAL B C 1
ATOM 6489 O O . VAL B 1 211 ? -3.768 6.422 1.864 1 97.69 211 VAL B O 1
ATOM 6492 N N . ARG B 1 212 ? -5.762 6.68 2.781 1 97.25 212 ARG B N 1
ATOM 6493 C CA . ARG B 1 212 ? -5.211 7.215 4.023 1 97.25 212 ARG B CA 1
ATOM 6494 C C . ARG B 1 212 ? -5.215 6.156 5.121 1 97.25 212 ARG B C 1
ATOM 6496 O O . ARG B 1 212 ? -4.207 5.957 5.805 1 97.25 212 ARG B O 1
ATOM 6503 N N . GLU B 1 213 ? -6.434 5.512 5.168 1 97.19 213 GLU B N 1
ATOM 6504 C CA . GLU B 1 213 ? -6.582 4.516 6.227 1 97.19 213 GLU B CA 1
ATOM 6505 C C . GLU B 1 213 ? -7.262 3.254 5.703 1 97.19 213 GLU B C 1
ATOM 6507 O O . GLU B 1 213 ? -8.117 3.322 4.824 1 97.19 213 GLU B O 1
ATOM 6512 N N . VAL B 1 214 ? -6.801 2.188 6.219 1 98.44 214 VAL B N 1
ATOM 6513 C CA . VAL B 1 214 ? -7.48 0.898 6.172 1 98.44 214 VAL B CA 1
ATOM 6514 C C . VAL B 1 214 ? -7.074 0.056 7.379 1 98.44 214 VAL B C 1
ATOM 6516 O O . VAL B 1 214 ? -5.914 -0.331 7.512 1 98.44 214 VAL B O 1
ATOM 6519 N N . TYR B 1 215 ? -8.016 -0.228 8.234 1 98.38 215 TYR B N 1
ATOM 6520 C CA . TYR B 1 215 ? -7.656 -1.049 9.391 1 98.38 215 TYR B CA 1
ATOM 6521 C C . TYR B 1 215 ? -8.867 -1.816 9.906 1 98.38 215 TYR B C 1
ATOM 6523 O O . TYR B 1 215 ? -10.008 -1.428 9.664 1 98.38 215 TYR B O 1
ATOM 6531 N N . GLY B 1 216 ? -8.586 -2.943 10.555 1 97.62 216 GLY B N 1
ATOM 6532 C CA . GLY B 1 216 ? -9.602 -3.746 11.219 1 97.62 216 GLY B CA 1
ATOM 6533 C C . GLY B 1 216 ? -9.711 -3.467 12.703 1 97.62 216 GLY B C 1
ATOM 6534 O O . GLY B 1 216 ? -8.711 -3.154 13.359 1 97.62 216 GLY B O 1
ATOM 6535 N N . GLU B 1 217 ? -10.906 -3.564 13.195 1 96.38 217 GLU B N 1
ATOM 6536 C CA . GLU B 1 217 ? -11.188 -3.404 14.617 1 96.38 217 GLU B CA 1
ATOM 6537 C C . GLU B 1 217 ? -11.984 -4.586 15.164 1 96.38 217 GLU B C 1
ATOM 6539 O O . GLU B 1 217 ? -13.016 -4.953 14.602 1 96.38 217 GLU B O 1
ATOM 6544 N N . VAL B 1 218 ? -11.492 -5.121 16.203 1 94.5 218 VAL B N 1
ATOM 6545 C CA . VAL B 1 218 ? -12.156 -6.25 16.844 1 94.5 218 VAL B CA 1
ATOM 6546 C C . VAL B 1 218 ? -12.344 -5.965 18.344 1 94.5 218 VAL B C 1
ATOM 6548 O O . VAL B 1 218 ? -11.359 -5.797 19.062 1 94.5 218 VAL B O 1
ATOM 6551 N N . SER B 1 219 ? -13.555 -5.949 18.781 1 92.81 219 SER B N 1
ATOM 6552 C CA . SER B 1 219 ? -13.852 -5.754 20.188 1 92.81 219 SER B CA 1
ATOM 6553 C C . SER B 1 219 ? -13.797 -7.07 20.953 1 92.81 219 SER B C 1
ATOM 6555 O O . SER B 1 219 ? -14.484 -8.031 20.594 1 92.81 219 SER B O 1
ATOM 6557 N N . THR B 1 220 ? -12.969 -7.074 21.938 1 90.25 220 THR B N 1
ATOM 6558 C CA . THR B 1 220 ? -12.875 -8.227 22.828 1 90.25 220 THR B CA 1
ATOM 6559 C C . THR B 1 220 ? -13.352 -7.863 24.219 1 90.25 220 THR B C 1
ATOM 6561 O O . THR B 1 220 ? -13.523 -6.684 24.547 1 90.25 220 THR B O 1
ATOM 6564 N N . PRO B 1 221 ? -13.602 -8.844 25.047 1 89 221 PRO B N 1
ATOM 6565 C CA . PRO B 1 221 ? -14.047 -8.547 26.406 1 89 221 PRO B CA 1
ATOM 6566 C C . PRO B 1 221 ? -13.023 -7.742 27.203 1 89 221 PRO B C 1
ATOM 6568 O O . PRO B 1 221 ? -13.391 -7.051 28.156 1 89 221 PRO B O 1
ATOM 6571 N N . VAL B 1 222 ? -11.805 -7.824 26.75 1 91.94 222 VAL B N 1
ATOM 6572 C CA . VAL B 1 222 ? -10.773 -7.188 27.562 1 91.94 222 VAL B CA 1
ATOM 6573 C C . VAL B 1 222 ? -10.273 -5.922 26.875 1 91.94 222 VAL B C 1
ATOM 6575 O O . VAL B 1 222 ? -9.43 -5.207 27.406 1 91.94 222 VAL B O 1
ATOM 6578 N N . GLY B 1 223 ? -10.773 -5.699 25.703 1 94.88 223 GLY B N 1
ATOM 6579 C CA . GLY B 1 223 ? -10.297 -4.508 25.031 1 94.88 223 GLY B CA 1
ATOM 6580 C C . GLY B 1 223 ? -10.578 -4.52 23.531 1 94.88 223 GLY B C 1
ATOM 6581 O O . GLY B 1 223 ? -11.336 -5.359 23.047 1 94.88 223 GLY B O 1
ATOM 6582 N N . LEU B 1 224 ? -10.023 -3.535 22.922 1 96.19 224 LEU B N 1
ATOM 6583 C CA . LEU B 1 224 ? -10.227 -3.324 21.5 1 96.19 224 LEU B CA 1
ATOM 6584 C C . LEU B 1 224 ? -8.93 -3.504 20.719 1 96.19 224 LEU B C 1
ATOM 6586 O O . LEU B 1 224 ? -7.941 -2.816 21 1 96.19 224 LEU B O 1
ATOM 6590 N N . LEU B 1 225 ? -8.922 -4.449 19.781 1 96.94 225 LEU B N 1
ATOM 6591 C CA . LEU B 1 225 ? -7.773 -4.684 18.922 1 96.94 225 LEU B CA 1
ATOM 6592 C C . LEU B 1 225 ? -7.934 -3.953 17.594 1 96.94 225 LEU B C 1
ATOM 6594 O O . LEU B 1 225 ? -8.977 -4.062 16.938 1 96.94 225 LEU B O 1
ATOM 6598 N N . ARG B 1 226 ? -6.977 -3.188 17.203 1 97.94 226 ARG B N 1
ATOM 6599 C CA . ARG B 1 226 ? -6.918 -2.533 15.891 1 97.94 226 ARG B CA 1
ATOM 6600 C C . ARG B 1 226 ? -5.625 -2.881 15.164 1 97.94 226 ARG B C 1
ATOM 6602 O O . ARG B 1 226 ? -4.562 -2.979 15.781 1 97.94 226 ARG B O 1
ATOM 6609 N N . PHE B 1 227 ? -5.707 -3.098 13.883 1 98.25 227 PHE B N 1
ATOM 6610 C CA . PHE B 1 227 ? -4.52 -3.455 13.117 1 98.25 227 PHE B CA 1
ATOM 6611 C C . PHE B 1 227 ? -4.641 -2.961 11.68 1 98.25 227 PHE B C 1
ATOM 6613 O O . PHE B 1 227 ? -5.719 -3.018 11.086 1 98.25 227 PHE B O 1
ATOM 6620 N N . GLY B 1 228 ? -3.619 -2.451 11.141 1 98.44 228 GLY B N 1
ATOM 6621 C CA . GLY B 1 228 ? -3.574 -1.891 9.797 1 98.44 228 GLY B CA 1
ATOM 6622 C C . GLY B 1 228 ? -3.031 -0.475 9.766 1 98.44 228 GLY B C 1
ATOM 6623 O O . GLY B 1 228 ? -2.236 -0.086 10.625 1 98.44 228 GLY B O 1
ATOM 6624 N N . ARG B 1 229 ? -3.299 0.217 8.695 1 98.25 229 ARG B N 1
ATOM 6625 C CA . ARG B 1 229 ? -2.936 1.623 8.555 1 98.25 229 ARG B CA 1
ATOM 6626 C C . ARG B 1 229 ? -4.012 2.527 9.148 1 98.25 229 ARG B C 1
ATOM 6628 O O . ARG B 1 229 ? -5.164 2.496 8.711 1 98.25 229 ARG B O 1
ATOM 6635 N N . MET B 1 230 ? -3.637 3.318 10.047 1 97.44 230 MET B N 1
ATOM 6636 C CA . MET B 1 230 ? -4.641 4.125 10.734 1 97.44 230 MET B CA 1
ATOM 6637 C C . MET B 1 230 ? -4.109 5.527 11.023 1 97.44 230 MET B C 1
ATOM 6639 O O . MET B 1 230 ? -2.9 5.758 10.977 1 97.44 230 MET B O 1
ATOM 6643 N N . ASN B 1 231 ? -4.969 6.383 11.305 1 96.56 231 ASN B N 1
ATOM 6644 C CA . ASN B 1 231 ? -4.625 7.742 11.711 1 96.56 231 ASN B CA 1
ATOM 6645 C C . ASN B 1 231 ? -4.02 7.773 13.117 1 96.56 231 ASN B C 1
ATOM 6647 O O . ASN B 1 231 ? -4.379 6.961 13.969 1 96.56 231 ASN B O 1
ATOM 6651 N N . ALA B 1 232 ? -3.1 8.68 13.289 1 97.56 232 ALA B N 1
ATOM 6652 C CA . ALA B 1 232 ? -2.506 8.898 14.609 1 97.56 232 ALA B CA 1
ATOM 6653 C C . ALA B 1 232 ? -2.793 10.305 15.109 1 97.56 232 ALA B C 1
ATOM 6655 O O . ALA B 1 232 ? -2.502 11.289 14.422 1 97.56 232 ALA B O 1
ATOM 6656 N N . HIS B 1 233 ? -3.367 10.367 16.234 1 97 233 HIS B N 1
ATOM 6657 C CA . HIS B 1 233 ? -3.684 11.648 16.859 1 97 233 HIS B CA 1
ATOM 6658 C C . HIS B 1 233 ? -3.545 11.57 18.375 1 97 233 HIS B C 1
ATOM 6660 O O . HIS B 1 233 ? -3.912 10.562 18.984 1 97 233 HIS B O 1
ATOM 6666 N N . TRP B 1 234 ? -2.986 12.609 18.969 1 97.88 234 TRP B N 1
ATOM 6667 C CA . TRP B 1 234 ? -2.854 12.672 20.422 1 97.88 234 TRP B CA 1
ATOM 6668 C C . TRP B 1 234 ? -3.002 14.102 20.922 1 97.88 234 TRP B C 1
ATOM 6670 O O . TRP B 1 234 ? -2.395 15.023 20.359 1 97.88 234 TRP B O 1
ATOM 6680 N N . GLY B 1 235 ? -3.807 14.312 21.859 1 97.5 235 GLY B N 1
ATOM 6681 C CA . GLY B 1 235 ? -3.969 15.609 22.484 1 97.5 235 GLY B CA 1
ATOM 6682 C C . GLY B 1 235 ? -4.367 16.703 21.516 1 97.5 235 GLY B C 1
ATOM 6683 O O . GLY B 1 235 ? -5.328 16.547 20.75 1 97.5 235 GLY B O 1
ATOM 6684 N N . LEU B 1 236 ? -3.57 17.812 21.562 1 97.88 236 LEU B N 1
ATOM 6685 C CA . LEU B 1 236 ? -3.824 18.953 20.688 1 97.88 236 LEU B CA 1
ATOM 6686 C C . LEU B 1 236 ? -3.367 18.656 19.266 1 97.88 236 LEU B C 1
ATOM 6688 O O . LEU B 1 236 ? -3.68 19.406 18.328 1 97.88 236 LEU B O 1
ATOM 6692 N N . GLY B 1 237 ? -2.674 17.594 19.109 1 98.12 237 GLY B N 1
ATOM 6693 C CA . GLY B 1 237 ? -2.127 17.25 17.797 1 98.12 237 GLY B CA 1
ATOM 6694 C C . GLY B 1 237 ? -0.794 17.922 17.516 1 98.12 237 GLY B C 1
ATOM 6695 O O . GLY B 1 237 ? -0.458 18.188 16.359 1 98.12 237 GLY B O 1
ATOM 6696 N N . LEU B 1 238 ? -0.109 18.172 18.531 1 98 238 LEU B N 1
ATOM 6697 C CA . LEU B 1 238 ? 1.155 18.891 18.375 1 98 238 LEU B CA 1
ATOM 6698 C C . LEU B 1 238 ? 2.189 18 17.688 1 98 238 LEU B C 1
ATOM 6700 O O . LEU B 1 238 ? 2.928 18.469 16.812 1 98 238 LEU B O 1
ATOM 6704 N N . LEU B 1 239 ? 2.248 16.781 18.109 1 97.19 239 LEU B N 1
ATOM 6705 C CA . LEU B 1 239 ? 3.213 15.844 17.547 1 97.19 239 LEU B CA 1
ATOM 6706 C C . LEU B 1 239 ? 2.531 14.875 16.594 1 97.19 239 LEU B C 1
ATOM 6708 O O . LEU B 1 239 ? 3.039 14.609 15.5 1 97.19 239 LEU B O 1
ATOM 6712 N N . ARG B 1 240 ? 1.505 14.336 17.031 1 97.56 240 ARG B N 1
ATOM 6713 C CA . ARG B 1 240 ? 0.698 13.422 16.234 1 97.56 240 ARG B CA 1
ATOM 6714 C C . ARG B 1 240 ? -0.655 14.039 15.891 1 97.56 240 ARG B C 1
ATOM 6716 O O . ARG B 1 240 ? -1.45 14.336 16.781 1 97.56 240 ARG B O 1
ATOM 6723 N N . ASN B 1 241 ? -0.89 14.18 14.648 1 98.19 241 ASN B N 1
ATOM 6724 C CA . ASN B 1 241 ? -2.111 14.812 14.148 1 98.19 241 ASN B CA 1
ATOM 6725 C C . ASN B 1 241 ? -2.66 14.078 12.93 1 98.19 241 ASN B C 1
ATOM 6727 O O . ASN B 1 241 ? -1.963 13.93 11.922 1 98.19 241 ASN B O 1
ATOM 6731 N N . ASP B 1 242 ? -3.869 13.648 13.016 1 96.5 242 ASP B N 1
ATOM 6732 C CA . ASP B 1 242 ? -4.441 12.828 11.953 1 96.5 242 ASP B CA 1
ATOM 6733 C C . ASP B 1 242 ? -4.832 13.68 10.75 1 96.5 242 ASP B C 1
ATOM 6735 O O . ASP B 1 242 ? -5.082 13.156 9.664 1 96.5 242 ASP B O 1
ATOM 6739 N N . GLY B 1 243 ? -4.926 15.031 10.906 1 96.56 243 GLY B N 1
ATOM 6740 C CA . GLY B 1 243 ? -5.234 15.93 9.797 1 96.56 243 GLY B CA 1
ATOM 6741 C C . GLY B 1 243 ? -6.668 15.805 9.32 1 96.56 243 GLY B C 1
ATOM 6742 O O . GLY B 1 243 ? -6.961 16.062 8.148 1 96.56 243 GLY B O 1
ATOM 6743 N N . ASN B 1 244 ? -7.555 15.32 10.18 1 94.44 244 ASN B N 1
ATOM 6744 C CA . ASN B 1 244 ? -8.953 15.18 9.797 1 94.44 244 ASN B CA 1
ATOM 6745 C C . ASN B 1 244 ? -9.727 16.484 10.023 1 94.44 244 ASN B C 1
ATOM 6747 O O . ASN B 1 244 ? -10.57 16.562 10.914 1 94.44 244 ASN B O 1
ATOM 6751 N N . CYS B 1 245 ? -9.484 17.469 9.305 1 92.81 245 CYS B N 1
ATOM 6752 C CA . CYS B 1 245 ? -10.172 18.75 9.305 1 92.81 245 CYS B CA 1
ATOM 6753 C C . CYS B 1 245 ? -10.391 19.25 7.887 1 92.81 245 CYS B C 1
ATOM 6755 O O . CYS B 1 245 ? -9.672 18.859 6.965 1 92.81 245 CYS B O 1
ATOM 6757 N N . LEU B 1 246 ? -11.273 20.062 7.73 1 93.38 246 LEU B N 1
ATOM 6758 C CA . LEU B 1 246 ? -11.68 20.547 6.414 1 93.38 246 LEU B CA 1
ATOM 6759 C C . LEU B 1 246 ? -10.547 21.328 5.754 1 93.38 246 LEU B C 1
ATOM 6761 O O . LEU B 1 246 ? -10.375 21.25 4.535 1 93.38 246 LEU B O 1
ATOM 6765 N N . GLU B 1 247 ? -9.758 22 6.562 1 93.38 247 GLU B N 1
ATOM 6766 C CA . GLU B 1 247 ? -8.734 22.891 6 1 93.38 247 GLU B CA 1
ATOM 6767 C C . GLU B 1 247 ? -7.348 22.266 6.105 1 93.38 247 GLU B C 1
ATOM 6769 O O . GLU B 1 247 ? -6.352 22.891 5.742 1 93.38 247 GLU B O 1
ATOM 6774 N N . CYS B 1 248 ? -7.281 21.047 6.578 1 94.62 248 CYS B N 1
ATOM 6775 C CA . CYS B 1 248 ? -5.98 20.422 6.789 1 94.62 248 CYS B CA 1
ATOM 6776 C C . CYS B 1 248 ? -5.438 19.844 5.488 1 94.62 248 CYS B C 1
ATOM 6778 O O . CYS B 1 248 ? -6.199 19.344 4.66 1 94.62 248 CYS B O 1
ATOM 6780 N N . ASP B 1 249 ? -4.102 19.906 5.355 1 95.94 249 ASP B N 1
ATOM 6781 C CA . ASP B 1 249 ? -3.436 19.406 4.16 1 95.94 249 ASP B CA 1
ATOM 6782 C C . ASP B 1 249 ? -2.521 18.234 4.492 1 95.94 249 ASP B C 1
ATOM 6784 O O . ASP B 1 249 ? -2.105 17.484 3.602 1 95.94 249 ASP B O 1
ATOM 6788 N N . PHE B 1 250 ? -2.188 18.141 5.75 1 96 250 PHE B N 1
ATOM 6789 C CA . PHE B 1 250 ? -1.288 17.094 6.227 1 96 250 PHE B CA 1
ATOM 6790 C C . PHE B 1 250 ? -1.992 16.188 7.234 1 96 250 PHE B C 1
ATOM 6792 O O . PHE B 1 250 ? -3.1 16.5 7.68 1 96 250 PHE B O 1
ATOM 6799 N N . GLY B 1 251 ? -1.381 15.055 7.555 1 95.62 251 GLY B N 1
ATOM 6800 C CA . GLY B 1 251 ? -1.876 14.109 8.547 1 95.62 251 GLY B CA 1
ATOM 6801 C C . GLY B 1 251 ? -0.972 12.906 8.734 1 95.62 251 GLY B C 1
ATOM 6802 O O . GLY B 1 251 ? -0.323 12.461 7.781 1 95.62 251 GLY B O 1
ATOM 6803 N N . ASP B 1 252 ? -1.054 12.398 9.922 1 96.56 252 ASP B N 1
ATOM 6804 C CA . ASP B 1 252 ? -0.208 11.25 10.234 1 96.56 252 ASP B CA 1
ATOM 6805 C C . ASP B 1 252 ? -0.988 9.945 10.109 1 96.56 252 ASP B C 1
ATOM 6807 O O . ASP B 1 252 ? -1.884 9.672 10.914 1 96.56 252 ASP B O 1
ATOM 6811 N N . GLN B 1 253 ? -0.649 9.203 9.094 1 97.69 253 GLN B N 1
ATOM 6812 C CA . GLN B 1 253 ? -1.08 7.816 8.992 1 97.69 253 GLN B CA 1
ATOM 6813 C C . GLN B 1 253 ? 0.062 6.859 9.32 1 97.69 253 GLN B C 1
ATOM 6815 O O . GLN B 1 253 ? 1.181 7.027 8.836 1 97.69 253 GLN B O 1
ATOM 6820 N N . VAL B 1 254 ? -0.25 5.898 10.125 1 98.19 254 VAL B N 1
ATOM 6821 C CA . VAL B 1 254 ? 0.797 4.984 10.57 1 98.19 254 VAL B CA 1
ATOM 6822 C C . VAL B 1 254 ? 0.336 3.543 10.383 1 98.19 254 VAL B C 1
ATOM 6824 O O . VAL B 1 254 ? -0.859 3.25 10.461 1 98.19 254 VAL B O 1
ATOM 6827 N N . ASP B 1 255 ? 1.244 2.674 10.07 1 98.5 255 ASP B N 1
ATOM 6828 C CA . ASP B 1 255 ? 1.006 1.233 10.094 1 98.5 255 ASP B CA 1
ATOM 6829 C C . ASP B 1 255 ? 1.287 0.653 11.477 1 98.5 255 ASP B C 1
ATOM 6831 O O . ASP B 1 255 ? 2.416 0.726 11.969 1 98.5 255 ASP B O 1
ATOM 6835 N N . ARG B 1 256 ? 0.207 0.064 12.117 1 98 256 ARG B N 1
ATOM 6836 C CA . ARG B 1 256 ? 0.453 -0.401 13.484 1 98 256 ARG B CA 1
ATOM 6837 C C . ARG B 1 256 ? -0.573 -1.45 13.898 1 98 256 ARG B C 1
ATOM 6839 O O . ARG B 1 256 ? -1.579 -1.646 13.211 1 98 256 ARG B O 1
ATOM 6846 N N . VAL B 1 257 ? -0.198 -2.139 14.93 1 97.69 257 VAL B N 1
ATOM 6847 C CA . VAL B 1 257 ? -1.111 -2.945 15.734 1 97.69 257 VAL B CA 1
ATOM 6848 C C . VAL B 1 257 ? -1.271 -2.324 17.125 1 97.69 257 VAL B C 1
ATOM 6850 O O . VAL B 1 257 ? -0.285 -1.927 17.75 1 97.69 257 VAL B O 1
ATOM 6853 N N . MET B 1 258 ? -2.467 -2.201 17.531 1 97.56 258 MET B N 1
ATOM 6854 C CA . MET B 1 258 ? -2.682 -1.592 18.844 1 97.56 258 MET B CA 1
ATOM 6855 C C . MET B 1 258 ? -3.803 -2.301 19.594 1 97.56 258 MET B C 1
ATOM 6857 O O . MET B 1 258 ? -4.699 -2.879 18.969 1 97.56 258 MET B O 1
ATOM 6861 N N . PHE B 1 259 ? -3.691 -2.311 20.891 1 97.69 259 PHE B N 1
ATOM 6862 C CA . PHE B 1 259 ? -4.68 -2.904 21.797 1 97.69 259 PHE B CA 1
ATOM 6863 C C . PHE B 1 259 ? -5.105 -1.908 22.859 1 97.69 259 PHE B C 1
ATOM 6865 O O . PHE B 1 259 ? -4.305 -1.535 23.719 1 97.69 259 PHE B O 1
ATOM 6872 N N . VAL B 1 260 ? -6.332 -1.517 22.812 1 96.56 260 VAL B N 1
ATOM 6873 C CA . VAL B 1 260 ? -6.855 -0.548 23.781 1 96.56 260 VAL B CA 1
ATOM 6874 C C . VAL B 1 260 ? -7.562 -1.278 24.922 1 96.56 260 VAL B C 1
ATOM 6876 O O . VAL B 1 260 ? -8.508 -2.031 24.688 1 96.56 260 VAL B O 1
ATOM 6879 N N . THR B 1 261 ? -7.141 -1.021 26.109 1 96.44 261 THR B N 1
ATOM 6880 C CA . THR B 1 261 ? -7.785 -1.642 27.25 1 96.44 261 THR B CA 1
ATOM 6881 C C . THR B 1 261 ? -8.109 -0.597 28.312 1 96.44 261 THR B C 1
ATOM 6883 O O . THR B 1 261 ? -7.516 0.481 28.344 1 96.44 261 THR B O 1
ATOM 6886 N N . GLU B 1 262 ? -9.109 -0.894 29.094 1 94.38 262 GLU B N 1
ATOM 6887 C CA . GLU B 1 262 ? -9.531 -0.066 30.219 1 94.38 262 GLU B CA 1
ATOM 6888 C C . GLU B 1 262 ? -9.484 -0.849 31.531 1 94.38 262 GLU B C 1
ATOM 6890 O O . GLU B 1 262 ? -10.531 -1.192 32.094 1 94.38 262 GLU B O 1
ATOM 6895 N N . PRO B 1 263 ? -8.359 -0.987 32.094 1 93.38 263 PRO B N 1
ATOM 6896 C CA . PRO B 1 263 ? -8.227 -1.79 33.312 1 93.38 263 PRO B CA 1
ATOM 6897 C C . PRO B 1 263 ? -8.961 -1.173 34.531 1 93.38 263 PRO B C 1
ATOM 6899 O O . PRO B 1 263 ? -9.438 -1.896 35.406 1 93.38 263 PRO B O 1
ATOM 6902 N N . LEU B 1 264 ? -8.883 0.156 34.594 1 92.69 264 LEU B N 1
ATOM 6903 C CA . LEU B 1 264 ? -9.641 0.921 35.562 1 92.69 264 LEU B CA 1
ATOM 6904 C C . LEU B 1 264 ? -10.586 1.899 34.875 1 92.69 264 LEU B C 1
ATOM 6906 O O . LEU B 1 264 ? -10.258 2.463 33.844 1 92.69 264 LEU B O 1
ATOM 6910 N N . GLU B 1 265 ? -11.703 2.012 35.469 1 88.69 265 GLU B N 1
ATOM 6911 C CA . GLU B 1 265 ? -12.711 2.879 34.844 1 88.69 265 GLU B CA 1
ATOM 6912 C C . GLU B 1 265 ? -12.133 4.258 34.531 1 88.69 265 GLU B C 1
ATOM 6914 O O . GLU B 1 265 ? -11.602 4.93 35.438 1 88.69 265 GLU B O 1
ATOM 6919 N N . GLY B 1 266 ? -12.219 4.57 33.281 1 92 266 GLY B N 1
ATOM 6920 C CA . GLY B 1 266 ? -11.773 5.883 32.844 1 92 266 GLY B CA 1
ATOM 6921 C C . GLY B 1 266 ? -10.297 5.922 32.5 1 92 266 GLY B C 1
ATOM 6922 O O . GLY B 1 266 ? -9.812 6.914 31.953 1 92 266 GLY B O 1
ATOM 6923 N N . PHE B 1 267 ? -9.594 4.906 32.875 1 95.38 267 PHE B N 1
ATOM 6924 C CA . PHE B 1 267 ? -8.172 4.836 32.562 1 95.38 267 PHE B CA 1
ATOM 6925 C C . PHE B 1 267 ? -7.926 3.9 31.375 1 95.38 267 PHE B C 1
ATOM 6927 O O . PHE B 1 267 ? -8.148 2.691 31.469 1 95.38 267 PHE B O 1
ATOM 6934 N N . TYR B 1 268 ? -7.453 4.43 30.375 1 96.25 268 TYR B N 1
ATOM 6935 C CA . TYR B 1 268 ? -7.184 3.654 29.172 1 96.25 268 TYR B CA 1
ATOM 6936 C C . TYR B 1 268 ? -5.691 3.416 29 1 96.25 268 TYR B C 1
ATOM 6938 O O . TYR B 1 268 ? -4.887 4.34 29.141 1 96.25 268 TYR B O 1
ATOM 6946 N N . VAL B 1 269 ? -5.324 2.217 28.766 1 97.88 269 VAL B N 1
ATOM 6947 C CA . VAL B 1 269 ? -3.955 1.812 28.469 1 97.88 269 VAL B CA 1
ATOM 6948 C C . VAL B 1 269 ? -3.887 1.2 27.062 1 97.88 269 VAL B C 1
ATOM 6950 O O . VAL B 1 269 ? -4.605 0.244 26.766 1 97.88 269 VAL B O 1
ATOM 6953 N N . THR B 1 270 ? -2.99 1.699 26.203 1 98.06 270 THR B N 1
ATOM 6954 C CA . THR B 1 270 ? -2.967 1.28 24.797 1 98.06 270 THR B CA 1
ATOM 6955 C C . THR B 1 270 ? -1.543 0.959 24.359 1 98.06 270 THR B C 1
ATOM 6957 O O . THR B 1 270 ? -0.843 1.824 23.828 1 98.06 270 THR B O 1
ATOM 6960 N N . PRO B 1 271 ? -1.097 -0.221 24.516 1 98.25 271 PRO B N 1
ATOM 6961 C CA . PRO B 1 271 ? 0.161 -0.614 23.875 1 98.25 271 PRO B CA 1
ATOM 6962 C C . PRO B 1 271 ? 0.054 -0.674 22.344 1 98.25 271 PRO B C 1
ATOM 6964 O O . PRO B 1 271 ? -0.979 -1.085 21.812 1 98.25 271 PRO B O 1
ATOM 6967 N N . MET B 1 272 ? 1.064 -0.225 21.688 1 98 272 MET B N 1
ATOM 6968 C CA . MET B 1 272 ? 1.095 -0.194 20.234 1 98 272 MET B CA 1
ATOM 6969 C C . MET B 1 272 ? 2.463 -0.617 19.703 1 98 272 MET B C 1
ATOM 6971 O O . MET B 1 272 ? 3.477 -0.422 20.375 1 98 272 MET B O 1
ATOM 6975 N N . PHE B 1 273 ? 2.506 -1.247 18.625 1 98.06 273 PHE B N 1
ATOM 6976 C CA . PHE B 1 273 ? 3.703 -1.499 17.828 1 98.06 273 PHE B CA 1
ATOM 6977 C C . PHE B 1 273 ? 3.572 -0.883 16.438 1 98.06 273 PHE B C 1
ATOM 6979 O O . PHE B 1 273 ? 2.654 -1.219 15.688 1 98.06 273 PHE B O 1
ATOM 6986 N N . GLU B 1 274 ? 4.539 0.021 16.078 1 98 274 GLU B N 1
ATOM 6987 C CA . GLU B 1 274 ? 4.441 0.792 14.844 1 98 274 GLU B CA 1
ATOM 6988 C C . GLU B 1 274 ? 5.582 0.456 13.891 1 98 274 GLU B C 1
ATOM 6990 O O . GLU B 1 274 ? 6.73 0.308 14.312 1 98 274 GLU B O 1
ATOM 6995 N N . PHE B 1 275 ? 5.223 0.325 12.617 1 98.06 275 PHE B N 1
ATOM 6996 C CA . PHE B 1 275 ? 6.176 0.146 11.531 1 98.06 275 PHE B CA 1
ATOM 6997 C C . PHE B 1 275 ? 6.461 1.473 10.836 1 98.06 275 PHE B C 1
ATOM 6999 O O . PHE B 1 275 ? 5.738 1.867 9.914 1 98.06 275 PHE B O 1
ATOM 7006 N N . ASN B 1 276 ? 7.531 2.1 11.203 1 97.19 276 ASN B N 1
ATOM 7007 C CA . ASN B 1 276 ? 7.801 3.453 10.727 1 97.19 276 ASN B CA 1
ATOM 7008 C C . ASN B 1 276 ? 8.492 3.441 9.367 1 97.19 276 ASN B C 1
ATOM 7010 O O . ASN B 1 276 ? 8.25 4.32 8.531 1 97.19 276 ASN B O 1
ATOM 7014 N N . ASN B 1 277 ? 9.391 2.555 9.203 1 96 277 ASN B N 1
ATOM 7015 C CA . ASN B 1 277 ? 10.117 2.363 7.957 1 96 277 ASN B CA 1
ATOM 7016 C C . ASN B 1 277 ? 10.648 0.94 7.832 1 96 277 ASN B C 1
ATOM 7018 O O . ASN B 1 277 ? 11.422 0.486 8.68 1 96 277 ASN B O 1
ATOM 7022 N N . GLU B 1 278 ? 10.32 0.297 6.746 1 93.62 278 GLU B N 1
ATOM 7023 C CA . GLU B 1 278 ? 10.711 -1.101 6.59 1 93.62 278 GLU B CA 1
ATOM 7024 C C . GLU B 1 278 ? 12.055 -1.223 5.879 1 93.62 278 GLU B C 1
ATOM 7026 O O . GLU B 1 278 ? 12.656 -2.301 5.852 1 93.62 278 GLU B O 1
ATOM 7031 N N . GLY B 1 279 ? 12.539 -0.163 5.379 1 90.44 279 GLY B N 1
ATOM 7032 C CA . GLY B 1 279 ? 13.797 -0.231 4.656 1 90.44 279 GLY B CA 1
ATOM 7033 C C . GLY B 1 279 ? 13.688 -0.941 3.322 1 90.44 279 GLY B C 1
ATOM 7034 O O . GLY B 1 279 ? 12.672 -0.806 2.627 1 90.44 279 GLY B O 1
ATOM 7035 N N . ARG B 1 280 ? 14.742 -1.611 2.994 1 87.69 280 ARG B N 1
ATOM 7036 C CA . ARG B 1 280 ? 14.805 -2.277 1.698 1 87.69 280 ARG B CA 1
ATOM 7037 C C . ARG B 1 280 ? 13.977 -3.562 1.702 1 87.69 280 ARG B C 1
ATOM 7039 O O . ARG B 1 280 ? 14.023 -4.328 2.666 1 87.69 280 ARG B O 1
ATOM 7046 N N . TYR B 1 281 ? 13.234 -3.758 0.688 1 88.81 281 TYR B N 1
ATOM 7047 C CA . TYR B 1 281 ? 12.469 -4.988 0.515 1 88.81 281 TYR B CA 1
ATOM 7048 C C . TYR B 1 281 ? 12.539 -5.477 -0.928 1 88.81 281 TYR B C 1
ATOM 7050 O O . TYR B 1 281 ? 12.906 -4.719 -1.828 1 88.81 281 TYR B O 1
ATOM 7058 N N . ALA B 1 282 ? 12.211 -6.742 -1.137 1 89.81 282 ALA B N 1
ATOM 7059 C CA . ALA B 1 282 ? 12.344 -7.395 -2.436 1 89.81 282 ALA B CA 1
ATOM 7060 C C . ALA B 1 282 ? 11.062 -8.133 -2.816 1 89.81 282 ALA B C 1
ATOM 7062 O O . ALA B 1 282 ? 10.164 -8.297 -1.988 1 89.81 282 ALA B O 1
ATOM 7063 N N . TYR B 1 283 ? 11.023 -8.469 -4.109 1 89.31 283 TYR B N 1
ATOM 7064 C CA . TYR B 1 283 ? 9.992 -9.336 -4.668 1 89.31 283 TYR B CA 1
ATOM 7065 C C . TYR B 1 283 ? 10.609 -10.57 -5.312 1 89.31 283 TYR B C 1
ATOM 7067 O O . TYR B 1 283 ? 10.734 -10.641 -6.539 1 89.31 283 TYR B O 1
ATOM 7075 N N . PRO B 1 284 ? 10.797 -11.523 -4.543 1 86.19 284 PRO B N 1
ATOM 7076 C CA . PRO B 1 284 ? 11.516 -12.672 -5.102 1 86.19 284 PRO B CA 1
ATOM 7077 C C . PRO B 1 284 ? 10.727 -13.391 -6.188 1 86.19 284 PRO B C 1
ATOM 7079 O O . PRO B 1 284 ? 11.32 -13.977 -7.102 1 86.19 284 PRO B O 1
ATOM 7082 N N . ASN B 1 285 ? 9.414 -13.336 -6.102 1 89.5 285 ASN B N 1
ATOM 7083 C CA . ASN B 1 285 ? 8.602 -14.117 -7.031 1 89.5 285 ASN B CA 1
ATOM 7084 C C . ASN B 1 285 ? 7.734 -13.211 -7.906 1 89.5 285 ASN B C 1
ATOM 7086 O O . ASN B 1 285 ? 6.582 -13.539 -8.195 1 89.5 285 ASN B O 1
ATOM 7090 N N . GLY B 1 286 ? 8.297 -12.055 -8.25 1 87.62 286 GLY B N 1
ATOM 7091 C CA . GLY B 1 286 ? 7.594 -11.164 -9.172 1 87.62 286 GLY B CA 1
ATOM 7092 C C . GLY B 1 286 ? 6.789 -10.094 -8.461 1 87.62 286 GLY B C 1
ATOM 7093 O O . GLY B 1 286 ? 6.637 -10.133 -7.238 1 87.62 286 GLY B O 1
ATOM 7094 N N . PRO B 1 287 ? 6.238 -9.242 -9.164 1 84.06 287 PRO B N 1
ATOM 7095 C CA . PRO B 1 287 ? 5.609 -8.055 -8.586 1 84.06 287 PRO B CA 1
ATOM 7096 C C . PRO B 1 287 ? 4.293 -8.359 -7.879 1 84.06 287 PRO B C 1
ATOM 7098 O O . PRO B 1 287 ? 3.863 -7.602 -7.008 1 84.06 287 PRO B O 1
ATOM 7101 N N . ASP B 1 288 ? 3.656 -9.469 -8.234 1 87 288 ASP B N 1
ATOM 7102 C CA . ASP B 1 288 ? 2.371 -9.789 -7.621 1 87 288 ASP B CA 1
ATOM 7103 C C . ASP B 1 288 ? 2.561 -10.547 -6.312 1 87 288 ASP B C 1
ATOM 7105 O O . ASP B 1 288 ? 1.616 -10.703 -5.535 1 87 288 ASP B O 1
ATOM 7109 N N . SER B 1 289 ? 3.762 -10.938 -6.109 1 90.12 289 SER B N 1
ATOM 7110 C CA . SER B 1 289 ? 4.035 -11.766 -4.938 1 90.12 289 SER B CA 1
ATOM 7111 C C . SER B 1 289 ? 4.082 -10.93 -3.666 1 90.12 289 SER B C 1
ATOM 7113 O O . SER B 1 289 ? 3.971 -9.703 -3.719 1 90.12 289 SER B O 1
ATOM 7115 N N . GLU B 1 290 ? 4.191 -11.609 -2.574 1 92.19 290 GLU B N 1
ATOM 7116 C CA . GLU B 1 290 ? 4.434 -10.961 -1.29 1 92.19 290 GLU B CA 1
ATOM 7117 C C . GLU B 1 290 ? 5.84 -10.367 -1.229 1 92.19 290 GLU B C 1
ATOM 7119 O O . GLU B 1 290 ? 6.82 -11.047 -1.545 1 92.19 290 GLU B O 1
ATOM 7124 N N . PRO B 1 291 ? 5.891 -9.07 -0.897 1 92.69 291 PRO B N 1
ATOM 7125 C CA . PRO B 1 291 ? 7.23 -8.516 -0.687 1 92.69 291 PRO B CA 1
ATOM 7126 C C . PRO B 1 291 ? 7.91 -9.07 0.563 1 92.69 291 PRO B C 1
ATOM 7128 O O . PRO B 1 291 ? 7.23 -9.469 1.514 1 92.69 291 PRO B O 1
ATOM 7131 N N . VAL B 1 292 ? 9.234 -9.031 0.494 1 91.81 292 VAL B N 1
ATOM 7132 C CA . VAL B 1 292 ? 10.008 -9.547 1.618 1 91.81 292 VAL B CA 1
ATOM 7133 C C . VAL B 1 292 ? 10.992 -8.484 2.096 1 91.81 292 VAL B C 1
ATOM 7135 O O . VAL B 1 292 ? 11.727 -7.906 1.292 1 91.81 292 VAL B O 1
ATOM 7138 N N . ASP B 1 293 ? 10.977 -8.305 3.377 1 91.75 293 ASP B N 1
ATOM 7139 C CA . ASP B 1 293 ? 12 -7.457 3.982 1 91.75 293 ASP B CA 1
ATOM 7140 C C . ASP B 1 293 ? 13.383 -8.094 3.857 1 91.75 293 ASP B C 1
ATOM 7142 O O . ASP B 1 293 ? 13.594 -9.227 4.289 1 91.75 293 ASP B O 1
ATOM 7146 N N . VAL B 1 294 ? 14.305 -7.344 3.393 1 89.12 294 VAL B N 1
ATOM 7147 C CA . VAL B 1 294 ? 15.609 -7.926 3.104 1 89.12 294 VAL B CA 1
ATOM 7148 C C . VAL B 1 294 ? 16.438 -7.988 4.383 1 89.12 294 VAL B C 1
ATOM 7150 O O . VAL B 1 294 ? 17.172 -8.961 4.609 1 89.12 294 VAL B O 1
ATOM 7153 N N . SER B 1 295 ? 16.281 -6.934 5.18 1 88.81 295 SER B N 1
ATOM 7154 C CA . SER B 1 295 ? 17.078 -6.883 6.41 1 88.81 295 SER B CA 1
ATOM 7155 C C . SER B 1 295 ? 16.328 -6.152 7.516 1 88.81 295 SER B C 1
ATOM 7157 O O . SER B 1 295 ? 15.664 -5.145 7.262 1 88.81 295 SER B O 1
ATOM 7159 N N . LYS B 1 296 ? 16.562 -6.586 8.719 1 89.81 296 LYS B N 1
ATOM 7160 C CA . LYS B 1 296 ? 15.914 -5.961 9.867 1 89.81 296 LYS B CA 1
ATOM 7161 C C . LYS B 1 296 ? 16.703 -4.754 10.359 1 89.81 296 LYS B C 1
ATOM 7163 O O . LYS B 1 296 ? 16.188 -3.918 11.102 1 89.81 296 LYS B O 1
ATOM 7168 N N . THR B 1 297 ? 17.938 -4.664 9.898 1 89.44 297 THR B N 1
ATOM 7169 C CA . THR B 1 297 ? 18.812 -3.662 10.492 1 89.44 297 THR B CA 1
ATOM 7170 C C . THR B 1 297 ? 18.422 -2.262 10.023 1 89.44 297 THR B C 1
ATOM 7172 O O . THR B 1 297 ? 18.703 -1.275 10.711 1 89.44 297 THR B O 1
ATOM 7175 N N . ASP B 1 298 ? 17.828 -2.201 8.828 1 90.12 298 ASP B N 1
ATOM 7176 C CA . ASP B 1 298 ? 17.484 -0.873 8.328 1 90.12 298 ASP B CA 1
ATOM 7177 C C . ASP B 1 298 ? 16.016 -0.542 8.594 1 90.12 298 ASP B C 1
ATOM 7179 O O . ASP B 1 298 ? 15.5 0.472 8.117 1 90.12 298 ASP B O 1
ATOM 7183 N N . ASP B 1 299 ? 15.406 -1.404 9.391 1 93.94 299 ASP B N 1
ATOM 7184 C CA . ASP B 1 299 ? 14.031 -1.142 9.805 1 93.94 299 ASP B CA 1
ATOM 7185 C C . ASP B 1 299 ? 13.977 -0.088 10.906 1 93.94 299 ASP B C 1
ATOM 7187 O O . ASP B 1 299 ? 14.891 -0.001 11.734 1 93.94 299 ASP B O 1
ATOM 7191 N N . VAL B 1 300 ? 12.93 0.709 10.82 1 96.62 300 VAL B N 1
ATOM 7192 C CA . VAL B 1 300 ? 12.594 1.597 11.93 1 96.62 300 VAL B CA 1
ATOM 7193 C C . VAL B 1 300 ? 11.25 1.184 12.531 1 96.62 300 VAL B C 1
ATOM 7195 O O . VAL B 1 300 ? 10.234 1.133 11.828 1 96.62 300 VAL B O 1
ATOM 7198 N N . HIS B 1 301 ? 11.258 0.84 13.789 1 96.44 301 HIS B N 1
ATOM 7199 C CA . HIS B 1 301 ? 10.047 0.465 14.508 1 96.44 301 HIS B CA 1
ATOM 7200 C C . HIS B 1 301 ? 9.914 1.262 15.805 1 96.44 301 HIS B C 1
ATOM 7202 O O . HIS B 1 301 ? 10.914 1.729 16.359 1 96.44 301 HIS B O 1
ATOM 7208 N N . SER B 1 302 ? 8.688 1.371 16.234 1 97.94 302 SER B N 1
ATOM 7209 C CA . SER B 1 302 ? 8.414 2.031 17.516 1 97.94 302 SER B CA 1
ATOM 7210 C C . SER B 1 302 ? 7.566 1.146 18.422 1 97.94 302 SER B C 1
ATOM 7212 O O . SER B 1 302 ? 6.594 0.537 17.969 1 97.94 302 SER B O 1
ATOM 7214 N N . PHE B 1 303 ? 8.016 1.011 19.641 1 98.31 303 PHE B N 1
ATOM 7215 C CA . PHE B 1 303 ? 7.145 0.559 20.719 1 98.31 303 PHE B CA 1
ATOM 7216 C C . PHE B 1 303 ? 6.488 1.744 21.422 1 98.31 303 PHE B C 1
ATOM 7218 O O . PHE B 1 303 ? 7.176 2.627 21.938 1 98.31 303 PHE B O 1
ATOM 7225 N N . VAL B 1 304 ? 5.207 1.747 21.328 1 98.38 304 VAL B N 1
ATOM 7226 C CA . VAL B 1 304 ? 4.477 2.91 21.828 1 98.38 304 VAL B CA 1
ATOM 7227 C C . VAL B 1 304 ? 3.541 2.492 22.953 1 98.38 304 VAL B C 1
ATOM 7229 O O . VAL B 1 304 ? 2.914 1.433 22.891 1 98.38 304 VAL B O 1
ATOM 7232 N N . LEU B 1 305 ? 3.447 3.238 23.953 1 98.56 305 LEU B N 1
ATOM 7233 C CA . LEU B 1 305 ? 2.494 3.07 25.047 1 98.56 305 LEU B CA 1
ATOM 7234 C C . LEU B 1 305 ? 1.768 4.379 25.344 1 98.56 305 LEU B C 1
ATOM 7236 O O . LEU B 1 305 ? 2.402 5.402 25.594 1 98.56 305 LEU B O 1
ATOM 7240 N N . ALA B 1 306 ? 0.502 4.336 25.234 1 98.44 306 ALA B N 1
ATOM 7241 C CA . ALA B 1 306 ? -0.322 5.484 25.609 1 98.44 306 ALA B CA 1
ATOM 7242 C C . ALA B 1 306 ? -1.188 5.164 26.828 1 98.44 306 ALA B C 1
ATOM 7244 O O . ALA B 1 306 ? -1.825 4.113 26.875 1 98.44 306 ALA B O 1
ATOM 7245 N N . VAL B 1 307 ? -1.156 5.996 27.797 1 98.31 307 VAL B N 1
ATOM 7246 C CA . VAL B 1 307 ? -2.004 5.91 28.984 1 98.31 307 VAL B CA 1
ATOM 7247 C C . VAL B 1 307 ? -2.77 7.219 29.156 1 98.31 307 VAL B C 1
ATOM 7249 O O . VAL B 1 307 ? -2.18 8.297 29.141 1 98.31 307 VAL B O 1
ATOM 7252 N N . ALA B 1 308 ? -4.066 7.062 29.297 1 97.81 308 ALA B N 1
ATOM 7253 C CA . ALA B 1 308 ? -4.859 8.281 29.438 1 97.81 308 ALA B CA 1
ATOM 7254 C C . ALA B 1 308 ? -6.023 8.07 30.406 1 97.81 308 ALA B C 1
ATOM 7256 O O . ALA B 1 308 ? -6.609 6.992 30.453 1 97.81 308 ALA B O 1
ATOM 7257 N N . ARG B 1 309 ? -6.297 9 31.188 1 97.81 309 ARG B N 1
ATOM 7258 C CA . ARG B 1 309 ? -7.547 9.109 31.938 1 97.81 309 ARG B CA 1
ATOM 7259 C C . ARG B 1 309 ? -8.523 10.047 31.234 1 97.81 309 ARG B C 1
ATOM 7261 O O . ARG B 1 309 ? -8.266 11.25 31.125 1 97.81 309 ARG B O 1
ATOM 7268 N N . ARG B 1 310 ? -9.578 9.508 30.781 1 95.12 310 ARG B N 1
ATOM 7269 C CA . ARG B 1 310 ? -10.539 10.297 30.016 1 95.12 310 ARG B CA 1
ATOM 7270 C C . ARG B 1 310 ? -11.969 9.93 30.391 1 95.12 310 ARG B C 1
ATOM 7272 O O . ARG B 1 310 ? -12.281 8.758 30.609 1 95.12 310 ARG B O 1
ATOM 7279 N N . ASP B 1 311 ? -12.758 10.969 30.469 1 93.5 311 ASP B N 1
ATOM 7280 C CA . ASP B 1 311 ? -14.195 10.758 30.609 1 93.5 311 ASP B CA 1
ATOM 7281 C C . ASP B 1 311 ? -14.859 10.57 29.25 1 93.5 311 ASP B C 1
ATOM 7283 O O . ASP B 1 311 ? -14.398 11.125 28.25 1 93.5 311 ASP B O 1
ATOM 7287 N N . THR B 1 312 ? -15.898 9.742 29.219 1 89.5 312 THR B N 1
ATOM 7288 C CA . THR B 1 312 ? -16.688 9.641 27.984 1 89.5 312 THR B CA 1
ATOM 7289 C C . THR B 1 312 ? -17.406 10.953 27.688 1 89.5 312 THR B C 1
ATOM 7291 O O . THR B 1 312 ? -17.578 11.781 28.594 1 89.5 312 THR B O 1
ATOM 7294 N N . PRO B 1 313 ? -17.766 11.078 26.531 1 88.62 313 PRO B N 1
ATOM 7295 C CA . PRO B 1 313 ? -18.469 12.312 26.188 1 88.62 313 PRO B CA 1
ATOM 7296 C C . PRO B 1 313 ? -19.75 12.508 27.016 1 88.62 313 PRO B C 1
ATOM 7298 O O . PRO B 1 313 ? -20.078 13.641 27.391 1 88.62 313 PRO B O 1
ATOM 7301 N N . GLN B 1 314 ? -20.391 11.492 27.266 1 88.19 314 GLN B N 1
ATOM 7302 C CA . GLN B 1 314 ? -21.609 11.57 28.078 1 88.19 314 GLN B CA 1
ATOM 7303 C C . GLN B 1 314 ? -21.297 11.992 29.516 1 88.19 314 GLN B C 1
ATOM 7305 O O . GLN B 1 314 ? -22.016 12.797 30.094 1 88.19 314 GLN B O 1
ATOM 7310 N N . GLN B 1 315 ? -20.234 11.43 29.953 1 91.12 315 GLN B N 1
ATOM 7311 C CA . GLN B 1 315 ? -19.812 11.789 31.312 1 91.12 315 GLN B CA 1
ATOM 7312 C C . GLN B 1 315 ? -19.391 13.25 31.391 1 91.12 315 GLN B C 1
ATOM 7314 O O . GLN B 1 315 ? -19.672 13.938 32.375 1 91.12 315 GLN B O 1
ATOM 7319 N N . VAL B 1 316 ? -18.719 13.711 30.469 1 92.62 316 VAL B N 1
ATOM 7320 C CA . VAL B 1 316 ? -18.25 15.102 30.422 1 92.62 316 VAL B CA 1
ATOM 7321 C C . VAL B 1 316 ? -19.453 16.031 30.438 1 92.62 316 VAL B C 1
ATOM 7323 O O . VAL B 1 316 ? -19.5 16.984 31.219 1 92.62 316 VAL B O 1
ATOM 7326 N N . LYS B 1 317 ? -20.375 15.711 29.609 1 92.38 317 LYS B N 1
ATOM 7327 C CA . LYS B 1 317 ? -21.578 16.531 29.547 1 92.38 317 LYS B CA 1
ATOM 7328 C C . LYS B 1 317 ? -22.297 16.562 30.891 1 92.38 317 LYS B C 1
ATOM 7330 O O . LYS B 1 317 ? -22.75 17.625 31.344 1 92.38 317 LYS B O 1
ATOM 7335 N N . ALA B 1 318 ? -22.453 15.469 31.391 1 93.25 318 ALA B N 1
ATOM 7336 C CA . ALA B 1 318 ? -23.156 15.359 32.688 1 93.25 318 ALA B CA 1
ATOM 7337 C C . ALA B 1 318 ? -22.438 16.172 33.75 1 93.25 318 ALA B C 1
ATOM 7339 O O . ALA B 1 318 ? -23.078 16.859 34.562 1 93.25 318 ALA B O 1
ATOM 7340 N N . LYS B 1 319 ? -21.203 16.031 33.75 1 94.62 319 LYS B N 1
ATOM 7341 C CA . LYS B 1 319 ? -20.422 16.734 34.75 1 94.62 319 LYS B CA 1
ATOM 7342 C C . LYS B 1 319 ? -20.5 18.25 34.562 1 94.62 319 LYS B C 1
ATOM 7344 O O . LYS B 1 319 ? -20.641 19 35.5 1 94.62 319 LYS B O 1
ATOM 7349 N N . LEU B 1 320 ? -20.375 18.672 33.438 1 92.69 320 LEU B N 1
ATOM 7350 C CA . LEU B 1 320 ? -20.422 20.094 33.125 1 92.69 320 LEU B CA 1
ATOM 7351 C C . LEU B 1 320 ? -21.797 20.672 33.438 1 92.69 320 LEU B C 1
ATOM 7353 O O . LEU B 1 320 ? -21.906 21.797 33.938 1 92.69 320 LEU B O 1
ATOM 7357 N N . ASP B 1 321 ? -22.828 19.922 33.125 1 92.25 321 ASP B N 1
ATOM 7358 C CA . ASP B 1 321 ? -24.188 20.359 33.438 1 92.25 321 ASP B CA 1
ATOM 7359 C C . ASP B 1 321 ? -24.375 20.516 34.938 1 92.25 321 ASP B C 1
ATOM 7361 O O . ASP B 1 321 ? -25.172 21.344 35.406 1 92.25 321 ASP B O 1
ATOM 7365 N N . ASN B 1 322 ? -23.656 19.766 35.625 1 94.38 322 ASN B N 1
ATOM 7366 C CA . ASN B 1 322 ? -23.75 19.844 37.094 1 94.38 322 ASN B CA 1
ATOM 7367 C C . ASN B 1 322 ? -22.719 20.797 37.688 1 94.38 322 ASN B C 1
ATOM 7369 O O . ASN B 1 322 ? -22.422 20.734 38.875 1 94.38 322 ASN B O 1
ATOM 7373 N N . ASN B 1 323 ? -22.078 21.516 36.906 1 92.19 323 ASN B N 1
ATOM 7374 C CA . ASN B 1 323 ? -21.109 22.531 37.281 1 92.19 323 ASN B CA 1
ATOM 7375 C C . ASN B 1 323 ? -19.875 21.906 37.938 1 92.19 323 ASN B C 1
ATOM 7377 O O . ASN B 1 323 ? -19.328 22.453 38.906 1 92.19 323 ASN B O 1
ATOM 7381 N N . GLN B 1 324 ? -19.562 20.781 37.469 1 94.25 324 GLN B N 1
ATOM 7382 C CA . GLN B 1 324 ? -18.344 20.125 37.938 1 94.25 324 GLN B CA 1
ATOM 7383 C C . GLN B 1 324 ? -17.234 20.219 36.906 1 94.25 324 GLN B C 1
ATOM 7385 O O . GLN B 1 324 ? -17.5 20.188 35.688 1 94.25 324 GLN B O 1
ATOM 7390 N N . GLY B 1 325 ? -16.062 20.328 37.375 1 95 325 GLY B N 1
ATOM 7391 C CA . GLY B 1 325 ? -14.914 20.344 36.5 1 95 325 GLY B CA 1
ATOM 7392 C C . GLY B 1 325 ? -14.547 18.969 35.969 1 95 325 GLY B C 1
ATOM 7393 O O . GLY B 1 325 ? -14.797 17.969 36.625 1 95 325 GLY B O 1
ATOM 7394 N N . VAL B 1 326 ? -14.062 18.938 34.75 1 96.69 326 VAL B N 1
ATOM 7395 C CA . VAL B 1 326 ? -13.617 17.688 34.125 1 96.69 326 VAL B CA 1
ATOM 7396 C C . VAL B 1 326 ? -12.109 17.766 33.844 1 96.69 326 VAL B C 1
ATOM 7398 O O . VAL B 1 326 ? -11.633 18.703 33.219 1 96.69 326 VAL B O 1
ATOM 7401 N N . LEU B 1 327 ? -11.391 16.828 34.406 1 97.06 327 LEU B N 1
ATOM 7402 C CA . LEU B 1 327 ? -9.945 16.75 34.188 1 97.06 327 LEU B CA 1
ATOM 7403 C C . LEU B 1 327 ? -9.586 15.492 33.406 1 97.06 327 LEU B C 1
ATOM 7405 O O . LEU B 1 327 ? -9.812 14.375 33.875 1 97.06 327 LEU B O 1
ATOM 7409 N N . ASN B 1 328 ? -9.117 15.625 32.188 1 97.69 328 ASN B N 1
ATOM 7410 C CA . ASN B 1 328 ? -8.57 14.547 31.375 1 97.69 328 ASN B CA 1
ATOM 7411 C C . ASN B 1 328 ? -7.078 14.727 31.141 1 97.69 328 ASN B C 1
ATOM 7413 O O . ASN B 1 328 ? -6.605 15.844 30.922 1 97.69 328 ASN B O 1
ATOM 7417 N N . TYR B 1 329 ? -6.316 13.742 31.25 1 98.25 329 TYR B N 1
ATOM 7418 C CA . TYR B 1 329 ? -4.875 13.82 31.047 1 98.25 329 TYR B CA 1
ATOM 7419 C C . TYR B 1 329 ? -4.324 12.492 30.547 1 98.25 329 TYR B C 1
ATOM 7421 O O . TYR B 1 329 ? -5.012 11.469 30.594 1 98.25 329 TYR B O 1
ATOM 7429 N N . GLY B 1 330 ? -3.131 12.516 29.953 1 98.44 330 GLY B N 1
ATOM 7430 C CA . GLY B 1 330 ? -2.527 11.289 29.453 1 98.44 330 GLY B CA 1
ATOM 7431 C C . GLY B 1 330 ? -1.062 11.445 29.094 1 98.44 330 GLY B C 1
ATOM 7432 O O . GLY B 1 330 ? -0.537 12.562 29.094 1 98.44 330 GLY B O 1
ATOM 7433 N N . LEU B 1 331 ? -0.497 10.32 28.891 1 98.56 331 LEU B N 1
ATOM 7434 C CA . LEU B 1 331 ? 0.909 10.211 28.516 1 98.56 331 LEU B CA 1
ATOM 7435 C C . LEU B 1 331 ? 1.087 9.25 27.344 1 98.56 331 LEU B C 1
ATOM 7437 O O . LEU B 1 331 ? 0.519 8.156 27.344 1 98.56 331 LEU B O 1
ATOM 7441 N N . HIS B 1 332 ? 1.693 9.711 26.344 1 98.38 332 HIS B N 1
ATOM 7442 C CA . HIS B 1 332 ? 2.088 8.93 25.172 1 98.38 332 HIS B CA 1
ATOM 7443 C C . HIS B 1 332 ? 3.605 8.828 25.062 1 98.38 332 HIS B C 1
ATOM 7445 O O . HIS B 1 332 ? 4.293 9.852 25 1 98.38 332 HIS B O 1
ATOM 7451 N N . VAL B 1 333 ? 4.117 7.613 25.031 1 98.69 333 VAL B N 1
ATOM 7452 C CA . VAL B 1 333 ? 5.566 7.438 24.969 1 98.69 333 VAL B CA 1
ATOM 7453 C C . VAL B 1 333 ? 5.922 6.469 23.844 1 98.69 333 VAL B C 1
ATOM 7455 O O . VAL B 1 333 ? 5.344 5.387 23.75 1 98.69 333 VAL B O 1
ATOM 7458 N N . SER B 1 334 ? 6.848 6.855 23.031 1 98.38 334 SER B N 1
ATOM 7459 C CA . SER B 1 334 ? 7.348 6.008 21.953 1 98.38 334 SER B CA 1
ATOM 7460 C C . SER B 1 334 ? 8.844 5.762 22.094 1 98.38 334 SER B C 1
ATOM 7462 O O . SER B 1 334 ? 9.609 6.68 22.391 1 98.38 334 SER B O 1
ATOM 7464 N N . TYR B 1 335 ? 9.242 4.574 22.031 1 98.75 335 TYR B N 1
ATOM 7465 C CA . TYR B 1 335 ? 10.641 4.195 21.859 1 98.75 335 TYR B CA 1
ATOM 7466 C C . TYR B 1 335 ? 10.914 3.719 20.438 1 98.75 335 TYR B C 1
ATOM 7468 O O . TYR B 1 335 ? 10.328 2.729 19.984 1 98.75 335 TYR B O 1
ATOM 7476 N N . ARG B 1 336 ? 11.82 4.383 19.75 1 98.06 336 ARG B N 1
ATOM 7477 C CA . ARG B 1 336 ? 12.125 4.105 18.359 1 98.06 336 ARG B CA 1
ATOM 7478 C C . ARG B 1 336 ? 13.609 3.795 18.172 1 98.06 336 ARG B C 1
ATOM 7480 O O . ARG B 1 336 ? 14.461 4.414 18.797 1 98.06 336 ARG B O 1
ATOM 7487 N N . SER B 1 337 ? 13.898 2.887 17.25 1 97.38 337 SER B N 1
ATOM 7488 C CA . SER B 1 337 ? 15.297 2.535 17.031 1 97.38 337 SER B CA 1
ATOM 7489 C C . SER B 1 337 ? 15.555 2.127 15.594 1 97.38 337 SER B C 1
ATOM 7491 O O . SER B 1 337 ? 14.625 1.76 14.867 1 97.38 337 SER B O 1
ATOM 7493 N N . GLN B 1 338 ? 16.781 2.26 15.195 1 95.25 338 GLN B N 1
ATOM 7494 C CA . GLN B 1 338 ? 17.297 1.856 13.891 1 95.25 338 GLN B CA 1
ATOM 7495 C C . GLN B 1 338 ? 18.781 1.479 13.984 1 95.25 338 GLN B C 1
ATOM 7497 O O . GLN B 1 338 ? 19.578 2.236 14.531 1 95.25 338 GLN B O 1
ATOM 7502 N N . GLN B 1 339 ? 19.094 0.403 13.43 1 92.75 339 GLN B N 1
ATOM 7503 C CA . GLN B 1 339 ? 20.484 -0.04 13.5 1 92.75 339 GLN B CA 1
ATOM 7504 C C . GLN B 1 339 ? 21.281 0.444 12.289 1 92.75 339 GLN B C 1
ATOM 7506 O O . GLN B 1 339 ? 22.422 0.875 12.43 1 92.75 339 GLN B O 1
ATOM 7511 N N . SER B 1 340 ? 20.703 0.306 11.156 1 89.5 340 SER B N 1
ATOM 7512 C CA . SER B 1 340 ? 21.344 0.754 9.93 1 89.5 340 SER B CA 1
ATOM 7513 C C . SER B 1 340 ? 20.328 1.38 8.969 1 89.5 340 SER B C 1
ATOM 7515 O O . SER B 1 340 ? 19.125 1.264 9.172 1 89.5 340 SER B O 1
ATOM 7517 N N . SER B 1 341 ? 20.906 2.109 8.008 1 87.44 341 SER B N 1
ATOM 7518 C CA . SER B 1 341 ? 20.109 2.633 6.906 1 87.44 341 SER B CA 1
ATOM 7519 C C . SER B 1 341 ? 20.578 2.088 5.566 1 87.44 341 SER B C 1
ATOM 7521 O O . SER B 1 341 ? 21.781 1.832 5.391 1 87.44 341 SER B O 1
ATOM 7523 N N . SER B 1 342 ? 19.547 1.845 4.695 1 82.06 342 SER B N 1
ATOM 7524 C CA . SER B 1 342 ? 19.906 1.333 3.375 1 82.06 342 SER B CA 1
ATOM 7525 C C . SER B 1 342 ? 20.25 2.467 2.418 1 82.06 342 SER B C 1
ATOM 7527 O O . SER B 1 342 ? 19.516 3.441 2.299 1 82.06 342 SER B O 1
ATOM 7529 N N . GLU B 1 343 ? 21.3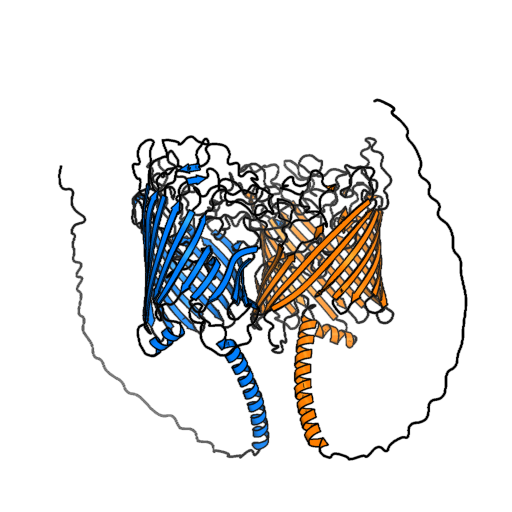44 2.273 1.772 1 72.12 343 GLU B N 1
ATOM 7530 C CA . GLU B 1 343 ? 21.797 3.291 0.833 1 72.12 343 GLU B CA 1
ATOM 7531 C C . GLU B 1 343 ? 20.859 3.408 -0.362 1 72.12 343 GLU B C 1
ATOM 7533 O O . GLU B 1 343 ? 20.391 2.396 -0.891 1 72.12 343 GLU B O 1
ATOM 7538 N N . GLY B 1 344 ? 20.547 4.566 -0.704 1 69.5 344 GLY B N 1
ATOM 7539 C CA . GLY B 1 344 ? 19.828 4.844 -1.933 1 69.5 344 GLY B CA 1
ATOM 7540 C C . GLY B 1 344 ? 18.344 4.531 -1.835 1 69.5 344 GLY B C 1
ATOM 7541 O O . GLY B 1 344 ? 17.625 4.609 -2.83 1 69.5 344 GLY B O 1
ATOM 7542 N N . LEU B 1 345 ? 17.859 4.074 -0.766 1 70.81 345 LEU B N 1
ATOM 7543 C CA . LEU B 1 345 ? 16.484 3.645 -0.586 1 70.81 345 LEU B CA 1
ATOM 7544 C C . LEU B 1 345 ? 15.516 4.719 -1.068 1 70.81 345 LEU B C 1
ATOM 7546 O O . LEU B 1 345 ? 14.508 4.41 -1.712 1 70.81 345 LEU B O 1
ATOM 7550 N N . ASN B 1 346 ? 15.812 5.992 -0.93 1 71.31 346 ASN B N 1
ATOM 7551 C CA . ASN B 1 346 ? 14.836 7.039 -1.226 1 71.31 346 ASN B CA 1
ATOM 7552 C C . ASN B 1 346 ? 15.312 7.938 -2.363 1 71.31 346 ASN B C 1
ATOM 7554 O O . ASN B 1 346 ? 14.773 9.023 -2.566 1 71.31 346 ASN B O 1
ATOM 7558 N N . GLY B 1 347 ? 16.219 7.395 -3.117 1 74.56 347 GLY B N 1
ATOM 7559 C CA . GLY B 1 347 ? 16.812 8.242 -4.145 1 74.56 347 GLY B CA 1
ATOM 7560 C C . GLY B 1 347 ? 16.109 8.109 -5.488 1 74.56 347 GLY B C 1
ATOM 7561 O O . GLY B 1 347 ? 16.297 8.953 -6.371 1 74.56 347 GLY B O 1
ATOM 7562 N N . SER B 1 348 ? 15.398 7.051 -5.656 1 76.88 348 SER B N 1
ATOM 7563 C CA . SER B 1 348 ? 14.719 6.816 -6.926 1 76.88 348 SER B CA 1
ATOM 7564 C C . SER B 1 348 ? 13.398 6.082 -6.719 1 76.88 348 SER B C 1
ATOM 7566 O O . SER B 1 348 ? 13.094 5.633 -5.613 1 76.88 348 SER B O 1
ATOM 7568 N N . GLY B 1 349 ? 12.648 6.074 -7.855 1 78.31 349 GLY B N 1
ATOM 7569 C CA . GLY B 1 349 ? 11.391 5.355 -7.801 1 78.31 349 GLY B CA 1
ATOM 7570 C C . GLY B 1 349 ? 11.555 3.871 -7.527 1 78.31 349 GLY B C 1
ATOM 7571 O O . GLY B 1 349 ? 12.664 3.334 -7.648 1 78.31 349 GLY B O 1
ATOM 7572 N N . ALA B 1 350 ? 10.453 3.254 -7.137 1 77.94 350 ALA B N 1
ATOM 7573 C CA . ALA B 1 350 ? 10.445 1.836 -6.789 1 77.94 350 ALA B CA 1
ATOM 7574 C C . ALA B 1 350 ? 10.773 0.971 -8 1 77.94 350 ALA B C 1
ATOM 7576 O O . ALA B 1 350 ? 10.328 1.253 -9.109 1 77.94 350 ALA B O 1
ATOM 7577 N N . VAL B 1 351 ? 11.547 -0.11 -7.754 1 74.69 351 VAL B N 1
ATOM 7578 C CA . VAL B 1 351 ? 11.922 -1.05 -8.805 1 74.69 351 VAL B CA 1
ATOM 7579 C C . VAL B 1 351 ? 11.664 -2.48 -8.336 1 74.69 351 VAL B C 1
ATOM 7581 O O . VAL B 1 351 ? 11.664 -2.754 -7.137 1 74.69 351 VAL B O 1
ATOM 7584 N N . LEU B 1 352 ? 11.242 -3.588 -9.109 1 75.38 352 LEU B N 1
ATOM 7585 C CA . LEU B 1 352 ? 10.93 -4.98 -8.805 1 75.38 352 LEU B CA 1
ATOM 7586 C C . LEU B 1 352 ? 12.102 -5.664 -8.117 1 75.38 352 LEU B C 1
ATOM 7588 O O . LEU B 1 352 ? 11.906 -6.492 -7.223 1 75.38 352 LEU B O 1
ATOM 7592 N N . ASN B 1 353 ? 13.078 -5.309 -7.93 1 75.69 353 ASN B N 1
ATOM 7593 C CA . ASN B 1 353 ? 14.281 -5.844 -7.289 1 75.69 353 ASN B CA 1
ATOM 7594 C C . ASN B 1 353 ? 14.055 -7.266 -6.781 1 75.69 353 ASN B C 1
ATOM 7596 O O . ASN B 1 353 ? 13.891 -7.48 -5.578 1 75.69 353 ASN B O 1
ATOM 7600 N N . PRO B 1 354 ? 14.062 -8.406 -7.668 1 73.88 354 PRO B N 1
ATOM 7601 C CA . PRO B 1 354 ? 13.719 -9.773 -7.27 1 73.88 354 PRO B CA 1
ATOM 7602 C C . PRO B 1 354 ? 14.688 -10.344 -6.234 1 73.88 354 PRO B C 1
ATOM 7604 O O . PRO B 1 354 ? 14.289 -11.156 -5.398 1 73.88 354 PRO B O 1
ATOM 7607 N N . ASP B 1 355 ? 15.961 -9.984 -6.398 1 68.75 355 ASP B N 1
ATOM 7608 C CA . ASP B 1 355 ? 16.969 -10.609 -5.551 1 68.75 355 ASP B CA 1
ATOM 7609 C C . ASP B 1 355 ? 17.266 -9.75 -4.32 1 68.75 355 ASP B C 1
ATOM 7611 O O . ASP B 1 355 ? 18.078 -10.125 -3.473 1 68.75 355 ASP B O 1
ATOM 7615 N N . GLY B 1 356 ? 16.5 -8.797 -4.273 1 60.81 356 GLY B N 1
ATOM 7616 C CA . GLY B 1 356 ? 16.734 -7.914 -3.145 1 60.81 356 GLY B CA 1
ATOM 7617 C C . GLY B 1 356 ? 18.016 -7.109 -3.271 1 60.81 356 GLY B C 1
ATOM 7618 O O . GLY B 1 356 ? 18.469 -6.496 -2.303 1 60.81 356 GLY B O 1
ATOM 7619 N N . SER B 1 357 ? 18.672 -7.512 -4.539 1 59.31 357 SER B N 1
ATOM 7620 C CA . SER B 1 357 ? 19.953 -6.836 -4.707 1 59.31 357 SER B CA 1
ATOM 7621 C C . SER B 1 357 ? 19.766 -5.352 -4.988 1 59.31 357 SER B C 1
ATOM 7623 O O . SER B 1 357 ? 18.781 -4.953 -5.613 1 59.31 357 SER B O 1
ATOM 7625 N N . VAL B 1 358 ? 19.891 -4.707 -4.254 1 49.22 358 VAL B N 1
ATOM 7626 C CA . VAL B 1 358 ? 20.016 -3.33 -4.719 1 49.22 358 VAL B CA 1
ATOM 7627 C C . VAL B 1 358 ? 21.484 -2.996 -4.969 1 49.22 358 VAL B C 1
ATOM 7629 O O . VAL B 1 358 ? 22.359 -3.369 -4.184 1 49.22 358 VAL B O 1
ATOM 7632 N N . GLY B 1 359 ? 21.875 -2.898 -6.082 1 45.28 359 GLY B N 1
ATOM 7633 C CA . GLY B 1 359 ? 23.234 -2.551 -6.422 1 45.28 359 GLY B CA 1
ATOM 7634 C C . GLY B 1 359 ? 24.219 -2.828 -5.297 1 45.28 359 GLY B C 1
ATOM 7635 O O . GLY B 1 359 ? 23.859 -3.42 -4.281 1 45.28 359 GLY B O 1
ATOM 7636 N N . ASN B 1 360 ? 25.5 -2.602 -5.355 1 46.19 360 ASN B N 1
ATOM 7637 C CA . ASN B 1 360 ? 26.469 -2.676 -4.266 1 46.19 360 ASN B CA 1
ATOM 7638 C C . ASN B 1 360 ? 25.859 -2.23 -2.941 1 46.19 360 ASN B C 1
ATOM 7640 O O . ASN B 1 360 ? 25.938 -1.054 -2.584 1 46.19 360 ASN B O 1
ATOM 7644 N N . SER B 1 361 ? 24.766 -2.709 -2.449 1 52.91 361 SER B N 1
ATOM 7645 C CA . SER B 1 361 ? 23.906 -2.027 -1.491 1 52.91 361 SER B CA 1
ATOM 7646 C C . SER B 1 361 ? 24.562 -1.955 -0.114 1 52.91 361 SER B C 1
ATOM 7648 O O . SER B 1 361 ? 24.891 -2.984 0.473 1 52.91 361 SER B O 1
ATOM 7650 N N . THR B 1 362 ? 25.219 -1.014 0.201 1 70.06 362 THR B N 1
ATOM 7651 C CA . THR B 1 362 ? 25.938 -0.745 1.441 1 70.06 362 THR B CA 1
ATOM 7652 C C . THR B 1 362 ? 24.984 -0.225 2.516 1 70.06 362 THR B C 1
ATOM 7654 O O . THR B 1 362 ? 24.062 0.529 2.217 1 70.06 362 THR B O 1
ATOM 7657 N N . TYR B 1 363 ? 24.781 -0.952 3.617 1 80.19 363 TYR B N 1
ATOM 7658 C CA . TYR B 1 363 ? 24.172 -0.525 4.867 1 80.19 363 TYR B CA 1
ATOM 7659 C C . TYR B 1 363 ? 25.094 0.4 5.645 1 80.19 363 TYR B C 1
ATOM 7661 O O . TYR B 1 363 ? 26.297 0.129 5.766 1 80.19 363 TYR B O 1
ATOM 7669 N N . VAL B 1 364 ? 24.516 1.529 5.922 1 82.12 364 VAL B N 1
ATOM 7670 C CA . VAL B 1 364 ? 25.266 2.479 6.746 1 82.12 364 VAL B CA 1
ATOM 7671 C C . VAL B 1 364 ? 24.797 2.371 8.203 1 82.12 364 VAL B C 1
ATOM 7673 O O . VAL B 1 364 ? 23.609 2.42 8.484 1 82.12 364 VAL B O 1
ATOM 7676 N N . PRO B 1 365 ? 25.812 2.227 9.047 1 86.06 365 PRO B N 1
ATOM 7677 C CA . PRO B 1 365 ? 25.406 2.137 10.453 1 86.06 365 PRO B CA 1
ATOM 7678 C C . PRO B 1 365 ? 24.734 3.412 10.953 1 86.06 365 PRO B C 1
ATOM 7680 O O . PRO B 1 365 ? 25.188 4.516 10.656 1 86.06 365 PRO B O 1
ATOM 7683 N N . ARG B 1 366 ? 23.625 3.301 11.594 1 91.56 366 ARG B N 1
ATOM 7684 C CA . ARG B 1 366 ? 22.891 4.414 12.203 1 91.56 366 ARG B CA 1
ATOM 7685 C C . ARG B 1 366 ? 22.922 4.312 13.727 1 91.56 366 ARG B C 1
ATOM 7687 O O . ARG B 1 366 ? 23.156 5.309 14.414 1 91.56 366 ARG B O 1
ATOM 7694 N N . ASN B 1 367 ? 22.734 3.113 14.32 1 93.69 367 ASN B N 1
ATOM 7695 C CA . ASN B 1 367 ? 22.703 2.857 15.758 1 93.69 367 ASN B CA 1
ATOM 7696 C C . ASN B 1 367 ? 21.984 3.969 16.516 1 93.69 367 ASN B C 1
ATOM 7698 O O . ASN B 1 367 ? 22.547 4.574 17.422 1 93.69 367 ASN B O 1
ATOM 7702 N N . ALA B 1 368 ? 20.797 4.129 16.141 1 96.81 368 ALA B N 1
ATOM 7703 C CA . ALA B 1 368 ? 20.047 5.266 16.672 1 96.81 368 ALA B CA 1
ATOM 7704 C C . ALA B 1 368 ? 18.891 4.801 17.562 1 96.81 368 ALA B C 1
ATOM 7706 O O . ALA B 1 368 ? 18.359 3.709 17.359 1 96.81 368 ALA B O 1
ATOM 7707 N N . SER B 1 369 ? 18.578 5.547 18.516 1 97.75 369 SER B N 1
ATOM 7708 C CA . SER B 1 369 ? 17.422 5.328 19.375 1 97.75 369 SER B CA 1
ATOM 7709 C C . SER B 1 369 ? 16.812 6.648 19.828 1 97.75 369 SER B C 1
ATOM 7711 O O . SER B 1 369 ? 17.531 7.613 20.109 1 97.75 369 SER B O 1
ATOM 7713 N N . LEU B 1 370 ? 15.516 6.688 19.906 1 98.38 370 LEU B N 1
ATOM 7714 C CA . LEU B 1 370 ? 14.766 7.855 20.344 1 98.38 370 LEU B CA 1
ATOM 7715 C C . LEU B 1 370 ? 13.719 7.469 21.391 1 98.38 370 LEU B C 1
ATOM 7717 O O . LEU B 1 370 ? 13.078 6.426 21.281 1 98.38 370 LEU B O 1
ATOM 7721 N N . VAL B 1 371 ? 13.617 8.234 22.391 1 98.69 371 VAL B N 1
ATOM 7722 C CA . VAL B 1 371 ? 12.477 8.227 23.297 1 98.69 371 VAL B CA 1
ATOM 7723 C C . VAL B 1 371 ? 11.641 9.492 23.094 1 98.69 371 VAL B C 1
ATOM 7725 O O . VAL B 1 371 ? 12.164 10.609 23.188 1 98.69 371 VAL B O 1
ATOM 7728 N N . ILE B 1 372 ? 10.359 9.312 22.844 1 98.69 372 ILE B N 1
ATOM 7729 C CA . ILE B 1 372 ? 9.492 10.43 22.5 1 98.69 372 ILE B CA 1
ATOM 7730 C C . ILE B 1 372 ? 8.328 10.516 23.484 1 98.69 372 ILE B C 1
ATOM 7732 O O . ILE B 1 372 ? 7.238 10 23.203 1 98.69 372 ILE B O 1
ATOM 7736 N N . PRO B 1 373 ? 8.484 11.203 24.547 1 98.69 373 PRO B N 1
ATOM 7737 C CA . PRO B 1 373 ? 7.379 11.445 25.469 1 98.69 373 PRO B CA 1
ATOM 7738 C C . PRO B 1 373 ? 6.453 12.57 25.016 1 98.69 373 PRO B C 1
ATOM 7740 O O . PRO B 1 373 ? 6.918 13.562 24.453 1 98.69 373 PRO B O 1
ATOM 7743 N N . ASP B 1 374 ? 5.188 12.438 25.219 1 98.81 374 ASP B N 1
ATOM 7744 C CA . ASP B 1 374 ? 4.152 13.414 24.891 1 98.81 374 ASP B CA 1
ATOM 7745 C C . ASP B 1 374 ? 3.07 13.453 25.969 1 98.81 374 ASP B C 1
ATOM 7747 O O . ASP B 1 374 ? 2.291 12.508 26.094 1 98.81 374 ASP B O 1
ATOM 7751 N N . VAL B 1 375 ? 3.018 14.539 26.703 1 98.75 375 VAL B N 1
ATOM 7752 C CA . VAL B 1 375 ? 2.074 14.68 27.797 1 98.75 375 VAL B CA 1
ATOM 7753 C C . VAL B 1 375 ? 0.948 15.633 27.391 1 98.75 375 VAL B C 1
ATOM 7755 O O . VAL B 1 375 ? 1.2 16.703 26.828 1 98.75 375 VAL B O 1
ATOM 7758 N N . TRP B 1 376 ? -0.242 15.242 27.688 1 98.56 376 TRP B N 1
ATOM 7759 C CA . TRP B 1 376 ? -1.426 16.031 27.344 1 98.56 376 TRP B CA 1
ATOM 7760 C C . TRP B 1 376 ? -2.338 16.172 28.562 1 98.56 376 TRP B C 1
ATOM 7762 O O . TRP B 1 376 ? -2.475 15.25 29.359 1 98.56 376 TRP B O 1
ATOM 7772 N N . LEU B 1 377 ? -2.9 17.344 28.781 1 98.5 377 LEU B N 1
ATOM 7773 C CA . LEU B 1 377 ? -3.832 17.625 29.859 1 98.5 377 LEU B CA 1
ATOM 7774 C C . LEU B 1 377 ? -4.918 18.594 29.406 1 98.5 377 LEU B C 1
ATOM 7776 O O . LEU B 1 377 ? -4.629 19.578 28.719 1 98.5 377 LEU B O 1
ATOM 7780 N N . ARG B 1 378 ? -6.125 18.281 29.75 1 98.06 378 ARG B N 1
ATOM 7781 C CA . ARG B 1 378 ? -7.27 19.141 29.453 1 98.06 378 ARG B CA 1
ATOM 7782 C C . ARG B 1 378 ? -8.156 19.297 30.688 1 98.06 378 ARG B C 1
ATOM 7784 O O . ARG B 1 378 ? -8.609 18.312 31.266 1 98.06 378 ARG B O 1
ATOM 7791 N N . TYR B 1 379 ? -8.391 20.5 31.094 1 98.12 379 TYR B N 1
ATOM 7792 C CA . TYR B 1 379 ? -9.32 20.828 32.156 1 98.12 379 TYR B CA 1
ATOM 7793 C C . TYR B 1 379 ? -10.438 21.734 31.656 1 98.12 379 TYR B C 1
ATOM 7795 O O . TYR B 1 379 ? -10.188 22.734 30.984 1 98.12 379 TYR B O 1
ATOM 7803 N N . GLU B 1 380 ? -11.641 21.312 31.969 1 96.56 380 GLU B N 1
ATOM 7804 C CA . GLU B 1 380 ? -12.781 22.062 31.453 1 96.56 380 GLU B CA 1
ATOM 7805 C C . GLU B 1 380 ? -13.844 22.281 32.531 1 96.56 380 GLU B C 1
ATOM 7807 O O . GLU B 1 380 ? -14.109 21.375 33.312 1 96.56 380 GLU B O 1
ATOM 7812 N N . GLU B 1 381 ? -14.367 23.422 32.5 1 95.5 381 GLU B N 1
ATOM 7813 C CA . GLU B 1 381 ? -15.57 23.797 33.25 1 95.5 381 GLU B CA 1
ATOM 7814 C C . GLU B 1 381 ? -16.625 24.391 32.312 1 95.5 381 GLU B C 1
ATOM 7816 O O . GLU B 1 381 ? -16.422 24.438 31.094 1 95.5 381 GLU B O 1
ATOM 7821 N N . LYS B 1 382 ? -17.75 24.672 32.844 1 91.06 382 LYS B N 1
ATOM 7822 C CA . LYS B 1 382 ? -18.859 25.156 32 1 91.06 382 LYS B CA 1
ATOM 7823 C C . LYS B 1 382 ? -18.438 26.344 31.156 1 91.06 382 LYS B C 1
ATOM 7825 O O . LYS B 1 382 ? -18.781 26.438 29.984 1 91.06 382 LYS B O 1
ATOM 7830 N N . ASN B 1 383 ? -17.672 27.297 31.734 1 92.75 383 ASN B N 1
ATOM 7831 C CA . ASN B 1 383 ? -17.359 28.531 31 1 92.75 383 ASN B CA 1
ATOM 7832 C C . ASN B 1 383 ? -15.867 28.641 30.703 1 92.75 383 ASN B C 1
ATOM 7834 O O . ASN B 1 383 ? -15.414 29.625 30.141 1 92.75 383 ASN B O 1
ATOM 7838 N N . PHE B 1 384 ? -15.148 27.656 31.062 1 94.56 384 PHE B N 1
ATOM 7839 C CA . PHE B 1 384 ? -13.703 27.766 30.938 1 94.56 384 PHE B CA 1
ATOM 7840 C C . PHE B 1 384 ? -13.094 26.422 30.547 1 94.56 384 PHE B C 1
ATOM 7842 O O . PHE B 1 384 ? -13.555 25.375 31 1 94.56 384 PHE B O 1
ATOM 7849 N N . ARG B 1 385 ? -12.117 26.469 29.641 1 96.75 385 ARG B N 1
ATOM 7850 C CA . ARG B 1 385 ? -11.375 25.281 29.266 1 96.75 385 ARG B CA 1
ATOM 7851 C C . ARG B 1 385 ? -9.891 25.594 29.094 1 96.75 385 ARG B C 1
ATOM 7853 O O . ARG B 1 385 ? -9.531 26.641 28.562 1 96.75 385 ARG B O 1
ATOM 7860 N N . VAL B 1 386 ? -9.023 24.797 29.609 1 98.12 386 VAL B N 1
ATOM 7861 C CA . VAL B 1 386 ? -7.582 24.875 29.391 1 98.12 386 VAL B CA 1
ATOM 7862 C C . VAL B 1 386 ? -7.055 23.516 28.922 1 98.12 386 VAL B C 1
ATOM 7864 O O . VAL B 1 386 ? -7.438 22.469 29.469 1 98.12 386 VAL B O 1
ATOM 7867 N N . GLU B 1 387 ? -6.242 23.547 27.953 1 98.25 387 GLU B N 1
ATOM 7868 C CA . GLU B 1 387 ? -5.625 22.344 27.406 1 98.25 387 GLU B CA 1
ATOM 7869 C C . GLU B 1 387 ? -4.152 22.562 27.094 1 98.25 387 GLU B C 1
ATOM 7871 O O . GLU B 1 387 ? -3.77 23.641 26.609 1 98.25 387 GLU B O 1
ATOM 7876 N N . PHE B 1 388 ? -3.311 21.703 27.375 1 97.62 388 PHE B N 1
ATOM 7877 C CA . PHE B 1 388 ? -1.904 21.859 27.016 1 97.62 388 PHE B CA 1
ATOM 7878 C C . PHE B 1 388 ? -1.308 20.516 26.594 1 97.62 388 PHE B C 1
ATOM 7880 O O . PHE B 1 388 ? -1.843 19.453 26.938 1 97.62 388 PHE B O 1
ATOM 7887 N N . GLU B 1 389 ? -0.299 20.484 25.812 1 98.81 389 GLU B N 1
ATOM 7888 C CA . GLU B 1 389 ? 0.493 19.359 25.328 1 98.81 389 GLU B CA 1
ATOM 7889 C C . GLU B 1 389 ? 1.977 19.703 25.266 1 98.81 389 GLU B C 1
ATOM 7891 O O . GLU B 1 389 ? 2.346 20.797 24.812 1 98.81 389 GLU B O 1
ATOM 7896 N N . VAL B 1 390 ? 2.801 18.906 25.875 1 98.75 390 VAL B N 1
ATOM 7897 C CA . VAL B 1 390 ? 4.254 19.062 25.844 1 98.75 390 VAL B CA 1
ATOM 7898 C C . VAL B 1 390 ? 4.902 17.75 25.391 1 98.75 390 VAL B C 1
ATOM 7900 O O . VAL B 1 390 ? 4.508 16.672 25.828 1 98.75 390 VAL B O 1
ATOM 7903 N N . ALA B 1 391 ? 5.824 17.859 24.484 1 98.75 391 ALA B N 1
ATOM 7904 C CA . ALA B 1 391 ? 6.473 16.672 23.938 1 98.75 391 ALA B CA 1
ATOM 7905 C C . ALA B 1 391 ? 7.965 16.906 23.719 1 98.75 391 ALA B C 1
ATOM 7907 O O . ALA B 1 391 ? 8.43 18.047 23.781 1 98.75 391 ALA B O 1
ATOM 7908 N N . ALA B 1 392 ? 8.68 15.805 23.469 1 98.81 392 ALA B N 1
ATOM 7909 C CA . ALA B 1 392 ? 10.125 15.891 23.25 1 98.81 392 ALA B CA 1
ATOM 7910 C C . ALA B 1 392 ? 10.625 14.719 22.406 1 98.81 392 ALA B C 1
ATOM 7912 O O . ALA B 1 392 ? 9.969 13.672 22.344 1 98.81 392 ALA B O 1
ATOM 7913 N N . TYR B 1 393 ? 11.609 14.898 21.656 1 98.44 393 TYR B N 1
ATOM 7914 C CA . TYR B 1 393 ? 12.461 13.859 21.094 1 98.44 393 TYR B CA 1
ATOM 7915 C C . TYR B 1 393 ? 13.805 13.797 21.812 1 98.44 393 TYR B C 1
ATOM 7917 O O . TYR B 1 393 ? 14.547 14.781 21.844 1 98.44 393 TYR B O 1
ATOM 7925 N N . LEU B 1 394 ? 14.102 12.672 22.391 1 98.75 394 LEU B N 1
ATOM 7926 C CA . LEU B 1 394 ? 15.352 12.484 23.125 1 98.75 394 LEU B CA 1
ATOM 7927 C C . LEU B 1 394 ? 16.062 11.227 22.656 1 98.75 394 LEU B C 1
ATOM 7929 O O . LEU B 1 394 ? 15.453 10.156 22.562 1 98.75 394 LEU B O 1
ATOM 7933 N N . GLY B 1 395 ? 17.312 11.375 22.297 1 98.5 395 GLY B N 1
ATOM 7934 C CA . GLY B 1 395 ? 18.031 10.164 21.906 1 98.5 395 GLY B CA 1
ATOM 7935 C C . GLY B 1 395 ? 19.375 10.453 21.266 1 98.5 395 GLY B C 1
ATOM 7936 O O . GLY B 1 395 ? 19.969 11.5 21.5 1 98.5 395 GLY B O 1
ATOM 7937 N N . THR B 1 396 ? 19.891 9.414 20.594 1 97.88 396 THR B N 1
ATOM 7938 C CA . THR B 1 396 ? 21.203 9.508 19.969 1 97.88 396 THR B CA 1
ATOM 7939 C C . THR B 1 396 ? 21.188 8.828 18.594 1 97.88 396 THR B C 1
ATOM 7941 O O . THR B 1 396 ? 20.438 7.883 18.375 1 97.88 396 THR B O 1
ATOM 7944 N N . ILE B 1 397 ? 21.969 9.359 17.766 1 96 397 ILE B N 1
ATOM 7945 C CA . ILE B 1 397 ? 22.266 8.789 16.453 1 96 397 ILE B CA 1
ATOM 7946 C C . ILE B 1 397 ? 23.766 8.508 16.344 1 96 397 ILE B C 1
ATOM 7948 O O . ILE B 1 397 ? 24.578 9.43 16.391 1 96 397 ILE B O 1
ATOM 7952 N N . GLY B 1 398 ? 24.078 7.305 16.109 1 93.44 398 GLY B N 1
ATOM 7953 C CA . GLY B 1 398 ? 25.469 6.883 16.141 1 93.44 398 GLY B CA 1
ATOM 7954 C C . GLY B 1 398 ? 26.266 7.363 14.953 1 93.44 398 GLY B C 1
ATOM 7955 O O . GLY B 1 398 ? 27.484 7.566 15.055 1 93.44 398 GLY B O 1
ATOM 7956 N N . SER B 1 399 ? 25.594 7.473 13.805 1 89.62 399 SER B N 1
ATOM 7957 C CA . SER B 1 399 ? 26.266 7.953 12.594 1 89.62 399 SER B CA 1
ATOM 7958 C C . SER B 1 399 ? 25.344 8.844 11.773 1 89.62 399 SER B C 1
ATOM 7960 O O . SER B 1 399 ? 24.203 8.469 11.5 1 89.62 399 SER B O 1
ATOM 7962 N N . ARG B 1 400 ? 25.938 9.945 11.344 1 89.25 400 ARG B N 1
ATOM 7963 C CA . ARG B 1 400 ? 25.141 10.891 10.57 1 89.25 400 ARG B CA 1
ATOM 7964 C C . ARG B 1 400 ? 25.281 10.625 9.078 1 89.25 400 ARG B C 1
ATOM 7966 O O . ARG B 1 400 ? 24.844 11.43 8.25 1 89.25 400 ARG B O 1
ATOM 7973 N N . GLN B 1 401 ? 25.953 9.633 8.766 1 80.44 401 GLN B N 1
ATOM 7974 C CA . GLN B 1 401 ? 26.219 9.375 7.352 1 80.44 401 GLN B CA 1
ATOM 7975 C C . GLN B 1 401 ? 24.906 9.211 6.57 1 80.44 401 GLN B C 1
ATOM 7977 O O . GLN B 1 401 ? 24.047 8.422 6.961 1 80.44 401 GLN B O 1
ATOM 7982 N N . ASN B 1 402 ? 24.797 10.219 5.73 1 68.69 402 ASN B N 1
ATOM 7983 C CA . ASN B 1 402 ? 23.625 10.047 4.871 1 68.69 402 ASN B CA 1
ATOM 7984 C C . ASN B 1 402 ? 23.938 9.156 3.676 1 68.69 402 ASN B C 1
ATOM 7986 O O . ASN B 1 402 ? 25.078 9.117 3.201 1 68.69 402 ASN B O 1
ATOM 7990 N N . THR B 1 403 ? 23.078 8.281 3.279 1 56.75 403 THR B N 1
ATOM 7991 C CA . THR B 1 403 ? 23.203 7.207 2.299 1 56.75 403 THR B CA 1
ATOM 7992 C C . THR B 1 403 ? 23.875 7.707 1.026 1 56.75 403 THR B C 1
ATOM 7994 O O . THR B 1 403 ? 23.328 8.539 0.309 1 56.75 403 THR B O 1
ATOM 7997 N N . PRO B 1 404 ? 25.328 7.559 1.067 1 49.44 404 PRO B N 1
ATOM 7998 C CA . PRO B 1 404 ? 26.094 7.953 -0.117 1 49.44 404 PRO B CA 1
ATOM 7999 C C . PRO B 1 404 ? 25.609 7.266 -1.391 1 49.44 404 PRO B C 1
ATOM 8001 O O . PRO B 1 404 ? 24.938 6.23 -1.321 1 49.44 404 PRO B O 1
ATOM 8004 N N . SER B 1 405 ? 25.734 8.016 -2.545 1 45.28 405 SER B N 1
ATOM 8005 C CA . SER B 1 405 ? 25.578 7.562 -3.922 1 45.28 405 SER B CA 1
ATOM 8006 C C . SER B 1 405 ? 26.266 6.219 -4.141 1 45.28 405 SER B C 1
ATOM 8008 O O . SER B 1 405 ? 25.906 5.461 -5.039 1 45.28 405 SER B O 1
ATOM 8010 N N . ALA B 1 406 ? 27.625 6.109 -3.535 1 41.47 406 ALA B N 1
ATOM 8011 C CA . ALA B 1 406 ? 28.312 4.902 -3.979 1 41.47 406 ALA B CA 1
ATOM 8012 C C . ALA B 1 406 ? 28.422 3.887 -2.846 1 41.47 406 ALA B C 1
ATOM 8014 O O . ALA B 1 406 ? 28.703 4.25 -1.702 1 41.47 406 ALA B O 1
ATOM 8015 N N . PRO B 1 407 ? 28.094 2.654 -2.963 1 45.22 407 PRO B N 1
ATOM 8016 C CA . PRO B 1 407 ? 28.109 1.47 -2.102 1 45.22 407 PRO B CA 1
ATOM 8017 C C . PRO B 1 407 ? 29.469 1.238 -1.447 1 45.22 407 PRO B C 1
ATOM 8019 O O . PRO B 1 407 ? 30.516 1.38 -2.104 1 45.22 407 PRO B O 1
ATOM 8022 N N . GLY B 1 408 ? 29.609 0.898 -0.065 1 45.62 408 GLY B N 1
ATOM 8023 C CA . GLY B 1 408 ? 30.734 0.232 0.571 1 45.62 408 GLY B CA 1
ATOM 8024 C C . GLY B 1 408 ? 31.641 1.186 1.32 1 45.62 408 GLY B C 1
ATOM 8025 O O . GLY B 1 408 ? 32.562 0.753 2.039 1 45.62 408 GLY B O 1
ATOM 8026 N N . VAL B 1 409 ? 31.688 2.365 1.055 1 48.12 409 VAL B N 1
ATOM 8027 C CA . VAL B 1 409 ? 32.781 3.086 1.7 1 48.12 409 VAL B CA 1
ATOM 8028 C C . VAL B 1 409 ? 32.219 4.035 2.756 1 48.12 409 VAL B C 1
ATOM 8030 O O . VAL B 1 409 ? 31.453 4.949 2.436 1 48.12 409 VAL B O 1
ATOM 8033 N N . GLU B 1 410 ? 32.188 3.406 3.979 1 58.09 410 GLU B N 1
ATOM 8034 C CA . GLU B 1 410 ? 32 4.375 5.055 1 58.09 410 GLU B CA 1
ATOM 8035 C C . GLU B 1 410 ? 32.875 5.602 4.848 1 58.09 410 GLU B C 1
ATOM 8037 O O . GLU B 1 410 ? 34.062 5.477 4.551 1 58.09 410 GLU B O 1
ATOM 8042 N N . ASP B 1 411 ? 32.156 6.66 4.695 1 66.69 411 ASP B N 1
ATOM 8043 C CA . ASP B 1 411 ? 32.938 7.887 4.691 1 66.69 411 ASP B CA 1
ATOM 8044 C C . ASP B 1 411 ? 33.312 8.312 6.109 1 66.69 411 ASP B C 1
ATOM 8046 O O . ASP B 1 411 ? 32.438 8.75 6.875 1 66.69 411 ASP B O 1
ATOM 8050 N N . PRO B 1 412 ? 34.531 7.906 6.449 1 65.69 412 PRO B N 1
ATOM 8051 C CA . PRO B 1 412 ? 34.938 8.234 7.812 1 65.69 412 PRO B CA 1
ATOM 8052 C C . PRO B 1 412 ? 34.625 9.68 8.203 1 65.69 412 PRO B C 1
ATOM 8054 O O . PRO B 1 412 ? 34.531 9.992 9.391 1 65.69 412 PRO B O 1
ATOM 8057 N N . ASN B 1 413 ? 34.375 10.445 7.195 1 69.88 413 ASN B N 1
ATOM 8058 C CA . ASN B 1 413 ? 34.125 11.852 7.504 1 69.88 413 ASN B CA 1
ATOM 8059 C C . ASN B 1 413 ? 32.656 12.102 7.855 1 69.88 413 ASN B C 1
ATOM 8061 O O . ASN B 1 413 ? 32.281 13.227 8.188 1 69.88 413 ASN B O 1
ATOM 8065 N N . GLN B 1 414 ? 31.906 10.984 7.949 1 80.38 414 GLN B N 1
ATOM 8066 C CA . GLN B 1 414 ? 30.5 11.172 8.266 1 80.38 414 GLN B CA 1
ATOM 8067 C C . GLN B 1 414 ? 30.047 10.195 9.352 1 80.38 414 GLN B C 1
ATOM 8069 O O . GLN B 1 414 ? 28.844 9.953 9.516 1 80.38 414 GLN B O 1
ATOM 8074 N N . SER B 1 415 ? 30.922 9.68 10.133 1 81.88 415 SER B N 1
ATOM 8075 C CA . SER B 1 415 ? 30.609 8.656 11.125 1 81.88 415 SER B CA 1
ATOM 8076 C C . SER B 1 415 ? 30.375 9.281 12.5 1 81.88 415 SER B C 1
ATOM 8078 O O . SER B 1 415 ? 30.297 8.57 13.5 1 81.88 415 SER B O 1
ATOM 8080 N N . GLN B 1 416 ? 30.219 10.578 12.555 1 89.75 416 GLN B N 1
ATOM 8081 C CA . GLN B 1 416 ? 30.047 11.242 13.836 1 89.75 416 GLN B CA 1
ATOM 8082 C C . GLN B 1 416 ? 28.656 10.992 14.398 1 89.75 416 GLN B C 1
ATOM 8084 O O . GLN B 1 416 ? 27.688 10.859 13.648 1 89.75 416 GLN B O 1
ATOM 8089 N N . SER B 1 417 ? 28.672 10.977 15.727 1 92.94 417 SER B N 1
ATOM 8090 C CA . SER B 1 417 ? 27.406 10.789 16.438 1 92.94 417 SER B CA 1
ATOM 8091 C C . SER B 1 417 ? 26.672 12.109 16.625 1 92.94 417 SER B C 1
ATOM 8093 O O . SER B 1 417 ? 27.312 13.172 16.688 1 92.94 417 SER B O 1
ATOM 8095 N N . LEU B 1 418 ? 25.391 12.039 16.641 1 95.94 418 LEU B N 1
ATOM 8096 C CA . LEU B 1 418 ? 24.547 13.18 16.953 1 95.94 418 LEU B CA 1
ATOM 8097 C C . LEU B 1 418 ? 23.672 12.906 18.172 1 95.94 418 LEU B C 1
ATOM 8099 O O . LEU B 1 418 ? 23.297 11.758 18.422 1 95.94 418 LEU B O 1
ATOM 8103 N N . THR B 1 419 ? 23.453 13.922 18.953 1 97.75 419 THR B N 1
ATOM 8104 C CA . THR B 1 419 ? 22.531 13.852 20.062 1 97.75 419 THR B CA 1
ATOM 8105 C C . THR B 1 419 ? 21.234 14.586 19.75 1 97.75 419 THR B C 1
ATOM 8107 O O . THR B 1 419 ? 21.25 15.711 19.25 1 97.75 419 THR B O 1
ATOM 8110 N N . VAL B 1 420 ? 20.125 13.945 19.984 1 98.12 420 VAL B N 1
ATOM 8111 C CA . VAL B 1 420 ? 18.812 14.531 19.719 1 98.12 420 VAL B CA 1
ATOM 8112 C C . VAL B 1 420 ? 18.203 15.039 21.031 1 98.12 420 VAL B C 1
ATOM 8114 O O . VAL B 1 420 ? 18.031 14.273 21.984 1 98.12 420 VAL B O 1
ATOM 8117 N N . ALA B 1 421 ? 17.906 16.297 21.125 1 98.38 421 ALA B N 1
ATOM 8118 C CA . ALA B 1 421 ? 17.266 16.922 22.266 1 98.38 421 ALA B CA 1
ATOM 8119 C C . ALA B 1 421 ? 16.312 18.031 21.812 1 98.38 421 ALA B C 1
ATOM 8121 O O . ALA B 1 421 ? 16.656 19.219 21.859 1 98.38 421 ALA B O 1
ATOM 8122 N N . GLU B 1 422 ? 15.188 17.625 21.422 1 98.19 422 GLU B N 1
ATOM 8123 C CA . GLU B 1 422 ? 14.141 18.531 20.953 1 98.19 422 GLU B CA 1
ATOM 8124 C C . GLU B 1 422 ? 12.977 18.594 21.938 1 98.19 422 GLU B C 1
ATOM 8126 O O . GLU B 1 422 ? 12.562 17.562 22.484 1 98.19 422 GLU B O 1
ATOM 8131 N N . PHE B 1 423 ? 12.414 19.734 22.203 1 98.31 423 PHE B N 1
ATOM 8132 C CA . PHE B 1 423 ? 11.242 19.797 23.078 1 98.31 423 PHE B CA 1
ATOM 8133 C C . PHE B 1 423 ? 10.352 20.969 22.688 1 98.31 423 PHE B C 1
ATOM 8135 O O . PHE B 1 423 ? 10.828 21.953 22.125 1 98.31 423 PHE B O 1
ATOM 8142 N N . GLY B 1 424 ? 9.125 20.859 22.906 1 98.69 424 GLY B N 1
ATOM 8143 C CA . GLY B 1 424 ? 8.133 21.891 22.609 1 98.69 424 GLY B CA 1
ATOM 8144 C C . GLY B 1 424 ? 6.805 21.641 23.297 1 98.69 424 GLY B C 1
ATOM 8145 O O . GLY B 1 424 ? 6.613 20.609 23.938 1 98.69 424 GLY B O 1
ATOM 8146 N N . GLY B 1 425 ? 5.938 22.656 23.219 1 98.75 425 GLY B N 1
ATOM 8147 C CA . GLY B 1 425 ? 4.621 22.562 23.828 1 98.75 425 GLY B CA 1
ATOM 8148 C C . GLY B 1 425 ? 3.689 23.672 23.391 1 98.75 425 GLY B C 1
ATOM 8149 O O . GLY B 1 425 ? 4.125 24.656 22.781 1 98.75 425 GLY B O 1
ATOM 8150 N N . ALA B 1 426 ? 2.449 23.406 23.594 1 98.81 426 ALA B N 1
ATOM 8151 C CA . ALA B 1 426 ? 1.41 24.406 23.328 1 98.81 426 ALA B CA 1
ATOM 8152 C C . ALA B 1 426 ? 0.322 24.359 24.391 1 98.81 426 ALA B C 1
ATOM 8154 O O . ALA B 1 426 ? 0.147 23.359 25.078 1 98.81 426 ALA B O 1
ATOM 8155 N N . ALA B 1 427 ? -0.29 25.484 24.578 1 98.69 427 ALA B N 1
ATOM 8156 C CA . ALA B 1 427 ? -1.407 25.625 25.5 1 98.69 427 ALA B CA 1
ATOM 8157 C C . ALA B 1 427 ? -2.537 26.453 24.891 1 98.69 427 ALA B C 1
ATOM 8159 O O . ALA B 1 427 ? -2.287 27.438 24.188 1 98.69 427 ALA B O 1
ATOM 8160 N N . VAL B 1 428 ? -3.711 26.031 25.156 1 98.38 428 VAL B N 1
ATOM 8161 C CA . VAL B 1 428 ? -4.902 26.734 24.688 1 98.38 428 VAL B CA 1
ATOM 8162 C C . VAL B 1 428 ? -5.836 27 25.875 1 98.38 428 VAL B C 1
ATOM 8164 O O . VAL B 1 428 ? -6.18 26.078 26.625 1 98.38 428 VAL B O 1
ATOM 8167 N N . GLY B 1 429 ? -6.203 28.234 26.062 1 98 429 GLY B N 1
ATOM 8168 C CA . GLY B 1 429 ? -7.203 28.656 27.047 1 98 429 GLY B CA 1
ATOM 8169 C C . GLY B 1 429 ? -8.406 29.328 26.422 1 98 429 GLY B C 1
ATOM 8170 O O . GLY B 1 429 ? -8.258 30.156 25.516 1 98 429 GLY B O 1
ATOM 8171 N N . GLU B 1 430 ? -9.547 28.875 26.875 1 97.44 430 GLU B N 1
ATOM 8172 C CA . GLU B 1 430 ? -10.781 29.438 26.344 1 97.44 430 GLU B CA 1
ATOM 8173 C C . GLU B 1 430 ? -11.734 29.859 27.453 1 97.44 430 GLU B C 1
ATOM 8175 O O . GLU B 1 430 ? -11.852 29.172 28.469 1 97.44 430 GLU B O 1
ATOM 8180 N N . TYR B 1 431 ? -12.297 31 27.234 1 97.44 431 TYR B N 1
ATOM 8181 C CA . TYR B 1 431 ? -13.328 31.5 28.156 1 97.44 431 TYR B CA 1
ATOM 8182 C C . TYR B 1 431 ? -14.578 31.906 27.391 1 97.44 431 TYR B C 1
ATOM 8184 O O . TYR B 1 431 ? -14.508 32.688 26.438 1 97.44 431 TYR B O 1
ATOM 8192 N N . ARG B 1 432 ? -15.68 31.375 27.828 1 95.12 432 ARG B N 1
ATOM 8193 C CA . ARG B 1 432 ? -16.953 31.672 27.188 1 95.12 432 ARG B CA 1
ATOM 8194 C C . ARG B 1 432 ? -17.734 32.719 27.969 1 95.12 432 ARG B C 1
ATOM 8196 O O . ARG B 1 432 ? -17.938 32.594 29.172 1 95.12 432 ARG B O 1
ATOM 8203 N N . LEU B 1 433 ? -18.156 33.75 27.203 1 94.5 433 LEU B N 1
ATOM 8204 C CA . LEU B 1 433 ? -18.922 34.875 27.781 1 94.5 433 LEU B CA 1
ATOM 8205 C C . LEU B 1 433 ? -20.266 35.031 27.078 1 94.5 433 LEU B C 1
ATOM 8207 O O . LEU B 1 433 ? -20.453 34.469 25.984 1 94.5 433 LEU B O 1
ATOM 8211 N N . LEU B 1 434 ? -21.188 35.75 27.734 1 93.88 434 LEU B N 1
ATOM 8212 C CA . LEU B 1 434 ? -22.484 36.094 27.188 1 93.88 434 LEU B CA 1
ATOM 8213 C C . LEU B 1 434 ? -23.25 34.844 26.797 1 93.88 434 LEU B C 1
ATOM 8215 O O . LEU B 1 434 ? -23.719 34.719 25.656 1 93.88 434 LEU B O 1
ATOM 8219 N N . ASN B 1 435 ? -23.344 33.875 27.656 1 88.62 435 ASN B N 1
ATOM 8220 C CA . ASN B 1 435 ? -24.062 32.625 27.5 1 88.62 435 ASN B CA 1
ATOM 8221 C C . ASN B 1 435 ? -23.562 31.828 26.297 1 88.62 435 ASN B C 1
ATOM 8223 O O . ASN B 1 435 ? -24.344 31.312 25.516 1 88.62 435 ASN B O 1
ATOM 8227 N N . GLY B 1 436 ? -22.25 32.062 26.094 1 86.38 436 GLY B N 1
ATOM 8228 C CA . GLY B 1 436 ? -21.609 31.234 25.078 1 86.38 436 GLY B CA 1
ATOM 8229 C C . GLY B 1 436 ? -21.516 31.906 23.719 1 86.38 436 GLY B C 1
ATOM 8230 O O . GLY B 1 436 ? -20.938 31.359 22.797 1 86.38 436 GLY B O 1
ATOM 8231 N N . LYS B 1 437 ? -21.969 33.062 23.531 1 92.38 437 LYS B N 1
ATOM 8232 C CA . LYS B 1 437 ? -21.953 33.75 22.234 1 92.38 437 LYS B CA 1
ATOM 8233 C C . LYS B 1 437 ? -20.578 34.344 21.953 1 92.38 437 LYS B C 1
ATOM 8235 O O . LYS B 1 437 ? -20.203 34.531 20.781 1 92.38 437 LYS B O 1
ATOM 8240 N N . LEU B 1 438 ? -19.953 34.75 22.984 1 95.62 438 LEU B N 1
ATOM 8241 C CA . LEU B 1 438 ? -18.609 35.281 22.844 1 95.62 438 LEU B CA 1
ATOM 8242 C C . LEU B 1 438 ? -17.562 34.344 23.469 1 95.62 438 LEU B C 1
ATOM 8244 O O . LEU B 1 438 ? -17.641 34.031 24.656 1 95.62 438 LEU B O 1
ATOM 8248 N N . ASN B 1 439 ? -16.672 34.031 22.625 1 96.12 439 ASN B N 1
ATOM 8249 C CA . ASN B 1 439 ? -15.578 33.156 23.062 1 96.12 439 ASN B CA 1
ATOM 8250 C C . ASN B 1 439 ? -14.227 33.844 22.953 1 96.12 439 ASN B C 1
ATOM 8252 O O . ASN B 1 439 ? -13.828 34.281 21.875 1 96.12 439 ASN B O 1
ATOM 8256 N N . ILE B 1 440 ? -13.484 33.906 24.078 1 97.75 440 ILE B N 1
ATOM 8257 C CA . ILE B 1 440 ? -12.133 34.469 24.109 1 97.75 440 ILE B CA 1
ATOM 8258 C C . ILE B 1 440 ? -11.125 33.312 24.297 1 97.75 440 ILE B C 1
ATOM 8260 O O . ILE B 1 440 ? -11.211 32.562 25.266 1 97.75 440 ILE B O 1
ATOM 8264 N N . GLN B 1 441 ? -10.234 33.312 23.406 1 98 441 GLN B N 1
ATOM 8265 C CA . GLN B 1 441 ? -9.258 32.219 23.438 1 98 441 GLN B CA 1
ATOM 8266 C C . GLN B 1 441 ? -7.832 32.75 23.391 1 98 441 GLN B C 1
ATOM 8268 O O . GLN B 1 441 ? -7.57 33.781 22.75 1 98 441 GLN B O 1
ATOM 8273 N N . LEU B 1 442 ? -6.953 32.156 24.109 1 98.5 442 LEU B N 1
ATOM 8274 C CA . LEU B 1 442 ? -5.523 32.438 24.047 1 98.5 442 LEU B CA 1
ATOM 8275 C C . LEU B 1 442 ? -4.73 31.156 23.797 1 98.5 442 LEU B C 1
ATOM 8277 O O . LEU B 1 442 ? -4.879 30.172 24.531 1 98.5 442 LEU B O 1
ATOM 8281 N N . GLU B 1 443 ? -3.945 31.156 22.766 1 98.56 443 GLU B N 1
ATOM 8282 C CA . GLU B 1 443 ? -3.035 30.047 22.469 1 98.56 443 GLU B CA 1
ATOM 8283 C C . GLU B 1 443 ? -1.578 30.484 22.609 1 98.56 443 GLU B C 1
ATOM 8285 O O . GLU B 1 443 ? -1.189 31.547 22.125 1 98.56 443 GLU B O 1
ATOM 8290 N N . LEU B 1 444 ? -0.832 29.734 23.266 1 98.69 444 LEU B N 1
ATOM 8291 C CA . LEU B 1 444 ? 0.608 29.906 23.422 1 98.69 444 LEU B CA 1
ATOM 8292 C C . LEU B 1 444 ? 1.362 28.672 22.953 1 98.69 444 LEU B C 1
ATOM 8294 O O . LEU B 1 444 ? 0.883 27.547 23.125 1 98.69 444 LEU B O 1
ATOM 8298 N N . GLY B 1 445 ? 2.5 28.859 22.312 1 98.75 445 GLY B N 1
ATOM 8299 C CA . GLY B 1 445 ? 3.32 27.734 21.906 1 98.75 445 GLY B CA 1
ATOM 8300 C C . GLY B 1 445 ? 4.809 28.047 21.938 1 98.75 445 GLY B C 1
ATOM 8301 O O . GLY B 1 445 ? 5.211 29.203 21.906 1 98.75 445 GLY B O 1
ATOM 8302 N N . PHE B 1 446 ? 5.48 26.984 22.078 1 98.56 446 PHE B N 1
ATOM 8303 C CA . PHE B 1 446 ? 6.938 27.047 22.125 1 98.56 446 PHE B CA 1
ATOM 8304 C C . PHE B 1 446 ? 7.551 25.812 21.484 1 98.56 446 PHE B C 1
ATOM 8306 O O . PHE B 1 446 ? 7.117 24.688 21.75 1 98.56 446 PHE B O 1
ATOM 8313 N N . ALA B 1 447 ? 8.484 25.969 20.625 1 98.88 447 ALA B N 1
ATOM 8314 C CA . ALA B 1 447 ? 9.297 24.906 20.031 1 98.88 447 ALA B CA 1
ATOM 8315 C C . ALA B 1 447 ? 10.781 25.234 20.141 1 98.88 447 ALA B C 1
ATOM 8317 O O . ALA B 1 447 ? 11.219 26.312 19.75 1 98.88 447 ALA B O 1
ATOM 8318 N N . SER B 1 448 ? 11.555 24.281 20.594 1 98.56 448 SER B N 1
ATOM 8319 C CA . SER B 1 448 ? 12.984 24.5 20.719 1 98.56 448 SER B CA 1
ATOM 8320 C C . SER B 1 448 ? 13.656 24.656 19.359 1 98.56 448 SER B C 1
ATOM 8322 O O . SER B 1 448 ? 13.125 24.203 18.344 1 98.56 448 SER B O 1
ATOM 8324 N N . GLY B 1 449 ? 14.797 25.391 19.359 1 97.56 449 GLY B N 1
ATOM 8325 C CA . GLY B 1 449 ? 15.57 25.609 18.156 1 97.56 449 GLY B CA 1
ATOM 8326 C C . GLY B 1 449 ? 17.062 25.484 18.375 1 97.56 449 GLY B C 1
ATOM 8327 O O . GLY B 1 449 ? 17.516 24.938 19.391 1 97.56 449 GLY B O 1
ATOM 8328 N N . ASP B 1 450 ? 17.719 25.891 17.328 1 95.94 450 ASP B N 1
ATOM 8329 C CA . ASP B 1 450 ? 19.172 25.812 17.297 1 95.94 450 ASP B CA 1
ATOM 8330 C C . ASP B 1 450 ? 19.781 27.141 16.844 1 95.94 450 ASP B C 1
ATOM 8332 O O . ASP B 1 450 ? 19.109 27.953 16.203 1 95.94 450 ASP B O 1
ATOM 8336 N N . ARG B 1 451 ? 21.047 27.312 17.156 1 95.5 451 ARG B N 1
ATOM 8337 C CA . ARG B 1 451 ? 21.734 28.516 16.75 1 95.5 451 ARG B CA 1
ATOM 8338 C C . ARG B 1 451 ? 22.25 28.391 15.312 1 95.5 451 ARG B C 1
ATOM 8340 O O . ARG B 1 451 ? 22.703 29.375 14.727 1 95.5 451 ARG B O 1
ATOM 8347 N N . ALA B 1 452 ? 22.203 27.203 14.789 1 95.75 452 ALA B N 1
ATOM 8348 C CA . ALA B 1 452 ? 22.594 27.047 13.383 1 95.75 452 ALA B CA 1
ATOM 8349 C C . ALA B 1 452 ? 21.703 27.891 12.477 1 95.75 452 ALA B C 1
ATOM 8351 O O . ALA B 1 452 ? 20.5 28.016 12.711 1 95.75 452 ALA B O 1
ATOM 8352 N N . PRO B 1 453 ? 22.328 28.406 11.406 1 95.75 453 PRO B N 1
ATOM 8353 C CA . PRO B 1 453 ? 21.516 29.188 10.477 1 95.75 453 PRO B CA 1
ATOM 8354 C C . PRO B 1 453 ? 20.375 28.375 9.859 1 95.75 453 PRO B C 1
ATOM 8356 O O . PRO B 1 453 ? 20.562 27.188 9.555 1 95.75 453 PRO B O 1
ATOM 8359 N N . GLY B 1 454 ? 19.234 29.109 9.617 1 96.75 454 GLY B N 1
ATOM 8360 C CA . GLY B 1 454 ? 18.047 28.453 9.094 1 96.75 454 GLY B CA 1
ATOM 8361 C C . GLY B 1 454 ? 17.031 28.094 10.172 1 96.75 454 GLY B C 1
ATOM 8362 O O . GLY B 1 454 ? 17.406 27.75 11.297 1 96.75 454 GLY B O 1
ATOM 8363 N N . PHE B 1 455 ? 15.812 28.016 9.758 1 97.31 455 PHE B N 1
ATOM 8364 C CA . PHE B 1 455 ? 14.75 27.797 10.734 1 97.31 455 PHE B CA 1
ATOM 8365 C C . PHE B 1 455 ? 14.812 26.391 11.312 1 97.31 455 PHE B C 1
ATOM 8367 O O . PHE B 1 455 ? 14.398 26.156 12.445 1 97.31 455 PHE B O 1
ATOM 8374 N N . GLY B 1 456 ? 15.219 25.422 10.484 1 97.19 456 GLY B N 1
ATOM 8375 C CA . GLY B 1 456 ? 15.219 24.031 10.875 1 97.19 456 GLY B CA 1
ATOM 8376 C C . GLY B 1 456 ? 13.914 23.312 10.57 1 97.19 456 GLY B C 1
ATOM 8377 O O . GLY B 1 456 ? 13.617 22.281 11.164 1 97.19 456 GLY B O 1
ATOM 8378 N N . ALA B 1 457 ? 13.07 23.828 9.719 1 97.38 457 ALA B N 1
ATOM 8379 C CA . ALA B 1 457 ? 11.805 23.219 9.32 1 97.38 457 ALA B CA 1
ATOM 8380 C C . ALA B 1 457 ? 12.039 22.047 8.359 1 97.38 457 ALA B C 1
ATOM 8382 O O . ALA B 1 457 ? 11.312 21.047 8.398 1 97.38 457 ALA B O 1
ATOM 8383 N N . TYR B 1 458 ? 13.047 22.188 7.469 1 95.81 458 TYR B N 1
ATOM 8384 C CA . TYR B 1 458 ? 13.406 21.172 6.473 1 95.81 458 TYR B CA 1
ATOM 8385 C C . TYR B 1 458 ? 14.891 20.844 6.551 1 95.81 458 TYR B C 1
ATOM 8387 O O . TYR B 1 458 ? 15.648 21.141 5.625 1 95.81 458 TYR B O 1
ATOM 8395 N N . PRO B 1 459 ? 15.188 20.109 7.496 1 94.12 459 PRO B N 1
ATOM 8396 C CA . PRO B 1 459 ? 16.609 19.828 7.711 1 94.12 459 PRO B CA 1
ATOM 8397 C C . PRO B 1 459 ? 17.203 18.953 6.617 1 94.12 459 PRO B C 1
ATOM 8399 O O . PRO B 1 459 ? 18.438 18.859 6.488 1 94.12 459 PRO B O 1
ATOM 8402 N N . GLY B 1 460 ? 16.359 18.281 5.887 1 89.62 460 GLY B N 1
ATOM 8403 C CA . GLY B 1 460 ? 16.844 17.422 4.828 1 89.62 460 GLY B CA 1
ATOM 8404 C C . GLY B 1 460 ? 17.25 18.172 3.576 1 89.62 460 GLY B C 1
ATOM 8405 O O . GLY B 1 460 ? 17.859 17.609 2.666 1 89.62 460 GLY B O 1
ATOM 8406 N N . ARG B 1 461 ? 17 19.422 3.566 1 90.5 461 ARG B N 1
ATOM 8407 C CA . ARG B 1 461 ? 17.438 20.25 2.451 1 90.5 461 ARG B CA 1
ATOM 8408 C C . ARG B 1 461 ? 18.891 20.672 2.617 1 90.5 461 ARG B C 1
ATOM 8410 O O . ARG B 1 461 ? 19.422 20.656 3.729 1 90.5 461 ARG B O 1
ATOM 8417 N N . ARG B 1 462 ? 19.469 21.125 1.557 1 89.25 462 ARG B N 1
ATOM 8418 C CA . ARG B 1 462 ? 20.891 21.484 1.598 1 89.25 462 ARG B CA 1
ATOM 8419 C C . ARG B 1 462 ? 21.078 22.969 1.864 1 89.25 462 ARG B C 1
ATOM 8421 O O . ARG B 1 462 ? 20.344 23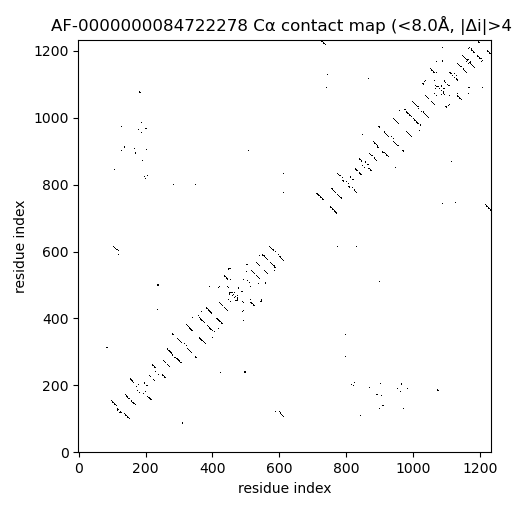.797 1.32 1 89.25 462 ARG B O 1
ATOM 8428 N N . GLY B 1 463 ? 22.016 23.188 2.697 1 91.5 463 GLY B N 1
ATOM 8429 C CA . GLY B 1 463 ? 22.438 24.562 2.865 1 91.5 463 GLY B CA 1
ATOM 8430 C C . GLY B 1 463 ? 23.438 25.016 1.815 1 91.5 463 GLY B C 1
ATOM 8431 O O . GLY B 1 463 ? 23.844 24.219 0.957 1 91.5 463 GLY B O 1
ATOM 8432 N N . SER B 1 464 ? 23.812 26.234 1.873 1 90.81 464 SER B N 1
ATOM 8433 C CA . SER B 1 464 ? 24.688 26.812 0.866 1 90.81 464 SER B CA 1
ATOM 8434 C C . SER B 1 464 ? 26.156 26.578 1.219 1 90.81 464 SER B C 1
ATOM 8436 O O . SER B 1 464 ? 27.047 26.797 0.392 1 90.81 464 SER B O 1
ATOM 8438 N N . GLY B 1 465 ? 26.391 26.062 2.373 1 90.12 465 GLY B N 1
ATOM 8439 C CA . GLY B 1 465 ? 27.766 25.875 2.812 1 90.12 465 GLY B CA 1
ATOM 8440 C C . GLY B 1 465 ? 28.375 24.578 2.324 1 90.12 465 GLY B C 1
ATOM 8441 O O . GLY B 1 465 ? 27.703 23.766 1.709 1 90.12 465 GLY B O 1
ATOM 8442 N N . PRO B 1 466 ? 29.672 24.516 2.598 1 86 466 PRO B N 1
ATOM 8443 C CA . PRO B 1 466 ? 30.359 23.266 2.225 1 86 466 PRO B CA 1
ATOM 8444 C C . PRO B 1 466 ? 29.719 22.031 2.861 1 86 466 PRO B C 1
ATOM 8446 O O . PRO B 1 466 ? 29.344 22.062 4.039 1 86 466 PRO B O 1
ATOM 8449 N N . GLY B 1 467 ? 29.531 21.031 2.041 1 81.56 467 GLY B N 1
ATOM 8450 C CA . GLY B 1 467 ? 28.953 19.797 2.527 1 81.56 467 GLY B CA 1
ATOM 8451 C C . GLY B 1 467 ? 27.438 19.859 2.676 1 81.56 467 GLY B C 1
ATOM 8452 O O . GLY B 1 467 ? 26.812 18.891 3.107 1 81.56 467 GLY B O 1
ATOM 8453 N N . GLY B 1 468 ? 26.938 21.047 2.361 1 89.38 468 GLY B N 1
ATOM 8454 C CA . GLY B 1 468 ? 25.5 21.188 2.434 1 89.38 468 GLY B CA 1
ATOM 8455 C C . GLY B 1 468 ? 25.016 21.734 3.768 1 89.38 468 GLY B C 1
ATOM 8456 O O . GLY B 1 468 ? 23.812 21.75 4.043 1 89.38 468 GLY B O 1
ATOM 8457 N N . PHE B 1 469 ? 25.969 22.156 4.578 1 92.44 469 PHE B N 1
ATOM 8458 C CA . PHE B 1 469 ? 25.594 22.719 5.871 1 92.44 469 PHE B CA 1
ATOM 8459 C C . PHE B 1 469 ? 25.109 24.156 5.707 1 92.44 469 PHE B C 1
ATOM 8461 O O . PHE B 1 469 ? 25.391 24.812 4.703 1 92.44 469 PHE B O 1
ATOM 8468 N N . THR B 1 470 ? 24.484 24.641 6.691 1 94.94 470 THR B N 1
ATOM 8469 C CA . THR B 1 470 ? 23.844 25.953 6.582 1 94.94 470 THR B CA 1
ATOM 8470 C C . THR B 1 470 ? 24.844 27.062 6.859 1 94.94 470 THR B C 1
ATOM 8472 O O . THR B 1 470 ? 25.797 26.875 7.621 1 94.94 470 THR B O 1
ATOM 8475 N N . GLN B 1 471 ? 24.594 28.203 6.184 1 93.81 471 GLN B N 1
ATOM 8476 C CA . GLN B 1 471 ? 25.312 29.453 6.379 1 93.81 471 GLN B CA 1
ATOM 8477 C C . GLN B 1 471 ? 24.344 30.594 6.676 1 93.81 471 GLN B C 1
ATOM 8479 O O . GLN B 1 471 ? 23.141 30.5 6.391 1 93.81 471 GLN B O 1
ATOM 8484 N N . PRO B 1 472 ? 24.906 31.641 7.297 1 93.12 472 PRO B N 1
ATOM 8485 C CA . PRO B 1 472 ? 24.031 32.781 7.523 1 93.12 472 PRO B CA 1
ATOM 8486 C C . PRO B 1 472 ? 23.281 33.219 6.262 1 93.12 472 PRO B C 1
ATOM 8488 O O . PRO B 1 472 ? 23.875 33.344 5.195 1 93.12 472 PRO B O 1
ATOM 8491 N N . GLY B 1 473 ? 21.984 33.344 6.418 1 89.44 473 GLY B N 1
ATOM 8492 C CA . GLY B 1 473 ? 21.172 33.75 5.281 1 89.44 473 GLY B CA 1
ATOM 8493 C C . GLY B 1 473 ? 20.328 32.594 4.734 1 89.44 473 GLY B C 1
ATOM 8494 O O . GLY B 1 473 ? 19.344 32.844 4.02 1 89.44 473 GLY B O 1
ATOM 8495 N N . ASP B 1 474 ? 20.781 31.406 4.992 1 93.06 474 ASP B N 1
ATOM 8496 C CA . ASP B 1 474 ? 19.984 30.25 4.566 1 93.06 474 ASP B CA 1
ATOM 8497 C C . ASP B 1 474 ? 18.641 30.234 5.285 1 93.06 474 ASP B C 1
ATOM 8499 O O . ASP B 1 474 ? 18.562 30.531 6.477 1 93.06 474 ASP B O 1
ATOM 8503 N N . ALA B 1 475 ? 17.625 29.844 4.535 1 92 475 ALA B N 1
ATOM 8504 C CA . ALA B 1 475 ? 16.297 29.781 5.145 1 92 475 ALA B CA 1
ATOM 8505 C C . ALA B 1 475 ? 16.109 28.469 5.906 1 92 475 ALA B C 1
ATOM 8507 O O . ALA B 1 475 ? 15.32 28.391 6.844 1 92 475 ALA B O 1
ATOM 8508 N N . ASP B 1 476 ? 16.828 27.422 5.383 1 94.56 476 ASP B N 1
ATOM 8509 C CA . ASP B 1 476 ? 16.688 26.125 6.02 1 94.56 476 ASP B CA 1
ATOM 8510 C C . ASP B 1 476 ? 17.875 25.219 5.703 1 94.56 476 ASP B C 1
ATOM 8512 O O . ASP B 1 476 ? 18.812 25.625 5.012 1 94.56 476 ASP B O 1
ATOM 8516 N N . GLY B 1 477 ? 17.828 23.906 6.312 1 94.19 477 GLY B N 1
ATOM 8517 C CA . GLY B 1 477 ? 18.922 22.953 6.156 1 94.19 477 GLY B CA 1
ATOM 8518 C C . GLY B 1 477 ? 19.266 22.234 7.445 1 94.19 477 GLY B C 1
ATOM 8519 O O . GLY B 1 477 ? 18.562 22.375 8.445 1 94.19 477 GLY B O 1
ATOM 8520 N N . PRO B 1 478 ? 20.328 21.516 7.395 1 93.69 478 PRO B N 1
ATOM 8521 C CA . PRO B 1 478 ? 20.719 20.781 8.594 1 93.69 478 PRO B CA 1
ATOM 8522 C C . PRO B 1 478 ? 21.047 21.688 9.773 1 93.69 478 PRO B C 1
ATOM 8524 O O . PRO B 1 478 ? 21.656 22.75 9.586 1 93.69 478 PRO B O 1
ATOM 8527 N N . GLN B 1 479 ? 20.703 21.281 10.922 1 96.06 479 GLN B N 1
ATOM 8528 C CA . GLN B 1 479 ? 20.875 22.109 12.109 1 96.06 479 GLN B CA 1
ATOM 8529 C C . GLN B 1 479 ? 21.984 21.562 13 1 96.06 479 GLN B C 1
ATOM 8531 O O . GLN B 1 479 ? 21.891 21.641 14.227 1 96.06 479 GLN B O 1
ATOM 8536 N N . PHE B 1 480 ? 22.875 20.859 12.445 1 93.88 480 PHE B N 1
ATOM 8537 C CA . PHE B 1 480 ? 24.125 20.438 13.031 1 93.88 480 PHE B CA 1
ATOM 8538 C C . PHE B 1 480 ? 25.297 20.719 12.102 1 93.88 480 PHE B C 1
ATOM 8540 O O . PHE B 1 480 ? 25.094 21.094 10.945 1 93.88 480 PHE B O 1
ATOM 8547 N N . ARG B 1 481 ? 26.484 20.688 12.633 1 92.62 481 ARG B N 1
ATOM 8548 C CA . ARG B 1 481 ? 27.656 20.969 11.812 1 92.62 481 ARG B CA 1
ATOM 8549 C C . ARG B 1 481 ? 28.812 20.062 12.195 1 92.62 481 ARG B C 1
ATOM 8551 O O . ARG B 1 481 ? 29.266 20.078 13.352 1 92.62 481 ARG B O 1
ATOM 8558 N N . CYS B 1 482 ? 29.156 19.391 11.148 1 89.12 482 CYS B N 1
ATOM 8559 C CA . CYS B 1 482 ? 30.266 18.469 11.375 1 89.12 482 CYS B CA 1
ATOM 8560 C C . CYS B 1 482 ? 31.344 18.656 10.32 1 89.12 482 CYS B C 1
ATOM 8562 O O . CYS B 1 482 ? 31.062 19.047 9.188 1 89.12 482 CYS B O 1
ATOM 8564 N N . GLY B 1 483 ? 32.531 18.469 10.836 1 77.69 483 GLY B N 1
ATOM 8565 C CA . GLY B 1 483 ? 33.656 18.406 9.914 1 77.69 483 GLY B CA 1
ATOM 8566 C C . GLY B 1 483 ? 34.125 16.984 9.648 1 77.69 483 GLY B C 1
ATOM 8567 O O . GLY B 1 483 ? 33.344 16.047 9.625 1 77.69 483 GLY B O 1
ATOM 8568 N N . GLY B 1 484 ? 35.375 16.781 9.312 1 70.06 484 GLY B N 1
ATOM 8569 C CA . GLY B 1 484 ? 35.938 15.477 9.008 1 70.06 484 GLY B CA 1
ATOM 8570 C C . GLY B 1 484 ? 36.094 14.586 10.227 1 70.06 484 GLY B C 1
ATOM 8571 O O . GLY B 1 484 ? 35.906 13.367 10.141 1 70.06 484 GLY B O 1
ATOM 8572 N N . THR B 1 485 ? 36.469 15.219 11.305 1 72.75 485 THR B N 1
ATOM 8573 C CA . THR B 1 485 ? 36.781 14.383 12.461 1 72.75 485 THR B CA 1
ATOM 8574 C C . THR B 1 485 ? 35.844 14.703 13.625 1 72.75 485 THR B C 1
ATOM 8576 O O . THR B 1 485 ? 35.531 13.828 14.43 1 72.75 485 THR B O 1
ATOM 8579 N N . ASP B 1 486 ? 35.438 15.93 13.711 1 83.94 486 ASP B N 1
ATOM 8580 C CA . ASP B 1 486 ? 34.625 16.344 14.852 1 83.94 486 ASP B CA 1
ATOM 8581 C C . ASP B 1 486 ? 33.5 17.266 14.414 1 83.94 486 ASP B C 1
ATOM 8583 O O . ASP B 1 486 ? 33.469 17.734 13.273 1 83.94 486 ASP B O 1
ATOM 8587 N N . CYS B 1 487 ? 32.5 17.312 15.352 1 90.62 487 CYS B N 1
ATOM 8588 C CA . CYS B 1 487 ? 31.391 18.219 15.086 1 90.62 487 CYS B CA 1
ATOM 8589 C C . CYS B 1 487 ? 31.484 19.484 15.93 1 90.62 487 CYS B C 1
ATOM 8591 O O . CYS B 1 487 ? 31.734 19.406 17.141 1 90.62 487 CYS B O 1
ATOM 8593 N N . ALA B 1 488 ? 31.422 20.531 15.266 1 90.31 488 ALA B N 1
ATOM 8594 C CA . ALA B 1 488 ? 31.312 21.781 16.016 1 90.31 488 ALA B CA 1
ATOM 8595 C C . ALA B 1 488 ? 29.969 21.859 16.734 1 90.31 488 ALA B C 1
ATOM 8597 O O . ALA B 1 488 ? 29.859 22.516 17.781 1 90.31 488 ALA B O 1
ATOM 8598 N N . ASP B 1 489 ? 28.984 21.312 16.188 1 93.81 489 ASP B N 1
ATOM 8599 C CA . ASP B 1 489 ? 27.641 21.141 16.75 1 93.81 489 ASP B CA 1
ATOM 8600 C C . ASP B 1 489 ? 27.078 19.766 16.422 1 93.81 489 ASP B C 1
ATOM 8602 O O . ASP B 1 489 ? 26.766 19.469 15.266 1 93.81 489 ASP B O 1
ATOM 8606 N N . SER B 1 490 ? 26.922 18.984 17.453 1 94.69 490 SER B N 1
ATOM 8607 C CA . SER B 1 490 ? 26.484 17.609 17.266 1 94.69 490 SER B CA 1
ATOM 8608 C C . SER B 1 490 ? 25.078 17.406 17.828 1 94.69 490 SER B C 1
ATOM 8610 O O . SER B 1 490 ? 24.656 16.281 18.062 1 94.69 490 SER B O 1
ATOM 8612 N N . TYR B 1 491 ? 24.359 18.516 18.047 1 96.56 491 TYR B N 1
ATOM 8613 C CA . TYR B 1 491 ? 23.031 18.391 18.641 1 96.56 491 TYR B CA 1
ATOM 8614 C C . TYR B 1 491 ? 21.953 18.703 17.609 1 96.56 491 TYR B C 1
ATOM 8616 O O . TYR B 1 491 ? 22.078 19.641 16.828 1 96.56 491 TYR B O 1
ATOM 8624 N N . LEU B 1 492 ? 21 17.922 17.547 1 97.06 492 LEU B N 1
ATOM 8625 C CA . LEU B 1 492 ? 19.719 18.25 16.922 1 97.06 492 LEU B CA 1
ATOM 8626 C C . LEU B 1 492 ? 18.719 18.766 17.953 1 97.06 492 LEU B C 1
ATOM 8628 O O . LEU B 1 492 ? 18.25 18 18.812 1 97.06 492 LEU B O 1
ATOM 8632 N N . ARG B 1 493 ? 18.281 20.016 17.812 1 98.19 493 ARG B N 1
ATOM 8633 C CA . ARG B 1 493 ? 17.516 20.625 18.891 1 98.19 493 ARG B CA 1
ATOM 8634 C C . ARG B 1 493 ? 16.188 21.156 18.391 1 98.19 493 ARG B C 1
ATOM 8636 O O . ARG B 1 493 ? 15.328 21.547 19.188 1 98.19 493 ARG B O 1
ATOM 8643 N N . ASN B 1 494 ? 15.977 21.125 17.078 1 98.06 494 ASN B N 1
ATOM 8644 C CA . ASN B 1 494 ? 14.773 21.75 16.516 1 98.06 494 ASN B CA 1
ATOM 8645 C C . ASN B 1 494 ? 13.547 20.859 16.703 1 98.06 494 ASN B C 1
ATOM 8647 O O . ASN B 1 494 ? 13.375 19.875 15.984 1 98.06 494 ASN B O 1
ATOM 8651 N N . PHE B 1 495 ? 12.75 21.266 17.672 1 98.5 495 PHE B N 1
ATOM 8652 C CA . PHE B 1 495 ? 11.438 20.641 17.766 1 98.5 495 PHE B CA 1
ATOM 8653 C C . PHE B 1 495 ? 10.5 21.188 16.703 1 98.5 495 PHE B C 1
ATOM 8655 O O . PHE B 1 495 ? 10.484 22.391 16.438 1 98.5 495 PHE B O 1
ATOM 8662 N N . ARG B 1 496 ? 9.727 20.375 16.031 1 98 496 ARG B N 1
ATOM 8663 C CA . ARG B 1 496 ? 8.812 20.781 14.984 1 98 496 ARG B CA 1
ATOM 8664 C C . ARG B 1 496 ? 7.383 20.359 15.305 1 98 496 ARG B C 1
ATOM 8666 O O . ARG B 1 496 ? 7.117 19.172 15.516 1 98 496 ARG B O 1
ATOM 8673 N N . PHE B 1 497 ? 6.469 21.328 15.273 1 98.44 497 PHE B N 1
ATOM 8674 C CA . PHE B 1 497 ? 5.055 20.984 15.375 1 98.44 497 PHE B CA 1
ATOM 8675 C C . PHE B 1 497 ? 4.605 20.188 14.156 1 98.44 497 PHE B C 1
ATOM 8677 O O . PHE B 1 497 ? 5.129 20.375 13.055 1 98.44 497 PHE B O 1
ATOM 8684 N N . ASN B 1 498 ? 3.67 19.297 14.469 1 97.94 498 ASN B N 1
ATOM 8685 C CA . ASN B 1 498 ? 3.059 18.656 13.312 1 97.94 498 ASN B CA 1
ATOM 8686 C C . ASN B 1 498 ? 2.537 19.672 12.305 1 97.94 498 ASN B C 1
ATOM 8688 O O . ASN B 1 498 ? 1.952 20.688 12.695 1 97.94 498 ASN B O 1
ATOM 8692 N N . ARG B 1 499 ? 2.65 19.406 11.102 1 96.38 499 ARG B N 1
ATOM 8693 C CA . ARG B 1 499 ? 2.277 20.359 10.062 1 96.38 499 ARG B CA 1
ATOM 8694 C C . ARG B 1 499 ? 0.764 20.531 10 1 96.38 499 ARG B C 1
ATOM 8696 O O . ARG B 1 499 ? 0.271 21.516 9.43 1 96.38 499 ARG B O 1
ATOM 8703 N N . ALA B 1 500 ? 0.101 19.609 10.547 1 97.25 500 ALA B N 1
ATOM 8704 C CA . ALA B 1 500 ? -1.355 19.719 10.578 1 97.25 500 ALA B CA 1
ATOM 8705 C C . ALA B 1 500 ? -1.819 20.578 11.758 1 97.25 500 ALA B C 1
ATOM 8707 O O . ALA B 1 500 ? -2.986 20.969 11.828 1 97.25 500 ALA B O 1
ATOM 8708 N N . TYR B 1 501 ? -0.932 20.844 12.695 1 97.44 501 TYR B N 1
ATOM 8709 C CA . TYR B 1 501 ? -1.245 21.797 13.758 1 97.44 501 TYR B CA 1
ATOM 8710 C C . TYR B 1 501 ? -1.123 23.234 13.273 1 97.44 501 TYR B C 1
ATOM 8712 O O . TYR B 1 501 ? -0.019 23.766 13.195 1 97.44 501 TYR B O 1
ATOM 8720 N N . ARG B 1 502 ? -2.17 23.891 13.109 1 94.06 502 ARG B N 1
ATOM 8721 C CA . ARG B 1 502 ? -2.152 25.188 12.453 1 94.06 502 ARG B CA 1
ATOM 8722 C C . ARG B 1 502 ? -2.248 26.328 13.469 1 94.06 502 ARG B C 1
ATOM 8724 O O . ARG B 1 502 ? -3.201 26.375 14.25 1 94.06 502 ARG B O 1
ATOM 8731 N N . VAL B 1 503 ? -1.324 27.125 13.336 1 96.94 503 VAL B N 1
ATOM 8732 C CA . VAL B 1 503 ? -1.284 28.281 14.219 1 96.94 503 VAL B CA 1
ATOM 8733 C C . VAL B 1 503 ? -1.746 29.531 13.469 1 96.94 503 VAL B C 1
ATOM 8735 O O . VAL B 1 503 ? -2.475 30.359 14.016 1 96.94 503 VAL B O 1
ATOM 8738 N N . ASP B 1 504 ? -1.292 29.609 12.273 1 97.94 504 ASP B N 1
ATOM 8739 C CA . ASP B 1 504 ? -1.563 30.812 11.477 1 97.94 504 ASP B CA 1
ATOM 8740 C C . ASP B 1 504 ? -1.825 30.453 10.016 1 97.94 504 ASP B C 1
ATOM 8742 O O . ASP B 1 504 ? -1.984 29.281 9.68 1 97.94 504 ASP B O 1
ATOM 8746 N N . ASN B 1 505 ? -1.973 31.469 9.234 1 97.62 505 ASN B N 1
ATOM 8747 C CA . ASN B 1 505 ? -2.342 31.234 7.844 1 97.62 505 ASN B CA 1
ATOM 8748 C C . ASN B 1 505 ? -1.219 31.625 6.891 1 97.62 505 ASN B C 1
ATOM 8750 O O . ASN B 1 505 ? -1.261 31.297 5.703 1 97.62 505 ASN B O 1
ATOM 8754 N N . ILE B 1 506 ? -0.202 32.344 7.375 1 98.44 506 ILE B N 1
ATOM 8755 C CA . ILE B 1 506 ? 0.807 32.812 6.438 1 98.44 506 ILE B CA 1
ATOM 8756 C C . ILE B 1 506 ? 2.195 32.375 6.906 1 98.44 506 ILE B C 1
ATOM 8758 O O . ILE B 1 506 ? 2.836 31.547 6.27 1 98.44 506 ILE B O 1
ATOM 8762 N N . LEU B 1 507 ? 2.627 32.844 8.031 1 98.56 507 LEU B N 1
ATOM 8763 C CA . LEU B 1 507 ? 4.023 32.688 8.438 1 98.56 507 LEU B CA 1
ATOM 8764 C C . LEU B 1 507 ? 4.422 31.234 8.539 1 98.56 507 LEU B C 1
ATOM 8766 O O . LEU B 1 507 ? 5.223 30.75 7.734 1 98.56 507 LEU B O 1
ATOM 8770 N N . PHE B 1 508 ? 3.807 30.531 9.508 1 98.38 508 PHE B N 1
ATOM 8771 C CA . PHE B 1 508 ? 4.203 29.141 9.711 1 98.38 508 PHE B CA 1
ATOM 8772 C C . PHE B 1 508 ? 3.547 28.219 8.68 1 98.38 508 PHE B C 1
ATOM 8774 O O . PHE B 1 508 ? 4.152 27.25 8.234 1 98.38 508 PHE B O 1
ATOM 8781 N N . ARG B 1 509 ? 2.416 28.438 8.266 1 97.31 509 ARG B N 1
ATOM 8782 C CA . ARG B 1 509 ? 1.685 27.578 7.355 1 97.31 509 ARG B CA 1
ATOM 8783 C C . ARG B 1 509 ? 2.312 27.578 5.965 1 97.31 509 ARG B C 1
ATOM 8785 O O . ARG B 1 509 ? 2.475 26.531 5.34 1 97.31 509 ARG B O 1
ATOM 8792 N N . GLU B 1 510 ? 2.662 28.797 5.516 1 96.88 510 GLU B N 1
ATOM 8793 C CA . GLU B 1 510 ? 3.027 28.906 4.105 1 96.88 510 GLU B CA 1
ATOM 8794 C C . GLU B 1 510 ? 4.512 29.219 3.941 1 96.88 510 GLU B C 1
ATOM 8796 O O . GLU B 1 510 ? 5.164 28.703 3.035 1 96.88 510 GLU B O 1
ATOM 8801 N N . LEU B 1 511 ? 5.02 30.078 4.734 1 97.12 511 LEU B N 1
ATOM 8802 C CA . LEU B 1 511 ? 6.375 30.562 4.496 1 97.12 511 LEU B CA 1
ATOM 8803 C C . LEU B 1 511 ? 7.406 29.625 5.109 1 97.12 511 LEU B C 1
ATOM 8805 O O . LEU B 1 511 ? 8.383 29.25 4.457 1 97.12 511 LEU B O 1
ATOM 8809 N N . ILE B 1 512 ? 7.137 29.234 6.375 1 96.94 512 ILE B N 1
ATOM 8810 C CA . ILE B 1 512 ? 8.133 28.406 7.059 1 96.94 512 ILE B CA 1
ATOM 8811 C C . ILE B 1 512 ? 7.773 26.938 6.926 1 96.94 512 ILE B C 1
ATOM 8813 O O . ILE B 1 512 ? 8.656 26.078 6.809 1 96.94 512 ILE B O 1
ATOM 8817 N N . GLY B 1 513 ? 6.469 26.641 7.035 1 96.44 513 GLY B N 1
ATOM 8818 C CA . GLY B 1 513 ? 6.008 25.281 6.84 1 96.44 513 GLY B CA 1
ATOM 8819 C C . GLY B 1 513 ? 5.625 24.594 8.133 1 96.44 513 GLY B C 1
ATOM 8820 O O . GLY B 1 513 ? 4.883 23.609 8.125 1 96.44 513 GLY B O 1
ATOM 8821 N N . THR B 1 514 ? 6.145 24.984 9.289 1 97.56 514 THR B N 1
ATOM 8822 C CA . THR B 1 514 ? 5.82 24.453 10.602 1 97.56 514 THR B CA 1
ATOM 8823 C C . THR B 1 514 ? 6.34 25.375 11.703 1 97.56 514 THR B C 1
ATOM 8825 O O . THR B 1 514 ? 7.117 26.297 11.438 1 97.56 514 THR B O 1
ATOM 8828 N N . VAL B 1 515 ? 5.875 25.156 12.836 1 98.56 515 VAL B N 1
ATOM 8829 C CA . VAL B 1 515 ? 6.406 25.906 13.969 1 98.56 515 VAL B CA 1
ATOM 8830 C C . VAL B 1 515 ? 7.672 25.234 14.492 1 98.56 515 VAL B C 1
ATOM 8832 O O . VAL B 1 515 ? 7.645 24.062 14.891 1 98.56 515 VAL B O 1
ATOM 8835 N N . THR B 1 516 ? 8.727 25.859 14.445 1 98.56 516 THR B N 1
ATOM 8836 C CA . THR B 1 516 ? 10.008 25.422 14.984 1 98.56 516 THR B CA 1
ATOM 8837 C C . THR B 1 516 ? 10.875 26.625 15.352 1 98.56 516 THR B C 1
ATOM 8839 O O . THR B 1 516 ? 10.711 27.719 14.797 1 98.56 516 THR B O 1
ATOM 8842 N N . ASP B 1 517 ? 11.68 26.469 16.406 1 98.56 517 ASP B N 1
ATOM 8843 C CA . ASP B 1 517 ? 12.57 27.531 16.844 1 98.56 517 ASP B CA 1
ATOM 8844 C C . ASP B 1 517 ? 11.797 28.828 17.062 1 98.56 517 ASP B C 1
ATOM 8846 O O . ASP B 1 517 ? 12.188 29.875 16.531 1 98.56 517 ASP B O 1
ATOM 8850 N N . ALA B 1 518 ? 10.695 28.672 17.781 1 98.69 518 ALA B N 1
ATOM 8851 C CA . ALA B 1 518 ? 9.875 29.875 17.891 1 98.69 518 ALA B CA 1
ATOM 8852 C C . ALA B 1 518 ? 8.938 29.797 19.094 1 98.69 518 ALA B C 1
ATOM 8854 O O . ALA B 1 518 ? 8.648 28.703 19.594 1 98.69 518 ALA B O 1
ATOM 8855 N N . PHE B 1 519 ? 8.578 30.953 19.5 1 98.25 519 PHE B N 1
ATOM 8856 C CA . PHE B 1 519 ? 7.477 31.188 20.422 1 98.25 519 PHE B CA 1
ATOM 8857 C C . PHE B 1 519 ? 6.375 32 19.75 1 98.25 519 PHE B C 1
ATOM 8859 O O . PHE B 1 519 ? 6.652 32.875 18.922 1 98.25 519 PHE B O 1
ATOM 8866 N N . TYR B 1 520 ? 5.129 31.656 20.094 1 98.75 520 TYR B N 1
ATOM 8867 C CA . TYR B 1 520 ? 4.055 32.5 19.578 1 98.75 520 TYR B CA 1
ATOM 8868 C C . TYR B 1 520 ? 2.961 32.688 20.625 1 98.75 520 TYR B C 1
ATOM 8870 O O . TYR B 1 520 ? 2.83 31.875 21.547 1 98.75 520 TYR B O 1
ATOM 8878 N N . ALA B 1 521 ? 2.293 33.75 20.562 1 98.81 521 ALA B N 1
ATOM 8879 C CA . ALA B 1 521 ? 1.079 34.062 21.312 1 98.81 521 ALA B CA 1
ATOM 8880 C C . ALA B 1 521 ? -0.055 34.469 20.375 1 98.81 521 ALA B C 1
ATOM 8882 O O . ALA B 1 521 ? 0.133 35.312 19.5 1 98.81 521 ALA B O 1
ATOM 8883 N N . LYS B 1 522 ? -1.216 33.844 20.578 1 98.81 522 LYS B N 1
ATOM 8884 C CA . LYS B 1 522 ? -2.326 34.031 19.656 1 98.81 522 LYS B CA 1
ATOM 8885 C C . LYS B 1 522 ? -3.639 34.25 20.406 1 98.81 522 LYS B C 1
ATOM 8887 O O . LYS B 1 522 ? -4.395 33.281 20.609 1 98.81 522 LYS B O 1
ATOM 8892 N N . PRO B 1 523 ? -3.934 35.438 20.859 1 98.56 523 PRO B N 1
ATOM 8893 C CA . PRO B 1 523 ? -5.297 35.719 21.312 1 98.56 523 PRO B CA 1
ATOM 8894 C C . PRO B 1 523 ? -6.32 35.688 20.188 1 98.56 523 PRO B C 1
ATOM 8896 O O . PRO B 1 523 ? -6.043 36.156 19.078 1 98.56 523 PRO B O 1
ATOM 8899 N N . THR B 1 524 ? -7.457 35.094 20.391 1 98.12 524 THR B N 1
ATOM 8900 C CA . THR B 1 524 ? -8.523 34.969 19.406 1 98.12 524 THR B CA 1
ATOM 8901 C C . THR B 1 524 ? -9.867 35.312 20.031 1 98.12 524 THR B C 1
ATOM 8903 O O . THR B 1 524 ? -10.156 34.969 21.172 1 98.12 524 THR B O 1
ATOM 8906 N N . LEU B 1 525 ? -10.648 36.125 19.359 1 98.06 525 LEU B N 1
ATOM 8907 C CA . LEU B 1 525 ? -12.039 36.406 19.703 1 98.06 525 LEU B CA 1
ATOM 8908 C C . LEU B 1 525 ? -12.992 35.812 18.672 1 98.06 525 LEU B C 1
ATOM 8910 O O . LEU B 1 525 ? -12.805 35.969 17.469 1 98.06 525 LEU B O 1
ATOM 8914 N N . ARG B 1 526 ? -13.969 35.094 19.078 1 97.31 526 ARG B N 1
ATOM 8915 C CA . ARG B 1 526 ? -15.008 34.531 18.234 1 97.31 526 ARG B CA 1
ATOM 8916 C C . ARG B 1 526 ? -16.391 34.938 18.719 1 97.31 526 ARG B C 1
ATOM 8918 O O . ARG B 1 526 ? -16.703 34.812 19.906 1 97.31 526 ARG B O 1
ATOM 8925 N N . TYR B 1 527 ? -17.203 35.438 17.906 1 97.81 527 TYR B N 1
ATOM 8926 C CA . TYR B 1 527 ? -18.547 35.875 18.234 1 97.81 527 TYR B CA 1
ATOM 8927 C C . TYR B 1 527 ? -19.578 35.219 17.344 1 97.81 527 TYR B C 1
ATOM 8929 O O . TYR B 1 527 ? -19.5 35.312 16.109 1 97.81 527 TYR B O 1
ATOM 8937 N N . THR B 1 528 ? -20.5 34.594 17.953 1 95.75 528 THR B N 1
ATOM 8938 C CA . THR B 1 528 ? -21.594 33.969 17.203 1 95.75 528 THR B CA 1
ATOM 8939 C C . THR B 1 528 ? -22.734 34.969 16.984 1 95.75 528 THR B C 1
ATOM 8941 O O . THR B 1 528 ? -23.469 35.312 17.906 1 95.75 528 THR B O 1
ATOM 8944 N N . LEU B 1 529 ? -22.938 35.344 15.82 1 94.19 529 LEU B N 1
ATOM 8945 C CA . LEU B 1 529 ? -23.969 36.344 15.484 1 94.19 529 LEU B CA 1
ATOM 8946 C C . LEU B 1 529 ? -25.344 35.688 15.445 1 94.19 529 LEU B C 1
ATOM 8948 O O . LEU B 1 529 ? -26.312 36.25 15.992 1 94.19 529 LEU B O 1
ATOM 8952 N N . THR B 1 530 ? -25.406 34.562 14.703 1 91.38 530 THR B N 1
ATOM 8953 C CA . THR B 1 530 ? -26.609 33.75 14.625 1 91.38 530 THR B CA 1
ATOM 8954 C C . THR B 1 530 ? -26.234 32.281 14.555 1 91.38 530 THR B C 1
ATOM 8956 O O . THR B 1 530 ? -25.062 31.922 14.469 1 91.38 530 THR B O 1
ATOM 8959 N N . GLN B 1 531 ? -27.328 31.562 14.648 1 88.88 531 GLN B N 1
ATOM 8960 C CA . GLN B 1 531 ? -27.062 30.125 14.641 1 88.88 531 GLN B CA 1
ATOM 8961 C C . GLN B 1 531 ? -26.281 29.703 13.398 1 88.88 531 GLN B C 1
ATOM 8963 O O . GLN B 1 531 ? -26.734 29.938 12.273 1 88.88 531 GLN B O 1
ATOM 8968 N N . GLY B 1 532 ? -25.094 29.203 13.641 1 91.75 532 GLY B N 1
ATOM 8969 C CA . GLY B 1 532 ? -24.266 28.688 12.562 1 91.75 532 GLY B CA 1
ATOM 8970 C C . GLY B 1 532 ? -23.375 29.734 11.938 1 91.75 532 GLY B C 1
ATOM 8971 O O . GLY B 1 532 ? -22.578 29.422 11.047 1 91.75 532 GLY B O 1
ATOM 8972 N N . PHE B 1 533 ? -23.516 30.938 12.258 1 95.69 533 PHE B N 1
ATOM 8973 C CA . PHE B 1 533 ? -22.719 32 11.68 1 95.69 533 PHE B CA 1
ATOM 8974 C C . PHE B 1 533 ? -21.781 32.594 12.727 1 95.69 533 PHE B C 1
ATOM 8976 O O . PHE B 1 533 ? -22.25 33.281 13.648 1 95.69 533 PHE B O 1
ATOM 8983 N N . ASP B 1 534 ? -20.578 32.5 12.508 1 97.12 534 ASP B N 1
ATOM 8984 C CA . ASP B 1 534 ? -19.562 33 13.43 1 97.12 534 ASP B CA 1
ATOM 8985 C C . ASP B 1 534 ? -18.625 34 12.75 1 97.12 534 ASP B C 1
ATOM 8987 O O . ASP B 1 534 ? -18.312 33.844 11.57 1 97.12 534 ASP B O 1
ATOM 8991 N N . VAL B 1 535 ? -18.219 34.969 13.5 1 97.81 535 VAL B N 1
ATOM 8992 C CA . VAL B 1 535 ? -17.125 35.875 13.117 1 97.81 535 VAL B CA 1
ATOM 8993 C C . VAL B 1 535 ? -15.992 35.75 14.125 1 97.81 535 VAL B C 1
ATOM 8995 O O . VAL B 1 535 ? -16.234 35.625 15.328 1 97.81 535 VAL B O 1
ATOM 8998 N N . PHE B 1 536 ? -14.828 35.781 13.594 1 97.25 536 PHE B N 1
ATOM 8999 C CA . PHE B 1 536 ? -13.711 35.625 14.523 1 97.25 536 PHE B CA 1
ATOM 9000 C C . PHE B 1 536 ? -12.508 36.438 14.07 1 97.25 536 PHE B C 1
ATOM 9002 O O . PHE B 1 536 ? -12.422 36.812 12.898 1 97.25 536 PHE B O 1
ATOM 9009 N N . GLY B 1 537 ? -11.562 36.688 14.938 1 97.94 537 GLY B N 1
ATOM 9010 C CA . GLY B 1 537 ? -10.336 37.438 14.719 1 97.94 537 GLY B CA 1
ATOM 9011 C C . GLY B 1 537 ? -9.219 37.031 15.68 1 97.94 537 GLY B C 1
ATOM 9012 O O . GLY B 1 537 ? -9.477 36.75 16.844 1 97.94 537 GLY B O 1
ATOM 9013 N N . SER B 1 538 ? -8.039 37.062 15.133 1 98.44 538 SER B N 1
ATOM 9014 C CA . SER B 1 538 ? -6.883 36.719 15.961 1 98.44 538 SER B CA 1
ATOM 9015 C C . SER B 1 538 ? -5.699 37.625 15.633 1 98.44 538 SER B C 1
ATOM 9017 O O . SER B 1 538 ? -5.637 38.219 14.539 1 98.44 538 SER B O 1
ATOM 9019 N N . ALA B 1 539 ? -4.879 37.812 16.609 1 98.75 539 ALA B N 1
ATOM 9020 C CA . ALA B 1 539 ? -3.562 38.438 16.453 1 98.75 539 ALA B CA 1
ATOM 9021 C C . ALA B 1 539 ? -2.463 37.5 16.938 1 98.75 539 ALA B C 1
ATOM 9023 O O . ALA B 1 539 ? -2.553 36.938 18.031 1 98.75 539 ALA B O 1
ATOM 9024 N N . ILE B 1 540 ? -1.509 37.312 16.094 1 98.88 540 ILE B N 1
ATOM 9025 C CA . ILE B 1 540 ? -0.471 36.344 16.422 1 98.88 540 ILE B CA 1
ATOM 9026 C C . ILE B 1 540 ? 0.896 37.031 16.422 1 98.88 540 ILE B C 1
ATOM 9028 O O . ILE B 1 540 ? 1.316 37.594 15.398 1 98.88 540 ILE B O 1
ATOM 9032 N N . TYR B 1 541 ? 1.517 37.031 17.484 1 98.81 541 TYR B N 1
ATOM 9033 C CA . TYR B 1 541 ? 2.908 37.438 17.562 1 98.81 541 TYR B CA 1
ATOM 9034 C C . TYR B 1 541 ? 3.848 36.25 17.594 1 98.81 541 TYR B C 1
ATOM 9036 O O . TYR B 1 541 ? 3.635 35.312 18.375 1 98.81 541 TYR B O 1
ATOM 9044 N N . SER B 1 542 ? 4.867 36.312 16.797 1 98.75 542 SER B N 1
ATOM 9045 C CA . SER B 1 542 ? 5.828 35.219 16.734 1 98.75 542 SER B CA 1
ATOM 9046 C C . SER B 1 542 ? 7.262 35.719 16.766 1 98.75 542 SER B C 1
ATOM 9048 O O . SER B 1 542 ? 7.57 36.75 16.156 1 98.75 542 SER B O 1
ATOM 9050 N N . GLN B 1 543 ? 8.094 35 17.391 1 98.25 543 GLN B N 1
ATOM 9051 C CA . GLN B 1 543 ? 9.508 35.344 17.453 1 98.25 543 GLN B CA 1
ATOM 9052 C C . GLN B 1 543 ? 10.367 34.062 17.547 1 98.25 543 GLN B C 1
ATOM 9054 O O . GLN B 1 543 ? 9.977 33.094 18.172 1 98.25 543 GLN B O 1
ATOM 9059 N N . ALA B 1 544 ? 11.516 34.094 16.938 1 98.56 544 ALA B N 1
ATOM 9060 C CA . ALA B 1 544 ? 12.461 32.969 17 1 98.56 544 ALA B CA 1
ATOM 9061 C C . ALA B 1 544 ? 13.125 32.906 18.375 1 98.56 544 ALA B C 1
ATOM 9063 O O . ALA B 1 544 ? 13.219 33.906 19.078 1 98.56 544 ALA B O 1
ATOM 9064 N N . ILE B 1 545 ? 13.508 31.75 18.75 1 98.25 545 ILE B N 1
ATOM 9065 C CA . ILE B 1 545 ? 14.25 31.562 20 1 98.25 545 ILE B CA 1
ATOM 9066 C C . ILE B 1 545 ? 15.664 32.125 19.844 1 98.25 545 ILE B C 1
ATOM 9068 O O . ILE B 1 545 ? 16.172 32.812 20.719 1 98.25 545 ILE B O 1
ATOM 9072 N N . TYR B 1 546 ? 16.266 31.797 18.672 1 97.81 546 TYR B N 1
ATOM 9073 C CA . TYR B 1 546 ? 17.625 32.25 18.391 1 97.81 546 TYR B CA 1
ATOM 9074 C C . TYR B 1 546 ? 17.656 33.156 17.172 1 97.81 546 TYR B C 1
ATOM 9076 O O . TYR B 1 546 ? 17.141 32.812 16.109 1 97.81 546 TYR B O 1
ATOM 9084 N N . PRO B 1 547 ? 18.328 34.25 17.297 1 96.62 547 PRO B N 1
ATOM 9085 C CA . PRO B 1 547 ? 18.406 35.156 16.141 1 96.62 547 PRO B CA 1
ATOM 9086 C C . PRO B 1 547 ? 19.25 34.594 15.008 1 96.62 547 PRO B C 1
ATOM 9088 O O . PRO B 1 547 ? 19 34.906 13.836 1 96.62 547 PRO B O 1
ATOM 9091 N N . GLN B 1 548 ? 20.203 33.719 15.281 1 95.75 548 GLN B N 1
ATOM 9092 C CA . GLN B 1 548 ? 21.094 33.125 14.289 1 95.75 548 GLN B CA 1
ATOM 9093 C C . GLN B 1 548 ? 20.328 32.25 13.305 1 95.75 548 GLN B C 1
ATOM 9095 O O . GLN B 1 548 ? 20.797 32 12.195 1 95.75 548 GLN B O 1
ATOM 9100 N N . SER B 1 549 ? 19.203 31.781 13.734 1 96.81 549 SER B N 1
ATOM 9101 C CA . SER B 1 549 ? 18.438 30.859 12.891 1 96.81 549 SER B CA 1
ATOM 9102 C C . SER B 1 549 ? 17.547 31.609 11.914 1 96.81 549 SER B C 1
ATOM 9104 O O . SER B 1 549 ? 17 31.031 10.977 1 96.81 549 SER B O 1
ATOM 9106 N N . THR B 1 550 ? 17.391 32.875 12.086 1 96.5 550 THR B N 1
ATOM 9107 C CA . THR B 1 550 ? 16.5 33.656 11.234 1 96.5 550 THR B CA 1
ATOM 9108 C C . THR B 1 550 ? 17.234 34.094 9.977 1 96.5 550 THR B C 1
ATOM 9110 O O . THR B 1 550 ? 18.453 34.125 9.93 1 96.5 550 THR B O 1
ATOM 9113 N N . PRO B 1 551 ? 16.5 34.469 8.977 1 94.19 551 PRO B N 1
ATOM 9114 C CA . PRO B 1 551 ? 17.156 34.969 7.762 1 94.19 551 PRO B CA 1
ATOM 9115 C C . PRO B 1 551 ? 18.047 36.188 8.023 1 94.19 551 PRO B C 1
ATOM 9117 O O . PRO B 1 551 ? 19.047 36.375 7.34 1 94.19 551 PRO B O 1
ATOM 9120 N N . SER B 1 552 ? 17.703 37 9 1 92.81 552 SER B N 1
ATOM 9121 C CA . SER B 1 552 ? 18.516 38.188 9.312 1 92.81 552 SER B CA 1
ATOM 9122 C C . SER B 1 552 ? 19.797 37.781 10.031 1 92.81 552 SER B C 1
ATOM 9124 O O . SER B 1 552 ? 20.797 38.531 9.977 1 92.81 552 SER B O 1
ATOM 9126 N N . PHE B 1 553 ? 19.766 36.781 10.766 1 94.62 553 PHE B N 1
ATOM 9127 C CA . PHE B 1 553 ? 20.875 36.25 11.531 1 94.62 553 PHE B CA 1
ATOM 9128 C C . PHE B 1 553 ? 21.109 37.062 12.797 1 94.62 553 PHE B C 1
ATOM 9130 O O . PHE B 1 553 ? 21.891 36.656 13.664 1 94.62 553 PHE B O 1
ATOM 9137 N N . THR B 1 554 ? 20.359 38.156 13.016 1 93.81 554 THR B N 1
ATOM 9138 C CA . THR B 1 554 ? 20.656 39.062 14.133 1 93.81 554 THR B CA 1
ATOM 9139 C C . THR B 1 554 ? 19.406 39.344 14.953 1 93.81 554 THR B C 1
ATOM 9141 O O . THR B 1 554 ? 19.5 39.719 16.125 1 93.81 554 THR B O 1
ATOM 9144 N N . ASP B 1 555 ? 18.297 39.156 14.344 1 95.5 555 ASP B N 1
ATOM 9145 C CA . ASP B 1 555 ? 17.078 39.562 15.031 1 95.5 555 ASP B CA 1
ATOM 9146 C C . ASP B 1 555 ? 16.156 38.375 15.289 1 95.5 555 ASP B C 1
ATOM 9148 O O . ASP B 1 555 ? 16.125 37.438 14.492 1 95.5 555 ASP B O 1
ATOM 9152 N N . ARG B 1 556 ? 15.32 38.5 16.312 1 97.5 556 ARG B N 1
ATOM 9153 C CA . ARG B 1 556 ? 14.484 37.375 16.734 1 97.5 556 ARG B CA 1
ATOM 9154 C C . ARG B 1 556 ? 13.047 37.562 16.25 1 97.5 556 ARG B C 1
ATOM 9156 O O . ARG B 1 556 ? 12.398 36.594 15.859 1 97.5 556 ARG B O 1
ATOM 9163 N N . PRO B 1 557 ? 12.508 38.812 16.344 1 98.38 557 PRO B N 1
ATOM 9164 C CA . PRO B 1 557 ? 11.086 38.938 16.016 1 98.38 557 PRO B CA 1
ATOM 9165 C C . PRO B 1 557 ? 10.773 38.562 14.57 1 98.38 557 PRO B C 1
ATOM 9167 O O . PRO B 1 557 ? 11.391 39.094 13.641 1 98.38 557 PRO B O 1
ATOM 9170 N N . LEU B 1 558 ? 9.836 37.688 14.359 1 98.44 558 LEU B N 1
ATOM 9171 C CA . LEU B 1 558 ? 9.531 37.188 13.031 1 98.44 558 LEU B CA 1
ATOM 9172 C C . LEU B 1 558 ? 8.367 37.969 12.406 1 98.44 558 LEU B C 1
ATOM 9174 O O . LEU B 1 558 ? 8.445 38.406 11.258 1 98.44 558 LEU B O 1
ATOM 9178 N N . GLY B 1 559 ? 7.242 38.062 13.242 1 98.56 559 GLY B N 1
ATOM 9179 C CA . GLY B 1 559 ? 6.137 38.75 12.609 1 98.56 559 GLY B CA 1
ATOM 9180 C C . GLY B 1 559 ? 4.922 38.875 13.516 1 98.56 559 GLY B C 1
ATOM 9181 O O . GLY B 1 559 ? 4.836 38.219 14.555 1 98.56 559 GLY B O 1
ATOM 9182 N N . LEU B 1 560 ? 4.113 39.844 13.18 1 98.75 560 LEU B N 1
ATOM 9183 C CA . LEU B 1 560 ? 2.758 40 13.695 1 98.75 560 LEU B CA 1
ATOM 9184 C C . LEU B 1 560 ? 1.729 39.688 12.609 1 98.75 560 LEU B C 1
ATOM 9186 O O . LEU B 1 560 ? 1.729 40.344 11.555 1 98.75 560 LEU B O 1
ATOM 9190 N N . GLU B 1 561 ? 0.918 38.688 12.867 1 98.88 561 GLU B N 1
ATOM 9191 C CA . GLU B 1 561 ? -0.1 38.312 11.891 1 98.88 561 GLU B CA 1
ATOM 9192 C C . GLU B 1 561 ? -1.505 38.531 12.445 1 98.88 561 GLU B C 1
ATOM 9194 O O . GLU B 1 561 ? -1.764 38.25 13.617 1 98.88 561 GLU B O 1
ATOM 9199 N N . THR B 1 562 ? -2.322 39.125 11.695 1 98.69 562 THR B N 1
ATOM 9200 C CA . THR B 1 562 ? -3.73 39.25 12.055 1 98.69 562 THR B CA 1
ATOM 9201 C C . THR B 1 562 ? -4.605 38.406 11.125 1 98.69 562 THR B C 1
ATOM 9203 O O . THR B 1 562 ? -4.383 38.375 9.914 1 98.69 562 THR B O 1
ATOM 9206 N N . ASN B 1 563 ? -5.492 37.688 11.672 1 98.38 563 ASN B N 1
ATOM 9207 C CA . ASN B 1 563 ? -6.445 36.875 10.938 1 98.38 563 ASN B CA 1
ATOM 9208 C C . ASN B 1 563 ? -7.887 37.281 11.242 1 98.38 563 ASN B C 1
ATOM 9210 O O . ASN B 1 563 ? -8.273 37.375 12.406 1 98.38 563 ASN B O 1
ATOM 9214 N N . LEU B 1 564 ? -8.594 37.594 10.258 1 98.38 564 LEU B N 1
ATOM 9215 C CA . LEU B 1 564 ? -10.016 37.875 10.352 1 98.38 564 LEU B CA 1
ATOM 9216 C C . LEU B 1 564 ? -10.82 36.906 9.484 1 98.38 564 LEU B C 1
ATOM 9218 O O . LEU B 1 564 ? -10.422 36.594 8.359 1 98.38 564 LEU B O 1
ATOM 9222 N N . GLY B 1 565 ? -11.938 36.406 10.086 1 97.88 565 GLY B N 1
ATOM 9223 C CA . GLY B 1 565 ? -12.703 35.469 9.273 1 97.88 565 GLY B CA 1
ATOM 9224 C C . GLY B 1 565 ? -14.148 35.344 9.695 1 97.88 565 GLY B C 1
ATOM 9225 O O . GLY B 1 565 ? -14.547 35.906 10.727 1 97.88 565 GLY B O 1
ATOM 9226 N N . ALA B 1 566 ? -14.914 34.781 8.812 1 98.19 566 ALA B N 1
ATOM 9227 C CA . ALA B 1 566 ? -16.312 34.438 9.039 1 98.19 566 ALA B CA 1
ATOM 9228 C C . ALA B 1 566 ? -16.625 33.031 8.555 1 98.19 566 ALA B C 1
ATOM 9230 O O . ALA B 1 566 ? -16.094 32.594 7.531 1 98.19 566 ALA B O 1
ATOM 9231 N N . LYS B 1 567 ? -17.438 32.375 9.281 1 97.38 567 LYS B N 1
ATOM 9232 C CA . LYS B 1 567 ? -17.828 31 8.945 1 97.38 567 LYS B CA 1
ATOM 9233 C C . LYS B 1 567 ? -19.328 30.812 9.078 1 97.38 567 LYS B C 1
ATOM 9235 O O . LYS B 1 567 ? -19.938 31.281 10.039 1 97.38 567 LYS B O 1
ATOM 9240 N N . TYR B 1 568 ? -19.953 30.234 8.109 1 97.5 568 TYR B N 1
ATOM 9241 C CA . TYR B 1 568 ? -21.359 29.844 8.102 1 97.5 568 TYR B CA 1
ATOM 9242 C C . TYR B 1 568 ? -21.5 28.328 7.93 1 97.5 568 TYR B C 1
ATOM 9244 O O . TYR B 1 568 ? -20.969 27.75 6.98 1 97.5 568 TYR B O 1
ATOM 9252 N N . GLU B 1 569 ? -22.172 27.672 8.836 1 95.75 569 GLU B N 1
ATOM 9253 C CA . GLU B 1 569 ? -22.422 26.234 8.773 1 95.75 569 GLU B CA 1
ATOM 9254 C C . GLU B 1 569 ? -23.891 25.922 8.992 1 95.75 569 GLU B C 1
ATOM 9256 O O . GLU B 1 569 ? -24.531 26.453 9.906 1 95.75 569 GLU B O 1
ATOM 9261 N N . THR B 1 570 ? -24.406 25.016 8.172 1 94.88 570 THR B N 1
ATOM 9262 C CA . THR B 1 570 ? -25.797 24.594 8.312 1 94.88 570 THR B CA 1
ATOM 9263 C C . THR B 1 570 ? -25.875 23.203 8.961 1 94.88 570 THR B C 1
ATOM 9265 O O . THR B 1 570 ? -24.891 22.469 9 1 94.88 570 THR B O 1
ATOM 9268 N N . GLU B 1 571 ? -27.062 22.891 9.414 1 90.94 571 GLU B N 1
ATOM 9269 C CA . GLU B 1 571 ? -27.281 21.594 10.062 1 90.94 571 GLU B CA 1
ATOM 9270 C C . GLU B 1 571 ? -27.172 20.453 9.062 1 90.94 571 GLU B C 1
ATOM 9272 O O . GLU B 1 571 ? -26.797 19.328 9.43 1 90.94 571 GLU B O 1
ATOM 9277 N N . ASP B 1 572 ? -27.391 20.797 7.844 1 91.69 572 ASP B N 1
ATOM 9278 C CA . ASP B 1 572 ? -27.375 19.75 6.824 1 91.69 572 ASP B CA 1
ATOM 9279 C C . ASP B 1 572 ? -25.969 19.531 6.281 1 91.69 572 ASP B C 1
ATOM 9281 O O . ASP B 1 572 ? -25.766 18.688 5.398 1 91.69 572 ASP B O 1
ATOM 9285 N N . GLY B 1 573 ? -25.047 20.312 6.738 1 94.12 573 GLY B N 1
ATOM 9286 C CA . GLY B 1 573 ? -23.672 19.953 6.426 1 94.12 573 GLY B CA 1
ATOM 9287 C C . GLY B 1 573 ? -23 20.969 5.52 1 94.12 573 GLY B C 1
ATOM 9288 O O . GLY B 1 573 ? -21.797 20.859 5.242 1 94.12 573 GLY B O 1
ATOM 9289 N N . PHE B 1 574 ? -23.688 21.969 5.031 1 96.94 574 PHE B N 1
ATOM 9290 C CA . PHE B 1 574 ? -23.062 23 4.199 1 96.94 574 PHE B CA 1
ATOM 9291 C C . PHE B 1 574 ? -22.172 23.906 5.035 1 96.94 574 PHE B C 1
ATOM 9293 O O . PHE B 1 574 ? -22.531 24.297 6.148 1 96.94 574 PHE B O 1
ATOM 9300 N N . ILE B 1 575 ? -21.016 24.25 4.484 1 97.56 575 ILE B N 1
ATOM 9301 C CA . ILE B 1 575 ? -20.062 25.125 5.18 1 97.56 575 ILE B CA 1
ATOM 9302 C C . ILE B 1 575 ? -19.531 26.172 4.215 1 97.56 575 ILE B C 1
ATOM 9304 O O . ILE B 1 575 ? -19.172 25.859 3.08 1 97.56 575 ILE B O 1
ATOM 9308 N N . ALA B 1 576 ? -19.516 27.344 4.547 1 98 576 ALA B N 1
ATOM 9309 C CA . ALA B 1 576 ? -18.859 28.453 3.852 1 98 576 ALA B CA 1
ATOM 9310 C C . ALA B 1 576 ? -17.969 29.25 4.805 1 98 576 ALA B C 1
ATOM 9312 O O . ALA B 1 576 ? -18.391 29.578 5.918 1 98 576 ALA B O 1
ATOM 9313 N N . ARG B 1 577 ? -16.766 29.516 4.434 1 97.81 577 ARG B N 1
ATOM 9314 C CA . ARG B 1 577 ? -15.812 30.203 5.289 1 97.81 577 ARG B CA 1
ATOM 9315 C C . ARG B 1 577 ? -14.945 31.172 4.473 1 97.81 577 ARG B C 1
ATOM 9317 O O . ARG B 1 577 ? -14.609 30.875 3.326 1 97.81 577 ARG B O 1
ATOM 9324 N N . VAL B 1 578 ? -14.617 32.281 4.973 1 98.12 578 VAL B N 1
ATOM 9325 C CA . VAL B 1 578 ? -13.68 33.25 4.367 1 98.12 578 VAL B CA 1
ATOM 9326 C C . VAL B 1 578 ? -12.711 33.75 5.43 1 98.12 578 VAL B C 1
ATOM 9328 O O . VAL B 1 578 ? -13.109 34.031 6.562 1 98.12 578 VAL B O 1
ATOM 9331 N N . ASP B 1 579 ? -11.508 33.812 5.121 1 98 579 ASP B N 1
ATOM 9332 C CA . ASP B 1 579 ? -10.453 34.312 6 1 98 579 ASP B CA 1
ATOM 9333 C C . ASP B 1 579 ? -9.609 35.375 5.297 1 98 579 ASP B C 1
ATOM 9335 O O . ASP B 1 579 ? -9.242 35.219 4.133 1 98 579 ASP B O 1
ATOM 9339 N N . TRP B 1 580 ? -9.328 36.438 5.898 1 98.75 580 TRP B N 1
ATOM 9340 C CA . TRP B 1 580 ? -8.375 37.469 5.48 1 98.75 580 TRP B CA 1
ATOM 9341 C C . TRP B 1 580 ? -7.25 37.594 6.504 1 98.75 580 TRP B C 1
ATOM 9343 O O . TRP B 1 580 ? -7.504 37.906 7.676 1 98.75 580 TRP B O 1
ATOM 9353 N N . SER B 1 581 ? -6.07 37.375 6.078 1 98.81 581 SER B N 1
ATOM 9354 C CA . SER B 1 581 ? -4.918 37.438 6.973 1 98.81 581 SER B CA 1
ATOM 9355 C C . SER B 1 581 ? -3.867 38.406 6.477 1 98.81 581 SER B C 1
ATOM 9357 O O . SER B 1 581 ? -3.648 38.531 5.27 1 98.81 581 SER B O 1
ATOM 9359 N N . VAL B 1 582 ? -3.252 39.094 7.422 1 98.81 582 VAL B N 1
ATOM 9360 C CA . VAL B 1 582 ? -2.188 40.031 7.125 1 98.81 582 VAL B CA 1
ATOM 9361 C C . VAL B 1 582 ? -0.973 39.75 8 1 98.81 582 VAL B C 1
ATOM 9363 O O . VAL B 1 582 ? -1.089 39.656 9.227 1 98.81 582 VAL B O 1
ATOM 9366 N N . LEU B 1 583 ? 0.148 39.625 7.348 1 98.88 583 LEU B N 1
ATOM 9367 C CA . LEU B 1 583 ? 1.396 39.438 8.078 1 98.88 583 LEU B CA 1
ATOM 9368 C C . LEU B 1 583 ? 2.252 40.719 8.008 1 98.88 583 LEU B C 1
ATOM 9370 O O . LEU B 1 583 ? 2.605 41.156 6.91 1 98.88 583 LEU B O 1
ATOM 9374 N N . PHE B 1 584 ? 2.521 41.312 9.102 1 98.62 584 PHE B N 1
ATOM 9375 C CA . PHE B 1 584 ? 3.535 42.344 9.227 1 98.62 584 PHE B CA 1
ATOM 9376 C C . PHE B 1 584 ? 4.883 41.75 9.609 1 98.62 584 PHE B C 1
ATOM 9378 O O . PHE B 1 584 ? 5.152 41.5 10.789 1 98.62 584 PHE B O 1
ATOM 9385 N N . PRO B 1 585 ? 5.723 41.469 8.539 1 98.06 585 PRO B N 1
ATOM 9386 C CA . PRO B 1 585 ? 7.027 40.875 8.852 1 98.06 585 PRO B CA 1
ATOM 9387 C C . PRO B 1 585 ? 7.902 41.812 9.703 1 98.06 585 PRO B C 1
ATOM 9389 O O . PRO B 1 585 ? 7.883 43.031 9.523 1 98.06 585 PRO B O 1
ATOM 9392 N N . LEU B 1 586 ? 8.641 41.25 10.578 1 97.75 586 LEU B N 1
ATOM 9393 C CA . LEU B 1 586 ? 9.523 42 11.453 1 97.75 586 LEU B CA 1
ATOM 9394 C C . LEU B 1 586 ? 10.984 41.719 11.141 1 97.75 586 LEU B C 1
ATOM 9396 O O . LEU B 1 586 ? 11.297 41.125 10.117 1 97.75 586 LEU B O 1
ATOM 9400 N N . SER B 1 587 ? 11.859 42.188 11.961 1 95.44 587 SER B N 1
ATOM 9401 C CA . SER B 1 587 ? 13.273 42.281 11.633 1 95.44 587 SER B CA 1
ATOM 9402 C C . SER B 1 587 ? 13.914 40.906 11.508 1 95.44 587 SER B C 1
ATOM 9404 O O . SER B 1 587 ? 14.922 40.75 10.82 1 95.44 587 SER B O 1
ATOM 9406 N N . GLY B 1 588 ? 13.359 39.906 12.109 1 96.31 588 GLY B N 1
ATOM 9407 C CA . GLY B 1 588 ? 13.914 38.594 11.984 1 96.31 588 GLY B CA 1
ATOM 9408 C C . GLY B 1 588 ? 13.859 38.031 10.57 1 96.31 588 GLY B C 1
ATOM 9409 O O . GLY B 1 588 ? 14.68 37.188 10.188 1 96.31 588 GLY B O 1
ATOM 9410 N N . LEU B 1 589 ? 12.945 38.5 9.773 1 96.62 589 LEU B N 1
ATOM 9411 C CA . LEU B 1 589 ? 12.758 37.969 8.422 1 96.62 589 LEU B CA 1
ATOM 9412 C C . LEU B 1 589 ? 13.562 38.781 7.414 1 96.62 589 LEU B C 1
ATOM 9414 O O . LEU B 1 589 ? 13.562 38.469 6.219 1 96.62 589 LEU B O 1
ATOM 9418 N N . GLN B 1 590 ? 14.219 39.781 7.883 1 93.69 590 GLN B N 1
ATOM 9419 C CA . GLN B 1 590 ? 15.055 40.594 6.992 1 93.69 590 GLN B CA 1
ATOM 9420 C C . GLN B 1 590 ? 16.203 39.75 6.418 1 93.69 590 GLN B C 1
ATOM 9422 O O . GLN B 1 590 ? 16.672 38.812 7.062 1 93.69 590 GLN B O 1
ATOM 9427 N N . ASP B 1 591 ? 16.609 40.125 5.219 1 91.44 591 ASP B N 1
ATOM 9428 C CA . ASP B 1 591 ? 17.719 39.406 4.594 1 91.44 591 ASP B CA 1
ATOM 9429 C C . ASP B 1 591 ? 19.031 39.688 5.332 1 91.44 591 ASP B C 1
ATOM 9431 O O . ASP B 1 591 ? 19.219 40.781 5.879 1 91.44 591 ASP B O 1
ATOM 9435 N N . TYR B 1 592 ? 19.797 38.656 5.199 1 88.44 592 TYR B N 1
ATOM 9436 C CA . TYR B 1 592 ? 21.125 38.781 5.797 1 88.44 592 TYR B CA 1
ATOM 9437 C C . TYR B 1 592 ? 21.969 39.812 5.039 1 88.44 592 TYR B C 1
ATOM 9439 O O . TYR B 1 592 ? 22.062 39.75 3.811 1 88.44 592 TYR B O 1
ATOM 9447 N N . ASN B 1 593 ? 22.516 40.688 5.84 1 79.06 593 ASN B N 1
ATOM 9448 C CA . ASN B 1 593 ? 23.391 41.719 5.25 1 79.06 593 ASN B CA 1
ATOM 9449 C C . ASN B 1 593 ? 24.812 41.188 5.082 1 79.06 593 ASN B C 1
ATOM 9451 O O . ASN B 1 593 ? 25.562 41.094 6.055 1 79.06 593 ASN B O 1
ATOM 9455 N N . THR B 1 594 ? 25.188 40.688 3.891 1 70.69 594 THR B N 1
ATOM 9456 C CA . THR B 1 594 ? 26.5 40.094 3.645 1 70.69 594 THR B CA 1
ATOM 9457 C C . THR B 1 594 ? 27.562 41.188 3.514 1 70.69 594 THR B C 1
ATOM 9459 O O . THR B 1 594 ? 28.75 40.906 3.404 1 70.69 594 THR B O 1
ATOM 9462 N N . GLY B 1 595 ? 27.234 42.375 3.693 1 62.59 595 GLY B N 1
ATOM 9463 C CA . GLY B 1 595 ? 28.172 43.438 3.432 1 62.59 595 GLY B CA 1
ATOM 9464 C C . GLY B 1 595 ? 28.375 43.719 1.953 1 62.59 595 GLY B C 1
ATOM 9465 O O . GLY B 1 595 ? 29.031 44.688 1.577 1 62.59 595 GLY B O 1
ATOM 9466 N N . THR B 1 596 ? 28.094 42.625 1.127 1 54.91 596 THR B N 1
ATOM 9467 C CA . THR B 1 596 ? 28.469 42.719 -0.281 1 54.91 596 THR B CA 1
ATOM 9468 C C . THR B 1 596 ? 27.5 43.625 -1.029 1 54.91 596 THR B C 1
ATOM 9470 O O . THR B 1 596 ? 27.453 43.625 -2.262 1 54.91 596 THR B O 1
ATOM 9473 N N . GLY B 1 597 ? 26.891 44.594 -0.411 1 55.44 597 GLY B N 1
ATOM 9474 C CA . GLY B 1 597 ? 26.109 45.594 -1.134 1 55.44 597 GLY B CA 1
ATOM 9475 C C . GLY B 1 597 ? 24.672 45.156 -1.383 1 55.44 597 GLY B C 1
ATOM 9476 O O . GLY B 1 597 ? 23.938 45.844 -2.117 1 55.44 597 GLY B O 1
ATOM 9477 N N . LEU B 1 598 ? 24.422 44 -1.134 1 55.16 598 LEU B N 1
ATOM 9478 C CA . LEU B 1 598 ? 23.031 43.656 -1.421 1 55.16 598 LEU B CA 1
ATOM 9479 C C . LEU B 1 598 ? 22.078 44.5 -0.583 1 55.16 598 LEU B C 1
ATOM 9481 O O . LEU B 1 598 ? 22.281 44.656 0.624 1 55.16 598 LEU B O 1
ATOM 9485 N N . GLN B 1 599 ? 21.438 45.406 -1.255 1 57.44 599 GLN B N 1
ATOM 9486 C CA . GLN B 1 599 ? 20.484 46.344 -0.668 1 57.44 599 GLN B CA 1
ATOM 9487 C C . GLN B 1 599 ? 19.422 45.625 0.154 1 57.44 599 GLN B C 1
ATOM 9489 O O . GLN B 1 599 ? 18.812 44.656 -0.323 1 57.44 599 GLN B O 1
ATOM 9494 N N . ILE B 1 600 ? 19.547 45.75 1.471 1 63.69 600 ILE B N 1
ATOM 9495 C CA . ILE B 1 600 ? 18.484 45.281 2.357 1 63.69 600 ILE B CA 1
ATOM 9496 C C . ILE B 1 600 ? 17.188 45.969 2.01 1 63.69 600 ILE B C 1
ATOM 9498 O O . ILE B 1 600 ? 17.078 47.188 2.123 1 63.69 600 ILE B O 1
ATOM 9502 N N . THR B 1 601 ? 16.344 45.219 1.438 1 76.5 601 THR B N 1
ATOM 9503 C CA . THR B 1 601 ? 15.047 45.781 1.06 1 76.5 601 THR B CA 1
ATOM 9504 C C . THR B 1 601 ? 14.086 45.781 2.244 1 76.5 601 THR B C 1
ATOM 9506 O O . THR B 1 601 ? 14.188 44.906 3.119 1 76.5 601 THR B O 1
ATOM 9509 N N . GLU B 1 602 ? 13.375 46.844 2.301 1 88 602 GLU B N 1
ATOM 9510 C CA . GLU B 1 602 ? 12.336 46.938 3.326 1 88 602 GLU B CA 1
ATOM 9511 C C . GLU B 1 602 ? 11.281 45.844 3.121 1 88 602 GLU B C 1
ATOM 9513 O O . GLU B 1 602 ? 10.82 45.625 1.999 1 88 602 GLU B O 1
ATOM 9518 N N . LEU B 1 603 ? 11.031 45.219 4.184 1 95.19 603 LEU B N 1
ATOM 9519 C CA . LEU B 1 603 ? 10.039 44.156 4.125 1 95.19 603 LEU B CA 1
ATOM 9520 C C . LEU B 1 603 ? 8.648 44.719 3.857 1 95.19 603 LEU B C 1
ATOM 9522 O O . LEU B 1 603 ? 8.312 45.812 4.336 1 95.19 603 LEU B O 1
ATOM 9526 N N . LYS B 1 604 ? 7.934 43.938 3.133 1 95.06 604 LYS B N 1
ATOM 9527 C CA . LYS B 1 604 ? 6.57 44.344 2.797 1 95.06 604 LYS B CA 1
ATOM 9528 C C . LYS B 1 604 ? 5.551 43.438 3.453 1 95.06 604 LYS B C 1
ATOM 9530 O O . LYS B 1 604 ? 5.832 42.25 3.691 1 95.06 604 LYS B O 1
ATOM 9535 N N . THR B 1 605 ? 4.398 44 3.658 1 97.56 605 THR B N 1
ATOM 9536 C CA . THR B 1 605 ? 3.309 43.281 4.293 1 97.56 605 THR B CA 1
ATOM 9537 C C . THR B 1 605 ? 2.695 42.25 3.322 1 97.56 605 THR B C 1
ATOM 9539 O O . THR B 1 605 ?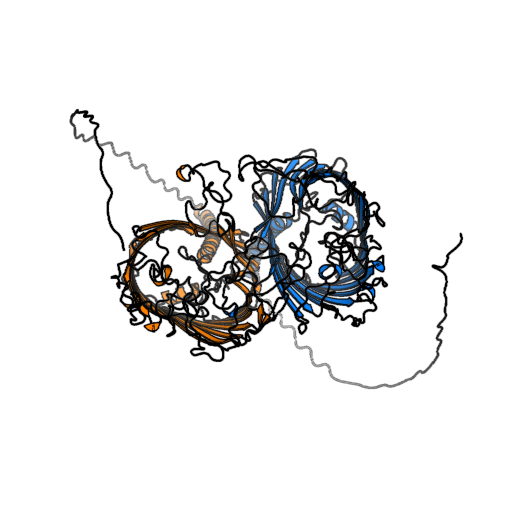 2.451 42.594 2.158 1 97.56 605 THR B O 1
ATOM 9542 N N . ALA B 1 606 ? 2.459 41.062 3.818 1 97.75 606 ALA B N 1
ATOM 9543 C CA . ALA B 1 606 ? 1.831 40.031 3.016 1 97.75 606 ALA B CA 1
ATOM 9544 C C . ALA B 1 606 ? 0.36 39.844 3.387 1 97.75 606 ALA B C 1
ATOM 9546 O O . ALA B 1 606 ? -0.005 39.938 4.562 1 97.75 606 ALA B O 1
ATOM 9547 N N . HIS B 1 607 ? -0.456 39.562 2.404 1 98.12 607 HIS B N 1
ATOM 9548 C CA . HIS B 1 607 ? -1.881 39.344 2.602 1 98.12 607 HIS B CA 1
ATOM 9549 C C . HIS B 1 607 ? -2.293 37.969 2.025 1 98.12 607 HIS B C 1
ATOM 9551 O O . HIS B 1 607 ? -1.807 37.594 0.966 1 98.12 607 HIS B O 1
ATOM 9557 N N . ALA B 1 608 ? -3.184 37.312 2.703 1 98.38 608 ALA B N 1
ATOM 9558 C CA . ALA B 1 608 ? -3.805 36.094 2.195 1 98.38 608 ALA B CA 1
ATOM 9559 C C . ALA B 1 608 ? -5.32 36.125 2.383 1 98.38 608 ALA B C 1
ATOM 9561 O O . ALA B 1 608 ? -5.809 36.531 3.443 1 98.38 608 ALA B O 1
ATOM 9562 N N . VAL B 1 609 ? -6.012 35.875 1.387 1 98.5 609 VAL B N 1
ATOM 9563 C CA . VAL B 1 609 ? -7.453 35.656 1.463 1 98.5 609 VAL B CA 1
ATOM 9564 C C . VAL B 1 609 ? -7.785 34.219 1.057 1 98.5 609 VAL B C 1
ATOM 9566 O O . VAL B 1 609 ? -7.414 33.781 -0.032 1 98.5 609 VAL B O 1
ATOM 9569 N N . ARG B 1 610 ? -8.43 33.531 1.932 1 98 610 ARG B N 1
ATOM 9570 C CA . ARG B 1 610 ? -8.797 32.156 1.652 1 98 610 ARG B CA 1
ATOM 9571 C C . ARG B 1 610 ? -10.297 31.938 1.845 1 98 610 ARG B C 1
ATOM 9573 O O . ARG B 1 610 ? -10.867 32.375 2.852 1 98 610 ARG B O 1
ATOM 9580 N N . GLY B 1 611 ? -10.883 31.344 0.842 1 98 611 GLY B N 1
ATOM 9581 C CA . GLY B 1 611 ? -12.266 30.891 0.956 1 98 611 GLY B CA 1
ATOM 9582 C C . GLY B 1 611 ? -12.391 29.375 1.021 1 98 611 GLY B C 1
ATOM 9583 O O . GLY B 1 611 ? -11.477 28.656 0.62 1 98 611 GLY B O 1
ATOM 9584 N N . THR B 1 612 ? -13.5 28.938 1.684 1 97.94 612 THR B N 1
ATOM 9585 C CA . THR B 1 612 ? -13.82 27.516 1.687 1 97.94 612 THR B CA 1
ATOM 9586 C C . THR B 1 612 ? -15.32 27.297 1.542 1 97.94 612 THR B C 1
ATOM 9588 O O . THR B 1 612 ? -16.109 27.906 2.271 1 97.94 612 THR B O 1
ATOM 9591 N N . ILE B 1 613 ? -15.672 26.562 0.584 1 98.19 613 ILE B N 1
ATOM 9592 C CA . ILE B 1 613 ? -17.031 26.016 0.496 1 98.19 613 ILE B CA 1
ATOM 9593 C C . ILE B 1 613 ? -16.984 24.5 0.578 1 98.19 613 ILE B C 1
ATOM 9595 O O . ILE B 1 613 ? -16.172 23.859 -0.091 1 98.19 613 ILE B O 1
ATOM 9599 N N . GLY B 1 614 ? -17.781 24 1.502 1 97.75 614 GLY B N 1
ATOM 9600 C CA . GLY B 1 614 ? -17.703 22.547 1.68 1 97.75 614 GLY B CA 1
ATOM 9601 C C . GLY B 1 614 ? -19.031 21.938 2.084 1 97.75 614 GLY B C 1
ATOM 9602 O O . GLY B 1 614 ? -19.984 22.656 2.422 1 97.75 614 GLY B O 1
ATOM 9603 N N . ILE B 1 615 ? -19.172 20.656 1.84 1 97.88 615 ILE B N 1
ATOM 9604 C CA . ILE B 1 615 ? -20.297 19.828 2.242 1 97.88 615 ILE B CA 1
ATOM 9605 C C . ILE B 1 615 ? -19.812 18.656 3.088 1 97.88 615 ILE B C 1
ATOM 9607 O O . ILE B 1 615 ? -19.016 17.844 2.623 1 97.88 615 ILE B O 1
ATOM 9611 N N . ARG B 1 616 ? -20.344 18.656 4.301 1 96.44 616 ARG B N 1
ATOM 9612 C CA . ARG B 1 616 ? -20.047 17.516 5.168 1 96.44 616 ARG B CA 1
ATOM 9613 C C . ARG B 1 616 ? -21.188 16.516 5.18 1 96.44 616 ARG B C 1
ATOM 9615 O O . ARG B 1 616 ? -22.359 16.906 5.152 1 96.44 616 ARG B O 1
ATOM 9622 N N . PHE B 1 617 ? -20.875 15.203 5.285 1 95 617 PHE B N 1
ATOM 9623 C CA . PHE B 1 617 ? -21.922 14.18 5.332 1 95 617 PHE B CA 1
ATOM 9624 C C . PHE B 1 617 ? -21.5 13.008 6.199 1 95 617 PHE B C 1
ATOM 9626 O O . PHE B 1 617 ? -20.297 12.805 6.434 1 95 617 PHE B O 1
#

Nearest PDB structures (foldseek):
  6z9n-assembly4_D  TM=3.382E-01  e=5.247E-07  Pseudomonas aeruginosa PAO1
  6z99-assembly1_A  TM=3.094E-01  e=7.508E-08  Pseudomonas aeruginosa PAO1
  4aip-assembly1_C  TM=3.743E-01  e=1.116E-04  Neisseria meningitidis
  5ixm-assembly3_E  TM=2.096E-01  e=1.774E-05  Yersinia pestis
  5ixm-assembly2_C  TM=2.043E-01  e=1.683E-05  Yersinia pestis